Protein 5C6M (pdb70)

Sequence (989 aa):
MSDLKKAAQQAISSLMDLTTLNDDDTDQKVIEELCHKAKTPAGDTAAICIYPRFIPIARKTLNEEIGGDDIKIATVTNFPHGNDDIAIAVLETRAAVAYGADEVDVVFPYRRALMEGNETVGFELVKACKEACGEDTILKVIIESGVLADPALIRKASELSIDAGADFIKTSTGKKVAVNATLEAAEIMMTVISEKNPKVGFKPAGGVKDAAAAAEFLGVAARLLGDDWATPATFRFGASSLLTNLLHTLELMSDLKKAAQQAISSLMDLTTLNDDDTDQQKVIELCHKAKTPAGDTAAICIYPRFIPIARKTLNEEIGGDDIKIATVTNFPHGNDDIAIAVLETRAAVAYGADEVDVVFPYRRALMEGNETVGFELVKACKEACGEDTILKVIIESGVLADPALIRKASELSIDAGADFIKTSTGKVAVNATLEAAEIMMTVISEKNPKVGFKPAGGGGVVKDAAAAAEEFLGVAARLLGDDWATPATFRFGASSLLTTNLLHTLELASDLKKAAQQAISLMDLTTLNDDDTDQKVIELCHKAKTPAGDTAAICIYPRFIPIARKTLNEIGGDDIKIATVTNFPHGNDDDIAIAVLETRAAVAYGADEVDVVFPYRALMEGNETVGFELVKACKEACGEDTILKVIIESGVLADDPALIRKASELSIDAGADFIKTSTGKVAVNATLEAAEIMMTVISEKNPKVGFKPAGGVKDAAAAAEFLGVAARLLGDDWATPATFRFGASSLLTNLLHTLELSDLKKAAQQAISLMDLTTLNDDDTDQKVIELCHKAKTPAGDTAAICIYPRFIPIARKTLNEIGGDDIKIATVTNFPHGNDDIAIAVLETRAAVAYGADEVDVVFPYRALMEGNETVGFELVKACKEACGEDTILKVIIESGVLADPALIRKASELSIDAGADFIKTSTGKVAVNATLEAAEIMMTVISEKNPKVGFKPAGGVKDDAAAAAEFLGVAARLLGDDWATPATFRFGASSLLTNLLHTLELAD

Nearest PDB structures (foldseek):
  5c6m-assembly2_C  TM=1.001E+00  e=5.912E-44  Shewanella halifaxensis
  5c5y-assembly1_B  TM=9.970E-01  e=1.751E-36  Colwellia psychrerythraea 34H
  3nqv-assembly1_A  TM=9.705E-01  e=9.057E-31  Escherichia coli
  4xbs-assembly1_B  TM=9.243E-01  e=3.049E-17  Levilactobacillus brevis ATCC 14869 = DSM 20054
  5h91-assembly1_B  TM=9.227E-01  e=4.272E-17  Levilactobacillus brevis

Radius of gyration: 32.39 Å; Cα contacts (8 Å, |Δi|>4): 2220; chains: 4; bounding box: 92×80×68 Å

CATH classification: 3.20.20.70

Foldseek 3Di:
DVLLLVLLLVQQQFAQAEDEDPPDDLVNLLVSLVVQCPPSGGGQAYEYALVNLQSSCVSCVVPVNNRHFYEYEFPPPQQALDLVRRLVSLLSSVVSPHQEYEYEFNQVCVVVPDLPSRLVSLLSSCVSCPDRHAYEYADQCVVNVDLVSLLSSLLSNVVSPHQEYEHRNQPDDDFFDLSSLLSNLLSCLVPPLQRAYEGEHDQAASVSSSSSLVSCCVRPNNPSDDSSHYHYHDHPHNVRSCVVVPD/DVLLLVLLLQQQQQAQAEDEDPPDDLVNLLVSLVVQCPPSGGHQAYEYAQVNLLSSCVSCVVPVNPRHFYEYEFPPPQQALDLVRRQVRLLSSVVSPHQEYEYEFNQVCVVVPDLPSRLVSLLSSVVSQPPRHAYEYADQCVVNVDLVSLLSSLLSNVVSPHQEYEHHNQPDDDFFDPSSLLNNVLSCLVPPLQRAYEGEYDQAESVSSSSSLVSCCVRPRNPSDDSSHYHYHDHPYNVRSCVVVPHD/DVLLVLLLLQQQQAAAEDEDPPDDLVVLLVSLVCQCPPSGGHQEYEYAQVNLLSSCVSCVVVVNNRHFYEYEFCPPQQALDLVRRLVSLLSSVVSPHQEYEYEFNQVCVVVVNLPSRLVSLLSSCVSQPDRYAYEYADQCQVNVDLVSLLSSLLSNVVSPHQEYEFHNQPDDDFFDPVSLLSNLLSCLVPPLSRAYEGEHPQAASVSSVSSLVSNCVRPNNPSDDSRHYYYHDHHYSVRSVVVNVD/DLLLVLLLLQLQQAAAEDEDPPDDLVNLLVSLVVQCPPSGHHQAYEYAQVNLQSSCVSCVVPVVNRHFYEYEFPPPQQALPLVRRLVSLLSSVVSPHQEYEYEFNQVCVVVPDLPSRLVSLLSSCVSQPDRYAYEYENQCQVVVDLVSLLSSLLSNVVSPHQEYEHHPLPDDGFFDLSSLLSNLLSCLVPPLLRAYEGEHDQAASVSSSSSLVSCCVNPNNPSDDSSHYYYHDHRYSQRSCVVNVNHD

Organism: Shewanella halifaxensis (strain HAW-EB4) (NCBI:txid458817)

Solvent-accessible surface area: 37212 Å² total

Secondary structure (P-SEA, 3-state):
caaaaaaaaaaaaacccccccccccaaaaaaaaaaaccccccccbbbbcccaaaaaaaaaaacccccbbbbbccccccccccaaaaaaaaaaaaaacccbbbbbcaaaaaaaccaaaaaaaaaaaaaaacccbbbbbbccccccccaaaaaaaaaaaaaacccccccccccccccccaaaaaaaaaaaaaccccbbbbbccccccaaaaaaaaaaaaaacccccccccccccccccaaaaaaaaacc/caaaaaaaaaaaaacccccccccccaaaaaaaaaaaccccccccbbbbcccaaaaaaaaaaaccccccccccccccccccccaaaaaaaaaaaaaacccbbbbbcaaaaaaaccaaaaaaaaaaaaaaacccbbbbbbccccccccaaaaaaaaaaaaaacccbbbcccccccccccaaaaaaaaaaaaaccccbbbbbccccccaaaaaaaaaaaaaaccccccccccccccccccaaaaaaaaccc/caaaaaaaaaaaacccccccccccaaaaaaaaaaaacccccccbbbbcccaaaaaaaaaaaaccccbbbbbccccccccccaaaaaaaaaaaaaacccbbbbbcaaaaaaaccaaaaaaaaaaaaaaacccbbbbbbccccccccaaaaaaaaaaaaaacccbbbcccccccccccaaaaaaaaaaaaaccccbbbbbccccccaaaaaaaaaaaaaaccccccccccccccccccaaaaaaaaac/caaaaaaaaaaaacccccccccccaaaaaaaaaaaccccccccbbbbcccaaaaaaaaaaacccccbbbbbcccccccccaaaaaaaaaaaaaaacccccccccaaaaaaaccaaaaaaaaaaaaaaacccbbbbbbccccccccaaaaaaaaaaaaaacccbbbcccccccccccaaaaaaaaaaaaaccccbbbbbccccccaaaaaaaaaaaaaacccccccccccccccccaaaaaaaaacccc

Structure (mmCIF, N/CA/C/O backbone):
data_5C6M
#
_entry.id   5C6M
#
_cell.length_a   154.030
_cell.length_b   52.510
_cell.length_c   143.210
_cell.angle_alpha   90.000
_cell.angle_beta   122.340
_cell.angle_gamma   90.000
#
_symmetry.space_group_name_H-M   'C 1 2 1'
#
loop_
_entity.id
_entity.type
_entity.pdbx_description
1 polymer 'Deoxyribose-phosphate aldolase'
2 non-polymer 'SODIUM ION'
3 non-polymer 'CHLORIDE ION'
4 water water
#
loop_
_atom_site.group_PDB
_atom_site.id
_atom_site.type_symbol
_atom_site.label_atom_id
_atom_site.label_alt_id
_atom_site.label_comp_id
_atom_site.label_asym_id
_atom_site.label_entity_id
_atom_site.label_seq_id
_atom_site.pdbx_PDB_ins_code
_atom_site.Cartn_x
_atom_site.Cartn_y
_atom_site.Cartn_z
_atom_site.occupancy
_atom_site.B_iso_or_equiv
_atom_site.auth_seq_id
_atom_site.auth_comp_id
_atom_site.auth_asym_id
_atom_site.auth_atom_id
_atom_site.pdbx_PDB_model_num
ATOM 1 N N . MET A 1 1 ? 26.442 75.421 58.676 1.00 59.64 1 MET A N 1
ATOM 2 C CA . MET A 1 1 ? 27.815 75.428 58.182 1.00 67.75 1 MET A CA 1
ATOM 3 C C . MET A 1 1 ? 27.824 75.392 56.648 1.00 68.03 1 MET A C 1
ATOM 4 O O . MET A 1 1 ? 27.121 74.593 56.042 1.00 67.48 1 MET A O 1
ATOM 9 N N . SER A 1 2 ? 28.627 76.263 56.039 1.00 69.52 2 SER A N 1
ATOM 10 C CA . SER A 1 2 ? 28.625 76.477 54.587 1.00 67.41 2 SER A CA 1
ATOM 11 C C . SER A 1 2 ? 28.809 75.204 53.757 1.00 61.36 2 SER A C 1
ATOM 12 O O . SER A 1 2 ? 27.960 74.877 52.930 1.00 51.94 2 SER A O 1
ATOM 14 N N . ASP A 1 3 ? 29.918 74.499 53.959 1.00 57.25 3 ASP A N 1
ATOM 15 C CA . ASP A 1 3 ? 30.137 73.234 53.262 1.00 54.70 3 ASP A CA 1
ATOM 16 C C . ASP A 1 3 ? 29.075 72.209 53.646 1.00 46.30 3 ASP A C 1
ATOM 17 O O . ASP A 1 3 ? 28.605 71.431 52.807 1.00 37.39 3 ASP A O 1
ATOM 22 N N . LEU A 1 4 ? 28.702 72.217 54.921 1.00 45.16 4 LEU A N 1
ATOM 23 C CA . LEU A 1 4 ? 27.675 71.318 55.426 1.00 42.22 4 LEU A CA 1
ATOM 24 C C . LEU A 1 4 ? 26.326 71.649 54.808 1.00 39.22 4 LEU A C 1
ATOM 25 O O . LEU A 1 4 ? 25.597 70.754 54.386 1.00 33.97 4 LEU A O 1
ATOM 30 N N . LYS A 1 5 ? 25.993 72.937 54.744 1.00 36.39 5 LYS A N 1
ATOM 31 C CA . LYS A 1 5 ? 24.693 73.321 54.188 1.00 36.83 5 LYS A CA 1
ATOM 32 C C . LYS A 1 5 ? 24.615 73.010 52.697 1.00 34.13 5 LYS A C 1
ATOM 33 O O . LYS A 1 5 ? 23.566 72.595 52.201 1.00 33.82 5 LYS A O 1
ATOM 39 N N . LYS A 1 6 ? 25.724 73.193 51.986 1.00 32.91 6 LYS A N 1
ATOM 40 C CA . LYS A 1 6 ? 25.767 72.833 50.570 1.00 33.56 6 LYS A CA 1
ATOM 41 C C . LYS A 1 6 ? 25.557 71.338 50.382 1.00 32.24 6 LYS A C 1
ATOM 42 O O . LYS A 1 6 ? 24.837 70.913 49.478 1.00 33.07 6 LYS A O 1
ATOM 48 N N . ALA A 1 7 ? 26.188 70.542 51.241 1.00 31.25 7 ALA A N 1
ATOM 49 C CA . ALA A 1 7 ? 26.011 69.094 51.205 1.00 31.51 7 ALA A CA 1
ATOM 50 C C . ALA A 1 7 ? 24.566 68.715 51.514 1.00 31.26 7 ALA A C 1
ATOM 51 O O . ALA A 1 7 ? 24.011 67.813 50.887 1.00 27.97 7 ALA A O 1
ATOM 53 N N . ALA A 1 8 ? 23.971 69.408 52.480 1.00 29.13 8 ALA A N 1
ATOM 54 C CA . ALA A 1 8 ? 22.595 69.138 52.888 1.00 29.79 8 ALA A CA 1
ATOM 55 C C . ALA A 1 8 ? 21.631 69.467 51.767 1.00 26.44 8 ALA A C 1
ATOM 56 O O . ALA A 1 8 ? 20.710 68.704 51.482 1.00 24.41 8 ALA A O 1
ATOM 58 N N . GLN A 1 9 ? 21.840 70.616 51.136 1.00 28.24 9 GLN A N 1
ATOM 59 C CA . GLN A 1 9 ? 20.991 71.033 50.031 1.00 29.30 9 GLN A CA 1
ATOM 60 C C . GLN A 1 9 ? 21.067 70.038 48.876 1.00 27.88 9 GLN A C 1
ATOM 61 O O . GLN A 1 9 ? 20.043 69.635 48.319 1.00 25.21 9 GLN A O 1
ATOM 67 N N . GLN A 1 10 ? 22.284 69.632 48.525 1.00 29.26 10 GLN A N 1
ATOM 68 C CA . GLN A 1 10 ? 22.467 68.679 47.436 1.00 25.45 10 GLN A CA 1
ATOM 69 C C . GLN A 1 10 ? 21.869 67.322 47.796 1.00 24.68 10 GLN A C 1
ATOM 70 O O . GLN A 1 10 ? 21.231 66.675 46.967 1.00 23.13 10 GLN A O 1
ATOM 76 N N . ALA A 1 11 ? 22.062 66.897 49.041 1.00 21.83 11 ALA A N 1
ATOM 77 C CA . ALA A 1 11 ? 21.563 65.597 49.462 1.00 21.76 11 ALA A CA 1
ATOM 78 C C . ALA A 1 11 ? 20.043 65.547 49.358 1.00 21.68 11 ALA A C 1
ATOM 79 O O . ALA A 1 11 ? 19.492 64.546 48.921 1.00 21.38 11 ALA A O 1
ATOM 81 N N . ILE A 1 12 ? 19.367 66.632 49.728 1.00 19.54 12 ILE A N 1
ATOM 82 C CA . ILE A 1 12 ? 17.909 66.663 49.575 1.00 21.67 12 ILE A CA 1
ATOM 83 C C . ILE A 1 12 ? 17.531 66.515 48.103 1.00 20.56 12 ILE A C 1
ATOM 84 O O . ILE A 1 12 ? 16.621 65.750 47.762 1.00 22.21 12 ILE A O 1
ATOM 89 N N A SER A 1 13 ? 18.236 67.229 47.230 0.57 22.34 13 SER A N 1
ATOM 90 N N B SER A 1 13 ? 18.232 67.237 47.236 0.43 22.10 13 SER A N 1
ATOM 91 C CA A SER A 1 13 ? 17.925 67.196 45.802 0.57 23.31 13 SER A CA 1
ATOM 92 C CA B SER A 1 13 ? 17.946 67.198 45.805 0.43 22.99 13 SER A CA 1
ATOM 93 C C A SER A 1 13 ? 18.188 65.817 45.195 0.57 24.45 13 SER A C 1
ATOM 94 C C B SER A 1 13 ? 18.165 65.808 45.213 0.43 23.72 13 SER A C 1
ATOM 95 O O A SER A 1 13 ? 17.691 65.507 44.111 0.57 20.03 13 SER A O 1
ATOM 96 O O B SER A 1 13 ? 17.621 65.484 44.158 0.43 20.66 13 SER A O 1
ATOM 101 N N . LEU A 1 14 ? 18.958 64.988 45.896 1.00 21.76 14 LEU A N 1
ATOM 102 C CA . LEU A 1 14 ? 19.277 63.656 45.406 1.00 18.50 14 LEU A CA 1
ATOM 103 C C . LEU A 1 14 ? 18.557 62.573 46.197 1.00 19.91 14 LEU A C 1
ATOM 104 O O . LEU A 1 14 ? 18.842 61.391 46.038 1.00 20.71 14 LEU A O 1
ATOM 109 N N . MET A 1 15 ? 17.631 62.962 47.061 1.00 18.43 15 MET A N 1
ATOM 110 C CA . MET A 1 15 ? 17.058 61.968 47.964 1.00 19.33 15 MET A CA 1
ATOM 111 C C . MET A 1 15 ? 15.950 61.130 47.329 1.00 20.85 15 MET A C 1
ATOM 112 O O . MET A 1 15 ? 15.077 61.654 46.629 1.00 17.86 15 MET A O 1
ATOM 117 N N . ASP A 1 16 ? 16.028 59.815 47.555 1.00 17.71 16 ASP A N 1
ATOM 118 C CA . ASP A 1 16 ? 14.892 58.907 47.386 1.00 19.85 16 ASP A CA 1
ATOM 119 C C . ASP A 1 16 ? 14.219 58.794 48.750 1.00 17.82 16 ASP A C 1
ATOM 120 O O . ASP A 1 16 ? 14.639 57.990 49.586 1.00 18.41 16 ASP A O 1
ATOM 125 N N . LEU A 1 17 ? 13.211 59.623 48.993 1.00 16.38 17 LEU A N 1
ATOM 126 C CA . LEU A 1 17 ? 12.548 59.650 50.295 1.00 15.12 17 LEU A CA 1
ATOM 127 C C . LEU A 1 17 ? 11.713 58.392 50.449 1.00 17.39 17 LEU A C 1
ATOM 128 O O . LEU A 1 17 ? 10.809 58.159 49.663 1.00 16.99 17 LEU A O 1
ATOM 133 N N . THR A 1 18 ? 12.008 57.597 51.468 1.00 17.54 18 THR A N 1
ATOM 134 C CA . THR A 1 18 ? 11.515 56.218 51.519 1.00 16.37 18 THR A CA 1
ATOM 135 C C . THR A 1 18 ? 10.614 55.897 52.709 1.00 17.89 18 THR A C 1
ATOM 136 O O . THR A 1 18 ? 10.846 56.355 53.834 1.00 19.73 18 THR A O 1
ATOM 140 N N . THR A 1 19 ? 9.565 55.107 52.462 1.00 20.61 19 THR A N 1
ATOM 141 C CA . THR A 1 19 ? 8.867 54.442 53.556 1.00 20.68 19 THR A CA 1
ATOM 142 C C . THR A 1 19 ? 8.520 53.039 53.079 1.00 21.07 19 THR A C 1
ATOM 143 O O . THR A 1 19 ? 7.881 52.850 52.033 1.00 19.66 19 THR A O 1
ATOM 147 N N . LEU A 1 20 ? 9.027 52.057 53.812 1.00 17.87 20 LEU A N 1
ATOM 148 C CA . LEU A 1 20 ? 8.805 50.650 53.474 1.00 17.32 20 LEU A CA 1
ATOM 149 C C . LEU A 1 20 ? 8.569 49.862 54.753 1.00 22.11 20 LEU A C 1
ATOM 150 O O . LEU A 1 20 ? 9.459 49.158 55.231 1.00 30.89 20 LEU A O 1
ATOM 155 N N . ASN A 1 21 ? 7.372 49.993 55.312 1.00 20.83 21 ASN A N 1
ATOM 156 C CA . ASN A 1 21 ? 7.036 49.376 56.585 1.00 24.49 21 ASN A CA 1
ATOM 157 C C . ASN A 1 21 ? 5.835 48.469 56.445 1.00 25.64 21 ASN A C 1
ATOM 158 O O . ASN A 1 21 ? 4.974 48.708 55.600 1.00 23.98 21 ASN A O 1
ATOM 163 N N . ASP A 1 22 ? 5.753 47.450 57.293 1.00 27.23 22 ASP A N 1
ATOM 164 C CA . ASP A 1 22 ? 4.626 46.519 57.228 1.00 26.77 22 ASP A CA 1
ATOM 165 C C . ASP A 1 22 ? 3.294 47.179 57.554 1.00 27.02 22 ASP A C 1
ATOM 166 O O . ASP A 1 22 ? 2.240 46.668 57.175 1.00 30.22 22 ASP A O 1
ATOM 171 N N . ASP A 1 23 ? 3.335 48.304 58.259 1.00 25.57 23 ASP A N 1
ATOM 172 C CA . ASP A 1 23 ? 2.104 48.973 58.671 1.00 29.01 23 ASP A CA 1
ATOM 173 C C . ASP A 1 23 ? 1.823 50.192 57.808 1.00 23.77 23 ASP A C 1
ATOM 174 O O . ASP A 1 23 ? 0.997 51.043 58.170 1.00 24.56 23 ASP A O 1
ATOM 179 N N . ASP A 1 24 ? 2.510 50.284 56.670 1.00 24.11 24 ASP A N 1
ATOM 180 C CA . ASP A 1 24 ? 2.251 51.376 55.728 1.00 24.23 24 ASP A CA 1
ATOM 181 C C . ASP A 1 24 ? 0.812 51.322 55.237 1.00 23.05 24 ASP A C 1
ATOM 182 O O . ASP A 1 24 ? 0.221 50.244 55.115 1.00 21.23 24 ASP A O 1
ATOM 187 N N . THR A 1 25 ? 0.275 52.503 54.953 1.00 18.32 25 THR A N 1
ATOM 188 C CA . THR A 1 25 ? -1.094 52.705 54.508 1.00 20.81 25 THR A CA 1
ATOM 189 C C . THR A 1 25 ? -1.119 53.799 53.444 1.00 23.14 25 THR A C 1
ATOM 190 O O . THR A 1 25 ? -0.146 54.552 53.290 1.00 19.94 25 THR A O 1
ATOM 194 N N . ASP A 1 26 ? -2.240 53.911 52.739 1.00 23.66 26 ASP A N 1
ATOM 195 C CA . ASP A 1 26 ? -2.436 55.008 51.797 1.00 23.27 26 ASP A CA 1
ATOM 196 C C . ASP A 1 26 ? -2.194 56.349 52.473 1.00 24.74 26 ASP A C 1
ATOM 197 O O . ASP A 1 26 ? -1.515 57.212 51.920 1.00 23.97 26 ASP A O 1
ATOM 202 N N . GLN A 1 27 ? -2.742 56.519 53.675 1.00 23.59 27 GLN A N 1
ATOM 203 C CA . GLN A 1 27 ? -2.612 57.795 54.389 1.00 25.86 27 GLN A CA 1
ATOM 204 C C . GLN A 1 27 ? -1.149 58.138 54.684 1.00 24.48 27 GLN A C 1
ATOM 205 O O . GLN A 1 27 ? -0.736 59.290 54.549 1.00 21.37 27 GLN A O 1
ATOM 211 N N . LYS A 1 28 ? -0.370 57.141 55.088 1.00 20.92 28 LYS A N 1
ATOM 212 C CA . LYS A 1 28 ? 1.046 57.372 55.379 1.00 20.08 28 LYS A CA 1
ATOM 213 C C . LYS A 1 28 ? 1.834 57.684 54.110 1.00 20.27 28 LYS A C 1
ATOM 214 O O . LYS A 1 28 ? 2.777 58.481 54.127 1.00 21.20 28 LYS A O 1
ATOM 220 N N . VAL A 1 29 ? 1.441 57.077 53.001 1.00 18.50 29 VAL A N 1
ATOM 221 C CA . VAL A 1 29 ? 2.107 57.351 51.732 1.00 19.37 29 VAL A CA 1
ATOM 222 C C . VAL A 1 29 ? 1.754 58.746 51.202 1.00 15.27 29 VAL A C 1
ATOM 223 O O . VAL A 1 29 ? 2.605 59.438 50.646 1.00 17.85 29 VAL A O 1
ATOM 227 N N . ILE A 1 30 ? 0.505 59.161 51.372 1.00 16.41 30 ILE A N 1
ATOM 228 C CA . ILE A 1 30 ? 0.118 60.525 51.009 1.00 18.59 30 ILE A CA 1
ATOM 229 C C . ILE A 1 30 ? 0.934 61.537 51.820 1.00 21.80 30 ILE A C 1
ATOM 230 O O . ILE A 1 30 ? 1.433 62.525 51.266 1.00 18.35 30 ILE A O 1
ATOM 235 N N A GLU A 1 31 ? 1.092 61.272 53.114 0.48 19.12 31 GLU A N 1
ATOM 236 N N B GLU A 1 31 ? 1.093 61.288 53.119 0.52 18.65 31 GLU A N 1
ATOM 237 C CA A GLU A 1 31 ? 1.889 62.138 53.982 0.48 22.23 31 GLU A CA 1
ATOM 238 C CA B GLU A 1 31 ? 1.896 62.183 53.955 0.52 21.80 31 GLU A CA 1
ATOM 239 C C A GLU A 1 31 ? 3.341 62.216 53.505 0.48 20.33 31 GLU A C 1
ATOM 240 C C B GLU A 1 31 ? 3.345 62.233 53.471 0.52 20.27 31 GLU A C 1
ATOM 241 O O A GLU A 1 31 ? 3.960 63.283 53.548 0.48 20.53 31 GLU A O 1
ATOM 242 O O B GLU A 1 31 ? 3.970 63.297 53.480 0.52 20.38 31 GLU A O 1
ATOM 253 N N . LEU A 1 32 ? 3.872 61.091 53.036 1.00 16.28 32 LEU A N 1
ATOM 254 C CA . LEU A 1 32 ? 5.234 61.046 52.491 1.00 17.88 32 LEU A CA 1
ATOM 255 C C . LEU A 1 32 ? 5.380 61.893 51.212 1.00 16.88 32 LEU A C 1
ATOM 256 O O . LEU A 1 32 ? 6.400 62.565 51.012 1.00 18.61 32 LEU A O 1
ATOM 261 N N . CYS A 1 33 ? 4.371 61.848 50.348 1.00 18.15 33 CYS A N 1
ATOM 262 C CA . CYS A 1 33 ? 4.344 62.684 49.145 1.00 18.31 33 CYS A CA 1
ATOM 263 C C . CYS A 1 33 ? 4.455 64.163 49.489 1.00 21.18 33 CYS A C 1
ATOM 264 O O . CYS A 1 33 ? 5.224 64.895 48.870 1.00 20.05 33 CYS A O 1
ATOM 267 N N . HIS A 1 34 ? 3.669 64.596 50.473 1.00 18.45 34 HIS A N 1
ATOM 268 C CA . HIS A 1 34 ? 3.730 65.980 50.913 1.00 20.91 34 HIS A CA 1
ATOM 269 C C . HIS A 1 34 ? 5.096 66.301 51.508 1.00 21.25 34 HIS A C 1
ATOM 270 O O . HIS A 1 34 ? 5.603 67.406 51.328 1.00 20.78 34 HIS A O 1
ATOM 277 N N . LYS A 1 35 ? 5.703 65.332 52.189 1.00 19.14 35 LYS A N 1
ATOM 278 C CA . LYS A 1 35 ? 7.012 65.547 52.807 1.00 18.38 35 LYS A CA 1
ATOM 279 C C . LYS A 1 35 ? 8.108 65.654 51.744 1.00 18.89 35 LYS A C 1
ATOM 280 O O . LYS A 1 35 ? 9.126 66.320 51.962 1.00 21.36 35 LYS A O 1
ATOM 286 N N . ALA A 1 36 ? 7.889 65.036 50.584 1.00 17.91 36 ALA A N 1
ATOM 287 C CA . ALA A 1 36 ? 8.874 65.080 49.499 1.00 20.10 36 ALA A CA 1
ATOM 288 C C . ALA A 1 36 ? 8.939 66.466 48.871 1.00 19.60 36 ALA A C 1
ATOM 289 O O . ALA A 1 36 ? 9.926 66.818 48.218 1.00 20.20 36 ALA A O 1
ATOM 291 N N . LYS A 1 37 ? 7.874 67.242 49.052 1.00 18.49 37 LYS A N 1
ATOM 292 C CA . LYS A 1 37 ? 7.893 68.666 48.711 1.00 20.95 37 LYS A CA 1
ATOM 293 C C . LYS A 1 37 ? 8.477 69.436 49.887 1.00 22.32 37 LYS A C 1
ATOM 294 O O . LYS A 1 37 ? 7.740 70.053 50.668 1.00 22.08 37 LYS A O 1
ATOM 300 N N . THR A 1 38 ? 9.799 69.388 50.022 1.00 23.71 38 THR A N 1
ATOM 301 C CA . THR A 1 38 ? 10.446 69.915 51.215 1.00 21.02 38 THR A CA 1
ATOM 302 C C . THR A 1 38 ? 10.597 71.430 51.117 1.00 26.03 38 THR A C 1
ATOM 303 O O . THR A 1 38 ? 10.553 71.995 50.023 1.00 26.12 38 THR A O 1
ATOM 307 N N . PRO A 1 39 ? 10.782 72.097 52.269 1.00 25.19 39 PRO A N 1
ATOM 308 C CA . PRO A 1 39 ? 11.051 73.537 52.245 1.00 28.20 39 PRO A CA 1
ATOM 309 C C . PRO A 1 39 ? 12.366 73.881 51.543 1.00 29.61 39 PRO A C 1
ATOM 310 O O . PRO A 1 39 ? 12.582 75.037 51.196 1.00 29.95 39 PRO A O 1
ATOM 314 N N . ALA A 1 40 ? 13.244 72.902 51.349 1.00 27.04 40 ALA A N 1
ATOM 315 C CA . ALA A 1 40 ? 14.504 73.164 50.663 1.00 27.19 40 ALA A CA 1
ATOM 316 C C . ALA A 1 40 ? 14.437 72.753 49.194 1.00 29.98 40 ALA A C 1
ATOM 317 O O . ALA A 1 40 ? 15.461 72.711 48.511 1.00 35.81 40 ALA A O 1
ATOM 319 N N . GLY A 1 41 ? 13.232 72.461 48.710 1.00 23.86 41 GLY A N 1
ATOM 320 C CA . GLY A 1 41 ? 13.053 71.989 47.347 1.00 23.70 41 GLY A CA 1
ATOM 321 C C . GLY A 1 41 ? 12.600 70.538 47.309 1.00 22.89 41 GLY A C 1
ATOM 322 O O . GLY A 1 41 ? 12.602 69.855 48.334 1.00 22.03 41 GLY A O 1
ATOM 323 N N . ASP A 1 42 ? 12.203 70.070 46.127 1.00 19.25 42 ASP A N 1
ATOM 324 C CA . ASP A 1 42 ? 11.717 68.704 45.960 1.00 17.24 42 ASP A CA 1
ATOM 325 C C . ASP A 1 42 ? 12.833 67.670 46.105 1.00 16.12 42 ASP A C 1
ATOM 326 O O . ASP A 1 42 ? 13.957 67.903 45.661 1.00 20.76 42 ASP A O 1
ATOM 331 N N . THR A 1 43 ? 12.513 66.522 46.690 1.00 16.28 43 THR A N 1
ATOM 332 C CA . THR A 1 43 ? 13.433 65.376 46.613 1.00 19.53 43 THR A CA 1
ATOM 333 C C . THR A 1 43 ? 13.451 64.847 45.178 1.00 18.14 43 THR A C 1
ATOM 334 O O . THR A 1 43 ? 12.599 65.207 44.370 1.00 19.97 43 THR A O 1
ATOM 338 N N . ALA A 1 44 ? 14.432 64.014 44.847 1.00 16.46 44 ALA A N 1
ATOM 339 C CA . ALA A 1 44 ? 14.494 63.435 43.509 1.00 19.43 44 ALA A CA 1
ATOM 340 C C . ALA A 1 44 ? 13.357 62.430 43.281 1.00 17.87 44 ALA A C 1
ATOM 341 O O . ALA A 1 44 ? 12.812 62.326 42.176 1.00 17.03 44 ALA A O 1
ATOM 343 N N . ALA A 1 45 ? 13.011 61.700 44.334 1.00 17.59 45 ALA A N 1
ATOM 344 C CA . ALA A 1 45 ? 12.035 60.624 44.226 1.00 16.78 45 ALA A CA 1
ATOM 345 C C . ALA A 1 45 ? 11.451 60.266 45.575 1.00 17.57 45 ALA A C 1
ATOM 346 O O . ALA A 1 45 ? 11.931 60.719 46.613 1.00 16.00 45 ALA A O 1
ATOM 348 N N . ILE A 1 46 ? 10.410 59.439 45.556 1.00 15.97 46 ILE A N 1
ATOM 349 C CA . ILE A 1 46 ? 10.012 58.723 46.750 1.00 15.12 46 ILE A CA 1
ATOM 350 C C . ILE A 1 46 ? 10.179 57.235 46.472 1.00 17.26 46 ILE A C 1
ATOM 351 O O . ILE A 1 46 ? 10.256 56.816 45.313 1.00 17.99 46 ILE A O 1
ATOM 356 N N . CYS A 1 47 ? 10.257 56.445 47.531 1.00 14.36 47 CYS A N 1
ATOM 357 C CA . CYS A 1 47 ? 10.397 54.992 47.368 1.00 17.08 47 CYS A CA 1
ATOM 358 C C . CYS A 1 47 ? 9.425 54.302 48.295 1.00 16.51 47 CYS A C 1
ATOM 359 O O . CYS A 1 47 ? 9.476 54.492 49.507 1.00 17.34 47 CYS A O 1
ATOM 362 N N . ILE A 1 48 ? 8.502 53.528 47.715 1.00 17.82 48 ILE A N 1
ATOM 363 C CA . ILE A 1 48 ? 7.376 52.951 48.446 1.00 14.43 48 ILE A CA 1
ATOM 364 C C . ILE A 1 48 ? 7.072 51.560 47.898 1.00 14.67 48 ILE A C 1
ATOM 365 O O . ILE A 1 48 ? 7.569 51.206 46.843 1.00 16.82 48 ILE A O 1
ATOM 370 N N . TYR A 1 49 ? 6.244 50.792 48.598 1.00 15.76 49 TYR A N 1
ATOM 371 C CA . TYR A 1 49 ? 5.861 49.470 48.098 1.00 16.18 49 TYR A CA 1
ATOM 372 C C . TYR A 1 49 ? 4.974 49.615 46.855 1.00 16.95 49 TYR A C 1
ATOM 373 O O . TYR A 1 49 ? 4.247 50.606 46.712 1.00 16.60 49 TYR A O 1
ATOM 382 N N . PRO A 1 50 ? 5.043 48.630 45.941 1.00 17.71 50 PRO A N 1
ATOM 383 C CA . PRO A 1 50 ? 4.367 48.715 44.638 1.00 15.41 50 PRO A CA 1
ATOM 384 C C . PRO A 1 50 ? 2.875 49.060 44.724 1.00 15.30 50 PRO A C 1
ATOM 385 O O . PRO A 1 50 ? 2.384 49.847 43.907 1.00 17.15 50 PRO A O 1
ATOM 389 N N . ARG A 1 51 ? 2.164 48.495 45.694 1.00 16.82 51 ARG A N 1
ATOM 390 C CA . ARG A 1 51 ? 0.711 48.690 45.736 1.00 15.83 51 ARG A CA 1
ATOM 391 C C . ARG A 1 51 ? 0.336 50.137 46.042 1.00 16.21 51 ARG A C 1
ATOM 392 O O . ARG A 1 51 ? -0.803 50.536 45.812 1.00 15.54 51 ARG A O 1
ATOM 400 N N . PHE A 1 52 ? 1.280 50.919 46.562 1.00 15.55 52 PHE A N 1
ATOM 401 C CA . PHE A 1 52 ? 0.987 52.325 46.845 1.00 14.21 52 PHE A CA 1
ATOM 402 C C . PHE A 1 52 ? 1.345 53.254 45.703 1.00 18.13 52 PHE A C 1
ATOM 403 O O . PHE A 1 52 ? 1.125 54.464 45.803 1.00 18.56 52 PHE A O 1
ATOM 411 N N . ILE A 1 53 ? 1.886 52.714 44.622 1.00 15.48 53 ILE A N 1
ATOM 412 C CA . ILE A 1 53 ? 2.296 53.563 43.510 1.00 15.21 53 ILE A CA 1
ATOM 413 C C . ILE A 1 53 ? 1.127 54.369 42.885 1.00 16.01 53 ILE A C 1
ATOM 414 O O . ILE A 1 53 ? 1.274 55.560 42.628 1.00 16.81 53 ILE A O 1
ATOM 419 N N . PRO A 1 54 ? -0.039 53.734 42.650 1.00 16.72 54 PRO A N 1
ATOM 420 C CA . PRO A 1 54 ? -1.105 54.526 42.025 1.00 17.76 54 PRO A CA 1
ATOM 421 C C . PRO A 1 54 ? -1.575 55.722 42.860 1.00 18.07 54 PRO A C 1
ATOM 422 O O . PRO A 1 54 ? -1.741 56.803 42.290 1.00 17.96 54 PRO A O 1
ATOM 426 N N . ILE A 1 55 ? -1.771 55.555 44.166 1.00 17.06 55 ILE A N 1
ATOM 427 C CA . ILE A 1 55 ? -2.235 56.682 44.976 1.00 21.26 55 ILE A CA 1
ATOM 428 C C . ILE A 1 55 ? -1.099 57.704 45.144 1.00 19.02 55 ILE A C 1
ATOM 429 O O . ILE A 1 55 ? -1.351 58.905 45.168 1.00 17.84 55 ILE A O 1
ATOM 434 N N . ALA A 1 56 ? 0.147 57.236 45.208 1.00 17.16 56 ALA A N 1
ATOM 435 C CA . ALA A 1 56 ? 1.280 58.176 45.258 1.00 16.03 56 ALA A CA 1
ATOM 436 C C . ALA A 1 56 ? 1.376 59.041 44.002 1.00 19.68 56 ALA A C 1
ATOM 437 O O . ALA A 1 56 ? 1.608 60.243 44.097 1.00 18.31 56 ALA A O 1
ATOM 439 N N . ARG A 1 57 ? 1.209 58.445 42.824 1.00 18.60 57 ARG A N 1
ATOM 440 C CA . ARG A 1 57 ? 1.340 59.233 41.597 1.00 18.06 57 ARG A CA 1
ATOM 441 C C . ARG A 1 57 ? 0.203 60.245 41.493 1.00 19.82 57 ARG A C 1
ATOM 442 O O . ARG A 1 57 ? 0.404 61.402 41.087 1.00 22.75 57 ARG A O 1
ATOM 450 N N . LYS A 1 58 ? -0.995 59.805 41.855 1.00 17.83 58 LYS A N 1
ATOM 451 C CA . LYS A 1 58 ? -2.152 60.698 41.841 1.00 19.52 58 LYS A CA 1
ATOM 452 C C . LYS A 1 58 ? -1.889 61.878 42.771 1.00 17.06 58 LYS A C 1
ATOM 453 O O . LYS A 1 58 ? -2.151 63.029 42.419 1.00 16.81 58 LYS A O 1
ATOM 459 N N . THR A 1 59 ? -1.356 61.583 43.953 1.00 18.01 59 THR A N 1
ATOM 460 C CA . THR A 1 59 ? -1.124 62.611 44.962 1.00 18.66 59 THR A CA 1
ATOM 461 C C . THR A 1 59 ? -0.017 63.570 44.520 1.00 17.69 59 THR A C 1
ATOM 462 O O . THR A 1 59 ? -0.208 64.798 44.536 1.00 18.38 59 THR A O 1
ATOM 466 N N . LEU A 1 60 ? 1.134 63.026 44.122 1.00 16.91 60 LEU A N 1
ATOM 467 C CA . LEU A 1 60 ? 2.213 63.889 43.629 1.00 19.07 60 LEU A CA 1
ATOM 468 C C . LEU A 1 60 ? 1.746 64.796 42.492 1.00 20.57 60 LEU A C 1
ATOM 469 O O . LEU A 1 60 ? 2.089 65.986 42.453 1.00 19.86 60 LEU A O 1
ATOM 474 N N . ASN A 1 61 ? 0.944 64.260 41.577 1.00 18.59 61 ASN A N 1
ATOM 475 C CA . ASN A 1 61 ? 0.486 65.079 40.454 1.00 19.84 61 ASN A CA 1
ATOM 476 C C . ASN A 1 61 ? -0.561 66.131 40.847 1.00 23.27 61 A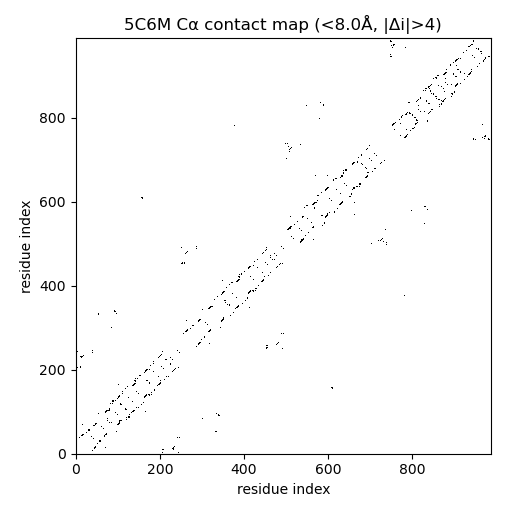SN A C 1
ATOM 477 O O . ASN A 1 61 ? -0.852 67.034 40.065 1.00 27.58 61 ASN A O 1
ATOM 482 N N A GLU A 1 62 ? -1.119 66.001 42.049 0.50 20.27 62 GLU A N 1
ATOM 483 N N B GLU A 1 62 ? -1.126 66.016 42.046 0.50 20.24 62 GLU A N 1
ATOM 484 C CA A GLU A 1 62 ? -2.069 66.979 42.574 0.50 22.65 62 GLU A CA 1
ATOM 485 C CA B GLU A 1 62 ? -2.067 67.021 42.534 0.50 22.47 62 GLU A CA 1
ATOM 486 C C A GLU A 1 62 ? -1.369 68.119 43.300 0.50 22.40 62 GLU A C 1
ATOM 487 C C B GLU A 1 62 ? -1.371 68.130 43.310 0.50 22.42 62 GLU A C 1
ATOM 488 O O A GLU A 1 62 ? -1.885 69.234 43.356 0.50 22.15 62 GLU A O 1
ATOM 489 O O B GLU A 1 62 ? -1.896 69.238 43.416 0.50 22.19 62 GLU A O 1
ATOM 500 N N . ILE A 1 63 ? -0.194 67.832 43.854 1.00 19.28 63 ILE A N 1
ATOM 501 C CA . ILE A 1 63 ? 0.462 68.759 44.779 1.00 19.54 63 ILE A CA 1
ATOM 502 C C . ILE A 1 63 ? 1.757 69.402 44.260 1.00 22.42 63 ILE A C 1
ATOM 503 O O . ILE A 1 63 ? 2.549 69.935 45.044 1.00 21.15 63 ILE A O 1
ATOM 508 N N . GLY A 1 64 ? 1.953 69.392 42.945 1.00 17.31 64 GLY A N 1
ATOM 509 C CA . GLY A 1 64 ? 3.126 70.014 42.352 1.00 17.58 64 GLY A CA 1
ATOM 510 C C . GLY A 1 64 ? 4.342 69.093 42.397 1.00 22.70 64 GLY A C 1
ATOM 511 O O . GLY A 1 64 ? 5.483 69.533 42.255 1.00 21.45 64 GLY A O 1
ATOM 512 N N . GLY A 1 65 ? 4.086 67.807 42.589 1.00 20.07 65 GLY A N 1
ATOM 513 C CA . GLY A 1 65 ? 5.145 66.804 42.649 1.00 19.69 65 GLY A CA 1
ATOM 514 C C . GLY A 1 65 ? 5.343 66.040 41.353 1.00 19.28 65 GLY A C 1
ATOM 515 O O . GLY A 1 65 ? 5.903 64.935 41.346 1.00 21.68 65 GLY A O 1
ATOM 516 N N . ASP A 1 66 ? 4.881 66.617 40.250 1.00 18.01 66 ASP A N 1
ATOM 517 C CA . ASP A 1 66 ? 4.914 65.929 38.959 1.00 20.32 66 ASP A CA 1
ATOM 518 C C . ASP A 1 66 ? 6.307 65.413 38.567 1.00 20.83 66 ASP A C 1
ATOM 519 O O . ASP A 1 66 ? 6.430 64.353 37.952 1.00 26.29 66 ASP A O 1
ATOM 524 N N . ASP A 1 67 ? 7.346 66.147 38.948 1.00 24.01 67 ASP A N 1
ATOM 525 C CA . ASP A 1 67 ? 8.711 65.805 38.561 1.00 26.15 67 ASP A CA 1
ATOM 526 C C . ASP A 1 67 ? 9.424 64.971 39.616 1.00 25.65 67 ASP A C 1
ATOM 527 O O . ASP A 1 67 ? 10.622 64.697 39.493 1.00 28.27 67 ASP A O 1
ATOM 532 N N . ILE A 1 68 ? 8.690 64.559 40.648 1.00 19.83 68 ILE A N 1
ATOM 533 C CA . ILE A 1 68 ? 9.254 63.692 41.670 1.00 14.97 68 ILE A CA 1
ATOM 534 C C . ILE A 1 68 ? 9.001 62.268 41.217 1.00 18.58 68 ILE A C 1
ATOM 535 O O . ILE A 1 68 ? 7.850 61.899 40.962 1.00 18.84 68 ILE A O 1
ATOM 540 N N . LYS A 1 69 ? 10.066 61.487 41.073 1.00 18.68 69 LYS A N 1
ATOM 541 C CA . LYS A 1 69 ? 9.947 60.121 40.558 1.00 19.25 69 LYS A CA 1
ATOM 542 C C . LYS A 1 69 ? 9.401 59.176 41.614 1.00 17.21 69 LYS A C 1
ATOM 543 O O . LYS A 1 69 ? 9.550 59.416 42.811 1.00 16.98 69 LYS A O 1
ATOM 549 N N . ILE A 1 70 ? 8.769 58.085 41.179 1.00 17.05 70 ILE A N 1
ATOM 550 C CA . ILE A 1 70 ? 8.394 57.042 42.116 1.00 14.59 70 ILE A CA 1
ATOM 551 C C . ILE A 1 70 ? 9.236 55.792 41.897 1.00 14.16 70 ILE A C 1
ATOM 552 O O . ILE A 1 70 ? 9.217 55.198 40.818 1.00 15.22 70 ILE A O 1
ATOM 557 N N . ALA A 1 71 ? 9.979 55.415 42.927 1.00 14.66 71 ALA A N 1
ATOM 558 C CA . ALA A 1 71 ? 10.753 54.184 42.917 1.00 14.09 71 ALA A CA 1
ATOM 559 C C . ALA A 1 71 ? 10.047 53.157 43.781 1.00 14.97 71 ALA A C 1
ATOM 560 O O . ALA A 1 71 ? 9.276 53.502 44.668 1.00 15.47 71 ALA A O 1
ATOM 562 N N . THR A 1 72 ? 10.308 51.885 43.534 1.00 16.44 72 THR A N 1
ATOM 563 C CA . THR A 1 72 ? 9.734 50.871 44.381 1.00 13.01 72 THR A CA 1
ATOM 564 C C . THR A 1 72 ? 10.746 49.741 44.530 1.00 15.30 72 THR A C 1
ATOM 565 O O . THR A 1 72 ? 11.867 49.865 44.036 1.00 16.28 72 THR A O 1
ATOM 569 N N . VAL A 1 73 ? 10.373 48.677 45.231 1.00 13.68 73 VAL A N 1
ATOM 570 C CA . VAL A 1 73 ? 11.297 47.565 45.482 1.00 13.96 73 VAL A CA 1
ATOM 571 C C . VAL A 1 73 ? 10.711 46.237 45.022 1.00 16.41 73 VAL A C 1
ATOM 572 O O . VAL A 1 73 ? 9.493 46.014 45.106 1.00 17.74 73 VAL A O 1
ATOM 576 N N . THR A 1 74 ? 11.572 45.352 44.532 1.00 11.68 74 THR A N 1
ATOM 577 C CA . THR A 1 74 ? 11.128 43.995 44.189 1.00 13.04 74 THR A CA 1
ATOM 578 C C . THR A 1 74 ? 12.186 42.984 44.624 1.00 15.11 74 THR A C 1
ATOM 579 O O . THR A 1 74 ? 13.317 43.357 44.930 1.00 16.95 74 THR A O 1
ATOM 583 N N . ASN A 1 75 ? 11.797 41.713 44.647 1.00 15.08 75 ASN A N 1
ATOM 584 C CA . ASN A 1 75 ? 12.615 40.641 45.202 1.00 17.10 75 ASN A CA 1
ATOM 585 C C . ASN A 1 75 ? 13.065 41.020 46.613 1.00 18.06 75 ASN A C 1
ATOM 586 O O . ASN A 1 75 ? 14.167 40.701 47.015 1.00 18.20 75 ASN A O 1
ATOM 591 N N . PHE A 1 76 ? 12.176 41.693 47.350 1.00 16.16 76 PHE A N 1
ATOM 592 C CA . PHE A 1 76 ? 12.552 42.470 48.531 1.00 14.70 76 PHE A C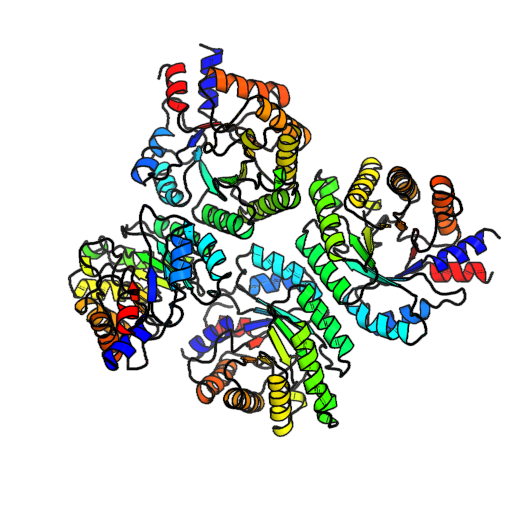A 1
ATOM 593 C C . PHE A 1 76 ? 11.871 41.963 49.803 1.00 18.91 76 PHE A C 1
ATOM 594 O O . PHE A 1 76 ? 10.685 41.594 49.766 1.00 21.00 76 PHE A O 1
ATOM 602 N N . PRO A 1 77 ? 12.600 41.962 50.938 1.00 17.56 77 PRO A N 1
ATOM 603 C CA . PRO A 1 77 ? 14.013 42.340 51.061 1.00 18.29 77 PRO A CA 1
ATOM 604 C C . PRO A 1 77 ? 14.949 41.145 50.918 1.00 19.07 77 PRO A C 1
ATOM 605 O O . PRO A 1 77 ? 16.170 41.310 51.012 1.00 22.16 77 PRO A O 1
ATOM 609 N N . HIS A 1 78 ? 14.368 39.966 50.704 1.00 17.01 78 HIS A N 1
ATOM 610 C CA . HIS A 1 78 ? 15.090 38.692 50.830 1.00 22.20 78 HIS A CA 1
ATOM 611 C C . HIS A 1 78 ? 16.258 38.494 49.863 1.00 21.00 78 HIS A C 1
ATOM 612 O O . HIS A 1 78 ? 17.247 37.835 50.209 1.00 21.02 78 HIS A O 1
ATOM 619 N N . GLY A 1 79 ? 16.150 39.039 48.657 1.00 19.80 79 GLY A N 1
ATOM 620 C CA . GLY A 1 79 ? 17.116 38.728 47.610 1.00 21.22 79 GLY A CA 1
ATOM 621 C C . GLY A 1 79 ? 17.188 37.236 47.298 1.00 19.59 79 GLY A C 1
ATOM 622 O O . GLY A 1 79 ? 18.275 36.658 47.151 1.00 20.12 79 GLY A O 1
ATOM 623 N N . ASN A 1 80 ? 16.031 36.592 47.205 1.00 18.86 80 ASN A N 1
ATOM 624 C CA . ASN A 1 80 ? 16.009 35.166 46.882 1.00 20.62 80 ASN A CA 1
ATOM 625 C C . ASN A 1 80 ? 16.492 34.926 45.456 1.00 18.60 80 ASN A C 1
ATOM 626 O O . ASN A 1 80 ? 16.548 35.858 44.646 1.00 20.75 80 ASN A O 1
ATOM 631 N N . ASP A 1 81 ? 16.808 33.678 45.130 1.00 18.73 81 ASP A N 1
ATOM 632 C CA . ASP A 1 81 ? 17.359 33.416 43.814 1.00 20.98 81 ASP A CA 1
ATOM 633 C C . ASP A 1 81 ? 16.329 32.840 42.857 1.00 25.67 81 ASP A C 1
ATOM 634 O O . ASP A 1 81 ? 16.683 32.118 41.935 1.00 22.98 81 ASP A O 1
ATOM 639 N N . ASP A 1 82 ? 15.055 33.159 43.061 1.00 24.02 82 ASP A N 1
ATOM 640 C CA . ASP A 1 82 ? 14.046 32.699 42.105 1.00 23.97 82 ASP A CA 1
ATOM 641 C C . ASP A 1 82 ? 13.785 33.801 41.091 1.00 22.74 82 ASP A C 1
ATOM 642 O O . ASP A 1 82 ? 13.129 34.800 41.394 1.00 22.12 82 ASP A O 1
ATOM 647 N N . ILE A 1 83 ? 14.318 33.622 39.888 1.00 23.06 83 ILE A N 1
ATOM 648 C CA . ILE A 1 83 ? 14.238 34.671 38.876 1.00 23.07 83 ILE A CA 1
ATOM 649 C C . ILE A 1 83 ? 12.790 34.935 38.454 1.00 23.13 83 ILE A C 1
ATOM 650 O O . ILE A 1 83 ? 12.388 36.094 38.285 1.00 20.82 83 ILE A O 1
ATOM 655 N N . ALA A 1 84 ? 12.000 33.878 38.304 1.00 23.08 84 ALA A N 1
ATOM 656 C CA . ALA A 1 84 ? 10.615 34.052 37.837 1.00 20.34 84 ALA A CA 1
ATOM 657 C C . ALA A 1 84 ? 9.822 34.979 38.756 1.00 23.42 84 ALA A C 1
ATOM 658 O O . ALA A 1 84 ? 9.101 35.861 38.285 1.00 23.13 84 ALA A O 1
ATOM 660 N N . ILE A 1 85 ? 9.963 34.796 40.064 1.00 20.60 85 ILE A N 1
ATOM 661 C CA . ILE A 1 85 ? 9.271 35.656 41.023 1.00 20.82 85 ILE A CA 1
ATOM 662 C C . ILE A 1 85 ? 9.758 37.109 40.956 1.00 19.54 85 ILE A C 1
ATOM 663 O O . ILE A 1 85 ? 8.957 38.051 40.948 1.00 19.99 85 ILE A O 1
ATOM 668 N N . ALA A 1 86 ? 11.071 37.297 40.877 1.00 18.51 86 ALA A N 1
ATOM 669 C CA . ALA A 1 86 ? 11.622 38.648 40.803 1.00 17.48 86 ALA A CA 1
ATOM 670 C C . ALA A 1 86 ? 11.120 39.356 39.550 1.00 16.57 86 ALA A C 1
ATOM 671 O O . ALA A 1 86 ? 10.800 40.552 39.575 1.00 20.37 86 ALA A O 1
ATOM 673 N N . VAL A 1 87 ? 11.048 38.618 38.452 1.00 17.65 87 VAL A N 1
ATOM 674 C CA . VAL A 1 87 ? 10.560 39.180 37.195 1.00 17.75 87 VAL A CA 1
ATOM 675 C C . VAL A 1 87 ? 9.075 39.533 37.255 1.00 18.47 87 VAL A C 1
ATOM 676 O O . VAL A 1 87 ? 8.673 40.608 36.788 1.00 17.55 87 VAL A O 1
ATOM 680 N N . LEU A 1 88 ? 8.257 38.660 37.839 1.00 18.89 88 LEU A N 1
ATOM 681 C CA . LEU A 1 88 ? 6.825 38.974 37.947 1.00 17.04 88 LEU A CA 1
ATOM 682 C C . LEU A 1 88 ? 6.593 40.236 38.774 1.00 16.97 88 LEU A C 1
ATOM 683 O O . LEU A 1 88 ? 5.771 41.088 38.413 1.00 18.10 88 LEU A O 1
ATOM 688 N N . GLU A 1 89 ? 7.322 40.358 39.880 1.00 17.15 89 GLU A N 1
ATOM 689 C CA . GLU A 1 89 ? 7.193 41.517 40.750 1.00 17.14 89 GLU A CA 1
ATOM 690 C C . GLU A 1 89 ? 7.638 42.774 40.007 1.00 16.64 89 GLU A C 1
ATOM 691 O O . GLU A 1 89 ? 7.026 43.836 40.136 1.00 16.02 89 GLU A O 1
ATOM 697 N N . THR A 1 90 ? 8.703 42.655 39.221 1.00 15.32 90 THR A N 1
ATOM 698 C CA . THR A 1 90 ? 9.187 43.793 38.456 1.00 15.06 90 THR A CA 1
ATOM 699 C C . THR A 1 90 ? 8.181 44.191 37.356 1.00 18.32 90 THR A C 1
ATOM 700 O O . THR A 1 90 ? 7.888 45.373 37.184 1.00 15.70 90 THR A O 1
ATOM 704 N N . ARG A 1 91 ? 7.627 43.212 36.645 1.00 15.73 91 ARG A N 1
ATOM 705 C CA . ARG A 1 91 ? 6.555 43.512 35.678 1.00 15.52 91 ARG A CA 1
ATOM 706 C C . ARG A 1 91 ? 5.387 44.245 36.338 1.00 16.72 91 ARG A C 1
ATOM 707 O O . ARG A 1 91 ? 4.833 45.199 35.771 1.00 16.12 91 ARG A O 1
ATOM 715 N N . ALA A 1 92 ? 5.004 43.804 37.531 1.00 15.90 92 ALA A N 1
ATOM 716 C CA . ALA A 1 92 ? 3.884 44.434 38.229 1.00 18.05 92 ALA A CA 1
ATOM 717 C C . ALA A 1 92 ? 4.224 45.876 38.628 1.00 16.39 92 ALA A C 1
ATOM 718 O O . ALA A 1 92 ? 3.404 46.781 38.482 1.00 15.99 92 ALA A O 1
ATOM 720 N N . ALA A 1 93 ? 5.437 46.084 39.134 1.00 13.81 93 ALA A N 1
ATOM 721 C CA . ALA A 1 93 ? 5.905 47.425 39.495 1.00 14.55 93 ALA A CA 1
ATOM 722 C C . ALA A 1 93 ? 5.812 48.375 38.310 1.00 16.42 93 ALA A C 1
ATOM 723 O O . ALA A 1 93 ? 5.354 49.503 38.439 1.00 18.14 93 ALA A O 1
ATOM 725 N N . VAL A 1 94 ? 6.236 47.895 37.149 1.00 15.96 94 VAL A N 1
ATOM 726 C CA . VAL A 1 94 ? 6.158 48.678 35.922 1.00 16.99 94 VAL A CA 1
ATOM 727 C C . VAL A 1 94 ? 4.715 48.992 35.573 1.00 17.79 94 VAL A C 1
ATOM 728 O O . VAL A 1 94 ? 4.375 50.143 35.256 1.00 19.30 94 VAL A O 1
ATOM 732 N N . ALA A 1 95 ? 3.852 47.983 35.679 1.00 16.57 95 ALA A N 1
ATOM 733 C CA . ALA A 1 95 ? 2.447 48.176 35.347 1.00 16.34 95 ALA A CA 1
ATOM 734 C C . ALA A 1 95 ? 1.751 49.153 36.300 1.00 14.81 95 ALA A C 1
ATOM 735 O O . ALA A 1 95 ? 0.856 49.894 35.894 1.00 19.54 95 ALA A O 1
ATOM 737 N N . TYR A 1 96 ? 2.151 49.152 37.570 1.00 15.10 96 TYR A N 1
ATOM 738 C CA . TYR A 1 96 ? 1.601 50.105 38.537 1.00 15.09 96 TYR A CA 1
ATOM 739 C C . TYR A 1 96 ? 1.968 51.542 38.173 1.00 17.63 96 TYR A C 1
ATOM 740 O O . TYR A 1 96 ? 1.274 52.487 38.565 1.00 18.58 96 TYR A O 1
ATOM 749 N N . GLY A 1 97 ? 3.086 51.696 37.467 1.00 18.85 97 GLY A N 1
ATOM 750 C CA . GLY A 1 97 ? 3.548 53.006 37.040 1.00 19.03 97 GLY A CA 1
ATOM 751 C C . GLY A 1 97 ? 4.879 53.436 37.637 1.00 20.37 97 GLY A C 1
ATOM 752 O O . GLY A 1 97 ? 5.231 54.618 37.582 1.00 17.94 97 GLY A O 1
ATOM 753 N N . ALA A 1 98 ? 5.640 52.497 38.195 1.00 18.53 98 ALA A N 1
ATOM 754 C CA . ALA A 1 98 ? 6.935 52.865 38.792 1.00 16.56 98 ALA A CA 1
ATOM 755 C C . ALA A 1 98 ? 7.857 53.508 37.754 1.00 16.58 98 ALA A C 1
ATOM 756 O O . ALA A 1 98 ? 7.932 53.023 36.627 1.00 17.72 98 ALA A O 1
ATOM 758 N N . ASP A 1 99 ? 8.556 54.588 38.131 1.00 15.02 99 ASP A N 1
ATOM 759 C CA . ASP A 1 99 ? 9.595 55.165 37.279 1.00 16.55 99 ASP A CA 1
ATOM 760 C C . ASP A 1 99 ? 10.886 54.387 37.411 1.00 17.69 99 ASP A C 1
ATOM 761 O O . ASP A 1 99 ? 11.720 54.368 36.500 1.00 16.54 99 ASP A O 1
ATOM 766 N N . GLU A 1 100 ? 11.052 53.776 38.576 1.00 16.70 100 GLU A N 1
ATOM 767 C CA . GLU A 1 100 ? 12.295 53.110 38.945 1.00 16.71 100 GLU A CA 1
ATOM 768 C C . GLU A 1 100 ? 11.967 51.886 39.788 1.00 18.28 100 GLU A C 1
ATOM 769 O O . GLU A 1 100 ? 11.051 51.919 40.614 1.00 14.96 100 GLU A O 1
ATOM 775 N N . VAL A 1 101 ? 12.721 50.811 39.587 1.00 15.47 101 VAL A N 1
ATOM 776 C CA . VAL A 1 101 ? 12.561 49.600 40.388 1.00 15.88 101 VAL A CA 1
ATOM 777 C C . VAL A 1 101 ? 13.892 49.230 41.040 1.00 14.44 101 VAL A C 1
ATOM 778 O O . VAL A 1 101 ? 14.879 49.079 40.340 1.00 18.27 101 VAL A O 1
ATOM 782 N N . ASP A 1 102 ? 13.919 49.134 42.370 1.00 15.53 102 ASP A N 1
ATOM 783 C CA . ASP A 1 102 ? 15.125 48.722 43.103 1.00 15.27 102 ASP A CA 1
ATOM 784 C C . ASP A 1 102 ? 14.981 47.236 43.438 1.00 19.76 102 ASP A C 1
ATOM 785 O O . ASP A 1 102 ? 14.219 46.881 44.338 1.00 18.19 102 ASP A O 1
ATOM 790 N N . VAL A 1 103 ? 15.700 46.372 42.731 1.00 16.88 103 VAL A N 1
ATOM 791 C CA . VAL A 1 103 ? 15.551 44.924 42.920 1.00 17.25 103 VAL A CA 1
ATOM 792 C C . VAL A 1 103 ? 16.686 44.402 43.801 1.00 16.25 103 VAL A C 1
ATOM 793 O O . VAL A 1 103 ? 17.799 44.911 43.734 1.00 17.41 103 VAL A O 1
ATOM 797 N N . VAL A 1 104 ? 16.409 43.422 44.649 1.00 17.33 104 VAL A N 1
ATOM 798 C CA . VAL A 1 104 ? 17.482 42.901 45.494 1.00 16.97 104 VAL A CA 1
ATOM 799 C C . VAL A 1 104 ? 18.208 41.778 44.768 1.00 20.54 104 VAL A C 1
ATOM 800 O O . VAL A 1 104 ? 17.602 40.798 44.328 1.00 19.01 104 VAL A O 1
ATOM 804 N N . PHE A 1 105 ? 19.514 41.971 44.621 1.00 18.12 105 PHE A N 1
ATOM 805 C CA . PHE A 1 105 ? 20.458 40.974 44.115 1.00 19.51 105 PHE A CA 1
ATOM 806 C C . PHE A 1 105 ? 20.400 39.699 44.947 1.00 17.85 105 PHE A C 1
ATOM 807 O O . PHE A 1 105 ? 20.223 39.762 46.160 1.00 20.00 105 PHE A O 1
ATOM 815 N N . PRO A 1 106 ? 20.545 38.531 44.302 1.00 18.06 106 PRO A N 1
ATOM 816 C CA . PRO A 1 106 ? 20.602 37.285 45.075 1.00 19.17 106 PRO A CA 1
ATOM 817 C C . PRO A 1 106 ? 21.952 37.135 45.773 1.00 22.18 106 PRO A C 1
ATOM 818 O O . PRO A 1 106 ? 22.817 36.346 45.356 1.00 22.48 106 PRO A O 1
ATOM 822 N N . TYR A 1 107 ? 22.130 37.897 46.847 1.00 18.66 107 TYR A N 1
ATOM 823 C CA . TYR A 1 107 ? 23.451 37.998 47.462 1.00 25.49 107 TYR A CA 1
ATOM 824 C C . TYR A 1 107 ? 23.851 36.743 48.254 1.00 23.30 107 TYR A C 1
ATOM 825 O O . TYR A 1 107 ? 25.040 36.412 48.336 1.00 21.38 107 TYR A O 1
ATOM 834 N N A ARG A 1 108 ? 22.879 36.039 48.828 0.54 23.21 108 ARG A N 1
ATOM 835 N N B ARG A 1 108 ? 22.877 36.039 48.825 0.46 23.38 108 ARG A N 1
ATOM 836 C CA A ARG A 1 108 ? 23.186 34.776 49.503 0.54 25.61 108 ARG A CA 1
ATOM 837 C CA B ARG A 1 108 ? 23.180 34.778 49.503 0.46 25.70 108 ARG A CA 1
ATOM 838 C C A ARG A 1 108 ? 23.712 33.746 48.512 0.54 26.22 108 ARG A C 1
ATOM 839 C C B ARG A 1 108 ? 23.706 33.743 48.515 0.46 26.22 108 ARG A C 1
ATOM 840 O O A ARG A 1 108 ? 24.624 32.974 48.826 0.54 25.96 108 ARG A O 1
ATOM 841 O O B ARG A 1 108 ? 24.611 32.966 48.835 0.46 26.07 108 ARG A O 1
ATOM 856 N N . ALA A 1 109 ? 23.129 33.725 47.318 1.00 23.67 109 ALA A N 1
ATOM 857 C CA . ALA A 1 109 ? 23.572 32.780 46.295 1.00 24.62 109 ALA A CA 1
ATOM 858 C C . ALA A 1 109 ? 25.017 33.088 45.915 1.00 26.09 109 ALA A C 1
ATOM 859 O O . ALA A 1 109 ? 25.830 32.184 45.770 1.00 26.75 109 ALA A O 1
ATOM 861 N N . LEU A 1 110 ? 25.343 34.374 45.798 1.00 22.50 110 LEU A N 1
ATOM 862 C CA . LEU A 1 110 ? 26.716 34.784 45.491 1.00 22.23 110 LEU A CA 1
ATOM 863 C C . LEU A 1 110 ? 27.691 34.392 46.595 1.00 26.48 110 LEU A C 1
ATOM 864 O O . LEU A 1 110 ? 28.796 33.917 46.321 1.00 26.03 110 LEU A O 1
ATOM 869 N N . MET A 1 111 ? 27.287 34.579 47.845 1.00 22.27 111 MET A N 1
ATOM 870 C CA . MET A 1 111 ? 28.142 34.185 48.963 1.00 25.11 111 MET A CA 1
ATOM 871 C C . MET A 1 111 ? 28.353 32.670 48.991 1.00 27.42 111 MET A C 1
ATOM 872 O O . MET A 1 111 ? 29.389 32.191 49.469 1.00 27.87 111 MET A O 1
ATOM 877 N N . GLU A 1 112 ? 27.393 31.919 48.450 1.00 26.34 112 GLU A N 1
ATOM 878 C CA . GLU A 1 112 ? 27.547 30.469 48.316 1.00 34.09 112 GLU A CA 1
ATOM 879 C C . GLU A 1 112 ? 28.343 30.068 47.064 1.00 34.34 112 GLU A C 1
ATOM 880 O O . GLU A 1 112 ? 28.587 28.889 46.828 1.00 37.69 112 GLU A O 1
ATOM 886 N N . GLY A 1 113 ? 28.751 31.050 46.270 1.00 32.33 113 GLY A N 1
ATOM 887 C CA . GLY A 1 113 ? 29.593 30.792 45.118 1.00 33.01 113 GLY A CA 1
ATOM 888 C C . GLY A 1 113 ? 28.890 30.768 43.775 1.00 33.32 113 GLY A C 1
ATOM 889 O O . GLY A 1 113 ? 29.492 30.391 42.770 1.00 37.54 113 GLY A O 1
ATOM 890 N N . ASN A 1 114 ? 27.622 31.157 43.753 1.00 26.46 114 ASN A N 1
ATOM 891 C CA . ASN A 1 114 ? 26.846 31.194 42.514 1.00 26.87 114 ASN A CA 1
ATOM 892 C C . ASN A 1 114 ? 26.795 32.608 41.934 1.00 28.76 114 ASN A C 1
ATOM 893 O O . ASN A 1 114 ? 25.973 33.429 42.344 1.00 28.34 114 ASN A O 1
ATOM 898 N N . GLU A 1 115 ? 27.673 32.889 40.975 1.00 27.29 115 GLU A N 1
ATOM 899 C CA . GLU A 1 115 ? 27.675 34.194 40.316 1.00 26.75 115 GLU A CA 1
ATOM 900 C C . GLU A 1 115 ? 26.607 34.263 39.226 1.00 26.90 115 GLU A C 1
ATOM 901 O O . GLU A 1 115 ? 26.032 35.326 38.952 1.00 28.57 115 GLU A O 1
ATOM 907 N N . THR A 1 116 ? 26.347 33.112 38.617 1.00 25.04 116 THR A N 1
ATOM 908 C CA . THR A 1 116 ? 25.446 33.010 37.477 1.00 23.66 116 THR A CA 1
ATOM 909 C C . THR A 1 116 ? 24.059 33.564 37.760 1.00 25.87 116 THR A C 1
ATOM 910 O O . THR A 1 116 ? 23.519 34.338 36.967 1.00 25.29 116 THR A O 1
ATOM 914 N N . VAL A 1 117 ? 23.474 33.183 38.889 1.00 25.34 117 VAL A N 1
ATOM 915 C CA . VAL A 1 117 ? 22.081 33.563 39.131 1.00 27.92 117 VAL A CA 1
ATOM 916 C C . VAL A 1 117 ? 21.962 35.069 39.386 1.00 23.16 117 VAL A C 1
ATOM 917 O O . VAL A 1 117 ? 20.956 35.682 39.033 1.00 23.92 117 VAL A O 1
ATOM 921 N N . GLY A 1 118 ? 22.998 35.679 39.948 1.00 23.33 118 GLY A N 1
ATOM 922 C CA . GLY A 1 118 ? 23.017 37.122 40.105 1.00 22.58 118 GLY A CA 1
ATOM 923 C C . GLY A 1 118 ? 22.922 37.839 38.773 1.00 21.83 118 GLY A C 1
ATOM 924 O O . GLY A 1 118 ? 22.079 38.731 38.581 1.00 22.13 118 GLY A O 1
ATOM 925 N N . PHE A 1 119 ? 23.790 37.451 37.852 1.00 23.61 119 PHE A N 1
ATOM 926 C CA . PHE A 1 119 ? 23.785 38.024 36.514 1.00 24.36 119 PHE A CA 1
ATOM 927 C C . PHE A 1 119 ? 22.434 37.810 35.855 1.00 22.53 119 PHE A C 1
ATOM 928 O O . PHE A 1 119 ? 21.833 38.745 35.321 1.00 21.65 119 PHE A O 1
ATOM 936 N N . GLU A 1 120 ? 21.947 36.574 35.901 1.00 21.02 120 GLU A N 1
ATOM 937 C CA . GLU A 1 120 ? 20.740 36.239 35.156 1.00 20.42 120 GLU A CA 1
ATOM 938 C C . GLU A 1 120 ? 19.489 36.905 35.733 1.00 20.43 120 GLU A C 1
ATOM 939 O O . GLU A 1 120 ? 18.604 37.300 34.986 1.00 20.70 120 GLU A O 1
ATOM 945 N N . LEU A 1 121 ? 19.415 37.037 37.055 1.00 21.04 121 LEU A N 1
ATOM 946 C CA . LEU A 1 121 ? 18.245 37.656 37.670 1.00 20.01 121 LEU A CA 1
ATOM 947 C C . LEU A 1 121 ? 18.191 39.158 37.365 1.00 22.32 121 LEU A C 1
ATOM 948 O O . LEU A 1 121 ? 17.132 39.687 36.994 1.00 18.96 121 LEU A O 1
ATOM 953 N N . VAL A 1 122 ? 19.319 39.849 37.522 1.00 20.51 122 VAL A N 1
ATOM 954 C CA . VAL A 1 122 ? 19.364 41.275 37.195 1.00 19.38 122 VAL A CA 1
ATOM 955 C C . VAL A 1 122 ? 19.027 41.482 35.722 1.00 18.35 122 VAL A C 1
ATOM 956 O O . VAL A 1 122 ? 18.255 42.387 35.375 1.00 21.47 122 VAL A O 1
ATOM 960 N N . LYS A 1 123 ? 19.574 40.628 34.858 1.00 18.70 123 LYS A N 1
ATOM 961 C CA . LYS A 1 123 ? 19.348 40.787 33.422 1.00 18.94 123 LYS A CA 1
ATOM 962 C C . LYS A 1 123 ? 17.865 40.610 33.090 1.00 18.50 123 LYS A C 1
ATOM 963 O O . LYS A 1 123 ? 17.295 41.367 32.308 1.00 20.41 123 LYS A O 1
ATOM 969 N N . ALA A 1 124 ? 17.248 39.610 33.698 1.00 17.68 124 ALA A N 1
ATOM 970 C CA . ALA A 1 124 ? 15.837 39.335 33.439 1.00 19.20 124 ALA A CA 1
ATOM 971 C C . ALA A 1 124 ? 14.970 40.466 33.965 1.00 21.35 124 ALA A C 1
ATOM 972 O O . ALA A 1 124 ? 13.996 40.867 33.319 1.00 19.43 124 ALA A O 1
ATOM 974 N N . CYS A 1 125 ? 15.321 41.000 35.131 1.00 19.36 125 CYS A N 1
ATOM 975 C CA . CYS A 1 125 ? 14.537 42.098 35.687 1.00 21.00 125 CYS A CA 1
ATOM 976 C C . CYS A 1 125 ? 14.703 43.377 34.866 1.00 18.15 125 CYS A C 1
ATOM 977 O O . CYS A 1 125 ? 13.746 44.132 34.704 1.00 18.04 125 CYS A O 1
ATOM 980 N N . LYS A 1 126 ? 15.906 43.611 34.340 1.00 19.01 126 LYS A N 1
ATOM 981 C CA . LYS A 1 126 ? 16.139 44.752 33.454 1.00 19.72 126 LYS A CA 1
ATOM 982 C C . LYS A 1 126 ? 15.253 44.642 32.207 1.00 22.00 126 LYS A C 1
ATOM 983 O O . LYS A 1 126 ? 14.654 45.630 31.773 1.00 20.98 126 LYS A O 1
ATOM 989 N N . GLU A 1 127 ? 15.125 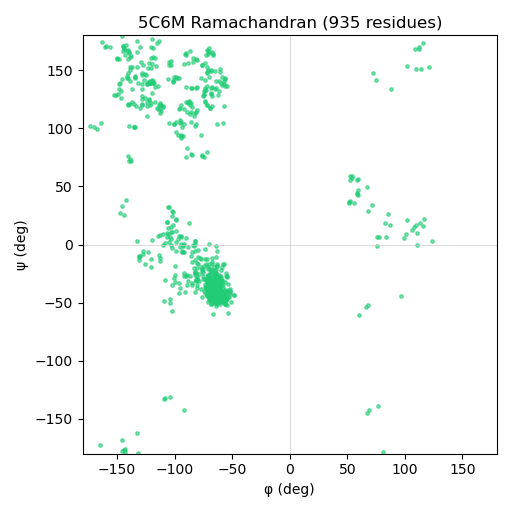43.430 31.668 1.00 19.68 127 GLU A N 1
ATOM 990 C CA . GLU A 1 127 ? 14.245 43.196 30.519 1.00 19.67 127 GLU A CA 1
ATOM 991 C C . GLU A 1 127 ? 12.784 43.532 30.859 1.00 22.24 127 GLU A C 1
ATOM 992 O O . GLU A 1 127 ? 12.069 44.154 30.055 1.00 22.85 127 GLU A O 1
ATOM 998 N N . ALA A 1 128 ? 12.354 43.135 32.055 1.00 18.27 128 ALA A N 1
ATOM 999 C CA . ALA A 1 128 ? 11.005 43.427 32.545 1.00 22.61 128 ALA A CA 1
ATOM 1000 C C . ALA A 1 128 ? 10.738 44.920 32.785 1.00 23.31 128 ALA A C 1
ATOM 1001 O O . ALA A 1 128 ? 9.585 45.335 32.848 1.00 25.82 128 ALA A O 1
ATOM 1003 N N . CYS A 1 129 ? 11.793 45.720 32.927 1.00 17.91 129 CYS A N 1
ATOM 1004 C CA . CYS A 1 129 ? 11.641 47.156 33.115 1.00 19.94 129 CYS A CA 1
ATOM 1005 C C . CYS A 1 129 ? 11.256 47.871 31.829 1.00 26.10 129 CYS A C 1
ATOM 1006 O O . CYS A 1 129 ? 10.777 49.005 31.860 1.00 25.23 129 CYS A O 1
ATOM 1009 N N . GLY A 1 130 ? 11.485 47.220 30.695 1.00 30.16 130 GLY A N 1
ATOM 1010 C CA . GLY A 1 130 ? 11.172 47.824 29.414 1.00 32.91 130 GLY A CA 1
ATOM 1011 C C . GLY A 1 130 ? 12.062 49.024 29.126 1.00 39.13 130 GLY A C 1
ATOM 1012 O O . GLY A 1 130 ? 13.229 49.047 29.513 1.00 39.46 130 GLY A O 1
ATOM 1013 N N . GLU A 1 131 ? 11.510 50.037 28.464 1.00 36.42 131 GLU A N 1
ATOM 1014 C CA . GLU A 1 131 ? 12.315 51.181 28.045 1.00 44.77 131 GLU A CA 1
ATOM 1015 C C . GLU A 1 131 ? 12.203 52.401 28.956 1.00 36.93 131 GLU A C 1
ATOM 1016 O O . GLU A 1 131 ? 13.062 53.279 28.929 1.00 41.34 131 GLU A O 1
ATOM 1022 N N . ASP A 1 132 ? 11.156 52.456 29.765 1.00 30.72 132 ASP A N 1
ATOM 1023 C CA . ASP A 1 132 ? 10.812 53.697 30.446 1.00 33.84 132 ASP A CA 1
ATOM 1024 C C . ASP A 1 132 ? 10.953 53.620 31.955 1.00 29.39 132 ASP A C 1
ATOM 1025 O O . ASP A 1 132 ? 10.563 54.544 32.667 1.00 30.11 132 ASP A O 1
ATOM 1030 N N . THR A 1 133 ? 11.509 52.516 32.435 1.00 24.59 133 THR A N 1
ATOM 1031 C CA . THR A 1 133 ? 11.697 52.297 33.864 1.00 19.10 133 THR A CA 1
ATOM 1032 C C . THR A 1 133 ? 13.154 51.923 34.106 1.00 23.20 133 THR A C 1
ATOM 1033 O O . THR A 1 133 ? 13.653 50.993 33.488 1.00 25.21 133 THR A O 1
ATOM 1037 N N . ILE A 1 134 ? 13.852 52.646 34.977 1.00 19.89 134 ILE A N 1
ATOM 1038 C CA . ILE A 1 134 ? 15.226 52.257 35.252 1.00 22.94 134 ILE A CA 1
ATOM 1039 C C . ILE A 1 134 ? 15.293 51.241 36.386 1.00 18.39 134 ILE A C 1
ATOM 1040 O O . ILE A 1 134 ? 14.398 51.165 37.232 1.00 18.43 134 ILE A O 1
ATOM 1045 N N . LEU A 1 135 ? 16.377 50.473 36.395 1.00 19.20 135 LEU A N 1
ATOM 1046 C CA . LEU A 1 135 ? 16.579 49.417 37.378 1.00 15.42 135 LEU A CA 1
ATOM 1047 C C . LEU A 1 135 ? 17.735 49.750 38.301 1.00 16.59 135 LEU A C 1
ATOM 1048 O O . LEU A 1 135 ? 18.847 49.978 37.832 1.00 19.35 135 LEU A O 1
ATOM 1053 N N . LYS A 1 136 ? 17.470 49.805 39.606 1.00 15.13 136 LYS A N 1
ATOM 1054 C CA . LYS A 1 136 ? 18.546 49.877 40.594 1.00 17.24 136 LYS A CA 1
ATOM 1055 C C . LYS A 1 136 ? 18.744 48.488 41.185 1.00 18.40 136 LYS A C 1
ATOM 1056 O O . LYS A 1 136 ? 17.775 47.761 41.427 1.00 18.64 136 LYS A O 1
ATOM 1062 N N . VAL A 1 137 ? 19.988 48.107 41.437 1.00 16.37 137 VAL A N 1
ATOM 1063 C CA . VAL A 1 137 ? 20.224 46.779 41.991 1.00 16.84 137 VAL A CA 1
ATOM 1064 C C . VAL A 1 137 ? 20.806 46.888 43.389 1.00 16.97 137 VAL A C 1
ATOM 1065 O O . VAL A 1 137 ? 21.885 47.435 43.579 1.00 19.16 137 VAL A O 1
ATOM 1069 N N . ILE A 1 138 ? 20.065 46.369 44.359 1.00 15.90 138 ILE A N 1
ATOM 1070 C CA . ILE A 1 138 ? 20.508 46.339 45.747 1.00 15.95 138 ILE A CA 1
ATOM 1071 C C . ILE A 1 138 ? 21.411 45.134 45.984 1.00 17.06 138 ILE A C 1
ATOM 1072 O O . ILE A 1 138 ? 20.930 44.003 45.979 1.00 17.87 138 ILE A O 1
ATOM 1077 N N . ILE A 1 139 ? 22.708 45.355 46.208 1.00 19.69 139 ILE A N 1
ATOM 1078 C CA . ILE A 1 139 ? 23.610 44.217 46.365 1.00 22.99 139 ILE A CA 1
ATOM 1079 C C . ILE A 1 139 ? 23.784 43.783 47.826 1.00 21.45 139 ILE A C 1
ATOM 1080 O O . ILE A 1 139 ? 24.406 42.749 48.096 1.00 22.67 139 ILE A O 1
ATOM 1085 N N . GLU A 1 140 ? 23.215 44.553 48.752 1.00 18.85 140 GLU A N 1
ATOM 1086 C CA . GLU A 1 140 ? 23.298 44.271 50.196 1.00 18.66 140 GLU A CA 1
ATOM 1087 C C . GLU A 1 140 ? 24.757 44.117 50.626 1.00 18.85 140 GLU A C 1
ATOM 1088 O O . GLU A 1 140 ? 25.178 43.089 51.168 1.00 21.11 140 GLU A O 1
ATOM 1094 N N . SER A 1 141 ? 25.518 45.170 50.365 1.00 17.85 141 SER A N 1
ATOM 1095 C CA . SER A 1 141 ? 26.954 45.169 50.586 1.00 19.33 141 SER A CA 1
ATOM 1096 C C . SER A 1 141 ? 27.298 45.011 52.058 1.00 22.38 141 SER A C 1
ATOM 1097 O O . SER A 1 141 ? 28.378 44.539 52.392 1.00 22.00 141 SER A O 1
ATOM 1100 N N . GLY A 1 142 ? 26.384 45.415 52.937 1.00 24.70 142 GLY A N 1
ATOM 1101 C CA . GLY A 1 142 ? 26.602 45.272 54.369 1.00 23.33 142 GLY A CA 1
ATOM 1102 C C . GLY A 1 142 ? 26.606 43.825 54.841 1.00 29.35 142 GLY A C 1
ATOM 1103 O O . GLY A 1 142 ? 27.182 43.509 55.889 1.00 33.55 142 GLY A O 1
ATOM 1104 N N . VAL A 1 143 ? 25.970 42.946 54.071 1.00 23.40 143 VAL A N 1
ATOM 1105 C CA . VAL A 1 143 ? 26.007 41.513 54.342 1.00 23.51 143 VAL A CA 1
ATOM 1106 C C . VAL A 1 143 ? 27.100 40.823 53.523 1.00 27.71 143 VAL A C 1
ATOM 1107 O O . VAL A 1 143 ? 27.773 39.895 54.009 1.00 24.34 143 VAL A O 1
ATOM 1111 N N . LEU A 1 144 ? 27.293 41.270 52.284 1.00 24.54 144 LEU A N 1
ATOM 1112 C CA . LEU A 1 144 ? 28.387 40.737 51.458 1.00 22.71 144 LEU A CA 1
ATOM 1113 C C . LEU A 1 144 ? 29.718 40.914 52.185 1.00 26.20 144 LEU A C 1
ATOM 1114 O O . LEU A 1 144 ? 30.538 39.995 52.228 1.00 25.70 144 LEU A O 1
ATOM 1119 N N . ALA A 1 145 ? 29.906 42.114 52.731 1.00 27.28 145 ALA A N 1
ATOM 1120 C CA . ALA A 1 145 ? 31.014 42.466 53.623 1.00 31.39 145 ALA A CA 1
ATOM 1121 C C . ALA A 1 145 ? 32.392 42.443 52.944 1.00 30.61 145 ALA A C 1
ATOM 1122 O O . ALA A 1 145 ? 33.129 43.424 53.000 1.00 33.55 145 ALA A O 1
ATOM 1124 N N . ASP A 1 146 ? 32.729 41.329 52.308 1.00 27.28 146 ASP A N 1
ATOM 1125 C CA . ASP A 1 146 ? 34.041 41.162 51.675 1.00 30.81 146 ASP A CA 1
ATOM 1126 C C . ASP A 1 146 ? 34.188 42.080 50.459 1.00 29.89 146 ASP A C 1
ATOM 1127 O O . ASP A 1 146 ? 33.315 42.099 49.601 1.00 26.32 146 ASP A O 1
ATOM 1132 N N . PRO A 1 147 ? 35.289 42.848 50.385 1.00 27.57 147 PRO A N 1
ATOM 1133 C CA . PRO A 1 147 ? 35.523 43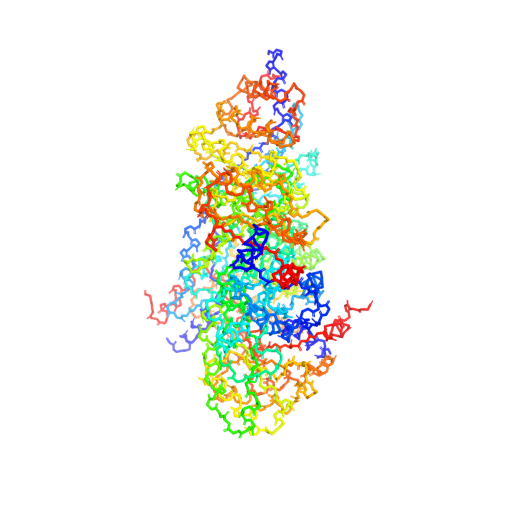.709 49.217 1.00 29.79 147 PRO A CA 1
ATOM 1134 C C . PRO A 1 147 ? 35.428 42.985 47.863 1.00 27.82 147 PRO A C 1
ATOM 1135 O O . PRO A 1 147 ? 34.835 43.537 46.926 1.00 27.57 147 PRO A O 1
ATOM 1139 N N . ALA A 1 148 ? 35.987 41.781 47.756 1.00 25.40 148 ALA A N 1
ATOM 1140 C CA . ALA A 1 148 ? 35.875 41.000 46.523 1.00 27.30 148 ALA A CA 1
ATOM 1141 C C . ALA A 1 148 ? 34.422 40.734 46.121 1.00 26.08 148 ALA A C 1
ATOM 1142 O O . ALA A 1 148 ? 34.078 40.807 44.942 1.00 23.11 148 ALA A O 1
ATOM 1144 N N . LEU A 1 149 ? 33.573 40.421 47.096 1.00 25.81 149 LEU A N 1
ATOM 1145 C CA . LEU A 1 149 ? 32.160 40.132 46.809 1.00 25.71 149 LEU A CA 1
ATOM 1146 C C . LEU A 1 149 ? 31.395 41.392 46.445 1.00 23.21 149 LEU A C 1
ATOM 1147 O O . LEU A 1 149 ? 30.493 41.361 45.605 1.00 20.74 149 LEU A O 1
ATOM 1152 N N . ILE A 1 150 ? 31.739 42.497 47.095 1.00 24.55 150 ILE A N 1
ATOM 1153 C CA . ILE A 1 150 ? 31.067 43.761 46.822 1.00 21.48 150 ILE A CA 1
ATOM 1154 C C . ILE A 1 150 ? 31.416 44.196 45.399 1.00 21.34 150 ILE A C 1
ATOM 1155 O O . ILE A 1 150 ? 30.544 44.613 44.635 1.00 23.46 150 ILE A O 1
ATOM 1160 N N . ARG A 1 151 ? 32.687 44.057 45.044 1.00 21.45 151 ARG A N 1
ATOM 1161 C CA . ARG A 1 151 ? 33.153 44.333 43.690 1.00 21.12 151 ARG A CA 1
ATOM 1162 C C . ARG A 1 151 ? 32.449 43.428 42.675 1.00 22.60 151 ARG A C 1
ATOM 1163 O O . ARG A 1 151 ? 31.973 43.896 41.633 1.00 21.07 151 ARG A O 1
ATOM 1171 N N . LYS A 1 152 ? 32.383 42.137 42.986 1.00 21.97 152 LYS A N 1
ATOM 1172 C CA . LYS A 1 152 ? 31.832 41.164 42.037 1.00 23.00 152 LYS A CA 1
ATOM 1173 C C . LYS A 1 152 ? 30.339 41.397 41.788 1.00 22.58 152 LYS A C 1
ATOM 1174 O O . LYS A 1 152 ? 29.892 41.420 40.638 1.00 21.53 152 LYS A O 1
ATOM 1180 N N . ALA A 1 153 ? 29.565 41.567 42.856 1.00 21.09 153 ALA A N 1
ATOM 1181 C CA . ALA A 1 153 ? 28.138 41.872 42.697 1.00 19.43 153 ALA A CA 1
ATOM 1182 C C . ALA A 1 153 ? 27.922 43.154 41.880 1.00 22.51 153 ALA A C 1
ATOM 1183 O O . ALA A 1 153 ? 26.992 43.241 41.058 1.00 20.47 153 ALA A O 1
ATOM 1185 N N . SER A 1 154 ? 28.791 44.139 42.087 1.00 21.06 154 SER A N 1
ATOM 1186 C CA . SER A 1 154 ? 28.705 45.392 41.345 1.00 22.16 154 SER A CA 1
ATOM 1187 C C . SER A 1 154 ? 28.986 45.181 39.858 1.00 23.70 154 SER A C 1
ATOM 1188 O O . SER A 1 154 ? 28.257 45.688 39.002 1.00 22.16 154 SER A O 1
ATOM 1191 N N . GLU A 1 155 ? 30.037 44.422 39.561 1.00 24.47 155 GLU A N 1
ATOM 1192 C CA . GLU A 1 155 ? 30.414 44.120 38.181 1.00 24.08 155 GLU A CA 1
ATOM 1193 C C . GLU A 1 155 ? 29.341 43.299 37.472 1.00 24.29 155 GLU A C 1
ATOM 1194 O O . GLU A 1 155 ? 28.948 43.623 36.346 1.00 23.21 155 GLU A O 1
ATOM 1200 N N . LEU A 1 156 ? 28.899 42.223 38.123 1.00 21.70 156 LEU A N 1
ATOM 1201 C CA . LEU A 1 156 ? 27.819 41.387 37.594 1.00 22.72 156 LEU A CA 1
ATOM 1202 C C . LEU A 1 156 ? 26.571 42.204 37.293 1.00 24.20 156 LEU A C 1
ATOM 1203 O O . LEU A 1 156 ? 25.962 42.054 36.236 1.00 25.65 156 LEU A O 1
ATOM 1208 N N . SER A 1 157 ? 26.196 43.069 38.227 1.00 21.84 157 SER A N 1
ATOM 1209 C CA . SER A 1 157 ? 24.964 43.837 38.092 1.00 19.75 157 SER A CA 1
ATOM 1210 C C . SER A 1 157 ? 25.061 44.810 36.927 1.00 21.40 157 SER A C 1
ATOM 1211 O O . SER A 1 157 ? 24.129 44.954 36.143 1.00 19.21 157 SER A O 1
ATOM 1214 N N . ILE A 1 158 ? 26.201 45.470 36.798 1.00 20.09 158 ILE A N 1
ATOM 1215 C CA . ILE A 1 158 ? 26.394 46.427 35.715 1.00 20.87 158 ILE A CA 1
ATOM 1216 C C . ILE A 1 158 ? 26.430 45.717 34.354 1.00 21.81 158 ILE A C 1
ATOM 1217 O O . ILE A 1 158 ? 25.820 46.189 33.395 1.00 22.17 158 ILE A O 1
ATOM 1222 N N . ASP A 1 159 ? 27.109 44.571 34.271 1.00 21.19 159 ASP A N 1
ATOM 1223 C CA . ASP A 1 159 ? 27.136 43.818 33.014 1.00 23.44 159 ASP A CA 1
ATOM 1224 C C . ASP A 1 159 ? 25.731 43.354 32.631 1.00 21.49 159 ASP A C 1
ATOM 1225 O O . ASP A 1 159 ? 25.405 43.236 31.442 1.00 21.59 159 ASP A O 1
ATOM 1230 N N . ALA A 1 160 ? 24.907 43.104 33.640 1.00 20.30 160 ALA A N 1
ATOM 1231 C CA . ALA A 1 160 ? 23.541 42.635 33.408 1.00 21.43 160 ALA A CA 1
ATOM 1232 C C . ALA A 1 160 ? 22.581 43.755 33.026 1.00 22.38 160 ALA A C 1
ATOM 1233 O O . ALA A 1 160 ? 21.415 43.490 32.719 1.00 24.76 160 ALA A O 1
ATOM 1235 N N . GLY A 1 161 ? 23.053 45.002 33.040 1.00 21.55 161 GLY A N 1
ATOM 1236 C CA . GLY A 1 161 ? 22.228 46.109 32.584 1.00 26.05 161 GLY A CA 1
ATOM 1237 C C . GLY A 1 161 ? 21.674 47.017 33.669 1.00 26.21 161 GLY A C 1
ATOM 1238 O O . GLY A 1 161 ? 20.779 47.821 33.400 1.00 23.22 161 GLY A O 1
ATOM 1239 N N . ALA A 1 162 ? 22.185 46.893 34.893 1.00 19.00 162 ALA A N 1
ATOM 1240 C CA . ALA A 1 162 ? 21.738 47.769 35.978 1.00 20.06 162 ALA A CA 1
ATOM 1241 C C . ALA A 1 162 ? 21.930 49.243 35.626 1.00 19.71 162 ALA A C 1
ATOM 1242 O O . ALA A 1 162 ? 22.970 49.620 35.090 1.00 20.54 162 ALA A O 1
ATOM 1244 N N . ASP A 1 163 ? 20.933 50.077 35.928 1.00 16.30 163 ASP A N 1
ATOM 1245 C CA . ASP A 1 163 ? 21.080 51.531 35.765 1.00 17.32 163 ASP A CA 1
ATOM 1246 C C . ASP A 1 163 ? 21.702 52.218 36.981 1.00 18.94 163 ASP A C 1
ATOM 1247 O O . ASP A 1 163 ? 22.297 53.285 36.843 1.00 18.94 163 ASP A O 1
ATOM 1252 N N . PHE A 1 164 ? 21.520 51.608 38.152 1.00 21.06 164 PHE A N 1
ATOM 1253 C CA . PHE A 1 164 ? 22.117 52.019 39.431 1.00 19.22 164 PHE A CA 1
ATOM 1254 C C . PHE A 1 164 ? 22.569 50.774 40.166 1.00 22.90 164 PHE A C 1
ATOM 1255 O O . PHE A 1 164 ? 21.966 49.694 40.018 1.00 20.74 164 PHE A O 1
ATOM 1263 N N . ILE A 1 165 ? 23.577 50.933 41.014 1.00 18.97 165 ILE A N 1
ATOM 1264 C CA . ILE A 1 165 ? 23.838 49.940 42.034 1.00 18.12 165 ILE A CA 1
ATOM 1265 C C . ILE A 1 165 ? 23.678 50.608 43.385 1.00 21.34 165 ILE A C 1
ATOM 1266 O O . ILE A 1 165 ? 24.071 51.763 43.583 1.00 23.67 165 ILE A O 1
ATOM 1271 N N . LYS A 1 166 ? 23.061 49.871 44.297 1.00 20.03 166 LYS A N 1
ATOM 1272 C CA . LYS A 1 166 ? 22.536 50.401 45.545 1.00 18.81 166 LYS A CA 1
ATOM 1273 C C . LYS A 1 166 ? 23.078 49.548 46.669 1.00 19.19 166 LYS A C 1
ATOM 1274 O O . LYS A 1 166 ? 23.135 48.326 46.540 1.00 19.88 166 LYS A O 1
ATOM 1280 N N . THR A 1 167 ? 23.493 50.170 47.765 1.00 18.19 167 THR A N 1
ATOM 1281 C CA . THR A 1 167 ? 24.171 49.393 48.795 1.00 19.42 167 THR A CA 1
ATOM 1282 C C . THR A 1 167 ? 23.258 48.412 49.524 1.00 20.70 167 THR A C 1
ATOM 1283 O O . THR A 1 167 ? 23.643 47.270 49.723 1.00 20.36 167 THR A O 1
ATOM 1287 N N . SER A 1 168 ? 22.072 48.852 49.948 1.00 18.34 168 SER A N 1
ATOM 1288 C CA . SER A 1 168 ? 21.372 48.124 51.016 1.00 20.56 168 SER A CA 1
ATOM 1289 C C . SER A 1 168 ? 19.847 48.164 50.927 1.00 21.69 168 SER A C 1
ATOM 1290 O O . SER A 1 168 ? 19.284 49.051 50.295 1.00 19.31 168 SER A O 1
ATOM 1293 N N . THR A 1 169 ? 19.194 47.207 51.589 1.00 20.72 169 THR A N 1
ATOM 1294 C CA . THR A 1 169 ? 17.731 47.191 51.692 1.00 18.16 169 THR A CA 1
ATOM 1295 C C . THR A 1 169 ? 17.226 48.106 52.801 1.00 21.41 169 THR A C 1
ATOM 1296 O O . THR A 1 169 ? 16.078 48.549 52.770 1.00 20.88 169 THR A O 1
ATOM 1300 N N . GLY A 1 170 ? 18.081 48.370 53.782 1.00 22.48 170 GLY A N 1
ATOM 1301 C CA . GLY A 1 170 ? 17.665 49.045 54.995 1.00 25.60 170 GLY A CA 1
ATOM 1302 C C . GLY A 1 170 ? 17.045 48.098 56.012 1.00 23.91 170 GLY A C 1
ATOM 1303 O O . GLY A 1 170 ? 16.600 48.526 57.078 1.00 25.70 170 GLY A O 1
ATOM 1304 N N A LYS A 1 171 ? 17.032 46.808 55.684 0.53 21.44 171 LYS A N 1
ATOM 1305 N N B LYS A 1 171 ? 17.014 46.807 55.690 0.47 21.54 171 LYS A N 1
ATOM 1306 C CA A LYS A 1 171 ? 16.340 45.818 56.496 0.53 21.50 171 LYS A CA 1
ATOM 1307 C CA B LYS A 1 171 ? 16.331 45.826 56.532 0.47 21.60 171 LYS A CA 1
ATOM 1308 C C A LYS A 1 171 ? 17.296 44.804 57.115 0.53 22.95 171 LYS A C 1
ATOM 1309 C C B LYS A 1 171 ? 17.303 44.950 57.318 0.47 23.22 171 LYS A C 1
ATOM 1310 O O A LYS A 1 171 ? 16.864 43.785 57.639 0.53 22.09 171 LYS A O 1
ATOM 1311 O O B LYS A 1 171 ? 16.889 44.165 58.166 0.47 23.26 171 LYS A O 1
ATOM 1322 N N . VAL A 1 172 ? 18.593 45.079 57.033 1.00 25.02 172 VAL A N 1
ATOM 1323 C CA . VAL A 1 172 ? 19.589 44.246 57.701 1.00 25.84 172 VAL A CA 1
ATOM 1324 C C . VAL A 1 172 ? 20.410 45.077 58.684 1.00 27.64 172 VAL A C 1
ATOM 1325 O O . VAL A 1 172 ? 20.257 46.297 58.762 1.00 29.07 172 VAL A O 1
ATOM 1329 N N . ALA A 1 173 ? 21.286 44.410 59.428 1.00 27.14 173 ALA A N 1
ATOM 1330 C CA . ALA A 1 173 ? 22.036 45.059 60.500 1.00 28.35 173 ALA A CA 1
ATOM 1331 C C . ALA A 1 173 ? 22.971 46.170 60.003 1.00 29.59 173 ALA A C 1
ATOM 1332 O O . ALA A 1 173 ? 23.134 47.203 60.660 1.00 29.61 173 ALA A O 1
ATOM 1334 N N . VAL A 1 174 ? 23.596 45.950 58.854 1.00 24.99 174 VAL A N 1
ATOM 1335 C CA . VAL A 1 174 ? 24.547 46.911 58.316 1.00 25.30 174 VAL A CA 1
ATOM 1336 C C . VAL A 1 174 ? 24.110 47.397 56.949 1.00 26.77 174 VAL A C 1
ATOM 1337 O O . VAL A 1 174 ? 23.920 46.604 56.029 1.00 29.11 174 VAL A O 1
ATOM 1341 N N . ASN A 1 175 ? 23.926 48.705 56.823 1.00 25.24 175 ASN A N 1
ATOM 1342 C CA . ASN A 1 175 ? 23.499 49.270 55.552 1.00 26.52 175 ASN A CA 1
ATOM 1343 C C . ASN A 1 175 ? 24.660 49.951 54.823 1.00 25.68 175 ASN A C 1
ATOM 1344 O O . ASN A 1 175 ? 25.716 49.341 54.664 1.00 25.93 175 ASN A O 1
ATOM 1349 N N . ALA A 1 176 ? 24.475 51.181 54.349 1.00 22.95 176 ALA A N 1
ATOM 1350 C CA . ALA A 1 176 ? 25.535 51.824 53.570 1.00 22.24 176 ALA A CA 1
ATOM 1351 C C . ALA A 1 176 ? 26.793 52.084 54.403 1.00 27.47 176 ALA A C 1
ATOM 1352 O O . ALA A 1 176 ? 26.721 52.561 55.534 1.00 26.56 176 ALA A O 1
ATOM 1354 N N . THR A 1 177 ? 27.944 51.751 53.832 1.00 24.10 177 THR A N 1
ATOM 1355 C CA . THR A 1 177 ? 29.224 52.091 54.446 1.00 25.94 177 THR A CA 1
ATOM 1356 C C . THR A 1 177 ? 30.107 52.813 53.444 1.00 24.30 177 THR A C 1
ATOM 1357 O O . THR A 1 177 ? 29.976 52.630 52.227 1.00 23.51 177 THR A O 1
ATOM 1361 N N . LEU A 1 178 ? 31.026 53.620 53.961 1.00 24.60 178 LEU A N 1
ATOM 1362 C CA . LEU A 1 178 ? 31.949 54.339 53.099 1.00 28.21 178 LEU A CA 1
ATOM 1363 C C . LEU A 1 178 ? 32.875 53.390 52.329 1.00 28.04 178 LEU A C 1
ATOM 1364 O O . LEU A 1 178 ? 33.199 53.655 51.172 1.00 26.32 178 LEU A O 1
ATOM 1369 N N . GLU A 1 179 ? 33.287 52.289 52.957 1.00 26.76 179 GLU A N 1
ATOM 1370 C CA . GLU A 1 179 ? 34.106 51.293 52.264 1.00 31.96 179 GLU A CA 1
ATOM 1371 C C . GLU A 1 179 ? 33.386 50.703 51.049 1.00 30.07 179 GLU A C 1
ATOM 1372 O O . GLU A 1 179 ? 33.986 50.529 49.985 1.00 27.01 179 GLU A O 1
ATOM 1378 N N . ALA A 1 180 ? 32.099 50.399 51.207 1.00 25.29 180 ALA A N 1
ATOM 1379 C CA . ALA A 1 180 ? 31.326 49.830 50.111 1.00 25.41 180 ALA A CA 1
ATOM 1380 C C . ALA A 1 180 ? 31.162 50.863 49.001 1.00 23.44 180 ALA A C 1
ATOM 1381 O O . ALA A 1 180 ? 31.284 50.545 47.818 1.00 22.50 180 ALA A O 1
ATOM 1383 N N . ALA A 1 181 ? 30.906 52.103 49.396 1.00 22.93 181 ALA A N 1
ATOM 1384 C CA . ALA A 1 181 ? 30.750 53.191 48.436 1.00 25.21 181 ALA A CA 1
ATOM 1385 C C . ALA A 1 181 ? 32.013 53.343 47.586 1.00 24.53 181 ALA A C 1
ATOM 1386 O O . ALA A 1 181 ? 31.941 53.509 46.371 1.00 27.45 181 ALA A O 1
ATOM 1388 N N . GLU A 1 182 ? 33.169 53.284 48.237 1.00 21.20 182 GLU A N 1
ATOM 1389 C CA . GLU A 1 182 ? 34.441 53.354 47.531 1.00 24.41 182 GLU A CA 1
ATOM 1390 C C . GLU A 1 182 ? 34.549 52.270 46.456 1.00 25.70 182 GLU A C 1
ATOM 1391 O O . GLU A 1 182 ? 34.884 52.551 45.304 1.00 27.01 182 GLU A O 1
ATOM 1397 N N . ILE A 1 183 ? 34.254 51.032 46.835 1.00 23.02 183 ILE A N 1
ATOM 1398 C CA . ILE A 1 183 ? 34.372 49.905 45.916 1.00 22.89 183 ILE A CA 1
ATOM 1399 C C . ILE A 1 183 ? 33.381 50.035 44.761 1.00 21.74 183 ILE A C 1
ATOM 1400 O O . ILE A 1 183 ? 33.750 49.886 43.599 1.00 24.04 183 ILE A O 1
ATOM 1405 N N . MET A 1 184 ? 32.131 50.336 45.089 1.00 23.17 184 MET A N 1
ATOM 1406 C CA . MET A 1 184 ? 31.076 50.383 44.087 1.00 25.01 184 MET A CA 1
ATOM 1407 C C . MET A 1 184 ? 31.275 51.528 43.088 1.00 23.53 184 MET A C 1
ATOM 1408 O O . MET A 1 184 ? 31.119 51.339 41.884 1.00 23.88 184 MET A O 1
ATOM 1413 N N . MET A 1 185 ? 31.658 52.706 43.562 1.00 21.23 185 MET A N 1
ATOM 1414 C CA . MET A 1 185 ? 31.886 53.800 42.627 1.00 21.98 185 MET A CA 1
ATOM 1415 C C . MET A 1 185 ? 33.198 53.634 41.859 1.00 23.62 185 MET A C 1
ATOM 1416 O O . MET A 1 185 ? 33.352 54.168 40.757 1.00 24.21 185 MET A O 1
ATOM 1421 N N . THR A 1 186 ? 34.136 52.882 42.419 1.00 25.00 186 THR A N 1
ATOM 1422 C CA . THR A 1 186 ? 35.345 52.546 41.667 1.00 24.27 186 THR A CA 1
ATOM 1423 C C . THR A 1 186 ? 34.962 51.640 40.488 1.00 25.45 186 THR A C 1
ATOM 1424 O O . THR A 1 186 ? 35.454 51.816 39.376 1.00 27.06 186 THR A O 1
ATOM 1428 N N . VAL A 1 187 ? 34.066 50.688 40.731 1.00 22.42 187 VAL A N 1
ATOM 1429 C CA . VAL A 1 187 ? 33.615 49.789 39.667 1.00 24.54 187 VAL A CA 1
ATOM 1430 C C . VAL A 1 187 ? 32.849 50.574 38.601 1.00 25.45 187 VAL A C 1
ATOM 1431 O O . VAL A 1 187 ? 33.050 50.354 37.405 1.00 26.78 187 VAL A O 1
ATOM 1435 N N . ILE A 1 188 ? 32.012 51.517 39.030 1.00 24.83 188 ILE A N 1
ATOM 1436 C CA . ILE A 1 188 ? 31.322 52.409 38.094 1.00 22.64 188 ILE A CA 1
ATOM 1437 C C . ILE A 1 188 ? 32.310 53.196 37.224 1.00 25.79 188 ILE A C 1
ATOM 1438 O O . ILE A 1 188 ? 32.170 53.255 35.991 1.00 25.85 188 ILE A O 1
ATOM 1443 N N . SER A 1 189 ? 33.317 53.788 37.855 1.00 25.70 189 SER A N 1
ATOM 1444 C CA . SER A 1 189 ? 34.326 54.540 37.107 1.00 29.95 189 SER A CA 1
ATOM 1445 C C . SER A 1 189 ? 35.055 53.649 36.097 1.00 30.91 189 SER A C 1
ATOM 1446 O O . SER A 1 189 ? 35.438 54.108 35.026 1.00 33.25 189 SER A O 1
ATOM 1449 N N . GLU A 1 190 ? 35.236 52.378 36.442 1.00 27.28 190 GLU A N 1
ATOM 1450 C CA . GLU A 1 190 ? 35.901 51.423 35.557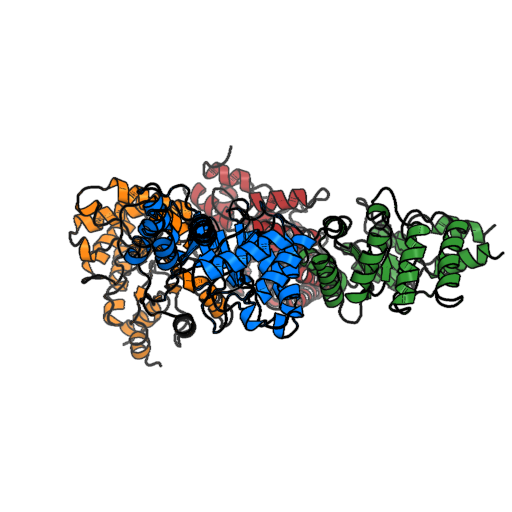 1.00 29.81 190 GLU A CA 1
ATOM 1451 C C . GLU A 1 190 ? 35.054 51.004 34.358 1.00 31.78 190 GLU A C 1
ATOM 1452 O O . GLU A 1 190 ? 35.578 50.804 33.267 1.00 32.00 190 GLU A O 1
ATOM 1458 N N . LYS A 1 191 ? 33.754 50.846 34.570 1.00 26.91 191 LYS A N 1
ATOM 1459 C CA . LYS A 1 191 ? 32.911 50.205 33.566 1.00 30.47 191 LYS A CA 1
ATOM 1460 C C . LYS A 1 191 ? 32.043 51.189 32.781 1.00 33.25 191 LYS A C 1
ATOM 1461 O O . LYS A 1 191 ? 32.023 51.167 31.548 1.00 36.23 191 LYS A O 1
ATOM 1467 N N . ASN A 1 192 ? 31.338 52.057 33.493 1.00 27.32 192 ASN A N 1
ATOM 1468 C CA . ASN A 1 192 ? 30.368 52.942 32.868 1.00 29.94 192 ASN A CA 1
ATOM 1469 C C . ASN A 1 192 ? 29.919 54.052 33.817 1.00 29.60 192 ASN A C 1
ATOM 1470 O O . ASN A 1 192 ? 29.051 53.828 34.663 1.00 27.32 192 ASN A O 1
ATOM 1475 N N . PRO A 1 193 ? 30.498 55.253 33.673 1.00 28.97 193 PRO A N 1
ATOM 1476 C CA . PRO A 1 193 ? 30.129 56.397 34.517 1.00 30.10 193 PRO A CA 1
ATOM 1477 C C . PRO A 1 193 ? 28.678 56.863 34.367 1.00 30.62 193 PRO A C 1
ATOM 1478 O O . PRO A 1 193 ? 28.256 57.743 35.116 1.00 28.10 193 PRO A O 1
ATOM 1482 N N . LYS A 1 194 ? 27.923 56.290 33.433 1.00 31.41 194 LYS A N 1
ATOM 1483 C CA . LYS A 1 194 ? 26.495 56.599 33.340 1.00 28.25 194 LYS A CA 1
ATOM 1484 C C . LYS A 1 194 ? 25.681 55.806 34.360 1.00 25.05 194 LYS A C 1
ATOM 1485 O O . LYS A 1 194 ? 24.527 56.133 34.638 1.00 25.30 194 LYS A O 1
ATOM 1488 N N . VAL A 1 195 ? 26.284 54.759 34.913 1.00 23.50 195 VAL A N 1
ATOM 1489 C CA . VAL A 1 195 ? 25.645 53.975 35.962 1.00 21.65 195 VAL A CA 1
ATOM 1490 C C . VAL A 1 195 ? 25.651 54.752 37.273 1.00 23.30 195 VAL A C 1
ATOM 1491 O O . VAL A 1 195 ? 26.666 55.347 37.638 1.00 23.28 195 VAL A O 1
ATOM 1495 N N . GLY A 1 196 ? 24.515 54.761 37.963 1.00 21.93 196 GLY A N 1
ATOM 1496 C CA . GLY A 1 196 ? 24.383 55.508 39.198 1.00 16.73 196 GLY A CA 1
ATOM 1497 C C . GLY A 1 196 ? 24.726 54.745 40.467 1.00 18.65 196 GLY A C 1
ATOM 1498 O O . GLY A 1 196 ? 24.798 53.509 40.475 1.00 18.00 196 GLY A O 1
ATOM 1499 N N . PHE A 1 197 ? 24.931 55.496 41.546 1.00 18.15 197 PHE A N 1
ATOM 1500 C CA . PHE A 1 197 ? 25.221 54.920 42.856 1.00 16.84 197 PHE A CA 1
ATOM 1501 C C . PHE A 1 197 ? 24.203 55.412 43.875 1.00 18.39 197 PHE A C 1
ATOM 1502 O O . PHE A 1 197 ? 23.859 56.596 43.897 1.00 20.17 197 PHE A O 1
ATOM 1510 N N . LYS A 1 198 ? 23.734 54.512 44.729 1.00 16.29 198 LYS A N 1
ATOM 1511 C CA . LYS A 1 198 ? 22.767 54.876 45.763 1.00 20.26 198 LYS A CA 1
ATOM 1512 C C . LYS A 1 198 ? 23.133 54.262 47.112 1.00 20.46 198 LYS A C 1
ATOM 1513 O O . LYS A 1 198 ? 22.898 53.067 47.347 1.00 17.90 198 LYS A O 1
ATOM 1519 N N . PRO A 1 199 ? 23.722 55.071 48.007 1.00 17.69 199 PRO A N 1
ATOM 1520 C CA . PRO A 1 199 ? 23.882 54.598 49.381 1.00 18.65 199 PRO A CA 1
ATOM 1521 C C . PRO A 1 199 ? 22.528 54.638 50.071 1.00 22.76 199 PRO A C 1
ATOM 1522 O O . PRO A 1 199 ? 21.823 55.644 49.988 1.00 22.84 199 PRO A O 1
ATOM 1526 N N . ALA A 1 200 ? 22.147 53.538 50.704 1.00 23.38 200 ALA A N 1
ATOM 1527 C CA . ALA A 1 200 ? 20.830 53.447 51.315 1.00 24.86 200 ALA A CA 1
ATOM 1528 C C . ALA A 1 200 ? 20.961 52.993 52.746 1.00 23.43 200 ALA A C 1
ATOM 1529 O O . ALA A 1 200 ? 21.687 52.045 53.034 1.00 25.01 200 ALA A O 1
ATOM 1531 N N . GLY A 1 201 ? 20.252 53.671 53.642 1.00 23.21 201 GLY A N 1
ATOM 1532 C CA . GLY A 1 201 ? 20.298 53.353 55.054 1.00 29.47 201 GLY A CA 1
ATOM 1533 C C . GLY A 1 201 ? 21.623 53.773 55.657 1.00 39.54 201 GLY A C 1
ATOM 1534 O O . GLY A 1 201 ? 22.646 53.768 54.982 1.00 41.63 201 GLY A O 1
ATOM 1535 N N . GLY A 1 202 ? 21.610 54.162 56.923 1.00 46.21 202 GLY A N 1
ATOM 1536 C CA . GLY A 1 202 ? 22.852 54.459 57.611 1.00 56.59 202 GLY A CA 1
ATOM 1537 C C . GLY A 1 202 ? 23.597 55.695 57.134 1.00 56.63 202 GLY A C 1
ATOM 1538 O O . GLY A 1 202 ? 24.827 55.755 57.208 1.00 64.29 202 GLY A O 1
ATOM 1539 N N . VAL A 1 203 ? 22.863 56.678 56.626 1.00 47.41 203 VAL A N 1
ATOM 1540 C CA . VAL A 1 203 ? 23.436 58.002 56.424 1.00 41.90 203 VAL A CA 1
ATOM 1541 C C . VAL A 1 203 ? 22.883 58.902 57.526 1.00 41.42 203 VAL A C 1
ATOM 1542 O O . VAL A 1 203 ? 21.724 59.308 57.495 1.00 37.14 203 VAL A O 1
ATOM 1546 N N . LYS A 1 204 ? 23.733 59.178 58.506 1.00 39.60 204 LYS A N 1
ATOM 1547 C CA . LYS A 1 204 ? 23.343 59.795 59.769 1.00 44.47 204 LYS A CA 1
ATOM 1548 C C . LYS A 1 204 ? 22.818 61.227 59.629 1.00 40.93 204 LYS A C 1
ATOM 1549 O O . LYS A 1 204 ? 21.760 61.579 60.154 1.00 43.30 204 LYS A O 1
ATOM 1555 N N . ASP A 1 205 ? 23.560 62.050 58.905 1.00 36.03 205 ASP A N 1
ATOM 1556 C CA . ASP A 1 205 ? 23.360 63.488 58.968 1.00 32.37 205 ASP A CA 1
ATOM 1557 C C . ASP A 1 205 ? 24.055 64.159 57.795 1.00 30.27 205 ASP A C 1
ATOM 1558 O O . ASP A 1 205 ? 24.565 63.476 56.900 1.00 28.89 205 ASP A O 1
ATOM 1563 N N . ALA A 1 206 ? 24.089 65.489 57.807 1.00 23.88 206 ALA A N 1
ATOM 1564 C CA . ALA A 1 206 ? 24.698 66.220 56.713 1.00 26.34 206 ALA A CA 1
ATOM 1565 C C . ALA A 1 206 ? 26.169 65.832 56.566 1.00 27.84 206 ALA A C 1
ATOM 1566 O O . ALA A 1 206 ? 26.643 65.624 55.449 1.00 27.56 206 ALA A O 1
ATOM 1568 N N . ALA A 1 207 ? 26.884 65.718 57.688 1.00 28.36 207 ALA A N 1
ATOM 1569 C CA . ALA A 1 207 ? 28.308 65.379 57.652 1.00 31.20 207 ALA A CA 1
ATOM 1570 C C . ALA A 1 207 ? 28.560 64.050 56.939 1.00 33.13 207 ALA A C 1
ATOM 1571 O O . ALA A 1 207 ? 29.486 63.937 56.131 1.00 31.35 207 ALA A O 1
ATOM 1573 N N . ALA A 1 208 ? 27.723 63.057 57.230 1.00 30.40 208 ALA A N 1
ATOM 1574 C CA . ALA A 1 208 ? 27.846 61.741 56.615 1.00 31.68 208 ALA A CA 1
ATOM 1575 C C . ALA A 1 208 ? 27.487 61.805 55.134 1.00 30.79 208 ALA A C 1
ATOM 1576 O O . ALA A 1 208 ? 28.136 61.173 54.301 1.00 28.42 208 ALA A O 1
ATOM 1578 N N . ALA A 1 209 ? 26.449 62.570 54.804 1.00 26.91 209 ALA A N 1
ATOM 1579 C CA . ALA A 1 209 ? 26.087 62.759 53.407 1.00 27.53 209 ALA A CA 1
ATOM 1580 C C . ALA A 1 209 ? 27.253 63.404 52.663 1.00 26.68 209 ALA A C 1
ATOM 1581 O O . ALA A 1 209 ? 27.566 63.029 51.527 1.00 27.98 209 ALA A O 1
ATOM 1583 N N . ALA A 1 210 ? 27.897 64.366 53.313 1.00 24.40 210 ALA A N 1
ATOM 1584 C CA . ALA A 1 210 ? 29.024 65.060 52.707 1.00 29.13 210 ALA A CA 1
ATOM 1585 C C . ALA A 1 210 ? 30.178 64.089 52.418 1.00 33.37 210 ALA A C 1
ATOM 1586 O O . ALA A 1 210 ? 30.859 64.216 51.399 1.00 32.63 210 ALA A O 1
ATOM 1588 N N . GLU A 1 211 ? 30.391 63.126 53.317 1.00 31.75 211 GLU A N 1
ATOM 1589 C CA . GLU A 1 211 ? 31.430 62.108 53.130 1.00 30.86 211 GLU A CA 1
ATOM 1590 C C . GLU A 1 211 ? 31.171 61.234 51.909 1.00 27.04 211 GLU A C 1
ATOM 1591 O O . GLU A 1 211 ? 32.092 60.927 51.153 1.00 28.33 211 GLU A O 1
ATOM 1597 N N . PHE A 1 212 ? 29.920 60.827 51.719 1.00 23.79 212 PHE A N 1
ATOM 1598 C CA . PHE A 1 212 ? 29.578 59.982 50.576 1.00 25.70 212 PHE A CA 1
ATOM 1599 C C . PHE A 1 212 ? 29.728 60.764 49.270 1.00 29.26 212 PHE A C 1
ATOM 1600 O O . PHE A 1 212 ? 30.224 60.240 48.269 1.00 25.08 212 PHE A O 1
ATOM 1608 N N . LEU A 1 213 ? 29.299 62.022 49.284 1.00 25.78 213 LEU A N 1
ATOM 1609 C CA . LEU A 1 213 ? 29.432 62.865 48.108 1.00 25.38 213 LEU A CA 1
ATOM 1610 C C . LEU A 1 213 ? 30.899 63.156 47.825 1.00 25.57 213 LEU A C 1
ATOM 1611 O O . LEU A 1 213 ? 31.299 63.319 46.670 1.00 24.72 213 LEU A O 1
ATOM 1616 N N . GLY A 1 214 ? 31.699 63.224 48.885 1.00 28.42 214 GLY A N 1
ATOM 1617 C CA . GLY A 1 214 ? 33.128 63.436 48.747 1.00 28.45 214 GLY A CA 1
ATOM 1618 C C . GLY A 1 214 ? 33.815 62.263 48.076 1.00 28.47 214 GLY A C 1
ATOM 1619 O O . GLY A 1 214 ? 34.768 62.437 47.315 1.00 27.18 214 GLY A O 1
ATOM 1620 N N . VAL A 1 215 ? 33.345 61.056 48.363 1.00 26.89 215 VAL A N 1
ATOM 1621 C CA . VAL A 1 215 ? 33.882 59.877 47.691 1.00 27.57 215 VAL A CA 1
ATOM 1622 C C . VAL A 1 215 ? 33.541 59.921 46.199 1.00 28.59 215 VAL A C 1
ATOM 1623 O O . VAL A 1 215 ? 34.394 59.658 45.350 1.00 30.93 215 VAL A O 1
ATOM 1627 N N . ALA A 1 216 ? 32.297 60.266 45.880 1.00 26.71 216 ALA A N 1
ATOM 1628 C CA . ALA A 1 216 ? 31.886 60.395 44.488 1.00 24.84 216 ALA A CA 1
ATOM 1629 C C . ALA A 1 216 ? 32.724 61.440 43.751 1.00 27.03 216 ALA A C 1
ATOM 1630 O O . ALA A 1 216 ? 33.167 61.205 42.628 1.00 29.43 216 ALA A O 1
ATOM 1632 N N . ALA A 1 217 ? 32.926 62.594 44.386 1.00 26.39 217 ALA A N 1
ATOM 1633 C CA . ALA A 1 217 ? 33.685 63.686 43.789 1.00 29.97 217 ALA A CA 1
ATOM 1634 C C . ALA A 1 217 ? 35.106 63.252 43.463 1.00 30.43 217 ALA A C 1
ATOM 1635 O O . ALA A 1 217 ? 35.634 63.577 42.400 1.00 30.12 217 ALA A O 1
ATOM 1637 N N . ARG A 1 218 ? 35.712 62.496 44.369 1.00 28.98 218 ARG A N 1
ATOM 1638 C CA . ARG A 1 218 ? 37.095 62.068 44.192 1.00 32.11 218 ARG A CA 1
ATOM 1639 C C . ARG A 1 218 ? 37.243 61.012 43.098 1.00 30.53 218 ARG A C 1
ATOM 1640 O O . ARG A 1 218 ? 38.170 61.077 42.294 1.00 34.07 218 ARG A O 1
ATOM 1648 N N . LEU A 1 219 ? 36.338 60.037 43.082 1.00 30.10 219 LEU A N 1
ATOM 1649 C CA . LEU A 1 219 ? 36.435 58.917 42.155 1.00 32.10 219 LEU A CA 1
ATOM 1650 C C . LEU A 1 219 ? 35.898 59.229 40.756 1.00 31.14 219 LEU A C 1
ATOM 1651 O O . LEU A 1 219 ? 36.376 58.669 39.765 1.00 28.32 219 LEU A O 1
ATOM 1656 N N . LEU A 1 220 ? 34.908 60.114 40.670 1.00 30.57 220 LEU A N 1
ATOM 1657 C CA . LEU A 1 220 ? 34.202 60.321 39.405 1.00 29.42 220 LEU A CA 1
ATOM 1658 C C . LEU A 1 220 ? 34.138 61.782 38.946 1.00 32.11 220 LEU A C 1
ATOM 1659 O O . LEU A 1 220 ? 33.660 62.072 37.851 1.00 32.28 220 LEU A O 1
ATOM 1664 N N . GLY A 1 221 ? 34.621 62.700 39.771 1.00 32.32 221 GLY A N 1
ATOM 1665 C CA . GLY A 1 221 ? 34.623 64.100 39.395 1.00 31.62 221 GLY A CA 1
ATOM 1666 C C . GLY A 1 221 ? 33.628 64.930 40.178 1.00 34.37 221 GLY A C 1
ATOM 1667 O O . GLY A 1 221 ? 32.593 64.429 40.622 1.00 33.17 221 GLY A O 1
ATOM 1668 N N . ASP A 1 222 ? 33.950 66.211 40.341 1.00 34.25 222 ASP A N 1
ATOM 1669 C CA . ASP A 1 222 ? 33.137 67.130 41.131 1.00 34.19 222 ASP A CA 1
ATOM 1670 C C . ASP A 1 222 ? 31.702 67.253 40.646 1.00 32.96 222 ASP A C 1
ATOM 1671 O O . ASP A 1 222 ? 30.778 67.424 41.446 1.00 32.57 222 ASP A O 1
ATOM 1676 N N . ASP A 1 223 ? 31.514 67.177 39.337 1.00 32.89 223 ASP A N 1
ATOM 1677 C CA . ASP A 1 223 ? 30.188 67.388 38.761 1.00 30.97 223 ASP A CA 1
ATOM 1678 C C . ASP A 1 223 ? 29.448 66.090 38.449 1.00 30.53 223 ASP A C 1
ATOM 1679 O O . ASP A 1 223 ? 28.325 66.126 37.944 1.00 30.42 223 ASP A O 1
ATOM 1684 N N . TRP A 1 224 ? 30.056 64.947 38.760 1.00 29.05 224 TRP A N 1
ATOM 1685 C CA . TRP A 1 224 ? 29.446 63.662 38.410 1.00 29.29 224 TRP A CA 1
ATOM 1686 C C . TRP A 1 224 ? 28.088 63.399 39.070 1.00 27.45 224 TRP A C 1
ATOM 1687 O O . TRP A 1 224 ? 27.148 62.991 38.387 1.00 24.27 224 TRP A O 1
ATOM 1698 N N . ALA A 1 225 ? 27.986 63.609 40.383 1.00 26.31 225 ALA A N 1
ATOM 1699 C CA . ALA A 1 225 ? 26.748 63.307 41.113 1.00 26.48 225 ALA A CA 1
ATOM 1700 C C . ALA A 1 225 ? 25.612 64.240 40.703 1.00 25.88 225 ALA A C 1
ATOM 1701 O O . ALA A 1 225 ? 25.725 65.459 40.840 1.00 23.83 225 ALA A O 1
ATOM 1703 N N . THR A 1 226 ? 24.537 63.652 40.175 1.00 23.71 226 THR A N 1
ATOM 1704 C CA . THR A 1 226 ? 23.341 64.368 39.729 1.00 23.26 226 THR A CA 1
ATOM 1705 C C . THR A 1 226 ? 22.151 63.454 40.049 1.00 23.11 226 THR A C 1
ATOM 1706 O O . THR A 1 226 ? 22.359 62.306 40.411 1.00 19.28 226 THR A O 1
ATOM 1710 N N . PRO A 1 227 ? 20.902 63.944 39.916 1.00 22.95 227 PRO A N 1
ATOM 1711 C CA . PRO A 1 227 ? 19.800 62.991 40.107 1.00 21.52 227 PRO A CA 1
ATOM 1712 C C . PRO A 1 227 ? 19.883 61.741 39.212 1.00 21.47 227 PRO A C 1
ATOM 1713 O O . PRO A 1 227 ? 19.390 60.682 39.597 1.00 20.48 227 PRO A O 1
ATOM 1717 N N . ALA A 1 228 ? 20.511 61.854 38.045 1.00 22.89 228 ALA A N 1
ATOM 1718 C CA . ALA A 1 228 ? 20.624 60.710 37.141 1.00 24.14 228 ALA A CA 1
ATOM 1719 C C . ALA A 1 228 ? 21.730 59.723 37.529 1.00 25.44 228 ALA A C 1
ATOM 1720 O O . ALA A 1 228 ? 21.802 58.631 36.972 1.00 24.63 228 ALA A O 1
ATOM 1722 N N . THR A 1 229 ? 22.588 60.103 38.479 1.00 20.10 229 THR A N 1
ATOM 1723 C CA . THR A 1 229 ? 23.748 59.275 38.834 1.00 21.89 229 THR A CA 1
ATOM 1724 C C . THR A 1 229 ? 23.930 59.005 40.329 1.00 22.99 229 THR A C 1
ATOM 1725 O O . THR A 1 229 ? 24.764 58.194 40.711 1.00 21.87 229 THR A O 1
ATOM 1729 N N . PHE A 1 230 ? 23.177 59.688 41.182 1.00 20.68 230 PHE A N 1
ATOM 1730 C CA . PHE A 1 230 ? 23.411 59.557 42.618 1.00 19.86 230 PHE A CA 1
ATOM 1731 C C . PHE A 1 230 ? 22.103 59.784 43.369 1.00 22.18 230 PHE A C 1
ATOM 1732 O O . PHE A 1 230 ? 21.429 60.791 43.151 1.00 23.16 230 PHE A O 1
ATOM 1740 N N . ARG A 1 231 ? 21.751 58.857 44.255 1.00 18.45 231 ARG A N 1
ATOM 1741 C CA . ARG A 1 231 ? 20.590 59.052 45.125 1.00 18.72 231 ARG A CA 1
ATOM 1742 C C . ARG A 1 231 ? 20.905 58.677 46.556 1.00 21.91 231 ARG A C 1
ATOM 1743 O O . ARG A 1 231 ? 21.607 57.703 46.788 1.00 23.57 231 ARG A O 1
ATOM 1751 N N . PHE A 1 232 ? 20.359 59.409 47.518 1.00 15.48 232 PHE A N 1
ATOM 1752 C CA . PHE A 1 232 ? 20.402 58.952 48.909 1.00 15.84 232 PHE A CA 1
ATOM 1753 C C . PHE A 1 232 ? 19.103 58.215 49.231 1.00 22.21 232 PHE A C 1
ATOM 1754 O O . PHE A 1 232 ? 18.038 58.809 49.176 1.00 20.49 232 PHE A O 1
ATOM 1762 N N . GLY A 1 233 ? 19.196 56.933 49.561 1.00 20.24 233 GLY A N 1
ATOM 1763 C CA . GLY A 1 233 ? 18.038 56.189 50.033 1.00 19.42 233 GLY A CA 1
ATOM 1764 C C . GLY A 1 233 ? 17.877 56.474 51.514 1.00 24.80 233 GLY A C 1
ATOM 1765 O O . GLY A 1 233 ? 18.741 56.107 52.318 1.00 24.57 233 GLY A O 1
ATOM 1766 N N . ALA A 1 234 ? 16.797 57.155 51.887 1.00 19.57 234 ALA A N 1
ATOM 1767 C CA . ALA A 1 234 ? 16.677 57.622 53.266 1.00 24.81 234 ALA A CA 1
ATOM 1768 C C . ALA A 1 234 ? 15.238 57.673 53.765 1.00 25.40 234 ALA A C 1
ATOM 1769 O O . ALA A 1 234 ? 14.348 58.165 53.077 1.00 20.80 234 ALA A O 1
ATOM 1771 N N . SER A 1 235 ? 15.029 57.151 54.972 1.00 27.83 235 SER A N 1
ATOM 1772 C CA . SER A 1 235 ? 13.719 57.171 55.606 1.00 28.68 235 SER A CA 1
ATOM 1773 C C . SER A 1 235 ? 13.708 58.076 56.830 1.00 29.79 235 SER A C 1
ATOM 1774 O O . SER A 1 235 ? 12.646 58.377 57.364 1.00 33.00 235 SER A O 1
ATOM 1777 N N . SER A 1 236 ? 14.887 58.513 57.278 1.00 29.41 236 SER A N 1
ATOM 1778 C CA . SER A 1 236 ? 14.965 59.384 58.450 1.00 29.52 236 SER A CA 1
ATOM 1779 C C . SER A 1 236 ? 16.125 60.376 58.393 1.00 33.26 236 SER A C 1
ATOM 1780 O O . SER A 1 236 ? 16.635 60.803 59.427 1.00 37.18 236 SER A O 1
ATOM 1783 N N . LEU A 1 237 ? 16.548 60.733 57.190 1.00 23.35 237 LEU A N 1
ATOM 1784 C CA . LEU A 1 237 ? 17.653 61.672 57.029 1.00 24.15 237 LEU A CA 1
ATOM 1785 C C . LEU A 1 237 ? 17.149 63.096 56.809 1.00 21.43 237 LEU A C 1
ATOM 1786 O O . LEU A 1 237 ? 17.782 64.058 57.237 1.00 23.99 237 LEU A O 1
ATOM 1791 N N . LEU A 1 238 ? 16.005 63.228 56.138 1.00 21.62 238 LEU A N 1
ATOM 1792 C CA . LEU A 1 238 ? 15.531 64.548 55.705 1.00 21.36 238 LEU A CA 1
ATOM 1793 C C . LEU A 1 238 ? 15.383 65.564 56.841 1.00 26.48 238 LEU A C 1
ATOM 1794 O O . LEU A 1 238 ? 15.820 66.712 56.710 1.00 22.12 238 LEU A O 1
ATOM 1799 N N . THR A 1 239 ? 14.784 65.155 57.956 1.00 27.58 239 THR A N 1
ATOM 1800 C CA . THR A 1 239 ? 14.576 66.081 59.065 1.00 32.00 239 THR A CA 1
ATOM 1801 C C . THR A 1 239 ? 15.901 66.665 59.560 1.00 33.05 239 THR A C 1
ATOM 1802 O O . THR A 1 239 ? 16.002 67.864 59.836 1.00 29.93 239 THR A O 1
ATOM 1806 N N . ASN A 1 240 ? 16.916 65.816 59.653 1.00 32.29 240 ASN A N 1
ATOM 1807 C CA . ASN A 1 240 ? 18.249 66.259 60.052 1.00 31.94 240 ASN A CA 1
ATOM 1808 C C . ASN A 1 240 ? 18.853 67.245 59.059 1.00 30.97 240 ASN A C 1
ATOM 1809 O O . ASN A 1 240 ? 19.447 68.255 59.455 1.00 32.89 240 ASN A O 1
ATOM 1814 N N . LEU A 1 241 ? 18.688 66.970 57.769 1.00 25.73 241 LEU A N 1
ATOM 1815 C CA . LEU A 1 241 ? 19.209 67.876 56.746 1.00 25.73 241 LEU A CA 1
ATOM 1816 C C . LEU A 1 241 ? 18.508 69.238 56.784 1.00 26.02 241 LEU A C 1
ATOM 1817 O O . LEU A 1 241 ? 19.148 70.282 56.615 1.00 26.40 241 LEU A O 1
ATOM 1822 N N . LEU A 1 242 ? 17.193 69.236 56.988 1.00 24.73 242 LEU A N 1
ATOM 1823 C CA . LEU A 1 242 ? 16.471 70.500 57.112 1.00 26.19 242 LEU A CA 1
ATOM 1824 C C . LEU A 1 242 ? 16.944 71.300 58.333 1.00 34.07 242 LEU A C 1
ATOM 1825 O O . LEU A 1 242 ? 16.993 72.531 58.293 1.00 31.28 242 LEU A O 1
ATOM 1830 N N . HIS A 1 243 ? 17.305 70.605 59.412 1.00 29.22 243 HIS A N 1
ATOM 1831 C CA . HIS A 1 243 ? 17.792 71.286 60.607 1.00 33.17 243 HIS A CA 1
ATOM 1832 C C . HIS A 1 243 ? 19.163 71.895 60.350 1.00 31.50 243 HIS A C 1
ATOM 1833 O O . HIS A 1 243 ? 19.461 72.987 60.827 1.00 33.78 243 HIS A O 1
ATOM 1840 N N . THR A 1 244 ? 19.988 71.195 59.578 1.00 29.11 244 THR A N 1
ATOM 1841 C CA . THR A 1 244 ? 21.273 71.743 59.163 1.00 30.66 244 THR A CA 1
ATOM 1842 C C . THR A 1 244 ? 21.070 73.035 58.357 1.00 31.57 244 THR A C 1
ATOM 1843 O O . THR A 1 244 ? 21.810 74.003 58.519 1.00 31.87 244 THR A O 1
ATOM 1847 N N . LEU A 1 245 ? 20.044 73.052 57.511 1.00 33.31 245 LEU A N 1
ATOM 1848 C CA . LEU A 1 245 ? 19.737 74.230 56.699 1.00 35.95 245 LEU A CA 1
ATOM 1849 C C . LEU A 1 245 ? 18.936 75.264 57.488 1.00 40.57 245 LEU A C 1
ATOM 1850 O O . LEU A 1 245 ? 18.572 76.318 56.959 1.00 43.35 245 LEU A O 1
ATOM 1855 N N . GLU A 1 246 ? 18.659 74.941 58.749 1.00 41.77 246 GLU A N 1
ATOM 1856 C CA . GLU A 1 246 ? 17.887 75.797 59.641 1.00 44.95 246 GLU A CA 1
ATOM 1857 C C . GLU A 1 246 ? 16.489 76.057 59.073 1.00 51.48 246 GLU A C 1
ATOM 1858 O O . GLU A 1 246 ? 16.076 77.201 58.884 1.00 53.94 246 GLU A O 1
ATOM 1864 N N . LEU A 1 247 ? 15.775 74.962 58.806 1.00 54.70 247 LEU A N 1
ATOM 1865 C CA . LEU A 1 247 ? 14.414 74.996 58.265 1.00 59.13 247 LEU A CA 1
ATOM 1866 C C . LEU A 1 247 ? 13.488 74.051 59.033 1.00 60.41 247 LEU A C 1
ATOM 1867 O O . LEU A 1 247 ? 13.799 73.624 60.147 1.00 61.69 247 LEU A O 1
ATOM 1872 N N . ALA A 1 248 ? 12.355 73.718 58.424 1.00 60.04 248 ALA A N 1
ATOM 1873 N N . MET B 1 1 ? -25.920 14.446 55.348 1.00 68.22 1 MET B N 1
ATOM 1874 C CA . MET B 1 1 ? -27.081 14.254 54.483 1.00 74.08 1 MET B CA 1
ATOM 1875 C C . MET B 1 1 ? -26.670 14.282 53.010 1.00 73.31 1 MET B C 1
ATOM 1876 O O . MET B 1 1 ? -25.886 15.131 52.601 1.00 73.71 1 MET B O 1
ATOM 1878 N N . SER B 1 2 ? -27.213 13.358 52.220 1.00 70.91 2 SER B N 1
ATOM 1879 C CA . SER B 1 2 ? -26.797 13.179 50.828 1.00 65.56 2 SER B CA 1
ATOM 1880 C C . SER B 1 2 ? -27.036 14.409 49.955 1.00 57.61 2 SER B C 1
ATOM 1881 O O . SER B 1 2 ? -26.195 14.747 49.126 1.00 44.24 2 SER B O 1
ATOM 1884 N N . ASP B 1 3 ? -28.180 15.066 50.125 1.00 54.83 3 ASP B N 1
ATOM 1885 C CA . ASP B 1 3 ? -28.408 16.343 49.454 1.00 51.98 3 ASP B CA 1
ATOM 1886 C C . ASP B 1 3 ? -27.406 17.371 49.960 1.00 44.59 3 ASP B C 1
ATOM 1887 O O . ASP B 1 3 ? -26.856 18.154 49.186 1.00 40.14 3 ASP B O 1
ATOM 1892 N N . LEU B 1 4 ? -27.167 17.352 51.267 1.00 42.88 4 LEU B N 1
ATOM 1893 C CA . LEU B 1 4 ? -26.235 18.284 51.890 1.00 44.82 4 LEU B CA 1
ATOM 1894 C C . LEU B 1 4 ? -24.800 17.952 51.485 1.00 38.62 4 LEU B C 1
ATOM 1895 O O . LEU B 1 4 ? -23.999 18.846 51.208 1.00 35.65 4 LEU B O 1
ATOM 1900 N N . LYS B 1 5 ? -24.486 16.659 51.433 1.00 35.50 5 LYS B N 1
ATOM 1901 C CA . LYS B 1 5 ? -23.150 16.219 51.043 1.00 35.26 5 LYS B CA 1
ATOM 1902 C C . LYS B 1 5 ? -22.860 16.514 49.577 1.00 32.86 5 LYS B C 1
ATOM 1903 O O . LYS B 1 5 ? -21.726 16.848 49.213 1.00 30.09 5 LYS B O 1
ATOM 1909 N N . LYS B 1 6 ? -23.874 16.369 48.731 1.00 31.05 6 LYS B N 1
ATOM 1910 C CA . LYS B 1 6 ? -23.711 16.729 47.326 1.00 32.79 6 LYS B CA 1
ATOM 1911 C C . LYS B 1 6 ? -23.446 18.218 47.176 1.00 31.32 6 LYS B C 1
ATOM 1912 O O . LYS B 1 6 ? -22.629 18.629 46.346 1.00 33.63 6 LYS B O 1
ATOM 1918 N N . ALA B 1 7 ? -24.136 19.024 47.978 1.00 29.88 7 ALA B N 1
ATOM 1919 C CA . ALA B 1 7 ? -23.932 20.471 47.951 1.00 29.23 7 ALA B CA 1
ATOM 1920 C C . ALA B 1 7 ? -22.545 20.844 48.457 1.00 28.31 7 ALA B C 1
ATOM 1921 O O . ALA B 1 7 ? -21.878 21.706 47.881 1.00 25.47 7 ALA B O 1
ATOM 1923 N N . ALA B 1 8 ? -22.113 20.199 49.535 1.00 26.43 8 ALA B N 1
ATOM 1924 C CA . ALA B 1 8 ? -20.793 20.479 50.097 1.00 31.12 8 ALA B CA 1
ATOM 1925 C C . ALA B 1 8 ? -19.693 20.165 49.078 1.00 27.71 8 ALA B C 1
ATOM 1926 O O . ALA B 1 8 ? -18.761 20.952 48.885 1.00 23.98 8 ALA B O 1
ATOM 1928 N N . GLN B 1 9 ? -19.819 19.013 48.424 1.00 26.93 9 GLN B N 1
ATOM 1929 C CA . GLN B 1 9 ? -18.873 18.587 47.400 1.00 27.55 9 GLN B CA 1
ATOM 1930 C C . GLN B 1 9 ? -18.813 19.578 46.238 1.00 27.33 9 GLN B C 1
ATOM 1931 O O . GLN B 1 9 ? -17.724 19.983 45.808 1.00 23.74 9 GLN B O 1
ATOM 1937 N N . GLN B 1 10 ? -19.979 19.984 45.743 1.00 24.80 10 GLN B N 1
ATOM 1938 C CA . GLN B 1 10 ? -20.031 20.916 44.620 1.00 24.75 10 GLN B CA 1
ATOM 1939 C C . GLN B 1 10 ? -19.492 22.269 45.033 1.00 23.43 10 GLN B C 1
ATOM 1940 O O . GLN B 1 10 ? -18.793 22.923 44.259 1.00 22.33 10 GLN B O 1
ATOM 1946 N N . ALA B 1 11 ? -19.805 22.688 46.255 1.00 20.93 11 ALA B N 1
ATOM 1947 C CA . ALA B 1 11 ? -19.348 23.994 46.732 1.00 21.01 11 ALA B CA 1
ATOM 1948 C C . ALA B 1 11 ? -17.825 24.051 46.822 1.00 21.01 11 ALA B C 1
ATOM 1949 O O . ALA B 1 11 ? -17.221 25.065 46.483 1.00 19.51 11 ALA B O 1
ATOM 1951 N N . ILE B 1 12 ? -17.196 22.958 47.254 1.00 18.21 12 ILE B N 1
ATOM 1952 C CA . ILE B 1 12 ? -15.735 22.943 47.319 1.00 18.97 12 ILE B CA 1
ATOM 1953 C C . ILE B 1 12 ? -15.146 23.083 45.914 1.00 20.47 12 ILE B C 1
ATOM 1954 O O . ILE B 1 12 ? -14.197 23.862 45.695 1.00 20.83 12 ILE B O 1
ATOM 1959 N N A SER B 1 13 ? -15.720 22.354 44.958 0.65 18.38 13 SER B N 1
ATOM 1960 N N B SER B 1 13 ? -15.716 22.354 44.960 0.35 18.98 13 SER B N 1
ATOM 1961 C CA A SER B 1 13 ? -15.233 22.401 43.580 0.65 20.61 13 SER B CA 1
ATOM 1962 C CA B SER B 1 13 ? -15.236 22.400 43.582 0.35 19.92 13 SER B CA 1
ATOM 1963 C C A SER B 1 13 ? -15.423 23.790 42.968 0.65 20.95 13 SER B C 1
ATOM 1964 C C B SER B 1 13 ? -15.446 23.776 42.950 0.35 20.05 13 SER B C 1
ATOM 1965 O O A SER B 1 13 ? -14.764 24.141 41.992 0.65 18.15 13 SER B O 1
ATOM 1966 O O B SER B 1 13 ? -14.827 24.104 41.939 0.35 18.97 13 SER B O 1
ATOM 1971 N N . LEU B 1 14 ? -16.324 24.573 43.547 1.00 18.17 14 LEU B N 1
ATOM 1972 C CA . LEU B 1 14 ? -16.612 25.904 43.041 1.00 18.70 14 LEU B CA 1
ATOM 1973 C C . LEU B 1 14 ? -15.998 26.998 43.896 1.00 18.41 14 LEU B C 1
ATOM 1974 O O . LEU B 1 14 ? -16.276 28.169 43.691 1.00 19.74 14 LEU B O 1
ATOM 1979 N N . MET B 1 15 ? -15.134 26.636 44.842 1.00 19.50 15 MET B N 1
ATOM 1980 C CA . MET B 1 15 ? -14.690 27.629 45.813 1.00 19.11 15 MET B CA 1
ATOM 1981 C C . MET B 1 15 ? -13.491 28.462 45.346 1.00 20.45 15 MET B C 1
ATOM 1982 O O . MET B 1 15 ? -12.524 27.931 44.782 1.00 17.58 15 MET B O 1
ATOM 1987 N N . ASP B 1 16 ? -13.593 29.777 45.567 1.00 17.03 16 ASP B N 1
ATOM 1988 C CA . ASP B 1 16 ? -12.449 30.701 45.560 1.00 16.74 16 ASP B CA 1
ATOM 1989 C C . ASP B 1 16 ? -11.990 30.829 47.007 1.00 17.35 16 ASP B C 1
ATOM 1990 O O . ASP B 1 16 ? -12.529 31.632 47.764 1.00 15.89 16 ASP B O 1
ATOM 1995 N N . LEU B 1 17 ? -11.025 30.010 47.405 1.00 16.00 17 LEU B N 1
ATOM 1996 C CA . LEU B 1 17 ? -10.591 29.976 48.790 1.00 14.61 17 LEU B CA 1
ATOM 1997 C C . LEU B 1 17 ? -9.780 31.232 49.050 1.00 17.78 17 LEU B C 1
ATOM 1998 O O . LEU B 1 17 ? -8.792 31.458 48.379 1.00 19.09 17 LEU B O 1
ATOM 2003 N N . THR B 1 18 ? -10.184 32.019 50.037 1.00 15.64 18 THR B N 1
ATOM 2004 C CA . THR B 1 18 ? -9.726 33.403 50.125 1.00 13.97 18 THR B CA 1
ATOM 2005 C C . THR B 1 18 ? -9.008 33.734 51.422 1.00 17.72 18 THR B C 1
ATOM 2006 O O . THR B 1 18 ? -9.409 33.300 52.501 1.00 19.48 18 THR B O 1
ATOM 2010 N N . THR B 1 19 ? -7.931 34.512 51.319 1.00 18.74 19 THR B N 1
ATOM 2011 C CA . THR B 1 19 ? -7.394 35.179 52.489 1.00 19.84 19 THR B CA 1
ATOM 2012 C C . THR B 1 19 ? -7.012 36.585 52.050 1.00 18.25 19 THR B C 1
ATOM 2013 O O . THR B 1 19 ? -6.235 36.769 51.107 1.00 18.95 19 THR B O 1
ATOM 2017 N N . LEU B 1 20 ? -7.624 37.567 52.701 1.00 17.89 20 LEU B N 1
ATOM 2018 C CA . LEU B 1 20 ? -7.389 38.974 52.383 1.00 18.31 20 LEU B CA 1
ATOM 2019 C C . LEU B 1 20 ? -7.292 39.774 53.669 1.00 22.66 20 LEU B C 1
ATOM 2020 O O . LEU B 1 20 ? -8.206 40.526 54.012 1.00 27.59 20 LEU B O 1
ATOM 2025 N N . ASN B 1 21 ? -6.174 39.621 54.371 1.00 22.29 21 ASN B N 1
ATOM 2026 C CA . ASN B 1 21 ? -6.002 40.240 55.679 1.00 24.77 21 ASN B CA 1
ATOM 2027 C C . ASN B 1 21 ? -4.804 41.174 55.687 1.00 23.45 21 ASN B C 1
ATOM 2028 O O . ASN B 1 21 ? -3.843 40.955 54.943 1.00 24.85 21 ASN B O 1
ATOM 2033 N N . ASP B 1 22 ? -4.852 42.196 56.540 1.00 23.70 22 ASP B N 1
ATOM 2034 C CA . ASP B 1 22 ? -3.738 43.140 56.666 1.00 27.87 22 ASP B CA 1
ATOM 2035 C C . ASP B 1 22 ? -2.447 42.470 57.132 1.00 28.86 22 ASP B C 1
ATOM 2036 O O . ASP B 1 22 ? -1.349 42.953 56.849 1.00 30.12 22 ASP B O 1
ATOM 2041 N N . ASP B 1 23 ? -2.567 41.357 57.846 1.00 27.28 23 ASP B N 1
ATOM 2042 C CA . ASP B 1 23 ? -1.371 40.725 58.385 1.00 31.03 23 ASP B CA 1
ATOM 2043 C C . ASP B 1 23 ? -1.016 39.448 57.622 1.00 25.22 23 ASP B C 1
ATOM 2044 O O . ASP B 1 23 ? -0.262 38.607 58.122 1.00 23.72 23 ASP B O 1
ATOM 2049 N N . ASP B 1 24 ? -1.549 39.308 56.406 1.00 22.34 24 ASP B N 1
ATOM 2050 C CA . ASP B 1 24 ? -1.151 38.202 55.536 1.00 22.75 24 ASP B CA 1
ATOM 2051 C C . ASP B 1 24 ? 0.350 38.253 55.214 1.00 26.10 24 ASP B C 1
ATOM 2052 O O . ASP B 1 24 ? 0.978 39.330 55.184 1.00 21.80 24 ASP B O 1
ATOM 2057 N N . THR B 1 25 ? 0.912 37.073 54.982 1.00 20.28 25 THR B N 1
ATOM 2058 C CA . THR B 1 25 ? 2.341 36.878 54.772 1.00 22.58 25 THR B CA 1
ATOM 2059 C C . THR B 1 25 ? 2.526 35.803 53.713 1.00 23.02 25 THR B C 1
ATOM 2060 O O . THR B 1 25 ? 1.597 35.041 53.435 1.00 20.30 25 THR B O 1
ATOM 2064 N N . ASP B 1 26 ? 3.721 35.721 53.138 1.00 23.98 26 ASP B N 1
ATOM 2065 C CA . ASP B 1 26 ? 4.031 34.621 52.238 1.00 25.23 26 ASP B CA 1
ATOM 2066 C C . ASP B 1 26 ? 3.711 33.262 52.884 1.00 23.39 26 ASP B C 1
ATOM 2067 O O . ASP B 1 26 ? 3.105 32.405 52.248 1.00 23.46 26 ASP B O 1
ATOM 2072 N N A GLN B 1 27 ? 4.135 33.083 54.136 0.51 23.05 27 GLN B N 1
ATOM 2073 N N B GLN B 1 27 ? 4.096 33.067 54.143 0.49 23.21 27 GLN B N 1
ATOM 2074 C CA A GLN B 1 27 ? 3.889 31.847 54.886 0.51 25.73 27 GLN B CA 1
ATOM 2075 C CA B GLN B 1 27 ? 3.882 31.766 54.775 0.49 25.49 27 GLN B CA 1
ATOM 2076 C C A GLN B 1 27 ? 2.407 31.475 54.918 0.51 23.02 27 GLN B C 1
ATOM 2077 C C B GLN B 1 27 ? 2.393 31.440 54.976 0.49 22.75 27 GLN B C 1
ATOM 2078 O O A GLN B 1 27 ? 2.035 30.334 54.647 0.51 22.14 27 GLN B O 1
ATOM 2079 O O B GLN B 1 27 ? 1.999 30.281 54.876 0.49 22.20 27 GLN B O 1
ATOM 2090 N N . LYS B 1 28 ? 1.569 32.448 55.250 1.00 18.79 28 LYS B N 1
ATOM 2091 C CA . LYS B 1 28 ? 0.131 32.220 55.344 1.00 17.69 28 LYS B CA 1
ATOM 2092 C C . LYS B 1 28 ? -0.473 31.903 53.973 1.00 17.15 28 LYS B C 1
ATOM 2093 O O . LYS B 1 28 ? -1.395 31.081 53.868 1.00 18.62 28 LYS B O 1
ATOM 2099 N N . VAL B 1 29 ? 0.037 32.546 52.924 1.00 18.35 29 VAL B N 1
ATOM 2100 C CA . VAL B 1 29 ? -0.464 32.276 51.573 1.00 16.42 29 VAL B CA 1
ATOM 2101 C C . VAL B 1 29 ? -0.043 30.869 51.130 1.00 18.56 29 VAL B C 1
ATOM 2102 O O . VAL B 1 29 ? -0.832 30.146 50.524 1.00 19.51 29 VAL B O 1
ATOM 2106 N N . ILE B 1 30 ? 1.191 30.478 51.450 1.00 16.25 30 ILE B N 1
ATOM 2107 C CA . ILE B 1 30 ? 1.651 29.113 51.159 1.00 17.84 30 ILE B CA 1
ATOM 2108 C C . ILE B 1 30 ? 0.754 28.079 51.840 1.00 20.19 30 ILE B C 1
ATOM 2109 O O . ILE B 1 30 ? 0.326 27.097 51.205 1.00 18.57 30 ILE B O 1
ATOM 2114 N N . GLU B 1 31 ? 0.428 28.310 53.112 1.00 19.99 31 GLU B N 1
ATOM 2115 C CA . GLU B 1 31 ? -0.488 27.419 53.822 1.00 22.41 31 GLU B CA 1
ATOM 2116 C C . GLU B 1 31 ? -1.859 27.371 53.154 1.00 21.45 31 GLU B C 1
ATOM 2117 O O . GLU B 1 31 ? -2.482 26.309 53.079 1.00 20.08 31 GLU B O 1
ATOM 2123 N N . LEU B 1 32 ? -2.331 28.511 52.665 1.00 18.29 32 LEU B N 1
ATOM 2124 C CA . LEU B 1 32 ? -3.603 28.544 51.941 1.00 17.84 32 LEU B CA 1
ATOM 2125 C C . LEU B 1 32 ? -3.559 27.728 50.650 1.00 20.43 32 LEU B C 1
ATOM 2126 O O . LEU B 1 32 ? -4.532 27.043 50.304 1.00 16.27 32 LEU B O 1
ATOM 2131 N N . CYS B 1 33 ? -2.434 27.787 49.939 1.00 17.81 33 CYS B N 1
ATOM 2132 C CA . CYS B 1 33 ? -2.250 26.957 48.745 1.00 17.04 33 CYS B CA 1
ATOM 2133 C C . CYS B 1 33 ? -2.404 25.477 49.066 1.00 18.72 33 CYS B C 1
ATOM 2134 O O . CYS B 1 33 ? -3.065 24.750 48.333 1.00 16.86 33 CYS B O 1
ATOM 2137 N N . HIS B 1 34 ? -1.781 25.032 50.151 1.00 17.94 34 HIS B N 1
ATOM 2138 C CA . HIS B 1 34 ? -1.922 23.640 50.568 1.00 19.74 34 HIS B CA 1
ATOM 2139 C C . HIS B 1 34 ? -3.375 23.319 50.953 1.00 24.93 34 HIS B C 1
ATOM 2140 O O . HIS B 1 34 ? -3.872 22.233 50.666 1.00 20.18 34 HIS B O 1
ATOM 2147 N N . LYS B 1 35 ? -4.048 24.275 51.582 1.00 18.54 35 LYS B N 1
ATOM 2148 C CA . LYS B 1 35 ? -5.438 24.084 52.009 1.00 22.25 35 LYS B CA 1
ATOM 2149 C C . LYS B 1 35 ? -6.381 23.942 50.814 1.00 17.74 35 LYS B C 1
ATOM 2150 O O . LYS B 1 35 ? -7.411 23.258 50.900 1.00 20.06 35 LYS B O 1
ATOM 2156 N N . ALA B 1 36 ? -6.009 24.571 49.703 1.00 16.76 36 ALA B N 1
ATOM 2157 C CA . ALA B 1 36 ? -6.781 24.516 48.461 1.00 17.44 36 ALA B CA 1
ATOM 2158 C C . ALA B 1 36 ? -6.775 23.121 47.853 1.00 19.61 36 ALA B C 1
ATOM 2159 O O . ALA B 1 36 ? -7.665 22.777 47.073 1.00 19.31 36 ALA B O 1
ATOM 2161 N N . LYS B 1 37 ? -5.749 22.343 48.177 1.00 18.75 37 LYS B N 1
ATOM 2162 C CA . LYS B 1 37 ? -5.712 20.945 47.782 1.00 21.84 37 LYS B CA 1
ATOM 2163 C C . LYS B 1 37 ? -6.466 20.176 48.854 1.00 22.17 37 LYS B C 1
ATOM 2164 O O . LYS B 1 37 ? -5.864 19.565 49.725 1.00 24.08 37 LYS B O 1
ATOM 2170 N N . THR B 1 38 ? -7.793 20.229 48.813 1.00 21.74 38 THR B N 1
ATOM 2171 C CA . THR B 1 38 ? -8.578 19.691 49.916 1.00 21.69 38 THR B CA 1
ATOM 2172 C C . THR B 1 38 ? -8.725 18.175 49.826 1.00 24.55 38 THR B C 1
ATOM 2173 O O . THR B 1 38 ? -8.588 17.593 48.749 1.00 25.20 38 THR B O 1
ATOM 2177 N N . PRO B 1 39 ? -9.022 17.528 50.963 1.00 27.64 39 PRO B N 1
ATOM 2178 C CA . PRO B 1 39 ? -9.323 16.089 50.968 1.00 29.35 39 PRO B CA 1
ATOM 2179 C C . PRO B 1 39 ? -10.497 15.686 50.076 1.00 30.60 39 PRO B C 1
ATOM 2180 O O . PRO B 1 39 ? -10.651 14.501 49.773 1.00 31.63 39 PRO B O 1
ATOM 2184 N N . ALA B 1 40 ? -11.317 16.645 49.673 1.00 27.60 40 ALA B N 1
ATOM 2185 C CA . ALA B 1 40 ? -12.476 16.358 48.832 1.00 24.45 40 ALA B CA 1
ATOM 2186 C C . ALA B 1 40 ? -12.263 16.812 47.386 1.00 28.39 40 ALA B C 1
ATOM 2187 O O . ALA B 1 40 ? -13.220 16.890 46.608 1.00 31.54 40 ALA B O 1
ATOM 2189 N N . GLY B 1 41 ? -11.011 17.107 47.030 1.00 26.23 41 GLY B N 1
ATOM 2190 C CA . GLY B 1 41 ? -10.677 17.595 45.701 1.00 24.53 41 GLY B CA 1
ATOM 2191 C C . GLY B 1 41 ? -10.204 19.036 45.741 1.00 22.59 41 GLY B C 1
ATOM 2192 O O . GLY B 1 41 ? -10.358 19.712 46.761 1.00 21.95 41 GLY B O 1
ATOM 2193 N N . ASP B 1 42 ? -9.635 19.522 44.638 1.00 19.42 42 ASP B N 1
ATOM 2194 C CA . ASP B 1 42 ? -9.117 20.896 44.598 1.00 17.01 42 ASP B CA 1
ATOM 2195 C C . ASP B 1 42 ? -10.256 21.894 44.573 1.00 20.35 42 ASP B C 1
ATOM 2196 O O . ASP B 1 42 ? -11.308 21.625 43.998 1.00 19.87 42 ASP B O 1
ATOM 2201 N N . THR B 1 43 ? -10.037 23.058 45.175 1.00 19.86 43 THR B N 1
ATOM 2202 C CA . THR B 1 43 ? -10.942 24.185 44.968 1.00 18.15 43 THR B CA 1
ATOM 2203 C C . THR B 1 43 ? -10.766 24.721 43.547 1.00 18.82 43 THR B C 1
ATOM 2204 O O . THR B 1 43 ? -9.819 24.361 42.856 1.00 19.83 43 THR B O 1
ATOM 2208 N N . ALA B 1 44 ? -11.694 25.557 43.096 1.00 17.22 44 ALA B N 1
ATOM 2209 C CA . ALA B 1 44 ? -11.587 26.155 41.772 1.00 18.93 44 ALA B CA 1
ATOM 2210 C C . ALA B 1 44 ? -10.407 27.130 41.704 1.00 16.88 44 ALA B C 1
ATOM 2211 O O . ALA B 1 44 ? -9.703 27.220 40.695 1.00 17.42 44 ALA B O 1
ATOM 2213 N N . ALA B 1 45 ? -10.203 27.850 42.799 1.00 15.78 45 ALA B N 1
ATOM 2214 C CA . ALA B 1 45 ? -9.250 28.954 42.830 1.00 13.16 45 ALA B CA 1
ATOM 2215 C C . ALA B 1 45 ? -8.834 29.287 44.250 1.00 14.80 45 ALA B C 1
ATOM 2216 O O . ALA B 1 45 ? -9.417 28.803 45.213 1.00 15.94 45 ALA B O 1
ATOM 2218 N N . ILE B 1 46 ? -7.825 30.144 44.371 1.00 16.32 46 ILE B N 1
ATOM 2219 C CA . ILE B 1 46 ? -7.588 30.861 45.613 1.00 14.09 46 ILE B CA 1
ATOM 2220 C C . ILE B 1 46 ? -7.708 32.355 45.296 1.00 15.64 46 ILE B C 1
ATOM 2221 O O . ILE B 1 46 ? -7.665 32.754 44.123 1.00 14.89 46 ILE B O 1
ATOM 2226 N N . CYS B 1 47 ? -7.909 33.163 46.328 1.00 13.33 47 CYS B N 1
ATOM 2227 C CA . CYS B 1 47 ? -8.031 34.620 46.145 1.00 14.26 47 CYS B CA 1
ATOM 2228 C C . CYS B 1 47 ? -7.196 35.301 47.200 1.00 14.34 47 CYS B C 1
ATOM 2229 O O . CYS B 1 47 ? -7.403 35.104 48.397 1.00 15.46 47 CYS B O 1
ATOM 2232 N N . ILE B 1 48 ? -6.236 36.100 46.741 1.00 13.74 48 ILE B N 1
ATOM 2233 C CA . ILE B 1 48 ? -5.222 36.676 47.611 1.00 13.69 48 ILE B CA 1
ATOM 2234 C C . ILE B 1 48 ? -4.870 38.074 47.109 1.00 14.99 48 ILE B C 1
ATOM 2235 O O . ILE B 1 48 ? -5.216 38.434 45.984 1.00 16.45 48 ILE B O 1
ATOM 2240 N N . TYR B 1 49 ? -4.169 38.852 47.917 1.00 13.66 49 TYR B N 1
ATOM 2241 C CA . TYR B 1 49 ? -3.724 40.171 47.456 1.00 15.42 49 TYR B CA 1
ATOM 2242 C C . TYR B 1 49 ? -2.663 40.016 46.359 1.00 16.63 49 TYR B C 1
ATOM 2243 O O . TYR B 1 49 ? -1.916 39.032 46.358 1.00 14.37 49 TYR B O 1
ATOM 2252 N N . PRO B 1 50 ? -2.603 40.977 45.420 1.00 16.45 50 PRO B N 1
ATOM 2253 C CA . PRO B 1 50 ? -1.713 40.911 44.249 1.00 14.40 50 PRO B CA 1
ATOM 2254 C C . PRO B 1 50 ? -0.251 40.549 44.562 1.00 15.99 50 PRO B C 1
ATOM 2255 O O . PRO B 1 50 ? 0.309 39.721 43.850 1.00 16.76 50 PRO B O 1
ATOM 2259 N N . ARG B 1 51 ? 0.336 41.126 45.607 1.00 13.91 51 ARG B N 1
ATOM 2260 C CA . ARG B 1 51 ? 1.762 40.942 45.859 1.00 15.11 51 ARG B CA 1
ATOM 2261 C C . ARG B 1 51 ? 2.077 39.498 46.237 1.00 15.38 51 ARG B C 1
ATOM 2262 O O . ARG B 1 51 ? 3.234 39.104 46.232 1.00 15.02 51 ARG B O 1
ATOM 2270 N N . PHE B 1 52 ? 1.059 38.719 46.578 1.00 15.27 52 PHE B N 1
ATOM 2271 C CA . PHE B 1 52 ? 1.309 37.318 46.940 1.00 16.17 52 PHE B CA 1
ATOM 2272 C C . PHE B 1 52 ? 1.110 36.371 45.761 1.00 17.02 52 PHE B C 1
ATOM 2273 O O . PHE B 1 52 ? 1.331 35.167 45.896 1.00 16.13 52 PHE B O 1
ATOM 2281 N N . ILE B 1 53 ? 0.709 36.899 44.610 1.00 12.67 53 ILE B N 1
ATOM 2282 C CA . ILE B 1 53 ? 0.492 36.032 43.448 1.00 16.90 53 ILE B CA 1
ATOM 2283 C C . ILE B 1 53 ? 1.766 35.266 43.001 1.00 17.27 53 ILE B C 1
ATOM 2284 O O . ILE B 1 53 ? 1.680 34.065 42.722 1.00 16.36 53 ILE B O 1
ATOM 2289 N N . PRO B 1 54 ? 2.949 35.926 42.960 1.00 17.12 54 PRO B N 1
ATOM 2290 C CA . PRO B 1 54 ? 4.091 35.125 42.498 1.00 17.81 54 PRO B CA 1
ATOM 2291 C C . PRO B 1 54 ? 4.412 33.940 43.403 1.00 19.72 54 PRO B C 1
ATOM 2292 O O . PRO B 1 54 ? 4.654 32.856 42.869 1.00 18.29 54 PRO B O 1
ATOM 2296 N N . ILE B 1 55 ? 4.394 34.107 44.725 1.00 17.99 55 ILE B N 1
ATOM 2297 C CA . ILE B 1 55 ? 4.745 32.952 45.572 1.00 16.04 55 ILE B CA 1
ATOM 2298 C C . ILE B 1 55 ? 3.619 31.921 45.543 1.00 19.18 55 ILE B C 1
ATOM 2299 O O . ILE B 1 55 ? 3.882 30.706 45.586 1.00 17.83 55 ILE B O 1
ATOM 2304 N N . ALA B 1 56 ? 2.377 32.383 45.415 1.00 17.62 56 ALA B N 1
ATOM 2305 C CA . ALA B 1 56 ? 1.262 31.451 45.318 1.00 16.94 56 ALA B CA 1
ATOM 2306 C C . ALA B 1 56 ? 1.346 30.616 44.034 1.00 19.46 56 ALA B C 1
ATOM 2307 O O . ALA B 1 56 ? 1.102 29.408 44.071 1.00 18.18 56 ALA B O 1
ATOM 2309 N N . ARG B 1 57 ? 1.700 31.235 42.907 1.00 17.28 57 ARG B N 1
ATOM 2310 C CA . ARG B 1 57 ? 1.780 30.479 41.658 1.00 20.59 57 ARG B CA 1
ATOM 2311 C C . ARG B 1 57 ? 2.930 29.478 41.731 1.00 20.52 57 ARG B C 1
ATOM 2312 O O . ARG B 1 57 ? 2.784 28.327 41.309 1.00 20.08 57 ARG B O 1
ATOM 2320 N N . LYS B 1 58 ? 4.050 29.899 42.299 1.00 17.51 58 LYS B N 1
ATOM 2321 C CA . LYS B 1 58 ? 5.177 28.994 42.472 1.00 17.78 58 LYS B CA 1
ATOM 2322 C C . LYS B 1 58 ? 4.765 27.805 43.325 1.00 18.85 58 LYS B C 1
ATOM 2323 O O . LYS B 1 58 ? 5.101 26.663 43.020 1.00 19.43 58 LYS B O 1
ATOM 2329 N N . THR B 1 59 ? 4.027 28.081 44.390 1.00 19.61 59 THR B N 1
ATOM 2330 C CA . THR B 1 59 ? 3.682 27.039 45.353 1.00 18.04 59 THR B CA 1
ATOM 2331 C C . THR B 1 59 ? 2.672 26.066 44.758 1.00 17.86 59 THR B C 1
ATOM 2332 O O . THR B 1 59 ? 2.869 24.855 44.814 1.00 17.11 59 THR B O 1
ATOM 2336 N N . LEU B 1 60 ? 1.603 26.599 44.179 1.00 19.60 60 LEU B N 1
ATOM 2337 C CA . LEU B 1 60 ? 0.605 25.749 43.528 1.00 20.58 60 LEU B CA 1
ATOM 2338 C C . LEU B 1 60 ? 1.222 24.859 42.449 1.00 22.62 60 LEU B C 1
ATOM 2339 O O . LEU B 1 60 ? 0.897 23.670 42.337 1.00 20.32 60 LEU B O 1
ATOM 2344 N N . ASN B 1 61 ? 2.146 25.409 41.672 1.00 20.82 61 ASN B N 1
ATOM 2345 C CA . ASN B 1 61 ? 2.765 24.622 40.608 1.00 19.41 61 ASN B CA 1
ATOM 2346 C C . ASN B 1 61 ? 3.747 23.564 41.127 1.00 22.21 61 ASN B C 1
ATOM 2347 O O . ASN B 1 61 ? 4.187 22.701 40.368 1.00 29.97 61 ASN B O 1
ATOM 2352 N N A GLU B 1 62 ? 4.087 23.632 42.409 0.45 19.29 62 GLU B N 1
ATOM 2353 N N B GLU B 1 62 ? 4.073 23.635 42.415 0.55 18.68 62 GLU B N 1
ATOM 2354 C CA A GLU B 1 62 ? 4.947 22.617 43.019 0.45 18.89 62 GLU B CA 1
ATOM 2355 C CA B GLU B 1 62 ? 4.959 22.656 43.051 0.55 22.48 62 GLU B CA 1
ATOM 2356 C C A GLU B 1 62 ? 4.137 21.492 43.643 0.45 19.90 62 GLU B C 1
ATOM 2357 C C B GLU B 1 62 ? 4.181 21.540 43.741 0.55 19.98 62 GLU B C 1
ATOM 2358 O O A GLU B 1 62 ? 4.604 20.353 43.721 0.45 20.44 62 GLU B O 1
ATOM 2359 O O B GLU B 1 62 ? 4.714 20.446 43.960 0.55 20.81 62 GLU B O 1
ATOM 2370 N N . ILE B 1 63 ? 2.928 21.810 44.091 1.00 18.94 63 ILE B N 1
ATOM 2371 C CA . ILE B 1 63 ? 2.176 20.866 44.921 1.00 19.78 63 ILE B CA 1
ATOM 2372 C C . ILE B 1 63 ? 0.955 20.232 44.241 1.00 23.21 63 ILE B C 1
ATOM 2373 O O . ILE B 1 63 ? 0.077 19.700 44.922 1.00 19.58 63 ILE B O 1
ATOM 2378 N N . GLY B 1 64 ? 0.908 20.257 42.912 1.00 18.85 64 GLY B N 1
ATOM 2379 C CA . GLY B 1 64 ? -0.188 19.601 42.209 1.00 19.04 64 GLY B CA 1
ATOM 2380 C C . GLY B 1 64 ? -1.387 20.531 42.041 1.00 19.83 64 GLY B C 1
ATOM 2381 O O . GLY B 1 64 ? -2.490 20.091 41.731 1.00 20.60 64 GLY B O 1
ATOM 2382 N N . GLY B 1 65 ? -1.145 21.825 42.221 1.00 17.21 65 GLY B N 1
ATOM 2383 C CA . GLY B 1 65 ? -2.196 22.831 42.125 1.00 19.61 65 GLY B CA 1
ATOM 2384 C C . GLY B 1 65 ? -2.165 23.598 40.814 1.00 18.67 65 GLY B C 1
ATOM 2385 O O . GLY B 1 65 ? -2.665 24.725 40.744 1.00 21.47 65 GLY B O 1
ATOM 2386 N N . ASP B 1 66 ? -1.598 22.996 39.765 1.00 19.60 66 ASP B N 1
ATOM 2387 C CA . ASP B 1 66 ? -1.425 23.718 38.501 1.00 23.32 66 ASP B CA 1
ATOM 2388 C C . ASP B 1 66 ? -2.753 24.215 37.922 1.00 23.54 66 ASP B C 1
ATOM 2389 O O . ASP B 1 66 ? -2.789 25.273 37.289 1.00 26.23 66 ASP B O 1
ATOM 2394 N N . ASP B 1 67 ? -3.838 23.487 38.170 1.00 23.04 67 ASP B N 1
ATOM 2395 C CA . ASP B 1 67 ? -5.154 23.878 37.646 1.00 25.08 67 ASP B CA 1
ATOM 2396 C C . ASP B 1 67 ? -6.012 24.664 38.642 1.00 23.69 67 ASP B C 1
ATOM 2397 O O . ASP B 1 67 ? -7.189 24.935 38.385 1.00 24.53 67 ASP B O 1
ATOM 2402 N N . ILE B 1 68 ? -5.431 25.028 39.779 1.00 17.08 68 ILE B N 1
ATOM 2403 C CA . ILE B 1 68 ? -6.111 25.915 40.712 1.00 16.53 68 ILE B CA 1
ATOM 2404 C C . ILE B 1 68 ? -5.802 27.338 40.271 1.00 19.92 68 ILE B C 1
ATOM 2405 O O . ILE B 1 68 ? -4.641 27.717 40.195 1.00 20.49 68 ILE B O 1
ATOM 2410 N N . LYS B 1 69 ? -6.843 28.105 39.947 1.00 15.22 69 LYS B N 1
ATOM 2411 C CA . LYS B 1 69 ? -6.681 29.478 39.453 1.00 15.36 69 LYS B CA 1
ATOM 2412 C C . LYS B 1 69 ? -6.338 30.440 40.564 1.00 14.22 69 LYS B C 1
ATOM 2413 O O . LYS B 1 69 ? -6.679 30.201 41.716 1.00 15.31 69 LYS B O 1
ATOM 2419 N N . ILE B 1 70 ? -5.675 31.543 40.215 1.00 16.89 70 ILE B N 1
ATOM 2420 C CA . ILE B 1 70 ? -5.371 32.570 41.202 1.00 14.31 70 ILE B CA 1
ATOM 2421 C C . ILE B 1 70 ? -6.167 33.812 40.874 1.00 14.44 70 ILE B C 1
ATOM 2422 O O . ILE B 1 70 ? -6.014 34.406 39.807 1.00 16.05 70 ILE B O 1
ATOM 2427 N N . ALA B 1 71 ? -7.048 34.166 41.793 1.00 14.28 71 ALA B N 1
ATOM 2428 C CA . ALA B 1 71 ? -7.815 35.392 41.681 1.00 15.66 71 ALA B CA 1
ATOM 2429 C C . ALA B 1 71 ? -7.225 36.421 42.628 1.00 14.04 71 ALA B C 1
ATOM 2430 O O . ALA B 1 71 ? -6.608 36.084 43.632 1.00 16.13 71 ALA B O 1
ATOM 2432 N N . THR B 1 72 ? -7.420 37.686 42.308 1.00 15.30 72 THR B N 1
ATOM 2433 C CA . THR B 1 72 ? -6.976 38.723 43.210 1.00 14.88 72 THR B CA 1
ATOM 2434 C C . THR B 1 72 ? -8.007 39.851 43.178 1.00 15.86 72 THR B C 1
ATOM 2435 O O . THR B 1 72 ? -9.045 39.723 42.518 1.00 16.48 72 THR B O 1
ATOM 2439 N N . VAL B 1 73 ? -7.749 40.917 43.927 1.00 15.09 73 VAL B N 1
ATOM 2440 C CA . VAL B 1 73 ? -8.690 42.027 44.040 1.00 14.00 73 VAL B CA 1
ATOM 2441 C C . VAL B 1 73 ? -8.038 43.360 43.683 1.00 17.90 73 VAL B C 1
ATOM 2442 O O . VAL B 1 73 ? -6.848 43.580 43.937 1.00 16.62 73 VAL B O 1
ATOM 2446 N N . THR B 1 74 ? -8.827 44.253 43.093 1.00 13.09 74 THR B N 1
ATOM 2447 C CA . THR B 1 74 ? -8.358 45.606 42.782 1.00 12.75 74 THR B CA 1
ATOM 2448 C C . THR B 1 74 ? -9.458 46.640 43.067 1.00 17.26 74 THR B C 1
ATOM 2449 O O . THR B 1 74 ? -10.620 46.289 43.239 1.00 15.76 74 THR B O 1
ATOM 2453 N N . ASN B 1 75 ? -9.073 47.910 43.131 1.00 16.82 75 ASN B N 1
ATOM 2454 C CA . ASN B 1 75 ? -9.974 48.978 43.575 1.00 18.43 75 ASN B CA 1
ATOM 2455 C C . ASN B 1 75 ? -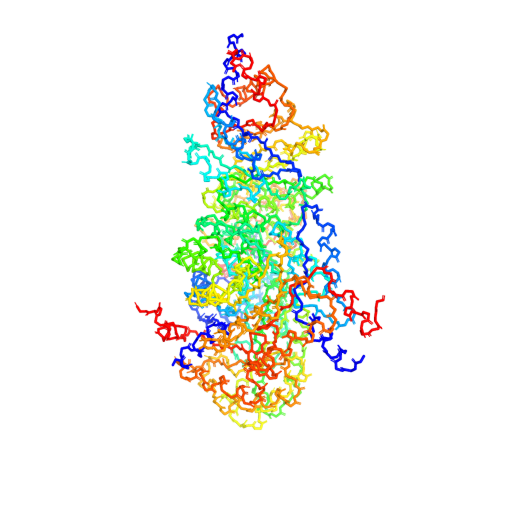10.607 48.617 44.916 1.00 19.12 75 ASN B C 1
ATOM 2456 O O . ASN B 1 75 ? -11.753 48.957 45.183 1.00 17.33 75 ASN B O 1
ATOM 2461 N N . PHE B 1 76 ? -9.827 47.945 45.765 1.00 18.61 76 PHE B N 1
ATOM 2462 C CA . PHE B 1 76 ? -10.363 47.162 46.877 1.00 15.93 76 PHE B CA 1
ATOM 2463 C C . PHE B 1 76 ? -9.888 47.679 48.231 1.00 16.82 76 PHE B C 1
ATOM 2464 O O . PHE B 1 76 ? -8.709 48.020 48.384 1.00 18.14 76 PHE B O 1
ATOM 2472 N N . PRO B 1 77 ? -10.787 47.711 49.236 1.00 17.24 77 PRO B N 1
ATOM 2473 C CA . PRO B 1 77 ? -12.197 47.321 49.189 1.00 18.27 77 PRO B CA 1
ATOM 2474 C C . PRO B 1 77 ? -13.103 48.512 48.924 1.00 20.31 77 PRO B C 1
ATOM 2475 O O . PRO B 1 77 ? -14.323 48.349 48.855 1.00 22.98 77 PRO B O 1
ATOM 2479 N N . HIS B 1 78 ? -12.497 49.683 48.771 1.00 18.69 78 HIS B N 1
ATOM 2480 C CA . HIS B 1 78 ? -13.224 50.956 48.776 1.00 18.92 78 HIS B CA 1
ATOM 2481 C C . HIS B 1 78 ? -14.212 51.158 47.634 1.00 18.80 78 HIS B C 1
ATOM 2482 O O . HIS B 1 78 ? -15.224 51.837 47.818 1.00 25.13 78 HIS B O 1
ATOM 2489 N N . GLY B 1 79 ? -13.934 50.600 46.459 1.00 16.80 79 GLY B N 1
ATOM 2490 C CA . GLY B 1 79 ? -14.759 50.918 45.301 1.00 18.83 79 GLY B CA 1
ATOM 2491 C C . GLY B 1 79 ? -14.780 52.414 45.001 1.00 19.24 79 GLY B C 1
ATOM 2492 O O . GLY B 1 79 ? -15.833 52.997 44.724 1.00 21.93 79 GLY B O 1
ATOM 2493 N N . ASN B 1 80 ? -13.613 53.046 45.054 1.00 20.31 80 ASN B N 1
ATOM 2494 C CA . ASN B 1 80 ? -13.527 54.468 44.703 1.00 22.52 80 ASN B CA 1
ATOM 2495 C C . ASN B 1 80 ? -13.820 54.675 43.223 1.00 20.11 80 ASN B C 1
ATOM 2496 O O . ASN B 1 80 ? -13.789 53.731 42.445 1.00 21.27 80 ASN B O 1
ATOM 2501 N N . ASP B 1 81 ? -14.100 55.910 42.826 1.00 21.07 81 ASP B N 1
ATOM 2502 C CA . ASP B 1 81 ? -14.480 56.151 41.439 1.00 24.22 81 ASP B CA 1
ATOM 2503 C C . ASP B 1 81 ? -13.353 56.737 40.586 1.00 24.74 81 ASP B C 1
ATOM 2504 O O . ASP B 1 81 ? -13.616 57.438 39.610 1.00 27.68 81 ASP B O 1
ATOM 2509 N N . ASP B 1 82 ? -12.105 56.435 40.938 1.00 25.00 82 ASP B N 1
ATOM 2510 C CA . ASP B 1 82 ? -10.978 56.858 40.113 1.00 25.54 82 ASP B CA 1
ATOM 2511 C C . ASP B 1 82 ? -10.621 55.726 39.156 1.00 23.35 82 ASP B C 1
ATOM 2512 O O . ASP B 1 82 ? -10.040 54.703 39.554 1.00 22.42 82 ASP B O 1
ATOM 2517 N N . ILE B 1 83 ? -10.987 55.901 37.894 1.00 22.85 83 ILE B N 1
ATOM 2518 C CA . ILE B 1 83 ? -10.798 54.850 36.906 1.00 23.77 83 ILE B CA 1
ATOM 2519 C C . ILE B 1 83 ? -9.318 54.562 36.665 1.00 24.01 83 ILE B C 1
ATOM 2520 O O . ILE B 1 83 ? -8.920 53.404 36.564 1.00 21.42 83 ILE B O 1
ATOM 2525 N N . ALA B 1 84 ? -8.517 55.622 36.582 1.00 26.38 84 ALA B N 1
ATOM 2526 C CA . ALA B 1 84 ? -7.082 55.475 36.362 1.00 28.02 84 ALA B CA 1
ATOM 2527 C C . ALA B 1 84 ? -6.446 54.562 37.408 1.00 25.65 84 ALA B C 1
ATOM 2528 O O . ALA B 1 84 ? -5.683 53.653 37.069 1.00 24.66 84 ALA B O 1
ATOM 2530 N N . ILE B 1 85 ? -6.763 54.785 38.677 1.00 23.11 85 ILE B N 1
ATOM 2531 C CA . ILE B 1 85 ? -6.193 53.946 39.741 1.00 21.20 85 ILE B CA 1
ATOM 2532 C C . ILE B 1 85 ? -6.654 52.481 39.657 1.00 21.79 85 ILE B C 1
ATOM 2533 O O . ILE B 1 85 ? -5.844 51.557 39.789 1.00 19.32 85 ILE B O 1
ATOM 2538 N N . ALA B 1 86 ? -7.949 52.265 39.426 1.00 19.92 86 ALA B N 1
ATOM 2539 C CA . ALA B 1 86 ? -8.456 50.903 39.267 1.00 18.57 86 ALA B CA 1
ATOM 2540 C C . ALA B 1 86 ? -7.769 50.204 38.091 1.00 17.17 86 ALA B C 1
ATOM 2541 O O . ALA B 1 86 ? -7.419 49.019 38.167 1.00 17.84 86 ALA B O 1
ATOM 2543 N N . VAL B 1 87 ? -7.568 50.931 36.998 1.00 17.43 87 VAL B N 1
ATOM 2544 C CA . VAL B 1 87 ? -6.901 50.347 35.836 1.00 17.77 87 VAL B CA 1
ATOM 2545 C C . VAL B 1 87 ? -5.433 50.004 36.117 1.00 20.65 87 VAL B C 1
ATOM 2546 O O . VAL B 1 87 ? -4.971 48.913 35.766 1.00 17.87 87 VAL B O 1
ATOM 2550 N N . LEU B 1 88 ? -4.698 50.912 36.748 1.00 19.35 88 LEU B N 1
ATOM 2551 C CA . LEU B 1 88 ? -3.312 50.603 37.097 1.00 19.46 88 LEU B CA 1
ATOM 2552 C C . LEU B 1 88 ? -3.205 49.349 37.975 1.00 19.33 88 LEU B C 1
ATOM 2553 O O . LEU B 1 88 ? -2.334 48.506 37.760 1.00 18.11 88 LEU B O 1
ATOM 2558 N N . GLU B 1 89 ? -4.078 49.234 38.966 1.00 16.91 89 GLU B N 1
ATOM 2559 C CA . GLU B 1 89 ? -4.041 48.082 39.856 1.00 17.47 89 GLU B CA 1
ATOM 2560 C C . GLU B 1 89 ? -4.381 46.807 39.096 1.00 18.42 89 GLU B C 1
ATOM 2561 O O . GLU B 1 89 ? -3.783 45.760 39.322 1.00 15.58 89 GLU B O 1
ATOM 2567 N N . THR B 1 90 ? -5.337 46.901 38.180 1.00 17.28 90 THR B N 1
ATOM 2568 C CA . THR B 1 90 ? -5.703 45.753 37.368 1.00 15.20 90 THR B CA 1
ATOM 2569 C C . THR B 1 90 ? -4.554 45.344 36.428 1.00 16.94 90 THR B C 1
ATOM 2570 O O . THR B 1 90 ? -4.261 44.160 36.292 1.00 16.29 90 THR B O 1
ATOM 2574 N N . ARG B 1 91 ? -3.895 46.318 35.810 1.00 14.98 91 ARG B N 1
ATOM 2575 C CA . ARG B 1 91 ? -2.722 46.025 34.984 1.00 18.12 91 ARG B CA 1
ATOM 2576 C C . ARG B 1 91 ? -1.637 45.325 35.802 1.00 15.93 91 ARG B C 1
ATOM 2577 O O . ARG B 1 91 ? -1.001 44.381 35.322 1.00 17.31 91 ARG B O 1
ATOM 2585 N N . ALA B 1 92 ? -1.420 45.786 37.030 1.00 15.17 92 ALA B N 1
ATOM 2586 C CA . ALA B 1 92 ? -0.415 45.149 37.890 1.00 16.41 92 ALA B CA 1
ATOM 2587 C C . ALA B 1 92 ? -0.816 43.716 38.247 1.00 17.03 92 ALA B C 1
ATOM 2588 O O . ALA B 1 92 ? 0.016 42.811 38.255 1.00 14.42 92 ALA B O 1
ATOM 2590 N N . ALA B 1 93 ? -2.096 43.507 38.542 1.00 15.94 93 ALA B N 1
ATOM 2591 C CA . ALA B 1 93 ? -2.591 42.162 38.872 1.00 13.65 93 ALA B CA 1
ATOM 2592 C C . ALA B 1 93 ? -2.342 41.196 37.721 1.00 14.45 93 ALA B C 1
ATOM 2593 O O . ALA B 1 93 ? -1.902 40.056 37.929 1.00 16.82 93 ALA B O 1
ATOM 2595 N N . VAL B 1 94 ? -2.614 41.656 36.503 1.00 13.75 94 VAL B N 1
ATOM 2596 C CA . VAL B 1 94 ? -2.361 40.856 35.302 1.00 17.22 94 VAL B CA 1
ATOM 2597 C C . VAL B 1 94 ? -0.862 40.539 35.165 1.00 20.95 94 VAL B C 1
ATOM 2598 O O . VAL B 1 94 ? -0.485 39.386 34.919 1.00 20.10 94 VAL B O 1
ATOM 2602 N N . ALA B 1 95 ? -0.023 41.552 35.374 1.00 17.32 95 ALA B N 1
ATOM 2603 C CA . ALA B 1 95 ? 1.437 41.407 35.299 1.00 14.57 95 ALA B CA 1
ATOM 2604 C C . ALA B 1 95 ? 2.014 40.442 36.345 1.00 17.29 95 ALA B C 1
ATOM 2605 O O . ALA B 1 95 ? 2.990 39.729 36.078 1.00 18.78 95 ALA B O 1
ATOM 2607 N N . TYR B 1 96 ? 1.424 40.424 37.538 1.00 16.97 96 TYR B N 1
ATOM 2608 C CA . TYR B 1 96 ? 1.812 39.466 38.573 1.00 14.66 96 TYR B CA 1
ATOM 2609 C C . TYR B 1 96 ? 1.506 38.021 38.140 1.00 19.70 96 TYR B C 1
ATOM 2610 O O . TYR B 1 96 ? 2.122 37.064 38.627 1.00 19.93 96 TYR B O 1
ATOM 2619 N N . GLY B 1 97 ? 0.547 37.883 37.235 1.00 20.02 97 GLY B N 1
ATOM 2620 C CA . GLY B 1 97 ? 0.128 36.577 36.746 1.00 19.66 97 GLY B CA 1
ATOM 2621 C C . GLY B 1 97 ? -1.255 36.125 37.188 1.00 22.62 97 GLY B C 1
ATOM 2622 O O . GLY B 1 97 ? -1.575 34.939 37.088 1.00 20.44 97 GLY B O 1
ATOM 2623 N N . ALA B 1 98 ? -2.084 37.046 37.671 1.00 18.40 98 ALA B N 1
ATOM 2624 C CA . ALA B 1 98 ? -3.439 36.672 38.093 1.00 16.79 98 ALA B CA 1
ATOM 2625 C C . ALA B 1 98 ? -4.196 36.010 36.947 1.00 19.28 98 ALA B C 1
ATOM 2626 O O . ALA B 1 98 ? -4.108 36.457 35.802 1.00 19.51 98 ALA B O 1
ATOM 2628 N N . ASP B 1 99 ? -4.932 34.943 37.249 1.00 17.97 99 ASP B N 1
ATOM 2629 C CA . ASP B 1 99 ? -5.845 34.362 36.264 1.00 17.66 99 ASP B CA 1
ATOM 2630 C C . ASP B 1 99 ? -7.153 35.136 36.214 1.00 17.43 99 ASP B C 1
ATOM 2631 O O . ASP B 1 99 ? -7.829 35.203 35.178 1.00 18.10 99 ASP B O 1
ATOM 2636 N N . GLU B 1 100 ? -7.517 35.693 37.361 1.00 16.67 100 GLU B N 1
ATOM 2637 C CA . GLU B 1 100 ? -8.783 36.398 37.537 1.00 17.11 100 GLU B CA 1
ATOM 2638 C C . GLU B 1 100 ? -8.565 37.627 38.387 1.00 17.82 100 GLU B C 1
ATOM 2639 O O . GLU B 1 100 ? -7.743 37.613 39.299 1.00 15.67 100 GLU B O 1
ATOM 2645 N N . VAL B 1 101 ? -9.283 38.697 38.063 1.00 17.09 101 VAL B N 1
ATOM 2646 C CA . VAL B 1 101 ? -9.258 39.910 38.867 1.00 16.52 101 VAL B CA 1
ATOM 2647 C C . VAL B 1 101 ? -10.670 40.247 39.324 1.00 16.36 101 VAL B C 1
ATOM 2648 O O . VAL B 1 101 ? -11.575 40.345 38.498 1.00 17.44 101 VAL B O 1
ATOM 2652 N N . ASP B 1 102 ? -10.853 40.400 40.636 1.00 16.48 102 ASP B N 1
ATOM 2653 C CA . ASP B 1 102 ? -12.133 40.816 41.202 1.00 18.69 102 ASP B CA 1
ATOM 2654 C C . ASP B 1 102 ? -12.060 42.313 41.544 1.00 21.47 102 ASP B C 1
ATOM 2655 O O . ASP B 1 102 ? -11.448 42.678 42.544 1.00 19.21 102 ASP B O 1
ATOM 2660 N N . VAL B 1 103 ? -12.678 43.173 40.728 1.00 16.05 103 VAL B N 1
ATOM 2661 C CA . VAL B 1 103 ? -12.586 44.627 40.928 1.00 16.84 103 VAL B CA 1
ATOM 2662 C C . VAL B 1 103 ? -13.821 45.166 41.658 1.00 16.98 103 VAL B C 1
ATOM 2663 O O . VAL B 1 103 ? -14.920 44.666 41.462 1.00 18.94 103 VAL B O 1
ATOM 2667 N N . VAL B 1 104 ? -13.656 46.164 42.520 1.00 15.39 104 VAL B N 1
ATOM 2668 C CA . VAL B 1 104 ? -14.830 46.709 43.193 1.00 14.10 104 VAL B CA 1
ATOM 2669 C C . VAL B 1 104 ? -15.472 47.842 42.370 1.00 22.28 104 VAL B C 1
ATOM 2670 O O . VAL B 1 104 ? -14.824 48.842 42.017 1.00 19.65 104 VAL B O 1
ATOM 2674 N N . PHE B 1 105 ? -16.747 47.628 42.047 1.00 20.03 105 PHE B N 1
ATOM 2675 C CA . PHE B 1 105 ? -17.626 48.603 41.392 1.00 21.48 105 PHE B CA 1
ATOM 2676 C C . PHE B 1 105 ? -17.689 49.885 42.214 1.00 18.70 105 PHE B C 1
ATOM 2677 O O . PHE B 1 105 ? -17.690 49.832 43.446 1.00 20.01 105 PHE B O 1
ATOM 2685 N N . PRO B 1 106 ? -17.732 51.045 41.546 1.00 19.50 106 PRO B N 1
ATOM 2686 C CA . PRO B 1 106 ? -17.880 52.284 42.324 1.00 22.20 106 PRO B CA 1
ATOM 2687 C C . PRO B 1 106 ? -19.316 52.447 42.811 1.00 24.40 106 PRO B C 1
ATOM 2688 O O . PRO B 1 106 ? -20.098 53.254 42.288 1.00 24.25 106 PRO B O 1
ATOM 2692 N N . TYR B 1 107 ? -19.654 51.678 43.839 1.00 23.17 107 TYR B N 1
ATOM 2693 C CA . TYR B 1 107 ? -21.038 51.608 44.291 1.00 24.77 107 TYR B CA 1
ATOM 2694 C C . TYR B 1 107 ? -21.528 52.888 44.967 1.00 25.20 107 TYR B C 1
ATOM 2695 O O . TYR B 1 107 ? -22.706 53.220 44.854 1.00 24.22 107 TYR B O 1
ATOM 2704 N N A ARG B 1 108 ? -20.642 53.606 45.658 0.57 22.90 108 ARG B N 1
ATOM 2705 N N B ARG B 1 108 ? -20.643 53.613 45.650 0.43 23.36 108 ARG B N 1
ATOM 2706 C CA A ARG B 1 108 ? -21.024 54.890 46.260 0.57 25.80 108 ARG B CA 1
ATOM 2707 C CA B ARG B 1 108 ? -21.043 54.886 46.261 0.43 25.91 108 ARG B CA 1
ATOM 2708 C C A ARG B 1 108 ? -21.428 55.903 45.195 0.57 26.80 108 ARG B C 1
ATOM 2709 C C B ARG B 1 108 ? -21.410 55.924 45.206 0.43 26.89 108 ARG B C 1
ATOM 2710 O O A ARG B 1 108 ? -22.364 56.687 45.383 0.57 28.16 108 ARG B O 1
ATOM 2711 O O B ARG B 1 108 ? -22.303 56.750 45.414 0.43 28.21 108 ARG B O 1
ATOM 2726 N N . ALA B 1 109 ? -20.713 55.887 44.075 1.00 26.47 109 ALA B N 1
ATOM 2727 C CA . ALA B 1 109 ? -21.016 56.790 42.975 1.00 27.35 109 ALA B CA 1
ATOM 2728 C C . ALA B 1 109 ? -22.397 56.469 42.405 1.00 29.65 109 ALA B C 1
ATOM 2729 O O . ALA B 1 109 ? -23.181 57.375 42.120 1.00 28.90 109 ALA B O 1
ATOM 2731 N N . LEU B 1 110 ? -22.693 55.179 42.254 1.00 25.50 110 LEU B N 1
ATOM 2732 C CA . LEU B 1 110 ? -24.006 54.752 41.748 1.00 23.45 110 LEU B CA 1
ATOM 2733 C C . LEU B 1 110 ? -25.105 55.210 42.691 1.00 28.01 110 LEU B C 1
ATOM 2734 O O . LEU B 1 110 ? -26.161 55.684 42.253 1.00 28.17 110 LEU B O 1
ATOM 2739 N N . MET B 1 111 ? -24.844 55.093 43.989 1.00 24.56 111 MET B N 1
ATOM 2740 C CA . MET B 1 111 ? -25.825 55.471 45.003 1.00 26.44 111 MET B CA 1
ATOM 2741 C C . MET B 1 111 ? -26.093 56.983 44.986 1.00 31.92 111 MET B C 1
ATOM 2742 O O . MET B 1 111 ? -27.186 57.441 45.351 1.00 29.01 111 MET B O 1
ATOM 2747 N N . GLU B 1 112 ? -25.108 57.752 44.531 1.00 31.68 112 GLU B N 1
ATOM 2748 C CA . GLU B 1 112 ? -25.276 59.198 44.372 1.00 35.10 112 GLU B CA 1
ATOM 2749 C C . GLU B 1 112 ? -25.906 59.573 43.028 1.00 36.68 112 GLU B C 1
ATOM 2750 O O . GLU B 1 112 ? -26.231 60.739 42.791 1.00 43.17 112 GLU B O 1
ATOM 2753 N N . GLY B 1 113 ? -26.086 58.591 42.151 1.00 32.58 113 GLY B N 1
ATOM 2754 C CA . GLY B 1 113 ? -26.770 58.812 40.886 1.00 39.98 113 GLY B CA 1
ATOM 2755 C C . GLY B 1 113 ? -25.902 58.743 39.642 1.00 40.16 113 GLY B C 1
ATOM 2756 O O . GLY B 1 113 ? -26.394 58.912 38.526 1.00 40.77 113 GLY B O 1
ATOM 2757 N N . ASN B 1 114 ? -24.609 58.499 39.830 1.00 34.41 114 ASN B N 1
ATOM 2758 C CA . ASN B 1 114 ? -23.679 58.422 38.711 1.00 35.08 114 ASN B CA 1
ATOM 2759 C C . ASN B 1 114 ? -23.564 56.975 38.217 1.00 32.37 114 ASN B C 1
ATOM 2760 O O . ASN B 1 114 ? -22.921 56.134 38.852 1.00 31.38 114 ASN B O 1
ATOM 2765 N N . GLU B 1 115 ? -24.213 56.684 37.096 1.00 31.81 115 GLU B N 1
ATOM 2766 C CA . GLU B 1 115 ? -24.190 55.334 36.536 1.00 35.28 115 GLU B CA 1
ATOM 2767 C C . GLU B 1 115 ? -23.040 55.195 35.547 1.00 35.72 115 GLU B C 1
ATOM 2768 O O . GLU B 1 115 ? -22.493 54.105 35.349 1.00 36.72 115 GLU B O 1
ATOM 2774 N N . THR B 1 116 ? -22.664 56.320 34.949 1.00 31.00 116 THR B N 1
ATOM 2775 C CA . THR B 1 116 ? -21.610 56.367 33.947 1.00 29.22 116 THR B CA 1
ATOM 2776 C C . THR B 1 116 ? -20.258 55.889 34.461 1.00 30.54 116 THR B C 1
ATOM 2777 O O . THR B 1 116 ? -19.577 55.107 33.798 1.00 28.49 116 THR B O 1
ATOM 2781 N N . VAL B 1 117 ? -19.857 56.354 35.636 1.00 31.00 117 VAL B N 1
ATOM 2782 C CA . VAL B 1 117 ? -18.504 56.051 36.085 1.00 27.61 117 VAL B CA 1
ATOM 2783 C C . VAL B 1 117 ? -18.369 54.558 36.406 1.00 26.78 117 VAL B C 1
ATOM 2784 O O . VAL B 1 117 ? -17.304 53.988 36.213 1.00 27.42 117 VAL B O 1
ATOM 2788 N N . GLY B 1 118 ? -19.455 53.910 36.833 1.00 28.01 118 GLY B N 1
ATOM 2789 C CA . GLY B 1 118 ? -19.425 52.470 37.075 1.00 25.28 118 GLY B CA 1
ATOM 2790 C C . GLY B 1 118 ? -19.217 51.673 35.800 1.00 25.77 118 GLY B C 1
ATOM 2791 O O . GLY B 1 118 ? -18.385 50.752 35.740 1.00 23.17 118 GLY B O 1
ATOM 2792 N N . PHE B 1 119 ? -19.983 52.035 34.776 1.00 24.46 119 PHE B N 1
ATOM 2793 C CA . PHE B 1 119 ? -19.852 51.418 33.462 1.00 26.24 119 PHE B CA 1
ATOM 2794 C C . PHE B 1 119 ? -18.451 51.628 32.901 1.00 25.34 119 PHE B C 1
ATOM 2795 O O . PHE B 1 119 ? -17.817 50.682 32.440 1.00 24.35 119 PHE B O 1
ATOM 2803 N N . GLU B 1 120 ? -17.961 52.863 32.955 1.00 24.73 120 GLU B N 1
ATOM 2804 C CA . GLU B 1 120 ? -16.668 53.172 32.354 1.00 22.85 120 GLU B CA 1
ATOM 2805 C C . GLU B 1 120 ? -15.513 52.494 33.101 1.00 23.94 120 GLU B C 1
ATOM 2806 O O . GLU B 1 120 ? -14.544 52.044 32.481 1.00 25.06 120 GLU B O 1
ATOM 2812 N N . LEU B 1 121 ? -15.624 52.397 34.422 1.00 22.78 121 LEU B N 1
ATOM 2813 C CA . LEU B 1 121 ? -14.578 51.759 35.225 1.00 20.83 121 LEU B CA 1
ATOM 2814 C C . LEU B 1 121 ? -14.483 50.256 34.935 1.00 21.88 121 LEU B C 1
ATOM 2815 O O . LEU B 1 121 ? -13.396 49.712 34.755 1.00 21.74 121 LEU B O 1
ATOM 2820 N N . VAL B 1 122 ? -15.624 49.584 34.888 1.00 20.59 122 VAL B N 1
ATOM 2821 C CA . VAL B 1 122 ? -15.628 48.164 34.565 1.00 22.30 122 VAL B CA 1
ATOM 2822 C C . VAL B 1 122 ? -15.102 47.932 33.154 1.00 23.10 122 VAL B C 1
ATOM 2823 O O . VAL B 1 122 ? -14.281 47.031 32.931 1.00 20.19 122 VAL B O 1
ATOM 2827 N N . LYS B 1 123 ? -15.555 48.766 32.216 1.00 22.75 123 LYS B N 1
ATOM 2828 C CA . LYS B 1 123 ? -15.102 48.668 30.835 1.00 22.56 123 LYS B CA 1
ATOM 2829 C C . LYS B 1 123 ? -13.584 48.841 30.737 1.00 22.77 123 LYS B C 1
ATOM 2830 O O . LYS B 1 123 ? -12.907 48.069 30.053 1.00 21.67 123 LYS B O 1
ATOM 2836 N N . ALA B 1 124 ? -13.055 49.845 31.434 1.00 19.40 124 ALA B N 1
ATOM 2837 C CA . ALA B 1 124 ? -11.613 50.107 31.416 1.00 22.40 124 ALA B CA 1
ATOM 2838 C C . ALA B 1 124 ? -10.809 48.968 32.059 1.00 21.36 124 ALA B C 1
ATOM 2839 O O . ALA B 1 124 ? -9.760 48.565 31.541 1.00 21.88 124 ALA B O 1
ATOM 2841 N N . CYS B 1 125 ? -11.295 48.436 33.173 1.00 17.30 125 CYS B N 1
ATOM 2842 C CA . CYS B 1 125 ? -10.598 47.314 33.797 1.00 19.98 125 CYS B CA 1
ATOM 2843 C C . CYS B 1 125 ? -10.683 46.036 32.967 1.00 21.06 125 CYS B C 1
ATOM 2844 O O . CYS B 1 125 ? -9.743 45.243 32.969 1.00 21.27 125 CYS B O 1
ATOM 2847 N N . LYS B 1 126 ? -11.784 45.831 32.242 1.00 18.87 126 LYS B N 1
ATOM 2848 C CA . LYS B 1 126 ? -11.886 44.639 31.395 1.00 19.71 126 LYS B CA 1
ATOM 2849 C C . LYS B 1 126 ? -10.886 44.734 30.250 1.00 21.62 126 LYS B C 1
ATOM 2850 O O . LYS B 1 126 ? -10.301 43.731 29.841 1.00 23.13 126 LYS B O 1
ATOM 2856 N N . GLU B 1 127 ? -10.682 45.948 29.747 1.00 22.90 127 GLU B N 1
ATOM 2857 C CA . GLU B 1 127 ? -9.709 46.180 28.686 1.00 23.72 127 GLU B CA 1
ATOM 2858 C C . GLU B 1 127 ? -8.303 45.843 29.187 1.00 22.33 127 GLU B C 1
ATOM 2859 O O . GLU B 1 127 ? -7.504 45.269 28.455 1.00 23.78 127 GLU B O 1
ATOM 2865 N N . ALA B 1 128 ? -8.017 46.196 30.438 1.00 21.66 128 ALA B N 1
ATOM 2866 C CA . ALA B 1 128 ? -6.719 45.896 31.058 1.00 23.88 128 ALA B CA 1
ATOM 2867 C C . ALA B 1 128 ? -6.513 44.388 31.241 1.00 24.46 128 ALA B C 1
ATOM 2868 O O . ALA B 1 128 ? -5.391 43.884 31.179 1.00 26.23 128 ALA B O 1
ATOM 2870 N N . CYS B 1 129 ? -7.604 43.671 31.466 1.00 20.56 129 CYS B N 1
ATOM 2871 C CA . CYS B 1 129 ? -7.559 42.216 31.597 1.00 23.91 129 CYS B CA 1
ATOM 2872 C C . CYS B 1 129 ? -7.307 41.512 30.271 1.00 27.45 129 CYS B C 1
ATOM 2873 O O . CYS B 1 129 ? -6.555 40.540 30.204 1.00 28.14 129 CYS B O 1
ATOM 2876 N N . GLY B 1 130 ? -7.964 41.989 29.223 1.00 27.17 130 GLY B N 1
ATOM 2877 C CA . GLY B 1 130 ? -7.915 41.326 27.936 1.00 31.81 130 GLY B CA 1
ATOM 2878 C C . GLY B 1 130 ? -8.872 40.148 27.879 1.00 31.69 130 GLY B C 1
ATOM 2879 O O . GLY B 1 130 ? -9.593 39.864 28.840 1.00 32.55 130 GLY B O 1
ATOM 2880 N N . GLU B 1 131 ? -8.869 39.459 26.744 1.00 32.26 131 GLU B N 1
ATOM 2881 C CA . GLU B 1 131 ? -9.735 38.303 26.532 1.00 37.41 131 GLU B CA 1
ATOM 2882 C C . GLU B 1 131 ? -9.392 37.135 27.462 1.00 37.56 131 GLU B C 1
ATOM 2883 O O . GLU B 1 131 ? -10.259 36.321 27.793 1.00 36.75 131 GLU B O 1
ATOM 2889 N N . ASP B 1 132 ? -8.138 37.068 27.901 1.00 33.61 132 ASP B N 1
ATOM 2890 C CA . ASP B 1 132 ? -7.637 35.877 28.588 1.00 37.21 132 ASP B CA 1
ATOM 2891 C C . ASP B 1 132 ? -7.479 35.987 30.114 1.00 34.92 132 ASP B C 1
ATOM 2892 O O . ASP B 1 132 ? -6.948 35.075 30.749 1.00 33.64 132 ASP B O 1
ATOM 2897 N N . THR B 1 133 ? -7.921 37.097 30.699 1.00 29.62 133 THR B N 1
ATOM 2898 C CA . THR B 1 133 ? -7.997 37.213 32.153 1.00 23.10 133 THR B CA 1
ATOM 2899 C C . THR B 1 133 ? -9.457 37.464 32.525 1.00 23.76 133 THR B C 1
ATOM 2900 O O . THR B 1 133 ? -10.099 38.322 31.935 1.00 30.49 133 THR B O 1
ATOM 2904 N N . ILE B 1 134 ? -9.976 36.701 33.482 1.00 19.81 134 ILE B N 1
ATOM 2905 C CA . ILE B 1 134 ? -11.356 36.859 33.953 1.00 20.13 134 ILE B CA 1
ATOM 2906 C C . ILE B 1 134 ? -11.510 38.118 34.794 1.00 21.00 134 ILE B C 1
ATOM 2907 O O . ILE B 1 134 ? -10.706 38.359 35.680 1.00 20.32 134 ILE B O 1
ATOM 2912 N N . LEU B 1 135 ? -12.545 38.915 34.530 1.00 17.18 135 LEU B N 1
ATOM 2913 C CA . LEU B 1 135 ? -12.863 40.038 35.410 1.00 15.98 135 LEU B CA 1
ATOM 2914 C C . LEU B 1 135 ? -14.148 39.786 36.174 1.00 16.96 135 LEU B C 1
ATOM 2915 O O . LEU B 1 135 ? -15.213 39.666 35.570 1.00 17.82 135 LEU B O 1
ATOM 2920 N N . LYS B 1 136 ? -14.063 39.740 37.498 1.00 15.44 136 LYS B N 1
ATOM 2921 C CA . LYS B 1 136 ? -15.268 39.682 38.314 1.00 15.92 136 LYS B CA 1
ATOM 2922 C C . LYS B 1 136 ? -15.515 41.080 38.849 1.00 19.72 136 LYS B C 1
ATOM 2923 O O . LYS B 1 136 ? -14.570 41.782 39.198 1.00 20.92 136 LYS B O 1
ATOM 2929 N N . VAL B 1 137 ? -16.771 41.499 38.907 1.00 15.72 137 VAL B N 1
ATOM 2930 C CA . VAL B 1 137 ? -17.068 42.839 39.420 1.00 16.79 137 VAL B CA 1
ATOM 2931 C C . VAL B 1 137 ? -17.852 42.746 40.720 1.00 16.36 137 VAL B C 1
ATOM 2932 O O . VAL B 1 137 ? -18.961 42.213 40.743 1.00 18.26 137 VAL B O 1
ATOM 2936 N N . ILE B 1 138 ? -17.250 43.242 41.800 1.00 15.64 138 ILE B N 1
ATOM 2937 C CA . ILE B 1 138 ? -17.881 43.262 43.115 1.00 13.97 138 ILE B CA 1
ATOM 2938 C C . ILE B 1 138 ? -18.819 44.453 43.208 1.00 21.18 138 ILE B C 1
ATOM 2939 O O . ILE B 1 138 ? -18.352 45.589 43.196 1.00 16.99 138 ILE B O 1
ATOM 2944 N N . ILE B 1 139 ? -20.130 44.229 43.312 1.00 19.65 139 ILE B N 1
ATOM 2945 C CA . ILE B 1 139 ? -21.032 45.376 43.316 1.00 19.86 139 ILE B CA 1
ATOM 2946 C C . ILE B 1 139 ? -21.373 45.856 44.724 1.00 21.10 139 ILE B C 1
ATOM 2947 O O . ILE B 1 139 ? -21.985 46.914 44.882 1.00 21.64 139 ILE B O 1
ATOM 2952 N N . GLU B 1 140 ? -20.928 45.107 45.734 1.00 18.93 140 GLU B N 1
ATOM 2953 C CA . GLU B 1 140 ? -21.213 45.396 47.146 1.00 19.46 140 GLU B CA 1
ATOM 2954 C C . GLU B 1 140 ? -22.722 45.526 47.374 1.00 20.48 140 GLU B C 1
ATOM 2955 O O . GLU B 1 140 ? -23.221 46.547 47.851 1.00 20.40 140 GLU B O 1
ATOM 2961 N N . SER B 1 141 ? -23.439 44.455 47.054 1.00 18.00 141 SER B N 1
ATOM 2962 C CA . SER B 1 141 ? -24.902 44.439 47.162 1.00 21.33 141 SER B CA 1
ATOM 2963 C C . SER B 1 141 ? -25.398 44.685 48.589 1.00 24.13 141 SER B C 1
ATOM 2964 O O . SER B 1 141 ? -26.498 45.217 48.786 1.00 26.23 141 SER B O 1
ATOM 2967 N N . GLY B 1 142 ? -24.587 44.297 49.578 1.00 24.05 142 GLY B N 1
ATOM 2968 C CA . GLY B 1 142 ? -24.928 44.501 50.976 1.00 23.08 142 GLY B CA 1
ATOM 2969 C C . GLY B 1 142 ? -25.022 45.966 51.369 1.00 28.60 142 GLY B C 1
ATOM 2970 O O . GLY B 1 142 ? -25.716 46.318 52.320 1.00 34.25 142 GLY B O 1
ATOM 2971 N N . VAL B 1 143 ? -24.316 46.823 50.638 1.00 25.16 143 VAL B N 1
ATOM 2972 C CA . VAL B 1 143 ? -24.375 48.260 50.870 1.00 23.45 143 VAL B CA 1
ATOM 2973 C C . VAL B 1 143 ? -25.376 48.917 49.932 1.00 27.63 143 VAL B C 1
ATOM 2974 O O . VAL B 1 143 ? -26.117 49.807 50.347 1.00 27.52 143 VAL B O 1
ATOM 2978 N N . LEU B 1 144 ? -25.390 48.495 48.669 1.00 25.38 144 LEU B N 1
ATOM 2979 C CA . LEU B 1 144 ? -26.412 48.980 47.731 1.00 27.80 144 LEU B CA 1
ATOM 2980 C C . LEU B 1 144 ? -27.796 48.812 48.343 1.00 29.22 144 LEU B C 1
ATOM 2981 O O . LEU B 1 144 ? -28.597 49.748 48.350 1.00 30.02 144 LEU B O 1
ATOM 2986 N N . ALA B 1 145 ? -28.043 47.605 48.849 1.00 27.57 145 ALA B N 1
ATOM 2987 C CA . ALA B 1 145 ? -29.215 47.247 49.647 1.00 30.94 145 ALA B CA 1
ATOM 2988 C C . ALA B 1 145 ? -30.530 47.264 48.850 1.00 38.60 145 ALA B C 1
ATOM 2989 O O . ALA B 1 145 ? -31.273 46.285 48.859 1.00 40.05 145 ALA B O 1
ATOM 2991 N N . ASP B 1 146 ? -30.797 48.370 48.164 1.00 34.94 146 ASP B N 1
ATOM 2992 C CA . ASP B 1 146 ? -32.002 48.540 47.350 1.00 36.18 146 ASP B CA 1
ATOM 2993 C C . ASP B 1 146 ? -31.992 47.615 46.126 1.00 32.48 146 ASP B C 1
ATOM 2994 O O . ASP B 1 146 ? -31.031 47.598 45.371 1.00 31.14 146 ASP B O 1
ATOM 2999 N N . PRO B 1 147 ? -33.070 46.839 45.929 1.00 33.13 147 PRO B N 1
ATOM 3000 C CA . PRO B 1 147 ? -33.147 45.933 44.775 1.00 31.63 147 PRO B CA 1
ATOM 3001 C C . PRO B 1 147 ? -32.903 46.597 43.409 1.00 33.23 147 PRO B C 1
ATOM 3002 O O . PRO B 1 147 ? -32.258 45.983 42.553 1.00 33.04 147 PRO B O 1
ATOM 3006 N N . ALA B 1 148 ? -33.403 47.815 43.206 1.00 32.53 148 ALA B N 1
ATOM 3007 C CA . ALA B 1 148 ? -33.195 48.524 41.946 1.00 30.06 148 ALA B CA 1
ATOM 3008 C C . ALA B 1 148 ? -31.718 48.853 41.701 1.00 28.95 148 ALA B C 1
ATOM 3009 O O . ALA B 1 148 ? -31.251 48.832 40.558 1.00 25.49 148 ALA B O 1
ATOM 3011 N N . LEU B 1 149 ? -30.994 49.167 42.772 1.00 28.46 149 LEU B N 1
ATOM 3012 C CA . LEU B 1 149 ? -29.571 49.491 42.672 1.00 27.41 149 LEU B CA 1
ATOM 3013 C C . LEU B 1 149 ? -28.731 48.247 42.435 1.00 27.00 149 LEU B C 1
ATOM 3014 O O . LEU B 1 149 ? -27.761 48.274 41.676 1.00 24.85 149 LEU B O 1
ATOM 3019 N N . ILE B 1 150 ? -29.099 47.166 43.109 1.00 29.18 150 ILE B N 1
ATOM 3020 C CA . ILE B 1 150 ? -28.457 45.880 42.892 1.00 28.07 150 ILE B CA 1
ATOM 3021 C C . ILE B 1 150 ? -28.634 45.464 41.432 1.00 26.38 150 ILE B C 1
ATOM 3022 O O . ILE B 1 150 ? -27.678 45.073 40.763 1.00 27.05 150 ILE B O 1
ATOM 3027 N N . ARG B 1 151 ? -29.864 45.563 40.940 1.00 26.57 151 ARG B N 1
ATOM 3028 C CA . ARG B 1 151 ? -30.135 45.247 39.546 1.00 22.54 151 ARG B CA 1
ATOM 3029 C C . ARG B 1 151 ? -29.348 46.157 38.605 1.00 24.42 151 ARG B C 1
ATOM 3030 O O . ARG B 1 151 ? -28.795 45.696 37.608 1.00 27.52 151 ARG B O 1
ATOM 3038 N N . LYS B 1 152 ? -29.290 47.448 38.917 1.00 23.88 152 LYS B N 1
ATOM 3039 C CA . LYS B 1 152 ? -28.660 48.388 37.992 1.00 25.87 152 LYS B CA 1
ATOM 3040 C C . LYS B 1 152 ? -27.146 48.153 37.952 1.00 25.61 152 LYS B C 1
ATOM 3041 O O . LYS B 1 152 ? -26.543 48.153 36.875 1.00 23.38 152 LYS B O 1
ATOM 3047 N N . ALA B 1 153 ? -26.542 47.913 39.114 1.00 22.22 153 ALA B N 1
ATOM 3048 C CA . ALA B 1 153 ? -25.104 47.654 39.172 1.00 20.88 153 ALA B CA 1
ATOM 3049 C C . ALA B 1 153 ? -24.755 46.409 38.366 1.00 22.20 153 ALA B C 1
ATOM 3050 O O . ALA B 1 153 ? -23.718 46.351 37.685 1.00 22.40 153 ALA B O 1
ATOM 3052 N N . SER B 1 154 ? -25.637 45.416 38.437 1.00 23.56 154 SER B N 1
ATOM 3053 C CA . SER B 1 154 ? -25.447 44.166 37.713 1.00 22.75 154 SER B CA 1
ATOM 3054 C C . SER B 1 154 ? -25.548 44.378 36.210 1.00 25.29 154 SER B C 1
ATOM 3055 O O . SER B 1 154 ? -24.738 43.844 35.456 1.00 25.43 154 SER B O 1
ATOM 3058 N N . GLU B 1 155 ? -26.546 45.151 35.781 1.00 22.74 155 GLU B N 1
ATOM 3059 C CA . GLU B 1 155 ? -26.725 45.436 34.360 1.00 24.09 155 GLU B CA 1
ATOM 3060 C C . GLU B 1 155 ? -25.547 46.228 33.792 1.00 22.69 155 GLU B C 1
ATOM 3061 O O . GLU B 1 155 ? -25.014 45.884 32.745 1.00 22.31 155 GLU B O 1
ATOM 3067 N N . LEU B 1 156 ? -25.155 47.295 34.475 1.00 23.75 156 LEU B N 1
ATOM 3068 C CA . LEU B 1 156 ? -24.011 48.087 34.050 1.00 25.55 156 LEU B CA 1
ATOM 3069 C C . LEU B 1 156 ? -22.748 47.239 33.918 1.00 23.81 156 LEU B C 1
ATOM 3070 O O . LEU B 1 156 ? -21.991 47.393 32.960 1.00 24.68 156 LEU B O 1
ATOM 3075 N N . SER B 1 157 ? -22.525 46.352 34.882 1.00 20.71 157 SER B N 1
ATOM 3076 C CA . SER B 1 157 ? -21.299 45.556 34.913 1.00 19.04 157 SER B CA 1
ATOM 3077 C C . SER B 1 157 ? -21.269 44.590 33.740 1.00 20.40 157 SER B C 1
ATOM 3078 O O . SER B 1 157 ? -20.252 44.441 33.080 1.00 21.89 157 SER B O 1
ATOM 3081 N N . ILE B 1 158 ? -22.393 43.936 33.475 1.00 19.74 158 ILE B N 1
ATOM 3082 C CA . ILE B 1 158 ? -22.450 43.002 32.363 1.00 23.19 158 ILE B CA 1
ATOM 3083 C C . ILE B 1 158 ? -22.311 43.714 31.012 1.00 23.73 158 ILE B C 1
ATOM 3084 O O . ILE B 1 158 ? -21.558 43.269 30.139 1.00 25.53 158 ILE B O 1
ATOM 3089 N N . ASP B 1 159 ? -23.003 44.835 30.842 1.00 24.66 159 ASP B N 1
ATOM 3090 C CA . ASP B 1 159 ? -22.884 45.592 29.595 1.00 27.36 159 ASP B CA 1
ATOM 3091 C C . ASP B 1 159 ? -21.456 46.103 29.375 1.00 25.56 159 ASP B C 1
ATOM 3092 O O . ASP B 1 159 ? -21.008 46.225 28.239 1.00 25.28 159 ASP B O 1
ATOM 3097 N N . ALA B 1 160 ? -20.741 46.365 30.463 1.00 21.65 160 ALA B N 1
ATOM 3098 C CA . ALA B 1 160 ? -19.369 46.863 30.379 1.00 23.97 160 ALA B CA 1
ATOM 3099 C C . ALA B 1 160 ? -18.349 45.734 30.164 1.00 25.37 160 ALA B C 1
ATOM 3100 O O . ALA B 1 160 ? -17.161 45.992 29.973 1.00 26.35 160 ALA B O 1
ATOM 3102 N N . GLY B 1 161 ? -18.813 44.488 30.206 1.00 24.54 161 GLY B N 1
ATOM 3103 C CA . GLY B 1 161 ? -17.966 43.356 29.871 1.00 24.74 161 GLY B CA 1
ATOM 3104 C C . GLY B 1 161 ? -17.514 42.465 31.020 1.00 25.55 161 GLY B C 1
ATOM 3105 O O . GLY B 1 161 ? -16.593 41.673 30.853 1.00 23.92 161 GLY B O 1
ATOM 3106 N N . ALA B 1 162 ? -18.149 42.590 32.180 1.00 22.24 162 ALA B N 1
ATOM 3107 C CA . ALA B 1 162 ? -17.832 41.728 33.312 1.00 21.63 162 ALA B CA 1
ATOM 3108 C C . ALA B 1 162 ? -17.996 40.258 32.936 1.00 20.18 162 ALA B C 1
ATOM 3109 O O . ALA B 1 162 ? -18.929 39.894 32.218 1.00 21.81 162 ALA B O 1
ATOM 3111 N N . ASP B 1 163 ? -17.088 39.418 33.419 1.00 17.38 163 ASP B N 1
ATOM 3112 C CA . ASP B 1 163 ? -17.187 37.980 33.210 1.00 17.58 163 ASP B CA 1
ATOM 3113 C C . ASP B 1 163 ? -17.983 37.316 34.330 1.00 18.35 163 ASP B C 1
ATOM 3114 O O . ASP B 1 163 ? -18.597 36.275 34.126 1.00 21.57 163 ASP B O 1
ATOM 3119 N N . PHE B 1 164 ? -17.956 37.945 35.500 1.00 18.64 164 PHE B N 1
ATOM 3120 C CA . PHE B 1 164 ? -18.659 37.514 36.703 1.00 16.62 164 PHE B CA 1
ATOM 3121 C C . PHE B 1 164 ? -19.201 38.743 37.396 1.00 17.97 164 PHE B C 1
ATOM 3122 O O . PHE B 1 164 ? -18.557 39.802 37.366 1.00 17.49 164 PHE B O 1
ATOM 3130 N N . ILE B 1 165 ? -20.341 38.619 38.066 1.00 17.43 165 ILE B N 1
ATOM 3131 C CA . ILE B 1 165 ? -20.712 39.643 39.037 1.00 18.94 165 ILE B CA 1
ATOM 3132 C C . ILE B 1 165 ? -20.714 38.991 40.420 1.00 19.92 165 ILE B C 1
ATOM 3133 O O . ILE B 1 165 ? -21.191 37.859 40.599 1.00 21.73 165 ILE B O 1
ATOM 3138 N N . LYS B 1 166 ? -20.141 39.707 41.379 1.00 19.21 166 LYS B N 1
ATOM 3139 C CA . LYS B 1 166 ? -19.818 39.189 42.703 1.00 19.81 166 LYS B CA 1
ATOM 3140 C C . LYS B 1 166 ? -20.505 40.062 43.740 1.00 19.19 166 LYS B C 1
ATOM 3141 O O . LYS B 1 166 ? -20.571 41.287 43.575 1.00 20.99 166 LYS B O 1
ATOM 3147 N N . THR B 1 167 ? -21.056 39.455 44.791 1.00 18.91 167 THR B N 1
ATOM 3148 C CA . THR B 1 167 ? -21.876 40.227 45.728 1.00 19.09 167 THR B CA 1
ATOM 3149 C C . THR B 1 167 ? -21.072 41.235 46.558 1.00 21.13 167 THR B C 1
ATOM 3150 O O . THR B 1 167 ? -21.486 42.379 46.708 1.00 20.07 167 THR B O 1
ATOM 3154 N N . SER B 1 168 ? -19.932 40.817 47.106 1.00 19.87 168 SER B N 1
ATOM 3155 C CA . SER B 1 168 ? -19.374 41.558 48.234 1.00 19.59 168 SER B CA 1
ATOM 3156 C C . SER B 1 168 ? -17.861 41.509 48.325 1.00 18.67 168 SER B C 1
ATOM 3157 O O . SER B 1 168 ? -17.236 40.634 47.745 1.00 19.25 168 SER B O 1
ATOM 3160 N N . THR B 1 169 ? -17.292 42.470 49.051 1.00 19.48 169 THR B N 1
ATOM 3161 C CA . THR B 1 169 ? -15.860 42.467 49.358 1.00 17.26 169 THR B CA 1
ATOM 3162 C C . THR B 1 169 ? -15.520 41.594 50.557 1.00 20.97 169 THR B C 1
ATOM 3163 O O . THR B 1 169 ? -14.364 41.210 50.748 1.00 21.96 169 THR B O 1
ATOM 3167 N N . GLY B 1 170 ? -16.517 41.318 51.391 1.00 23.66 170 GLY B N 1
ATOM 3168 C CA . GLY B 1 170 ? -16.268 40.718 52.694 1.00 26.28 170 GLY B CA 1
ATOM 3169 C C . GLY B 1 170 ? -15.754 41.688 53.753 1.00 25.30 170 GLY B C 1
ATOM 3170 O O . GLY B 1 170 ? -15.405 41.283 54.863 1.00 26.83 170 GLY B O 1
ATOM 3171 N N . LYS B 1 171 ? -15.710 42.974 53.425 1.00 21.27 171 LYS B N 1
ATOM 3172 C CA . LYS B 1 171 ? -15.117 43.958 54.317 1.00 23.45 171 LYS B CA 1
ATOM 3173 C C . LYS B 1 171 ? -16.159 44.884 54.927 1.00 24.38 171 LYS B C 1
ATOM 3174 O O . LYS B 1 171 ? -15.826 45.772 55.710 1.00 26.86 171 LYS B O 1
ATOM 3180 N N . VAL B 1 172 ? -17.415 44.676 54.554 1.00 23.69 172 VAL B N 1
ATOM 3181 C CA . VAL B 1 172 ? -18.513 45.478 55.081 1.00 23.05 172 VAL B CA 1
ATOM 3182 C C . VAL B 1 172 ? -19.459 44.641 55.943 1.00 25.88 172 VAL B C 1
ATOM 3183 O O . VAL B 1 172 ? -19.303 43.422 56.053 1.00 24.62 172 VAL B O 1
ATOM 3187 N N . ALA B 1 173 ? -20.438 45.304 56.551 1.00 24.52 173 ALA B N 1
ATOM 3188 C CA . ALA B 1 173 ? -21.330 44.668 57.524 1.00 24.72 173 ALA B CA 1
ATOM 3189 C C . ALA B 1 173 ? -22.167 43.542 56.929 1.00 30.20 173 ALA B C 1
ATOM 3190 O O . ALA B 1 173 ? -22.399 42.529 57.585 1.00 29.92 173 ALA B O 1
ATOM 3192 N N . VAL B 1 174 ? -22.631 43.730 55.695 1.00 27.98 174 VAL B N 1
ATOM 3193 C CA . VAL B 1 174 ? -23.507 42.759 55.053 1.00 24.70 174 VAL B CA 1
ATOM 3194 C C . VAL B 1 174 ? -22.901 42.279 53.755 1.00 23.99 174 VAL B C 1
ATOM 3195 O O . VAL B 1 174 ? -22.592 43.074 52.872 1.00 27.38 174 VAL B O 1
ATOM 3199 N N . ASN B 1 175 ? -22.740 40.969 53.633 1.00 19.67 175 ASN B N 1
ATOM 3200 C CA . ASN B 1 175 ? -22.116 40.404 52.450 1.00 23.28 175 ASN B CA 1
ATOM 3201 C C . ASN B 1 175 ? -23.150 39.675 51.604 1.00 21.79 175 ASN B C 1
ATOM 3202 O O . ASN B 1 175 ? -24.216 40.232 51.372 1.00 22.58 175 ASN B O 1
ATOM 3207 N N . ALA B 1 176 ? -22.869 38.461 51.141 1.00 20.46 176 ALA B N 1
ATOM 3208 C CA . ALA B 1 176 ? -23.819 37.807 50.229 1.00 19.05 176 ALA B CA 1
ATOM 3209 C C . ALA B 1 176 ? -25.164 37.523 50.904 1.00 22.54 176 ALA B C 1
ATOM 3210 O O . ALA B 1 176 ? -25.222 37.062 52.050 1.00 21.91 176 ALA B O 1
ATOM 3212 N N . THR B 1 177 ? -26.250 37.827 50.197 1.00 19.73 177 THR B N 1
ATOM 3213 C CA . THR B 1 177 ? -27.581 37.452 50.658 1.00 21.04 177 THR B CA 1
ATOM 3214 C C . THR B 1 177 ? -28.331 36.733 49.548 1.00 21.26 177 THR B C 1
ATOM 3215 O O . THR B 1 177 ? -28.028 36.896 48.361 1.00 20.96 177 THR B O 1
ATOM 3219 N N . LEU B 1 178 ? -29.319 35.943 49.942 1.00 25.26 178 LEU B N 1
ATOM 3220 C CA . LEU B 1 178 ? -30.163 35.254 48.972 1.00 27.57 178 LEU B CA 1
ATOM 3221 C C . LEU B 1 178 ? -30.951 36.247 48.118 1.00 26.97 178 LEU B C 1
ATOM 3222 O O . LEU B 1 178 ? -31.138 36.031 46.915 1.00 26.79 178 LEU B O 1
ATOM 3227 N N . GLU B 1 179 ? -31.403 37.333 48.743 1.00 26.82 179 GLU B N 1
ATOM 3228 C CA . GLU B 1 179 ? -32.106 38.397 48.040 1.00 31.33 179 GLU B CA 1
ATOM 3229 C C . GLU B 1 179 ? -31.265 38.982 46.908 1.00 27.29 179 GLU B C 1
ATOM 3230 O O . GLU B 1 179 ? -31.759 39.195 45.799 1.00 32.21 179 GLU B O 1
ATOM 3236 N N . ALA B 1 180 ? -29.997 39.247 47.188 1.00 26.45 180 ALA B N 1
ATOM 3237 C CA . ALA B 1 180 ? -29.099 39.748 46.162 1.00 23.34 180 ALA B CA 1
ATOM 3238 C C . ALA B 1 180 ? -28.862 38.698 45.082 1.00 23.51 180 ALA B C 1
ATOM 3239 O O . ALA B 1 180 ? -28.853 39.018 43.891 1.00 24.27 180 ALA B O 1
ATOM 3241 N N . ALA B 1 181 ? -28.693 37.444 45.491 1.00 23.24 181 ALA B N 1
ATOM 3242 C CA . ALA B 1 181 ? -28.482 36.363 44.532 1.00 26.68 181 ALA B CA 1
ATOM 3243 C C . ALA B 1 181 ? -29.646 36.234 43.561 1.00 26.01 181 ALA B C 1
ATOM 3244 O O . ALA B 1 181 ? -29.441 36.035 42.365 1.00 24.98 181 ALA B O 1
ATOM 3246 N N . GLU B 1 182 ? -30.864 36.329 44.083 1.00 24.59 182 GLU B N 1
ATOM 3247 C CA . GLU B 1 182 ? -32.055 36.262 43.246 1.00 26.65 182 GLU B CA 1
ATOM 3248 C C . GLU B 1 182 ? -31.998 37.327 42.155 1.00 27.30 182 GLU B C 1
ATOM 3249 O O . GLU B 1 182 ? -32.165 37.026 40.977 1.00 28.86 182 GLU B O 1
ATOM 3255 N N . ILE B 1 183 ? -31.749 38.571 42.555 1.00 26.27 183 ILE B N 1
ATOM 3256 C CA . ILE B 1 183 ? -31.700 39.688 41.615 1.00 26.46 183 ILE B CA 1
ATOM 3257 C C . ILE B 1 183 ? -30.566 39.516 40.593 1.00 26.56 183 ILE B C 1
ATOM 3258 O O . ILE B 1 183 ? -30.782 39.588 39.383 1.00 27.99 183 ILE B O 1
ATOM 3263 N N . MET B 1 184 ? -29.362 39.261 41.085 1.00 24.87 184 MET B N 1
ATOM 3264 C CA . MET B 1 184 ? -28.192 39.209 40.213 1.00 22.35 184 MET B CA 1
ATOM 3265 C C . MET B 1 184 ? -28.261 38.060 39.196 1.00 23.41 184 MET B C 1
ATOM 3266 O O . MET B 1 184 ? -27.919 38.241 38.027 1.00 23.21 184 MET B O 1
ATOM 3271 N N . MET B 1 185 ? -28.707 36.882 39.616 1.00 23.05 185 MET B N 1
ATOM 3272 C CA . MET B 1 185 ? -28.810 35.791 38.650 1.00 21.39 185 MET B CA 1
ATOM 3273 C C . MET B 1 185 ? -30.020 35.964 37.735 1.00 24.71 185 MET B C 1
ATOM 3274 O O . MET B 1 185 ? -30.037 35.449 36.613 1.00 26.56 185 MET B O 1
ATOM 3279 N N . THR B 1 186 ? -31.022 36.714 38.179 1.00 25.57 186 THR B N 1
ATOM 3280 C CA . THR B 1 186 ? -32.126 37.034 37.278 1.00 28.15 186 THR B CA 1
ATOM 3281 C C . THR B 1 186 ? -31.592 37.919 36.148 1.00 27.73 186 THR B C 1
ATOM 3282 O O . THR B 1 186 ? -31.864 37.676 34.974 1.00 27.87 186 THR B O 1
ATOM 3286 N N . VAL B 1 187 ? -30.808 38.930 36.509 1.00 22.98 187 VAL B N 1
ATOM 3287 C CA . VAL B 1 187 ? -30.182 39.805 35.522 1.00 24.11 187 VAL B CA 1
ATOM 3288 C C . VAL B 1 187 ? -29.291 38.998 34.576 1.00 24.83 187 VAL B C 1
ATOM 3289 O O . VAL B 1 187 ? -29.342 39.190 33.358 1.00 25.93 187 VAL B O 1
ATOM 3293 N N . ILE B 1 188 ? -28.499 38.078 35.128 1.00 24.07 188 ILE B N 1
ATOM 3294 C CA . ILE B 1 188 ? -27.692 37.194 34.293 1.00 24.30 188 ILE B CA 1
ATOM 3295 C C . ILE B 1 188 ? -28.574 36.429 33.294 1.00 26.63 188 ILE B C 1
ATOM 3296 O O . ILE B 1 188 ? -28.291 36.389 32.091 1.00 28.90 188 ILE B O 1
ATOM 3301 N N . SER B 1 189 ? -29.650 35.831 33.784 1.00 27.48 189 SER B N 1
ATOM 3302 C CA . SER B 1 189 ? -30.545 35.075 32.907 1.00 28.35 189 SER B CA 1
ATOM 3303 C C . SER B 1 189 ? -31.126 35.963 31.798 1.00 32.24 189 SER B C 1
ATOM 3304 O O . SER B 1 189 ? -31.311 35.513 30.668 1.00 30.71 189 SER B O 1
ATOM 3307 N N . GLU B 1 190 ? -31.375 37.229 32.121 1.00 31.21 190 GLU B N 1
ATOM 3308 C CA . GLU B 1 190 ? -31.947 38.177 31.161 1.00 32.93 190 GLU B CA 1
ATOM 3309 C C . GLU B 1 190 ? -30.964 38.647 30.091 1.00 33.69 190 GLU B C 1
ATOM 3310 O O . GLU B 1 190 ? -31.343 38.862 28.934 1.00 34.51 190 GLU B O 1
ATOM 3316 N N . LYS B 1 191 ? -29.707 38.819 30.477 1.00 27.99 191 LYS B N 1
ATOM 3317 C CA . LYS B 1 191 ? -28.740 39.477 29.605 1.00 33.95 191 LYS B CA 1
ATOM 3318 C C . LYS B 1 191 ? -27.759 38.515 28.940 1.00 33.44 191 LYS B C 1
ATOM 3319 O O . LYS B 1 191 ? -27.534 38.596 27.734 1.00 32.84 191 LYS B O 1
ATOM 3325 N N . ASN B 1 192 ? -27.182 37.608 29.722 1.00 29.98 192 ASN B N 1
ATOM 3326 C CA . ASN B 1 192 ? -26.119 36.741 29.222 1.00 32.81 192 ASN B CA 1
ATOM 3327 C C . ASN B 1 192 ? -25.785 35.630 30.208 1.00 28.64 192 ASN B C 1
ATOM 3328 O O . ASN B 1 192 ? -25.067 35.864 31.184 1.00 26.53 192 ASN B O 1
ATOM 3333 N N . PRO B 1 193 ? -26.290 34.415 29.953 1.00 28.27 193 PRO B N 1
ATOM 3334 C CA . PRO B 1 193 ? -26.051 33.286 30.864 1.00 30.25 193 PRO B CA 1
ATOM 3335 C C . PRO B 1 193 ? -24.601 32.791 30.861 1.00 30.84 193 PRO B C 1
ATOM 3336 O O . PRO B 1 193 ? -24.292 31.836 31.582 1.00 29.38 193 PRO B O 1
ATOM 3340 N N . LYS B 1 194 ? -23.732 33.419 30.067 1.00 27.41 194 LYS B N 1
ATOM 3341 C CA . LYS B 1 194 ? -22.303 33.107 30.101 1.00 28.30 194 LYS B CA 1
ATOM 3342 C C . LYS B 1 194 ? -21.650 33.828 31.267 1.00 23.98 194 LYS B C 1
ATOM 3343 O O . LYS B 1 194 ? -20.555 33.466 31.703 1.00 25.20 194 LYS B O 1
ATOM 3349 N N . VAL B 1 195 ? -22.309 34.871 31.758 1.00 20.69 195 VAL B N 1
ATOM 3350 C CA . VAL B 1 195 ? -21.785 35.620 32.895 1.00 20.67 195 VAL B CA 1
ATOM 3351 C C . VAL B 1 195 ? -21.959 34.811 34.182 1.00 21.59 195 VAL B C 1
ATOM 3352 O O . VAL B 1 195 ? -23.023 34.247 34.437 1.00 24.40 195 VAL B O 1
ATOM 3356 N N . GLY B 1 196 ? -20.905 34.734 34.985 1.00 20.72 196 GLY B N 1
ATOM 3357 C CA . GLY B 1 196 ? -20.985 33.989 36.224 1.00 19.04 196 GLY B CA 1
ATOM 3358 C C . GLY B 1 196 ? -21.429 34.802 37.428 1.00 22.05 196 GLY B C 1
ATOM 3359 O O . GLY B 1 196 ? -21.434 36.045 37.416 1.00 19.70 196 GLY B O 1
ATOM 3360 N N . PHE B 1 197 ? -21.799 34.079 38.479 1.00 18.82 197 PHE B N 1
ATOM 3361 C CA . PHE B 1 197 ? -22.216 34.666 39.742 1.00 16.58 197 PHE B CA 1
ATOM 3362 C C . PHE B 1 197 ? -21.283 34.189 40.856 1.00 17.68 197 PHE B C 1
ATOM 3363 O O . PHE B 1 197 ? -20.901 33.008 40.901 1.00 18.45 197 PHE B O 1
ATOM 3371 N N . LYS B 1 198 ? -20.920 35.099 41.754 1.00 16.77 198 LYS B N 1
ATOM 3372 C CA . LYS B 1 198 ? -20.077 34.738 42.890 1.00 20.09 198 LYS B CA 1
ATOM 3373 C C . LYS B 1 198 ? -20.612 35.346 44.189 1.00 19.46 198 LYS B C 1
ATOM 3374 O O . LYS B 1 198 ? -20.437 36.546 44.455 1.00 17.00 198 LYS B O 1
ATOM 3380 N N . PRO B 1 199 ? -21.297 34.527 44.996 1.00 18.07 199 PRO B N 1
ATOM 3381 C CA . PRO B 1 199 ? -21.657 34.987 46.337 1.00 18.31 199 PRO B CA 1
ATOM 3382 C C . PRO B 1 199 ? -20.415 34.953 47.211 1.00 21.25 199 PRO B C 1
ATOM 3383 O O . PRO B 1 199 ? -19.731 33.930 47.256 1.00 21.69 199 PRO B O 1
ATOM 3387 N N . ALA B 1 200 ? -20.107 36.061 47.868 1.00 21.78 200 ALA B N 1
ATOM 3388 C CA . ALA B 1 200 ? -18.895 36.138 48.669 1.00 22.63 200 ALA B CA 1
ATOM 3389 C C . ALA B 1 200 ? -19.225 36.637 50.065 1.00 24.87 200 ALA B C 1
ATOM 3390 O O . ALA B 1 200 ? -19.967 37.611 50.230 1.00 24.30 200 ALA B O 1
ATOM 3392 N N A GLY B 1 201 ? -18.712 35.942 51.073 0.52 25.34 201 GLY B N 1
ATOM 3393 N N B GLY B 1 201 ? -18.644 35.983 51.068 0.48 25.26 201 GLY B N 1
ATOM 3394 C CA A GLY B 1 201 ? -19.144 36.157 52.441 0.52 28.65 201 GLY B CA 1
ATOM 3395 C CA B GLY B 1 201 ? -18.743 36.447 52.439 0.48 28.06 201 GLY B CA 1
ATOM 3396 C C A GLY B 1 201 ? -20.543 35.600 52.639 0.52 30.96 201 GLY B C 1
ATOM 3397 C C B GLY B 1 201 ? -19.958 35.946 53.191 0.48 29.65 201 GLY B C 1
ATOM 3398 O O A GLY B 1 201 ? -21.196 35.191 51.676 0.52 31.07 201 GLY B O 1
ATOM 3399 O O B GLY B 1 201 ? -21.061 35.899 52.648 0.48 31.79 201 GLY B O 1
ATOM 3400 N N A GLY B 1 202 ? -21.000 35.555 53.887 0.52 31.73 202 GLY B N 1
ATOM 3401 N N B GLY B 1 202 ? -19.747 35.562 54.446 0.48 31.03 202 GLY B N 1
ATOM 3402 C CA A GLY B 1 202 ? -22.378 35.201 54.185 0.52 34.54 202 GLY B CA 1
ATOM 3403 C CA B GLY B 1 202 ? -20.839 35.213 55.336 0.48 30.34 202 GLY B CA 1
ATOM 3404 C C A GLY B 1 202 ? -22.793 33.773 53.880 0.52 33.83 202 GLY B C 1
ATOM 3405 C C B GLY B 1 202 ? -21.481 33.851 55.135 0.48 33.29 202 GLY B C 1
ATOM 3406 O O A GLY B 1 202 ? -23.984 33.454 53.883 0.52 33.03 202 GLY B O 1
ATOM 3407 O O B GLY B 1 202 ? -22.201 33.387 56.017 0.48 33.76 202 GLY B O 1
ATOM 3408 N N A VAL B 1 203 ? -21.825 32.905 53.611 0.52 36.42 203 VAL B N 1
ATOM 3409 N N B VAL B 1 203 ? -21.233 33.214 53.991 0.48 35.68 203 VAL B N 1
ATOM 3410 C CA A VAL B 1 203 ? -22.138 31.500 53.393 0.52 38.82 203 VAL B CA 1
ATOM 3411 C CA B VAL B 1 203 ? -21.856 31.924 53.680 0.48 38.16 203 VAL B CA 1
ATOM 3412 C C A VAL B 1 203 ? -21.597 30.667 54.557 0.52 40.98 203 VAL B C 1
ATOM 3413 C C B VAL B 1 203 ? -21.478 30.879 54.731 0.48 41.17 203 VAL B C 1
ATOM 3414 O O A VAL B 1 203 ? -20.457 30.209 54.548 0.52 38.48 203 VAL B O 1
ATOM 3415 O O B VAL B 1 203 ? -20.340 30.419 54.783 0.48 38.78 203 VAL B O 1
ATOM 3422 N N . LYS B 1 204 ? -22.447 30.512 55.565 1.00 43.56 204 LYS B N 1
ATOM 3423 C CA . LYS B 1 204 ? -22.154 29.787 56.799 1.00 54.06 204 LYS B CA 1
ATOM 3424 C C . LYS B 1 204 ? -21.674 28.339 56.632 1.00 50.28 204 LYS B C 1
ATOM 3425 O O . LYS B 1 204 ? -20.560 27.975 57.029 1.00 48.78 204 LYS B O 1
ATOM 3431 N N . ASP B 1 205 ? -22.526 27.513 56.049 1.00 41.15 205 ASP B N 1
ATOM 3432 C CA . ASP B 1 205 ? -22.307 26.078 56.066 1.00 34.16 205 ASP B CA 1
ATOM 3433 C C . ASP B 1 205 ? -22.811 25.455 54.780 1.00 28.50 205 ASP B C 1
ATOM 3434 O O . ASP B 1 205 ? -23.145 26.162 53.832 1.00 25.77 205 ASP B O 1
ATOM 3439 N N . ALA B 1 206 ? -22.893 24.133 54.759 1.00 27.93 206 ALA B N 1
ATOM 3440 C CA . ALA B 1 206 ? -23.354 23.432 53.572 1.00 27.53 206 ALA B CA 1
ATOM 3441 C C . ALA B 1 206 ? -24.802 23.790 53.243 1.00 27.13 206 ALA B C 1
ATOM 3442 O O . ALA B 1 206 ? -25.156 23.931 52.074 1.00 27.82 206 ALA B O 1
ATOM 3444 N N . ALA B 1 207 ? -25.627 23.945 54.276 1.00 28.03 207 ALA B N 1
ATOM 3445 C CA . ALA B 1 207 ? -27.035 24.289 54.089 1.00 33.16 207 ALA B CA 1
ATOM 3446 C C . ALA B 1 207 ? -27.175 25.631 53.380 1.00 30.01 207 ALA B C 1
ATOM 3447 O O . ALA B 1 207 ? -27.978 25.772 52.458 1.00 33.43 207 ALA B O 1
ATOM 3449 N N . ALA B 1 208 ? -26.396 26.615 53.808 1.00 30.10 208 ALA B N 1
ATOM 3450 C CA . ALA B 1 208 ? -26.419 27.922 53.160 1.00 28.78 208 ALA B CA 1
ATOM 3451 C C . ALA B 1 208 ? -25.892 27.804 51.734 1.00 30.04 208 ALA B C 1
ATOM 3452 O O . ALA B 1 208 ? -26.451 28.395 50.816 1.00 30.21 208 ALA B O 1
ATOM 3454 N N . ALA B 1 209 ? -24.825 27.027 51.547 1.00 27.93 209 ALA B N 1
ATOM 3455 C CA . ALA B 1 209 ? -24.270 26.808 50.209 1.00 27.47 209 ALA B CA 1
ATOM 3456 C C . ALA B 1 209 ? -25.308 26.187 49.278 1.00 27.23 209 ALA B C 1
ATOM 3457 O O . ALA B 1 209 ? -25.442 26.595 48.116 1.00 26.14 209 ALA B O 1
ATOM 3459 N N . ALA B 1 210 ? -26.038 25.202 49.794 1.00 25.22 210 ALA B N 1
ATOM 3460 C CA . ALA B 1 210 ? -27.092 24.557 49.029 1.00 27.94 210 ALA B CA 1
ATOM 3461 C C . ALA B 1 210 ? -28.175 25.551 48.600 1.00 30.75 210 ALA B C 1
ATOM 3462 O O . ALA B 1 210 ? -28.725 25.439 47.504 1.00 33.63 210 ALA B O 1
ATOM 3464 N N A GLU B 1 211 ? -28.480 26.509 49.470 0.51 29.47 211 GLU B N 1
ATOM 3465 N N B GLU B 1 211 ? -28.484 26.518 49.458 0.49 29.57 211 GLU B N 1
ATOM 3466 C CA A GLU B 1 211 ? -29.498 27.518 49.169 0.51 32.41 211 GLU B CA 1
ATOM 3467 C CA B GLU B 1 211 ? -29.525 27.495 49.131 0.49 31.80 211 GLU B CA 1
ATOM 3468 C C A GLU B 1 211 ? -29.107 28.373 47.972 0.51 29.79 211 GLU B C 1
ATOM 3469 C C B GLU B 1 211 ? -29.117 28.403 47.975 0.49 29.73 211 GLU B C 1
ATOM 3470 O O A GLU B 1 211 ? -29.928 28.646 47.098 0.51 27.28 211 GLU B O 1
ATOM 3471 O O B GLU B 1 211 ? -29.942 28.742 47.129 0.49 27.21 211 GLU B O 1
ATOM 3482 N N . PHE B 1 212 ? -27.849 28.801 47.938 1.00 25.70 212 PHE B N 1
ATOM 3483 C CA . PHE B 1 212 ? -27.367 29.636 46.849 1.00 24.87 212 PHE B CA 1
ATOM 3484 C C . PHE B 1 212 ? -27.324 28.816 45.561 1.00 27.37 212 PHE B C 1
ATOM 3485 O O . PHE B 1 212 ? -27.720 29.293 44.498 1.00 25.42 212 PHE B O 1
ATOM 3493 N N . LEU B 1 213 ? -26.861 27.574 45.657 1.00 26.20 213 LEU B N 1
ATOM 3494 C CA . LEU B 1 213 ? -26.843 26.707 44.487 1.00 25.00 213 LEU B CA 1
ATOM 3495 C C . LEU B 1 213 ? -28.273 26.424 44.015 1.00 27.00 213 LEU B C 1
ATOM 3496 O O . LEU B 1 213 ? -28.527 26.313 42.811 1.00 27.71 213 LEU B O 1
ATOM 3501 N N . GLY B 1 214 ? -29.204 26.325 44.964 1.00 25.22 214 GLY B N 1
ATOM 3502 C CA . GLY B 1 214 ? -30.612 26.130 44.632 1.00 27.28 214 GLY B CA 1
ATOM 3503 C C . GLY B 1 214 ? -31.191 27.276 43.815 1.00 28.65 214 GLY B C 1
ATOM 3504 O O . GLY B 1 214 ? -31.979 27.050 42.899 1.00 27.15 214 GLY B O 1
ATOM 3505 N N . VAL B 1 215 ? -30.805 28.510 44.142 1.00 27.94 215 VAL B N 1
ATOM 3506 C CA . VAL B 1 215 ? -31.287 29.670 43.391 1.00 26.77 215 VAL B CA 1
ATOM 3507 C C . VAL B 1 215 ? -30.746 29.629 41.965 1.00 27.80 215 VAL B C 1
ATOM 3508 O O . VAL B 1 215 ? -31.480 29.871 41.006 1.00 26.86 215 VAL B O 1
ATOM 3512 N N . ALA B 1 216 ? -29.457 29.321 41.830 1.00 25.85 216 ALA B N 1
ATOM 3513 C CA . ALA B 1 216 ? -28.840 29.177 40.515 1.00 26.31 216 ALA B CA 1
ATOM 3514 C C . ALA B 1 216 ? -29.551 28.125 39.670 1.00 25.75 216 ALA B C 1
ATOM 3515 O O . ALA B 1 216 ? -29.882 28.368 38.510 1.00 26.58 216 ALA B O 1
ATOM 3517 N N . ALA B 1 217 ? -29.777 26.954 40.258 1.00 25.56 217 ALA B N 1
ATOM 3518 C CA . ALA B 1 217 ? -30.402 25.849 39.551 1.00 26.41 217 ALA B CA 1
ATOM 3519 C C . ALA B 1 217 ? -31.807 26.229 39.094 1.00 29.56 217 ALA B C 1
ATOM 3520 O O . ALA B 1 217 ? -32.245 25.847 38.012 1.00 28.74 217 ALA B O 1
ATOM 3522 N N . ARG B 1 218 ? -32.502 26.991 39.927 1.00 29.05 218 ARG B N 1
ATOM 3523 C CA . ARG B 1 218 ? -33.879 27.373 39.642 1.00 31.03 218 ARG B CA 1
ATOM 3524 C C . ARG B 1 218 ? -33.959 28.382 38.499 1.00 31.37 218 ARG B C 1
ATOM 3525 O O . ARG B 1 218 ? -34.800 28.256 37.609 1.00 31.89 218 ARG B O 1
ATOM 3533 N N . LEU B 1 219 ? -33.072 29.376 38.525 1.00 28.91 219 LEU B N 1
ATOM 3534 C CA . LEU B 1 219 ? -33.148 30.476 37.574 1.00 30.15 219 LEU B CA 1
ATOM 3535 C C . LEU B 1 219 ? -32.469 30.161 36.248 1.00 30.64 219 LEU B C 1
ATOM 3536 O O . LEU B 1 219 ? -32.923 30.607 35.195 1.00 30.50 219 LEU B O 1
ATOM 3541 N N . LEU B 1 220 ? -31.385 29.394 36.297 1.00 29.12 220 LEU B N 1
ATOM 3542 C CA . LEU B 1 220 ? -30.537 29.236 35.122 1.00 28.95 220 LEU B CA 1
ATOM 3543 C C . LEU B 1 220 ? -30.409 27.785 34.667 1.00 32.07 220 LEU B C 1
ATOM 3544 O O . LEU B 1 220 ? -29.923 27.519 33.567 1.00 31.57 220 LEU B O 1
ATOM 3549 N N . GLY B 1 221 ? -30.850 26.854 35.508 1.00 33.12 221 GLY B N 1
ATOM 3550 C CA . GLY B 1 221 ? -30.868 25.447 35.142 1.00 32.60 221 GLY B CA 1
ATOM 3551 C C . GLY B 1 221 ? -30.041 24.575 36.066 1.00 31.98 221 GLY B C 1
ATOM 3552 O O . GLY B 1 221 ? -29.065 25.041 36.668 1.00 30.01 221 GLY B O 1
ATOM 3553 N N . ASP B 1 222 ? -30.424 23.302 36.166 1.00 33.23 222 ASP B N 1
ATOM 3554 C CA . ASP B 1 222 ? -29.762 22.357 37.069 1.00 33.22 222 ASP B CA 1
ATOM 3555 C C . ASP B 1 222 ? -28.276 22.188 36.782 1.00 33.82 222 ASP B C 1
ATOM 3556 O O . ASP B 1 222 ? -27.480 21.948 37.697 1.00 35.29 222 ASP B O 1
ATOM 3561 N N . ASP B 1 223 ? -27.894 22.316 35.518 1.00 31.75 223 ASP B N 1
ATOM 3562 C CA . ASP B 1 223 ? -26.497 22.105 35.141 1.00 30.99 223 ASP B CA 1
ATOM 3563 C C . ASP B 1 223 ? -25.728 23.402 34.899 1.00 29.49 223 ASP B C 1
ATOM 3564 O O . ASP B 1 223 ? -24.570 23.363 34.496 1.00 30.24 223 ASP B O 1
ATOM 3569 N N . TRP B 1 224 ? -26.359 24.544 35.142 1.00 30.51 224 TRP B N 1
ATOM 3570 C CA . TRP B 1 224 ? -25.732 25.815 34.789 1.00 27.47 224 TRP B CA 1
ATOM 3571 C C . TRP B 1 224 ? -24.488 26.123 35.616 1.00 24.77 224 TRP B C 1
ATOM 3572 O O . TRP B 1 224 ? -23.502 26.603 35.076 1.00 23.44 224 TRP B O 1
ATOM 3583 N N . ALA B 1 225 ? -24.540 25.862 36.917 1.00 22.07 225 ALA B N 1
ATOM 3584 C CA . ALA B 1 225 ? -23.421 26.205 37.797 1.00 23.99 225 ALA B CA 1
ATOM 3585 C C . ALA B 1 225 ? -22.235 25.276 37.549 1.00 26.36 225 ALA B C 1
ATOM 3586 O O . ALA B 1 225 ? -22.349 24.055 37.686 1.00 26.54 225 ALA B O 1
ATOM 3588 N N . THR B 1 226 ? -21.114 25.876 37.162 1.00 26.27 226 THR B N 1
ATOM 3589 C CA . THR B 1 226 ? -19.851 25.189 36.886 1.00 23.97 226 THR B CA 1
ATOM 3590 C C . THR B 1 226 ? -18.739 26.139 37.347 1.00 23.64 226 THR B C 1
ATOM 3591 O O . THR B 1 226 ? -19.022 27.298 37.661 1.00 22.89 226 THR B O 1
ATOM 3595 N N . PRO B 1 227 ? -17.472 25.679 37.377 1.00 21.72 227 PRO B N 1
ATOM 3596 C CA . PRO B 1 227 ? -16.408 26.651 37.695 1.00 20.18 227 PRO B CA 1
ATOM 3597 C C . PRO B 1 227 ? -16.383 27.881 36.769 1.00 21.62 227 PRO B C 1
ATOM 3598 O O . PRO B 1 227 ? -15.975 28.971 37.189 1.00 20.61 227 PRO B O 1
ATOM 3602 N N . ALA B 1 228 ? -16.856 27.723 35.536 1.00 24.94 228 ALA B N 1
ATOM 3603 C CA . ALA B 1 228 ? -16.887 28.835 34.588 1.00 24.59 228 ALA B CA 1
ATOM 3604 C C . ALA B 1 228 ? -18.033 29.829 34.844 1.00 24.76 228 ALA B C 1
ATOM 3605 O O . ALA B 1 228 ? -18.044 30.929 34.270 1.00 21.94 228 ALA B O 1
ATOM 3607 N N . THR B 1 229 ? -18.988 29.458 35.700 1.00 18.75 229 THR B N 1
ATOM 3608 C CA . THR B 1 229 ? -20.173 30.292 35.927 1.00 17.84 229 THR B CA 1
ATOM 3609 C C . THR B 1 229 ? -20.547 30.569 37.392 1.00 18.07 229 THR B C 1
ATOM 3610 O O . THR B 1 229 ? -21.427 31.389 37.673 1.00 19.17 229 THR B O 1
ATOM 3614 N N . PHE B 1 230 ? -19.921 29.880 38.334 1.00 17.74 230 PHE B N 1
ATOM 3615 C CA . PHE B 1 230 ? -20.332 30.026 39.733 1.00 19.00 230 PHE B CA 1
ATOM 3616 C C . PHE B 1 230 ? -19.124 29.816 40.636 1.00 19.91 230 PHE B C 1
ATOM 3617 O O . PHE B 1 230 ? -18.431 28.811 40.491 1.00 19.69 230 PHE B O 1
ATOM 3625 N N . ARG B 1 231 ? -18.884 30.746 41.563 1.00 17.53 231 ARG B N 1
ATOM 3626 C CA . ARG B 1 231 ? -17.861 30.544 42.592 1.00 18.71 231 ARG B CA 1
ATOM 3627 C C . ARG B 1 231 ? -18.376 30.926 43.959 1.00 19.36 231 ARG B C 1
ATOM 3628 O O . ARG B 1 231 ? -19.105 31.894 44.080 1.00 19.89 231 ARG B O 1
ATOM 3636 N N . PHE B 1 232 ? -17.949 30.216 44.996 1.00 15.30 232 PHE B N 1
ATOM 3637 C CA . PHE B 1 232 ? -18.130 30.713 46.360 1.00 15.65 232 PHE B CA 1
ATOM 3638 C C . PHE B 1 232 ? -16.860 31.455 46.797 1.00 20.12 232 PHE B C 1
ATOM 3639 O O . PHE B 1 232 ? -15.793 30.869 46.838 1.00 20.15 232 PHE B O 1
ATOM 3647 N N . GLY B 1 233 ? -16.979 32.735 47.122 1.00 22.23 233 GLY B N 1
ATOM 3648 C CA . GLY B 1 233 ? -15.865 33.457 47.702 1.00 20.93 233 GLY B CA 1
ATOM 3649 C C . GLY B 1 233 ? -15.948 33.226 49.189 1.00 24.68 233 GLY B C 1
ATOM 3650 O O . GLY B 1 233 ? -16.887 33.689 49.834 1.00 27.32 233 GLY B O 1
ATOM 3651 N N . ALA B 1 234 ? -14.982 32.493 49.737 1.00 17.51 234 ALA B N 1
ATOM 3652 C CA . ALA B 1 234 ? -15.064 32.106 51.139 1.00 19.64 234 ALA B CA 1
ATOM 3653 C C . ALA B 1 234 ? -13.702 32.007 51.825 1.00 22.33 234 ALA B C 1
ATOM 3654 O O . ALA B 1 234 ? -12.739 31.505 51.248 1.00 20.24 234 ALA B O 1
ATOM 3656 N N . SER B 1 235 ? -13.651 32.495 53.062 1.00 26.38 235 SER B N 1
ATOM 3657 C CA . SER B 1 235 ? -12.460 32.421 53.900 1.00 28.31 235 SER B CA 1
ATOM 3658 C C . SER B 1 235 ? -12.653 31.505 55.103 1.00 28.97 235 SER B C 1
ATOM 3659 O O . SER B 1 235 ? -11.683 31.136 55.759 1.00 28.05 235 SER B O 1
ATOM 3662 N N . SER B 1 236 ? -13.896 31.136 55.409 1.00 25.42 236 SER B N 1
ATOM 3663 C CA . SER B 1 236 ? -14.140 30.273 56.565 1.00 30.99 236 SER B CA 1
ATOM 3664 C C . SER B 1 236 ? -15.301 29.301 56.339 1.00 32.17 236 SER B C 1
ATOM 3665 O O . SER B 1 236 ? -16.032 28.950 57.268 1.00 33.10 236 SER B O 1
ATOM 3668 N N . LEU B 1 237 ? -15.456 28.866 55.098 1.00 21.49 237 LEU B N 1
ATOM 3669 C CA . LEU B 1 237 ? -16.509 27.930 54.739 1.00 24.40 237 LEU B CA 1
ATOM 3670 C C . LEU B 1 237 ? -15.977 26.503 54.584 1.00 21.57 237 LEU B C 1
ATOM 3671 O O . LEU B 1 237 ? -16.659 25.546 54.933 1.00 20.84 237 LEU B O 1
ATOM 3676 N N . LEU B 1 238 ? -14.754 26.371 54.081 1.00 20.96 238 LEU B N 1
ATOM 3677 C CA . LEU B 1 238 ? -14.211 25.059 53.703 1.00 19.99 238 LEU B CA 1
ATOM 3678 C C . LEU B 1 238 ? -14.170 24.029 54.832 1.00 22.74 238 LEU B C 1
ATOM 3679 O O . LEU B 1 238 ? -14.531 22.878 54.626 1.00 24.14 238 LEU B O 1
ATOM 3684 N N A THR B 1 239 ? -13.736 24.439 56.018 0.68 24.51 239 THR B N 1
ATOM 3685 N N B THR B 1 239 ? -13.725 24.442 56.016 0.32 24.50 239 THR B N 1
ATOM 3686 C CA A THR B 1 239 ? -13.637 23.501 57.133 0.68 26.37 239 THR B CA 1
ATOM 3687 C CA B THR B 1 239 ? -13.637 23.523 57.149 0.32 27.07 239 THR B CA 1
ATOM 3688 C C A THR B 1 239 ? -15.007 22.924 57.480 0.68 26.36 239 THR B C 1
ATOM 3689 C C B THR B 1 239 ? -14.999 22.934 57.492 0.32 26.96 239 THR B C 1
ATOM 3690 O O A THR B 1 239 ? -15.143 21.726 57.745 0.68 28.46 239 THR B O 1
ATOM 3691 O O B THR B 1 239 ? -15.118 21.740 57.775 0.32 28.37 239 THR B O 1
ATOM 3698 N N . ASN B 1 240 ? -16.028 23.774 57.462 1.00 24.83 240 ASN B N 1
ATOM 3699 C CA . ASN B 1 240 ? -17.387 23.313 57.728 1.00 28.27 240 ASN B CA 1
ATOM 3700 C C . ASN B 1 240 ? -17.870 22.326 56.665 1.00 26.11 240 ASN B C 1
ATOM 3701 O O . ASN B 1 240 ? -18.504 21.321 56.988 1.00 27.11 240 ASN B O 1
ATOM 3706 N N . LEU B 1 241 ? -17.561 22.609 55.401 1.00 23.40 241 LEU B N 1
ATOM 3707 C CA . LEU B 1 241 ? -17.942 21.706 54.311 1.00 23.73 241 LEU B CA 1
ATOM 3708 C C . LEU B 1 241 ? -17.248 20.354 54.460 1.00 24.41 241 LEU B C 1
ATOM 3709 O O . LEU B 1 241 ? -17.853 19.306 54.247 1.00 25.93 241 LEU B O 1
ATOM 3714 N N . LEU B 1 242 ? -15.973 20.373 54.820 1.00 25.37 242 LEU B N 1
ATOM 3715 C CA . LEU B 1 242 ? -15.248 19.124 55.023 1.00 23.97 242 LEU B CA 1
ATOM 3716 C C . LEU B 1 242 ? -15.872 18.315 56.167 1.00 29.25 242 LEU B C 1
ATOM 3717 O O . LEU B 1 242 ? -15.943 17.079 56.109 1.00 27.14 242 LEU B O 1
ATOM 3722 N N . HIS B 1 243 ? -16.357 19.005 57.195 1.00 32.00 243 HIS B N 1
ATOM 3723 C CA . HIS B 1 243 ? -17.026 18.314 58.298 1.00 31.38 243 HIS B CA 1
ATOM 3724 C C . HIS B 1 243 ? -18.362 17.720 57.843 1.00 32.05 243 HIS B C 1
ATOM 3725 O O . HIS B 1 243 ? -18.740 16.637 58.274 1.00 32.02 243 HIS B O 1
ATOM 3732 N N . THR B 1 244 ? -19.070 18.428 56.968 1.00 30.04 244 THR B N 1
ATOM 3733 C CA . THR B 1 244 ? -20.302 17.891 56.397 1.00 28.91 244 THR B CA 1
ATOM 3734 C C . THR B 1 244 ? -20.011 16.581 55.658 1.00 29.02 244 THR B C 1
ATOM 3735 O O . THR B 1 244 ? -20.772 15.608 55.759 1.00 29.56 244 THR B O 1
ATOM 3739 N N . LEU B 1 245 ? -18.884 16.549 54.953 1.00 29.88 245 LEU B N 1
ATOM 3740 C CA . LEU B 1 245 ? -18.445 15.351 54.236 1.00 35.76 245 LEU B CA 1
ATOM 3741 C C . LEU B 1 245 ? -17.716 14.361 55.156 1.00 42.01 245 LEU B C 1
ATOM 3742 O O . LEU B 1 245 ? -17.219 13.327 54.701 1.00 40.15 245 LEU B O 1
ATOM 3747 N N . GLU B 1 246 ? -17.650 14.694 56.443 1.00 41.59 246 GLU B N 1
ATOM 3748 C CA . GLU B 1 246 ? -16.986 13.862 57.445 1.00 44.84 246 GLU B CA 1
ATOM 3749 C C . GLU B 1 246 ? -15.513 13.626 57.096 1.00 50.88 246 GLU B C 1
ATOM 3750 O O . GLU B 1 246 ? -15.050 12.489 57.005 1.00 51.73 246 GLU B O 1
ATOM 3756 N N . LEU B 1 247 ? -14.789 14.727 56.906 1.00 53.44 247 LEU B N 1
ATOM 3757 C CA . LEU B 1 247 ? -13.360 14.692 56.600 1.00 56.33 247 LEU B CA 1
ATOM 3758 C C . LEU B 1 247 ? -12.583 15.659 57.500 1.00 58.46 247 LEU B C 1
ATOM 3759 O O . LEU B 1 247 ? -13.171 16.335 58.350 1.00 57.98 247 LEU B O 1
ATOM 3764 N N . ALA B 1 248 ? -11.268 15.718 57.296 1.00 61.56 248 ALA B N 1
ATOM 3765 C CA . ALA B 1 248 ? -10.367 16.528 58.117 1.00 62.67 248 ALA B CA 1
ATOM 3766 C C . ALA B 1 248 ? -10.473 16.153 59.595 1.00 68.29 248 ALA B C 1
ATOM 3767 O O . ALA B 1 248 ? -10.405 17.014 60.472 1.00 72.15 248 ALA B O 1
ATOM 3769 N N . SER C 1 2 ? 58.192 18.257 0.183 1.00 87.31 2 SER C N 1
ATOM 3770 C CA . SER C 1 2 ? 58.090 16.972 0.864 1.00 87.48 2 SER C CA 1
ATOM 3771 C C . SER C 1 2 ? 57.429 17.143 2.226 1.00 85.06 2 SER C C 1
ATOM 3772 O O . SER C 1 2 ? 56.604 16.325 2.634 1.00 83.40 2 SER C O 1
ATOM 3774 N N . ASP C 1 3 ? 57.801 18.211 2.927 1.00 86.37 3 ASP C N 1
ATOM 3775 C CA . ASP C 1 3 ? 57.143 18.568 4.178 1.00 83.95 3 ASP C CA 1
ATOM 3776 C C . ASP C 1 3 ? 55.697 18.945 3.896 1.00 77.19 3 ASP C C 1
ATOM 3777 O O . ASP C 1 3 ? 54.817 18.756 4.735 1.00 77.72 3 ASP C O 1
ATOM 3782 N N . LEU C 1 4 ? 55.465 19.476 2.699 1.00 70.77 4 LEU C N 1
ATOM 3783 C CA . LEU C 1 4 ? 54.158 19.992 2.318 1.00 64.48 4 LEU C CA 1
ATOM 3784 C C . LEU C 1 4 ? 53.118 18.883 2.186 1.00 61.65 4 LEU C C 1
ATOM 3785 O O . LEU C 1 4 ? 51.955 19.073 2.542 1.00 62.10 4 LEU C O 1
ATOM 3790 N N . LYS C 1 5 ? 53.536 17.728 1.676 1.00 58.50 5 LYS C N 1
ATOM 3791 C CA . LYS C 1 5 ? 52.635 16.585 1.562 1.00 56.01 5 LYS C CA 1
ATOM 3792 C C . LYS C 1 5 ? 52.348 15.996 2.938 1.00 56.97 5 LYS C C 1
ATOM 3793 O O . LYS C 1 5 ? 51.227 15.565 3.218 1.00 56.89 5 LYS C O 1
ATOM 3796 N N . LYS C 1 6 ? 53.364 15.989 3.796 1.00 56.85 6 LYS C N 1
ATOM 3797 C CA . LYS C 1 6 ? 53.193 15.559 5.178 1.00 54.81 6 LYS C CA 1
ATOM 3798 C C . LYS C 1 6 ? 52.208 16.472 5.894 1.00 53.94 6 LYS C C 1
ATOM 3799 O O . LYS C 1 6 ? 51.376 16.008 6.677 1.00 55.44 6 LYS C O 1
ATOM 3802 N N . ALA C 1 7 ? 52.308 17.770 5.621 1.00 51.74 7 ALA C N 1
ATOM 3803 C CA . ALA C 1 7 ? 51.382 18.745 6.181 1.00 50.57 7 ALA C CA 1
ATOM 3804 C C . ALA C 1 7 ? 49.976 18.505 5.645 1.00 49.72 7 ALA C C 1
ATOM 3805 O O . ALA C 1 7 ? 48.994 18.609 6.383 1.00 50.00 7 ALA C O 1
ATOM 3807 N N . ALA C 1 8 ? 49.890 18.184 4.357 1.00 48.72 8 ALA C N 1
ATOM 3808 C CA . ALA C 1 8 ? 48.610 17.909 3.713 1.00 48.16 8 ALA C CA 1
ATOM 3809 C C . ALA C 1 8 ? 47.955 16.683 4.331 1.00 45.47 8 ALA C C 1
ATOM 3810 O O . ALA C 1 8 ? 46.770 16.704 4.660 1.00 43.70 8 ALA C O 1
ATOM 3812 N N . GLN C 1 9 ? 48.736 15.619 4.490 1.00 46.05 9 GLN C N 1
ATOM 3813 C CA . GLN C 1 9 ? 48.244 14.392 5.104 1.00 48.85 9 GLN C CA 1
ATOM 3814 C C . GLN C 1 9 ? 47.747 14.654 6.521 1.00 44.39 9 GLN C C 1
ATOM 3815 O O . GLN C 1 9 ? 46.674 14.186 6.907 1.00 41.29 9 GLN C O 1
ATOM 3821 N N . GLN C 1 10 ? 48.526 15.408 7.291 1.00 41.68 10 GLN C N 1
ATOM 3822 C CA . GLN C 1 10 ? 48.141 15.728 8.659 1.00 40.18 10 GLN C CA 1
ATOM 3823 C C . GLN C 1 10 ? 46.883 16.584 8.681 1.00 39.92 10 GLN C C 1
ATOM 3824 O O . GLN C 1 10 ? 45.996 16.366 9.502 1.00 37.58 10 GLN C O 1
ATOM 3830 N N . ALA C 1 11 ? 46.809 17.554 7.775 1.00 38.65 11 ALA C N 1
ATOM 3831 C CA . ALA C 1 11 ? 45.678 18.473 7.740 1.00 35.39 11 ALA C CA 1
ATOM 3832 C C . ALA C 1 11 ? 44.375 17.721 7.479 1.00 35.96 11 ALA C C 1
ATOM 3833 O O . ALA C 1 11 ? 43.345 18.016 8.077 1.00 36.15 11 ALA C O 1
ATOM 3835 N N . ILE C 1 12 ? 44.431 16.736 6.590 1.00 37.83 12 ILE C N 1
ATOM 3836 C CA . ILE C 1 12 ? 43.255 15.929 6.285 1.00 39.07 12 ILE C CA 1
ATOM 3837 C C . ILE C 1 12 ? 42.797 15.141 7.510 1.00 37.40 12 ILE C C 1
ATOM 3838 O O . ILE C 1 12 ? 41.611 15.133 7.843 1.00 35.52 12 ILE C O 1
ATOM 3843 N N . SER C 1 13 ? 43.742 14.495 8.191 1.00 37.15 13 SER C N 1
ATOM 3844 C CA . SER C 1 13 ? 43.426 13.743 9.400 1.00 39.68 13 SER C CA 1
ATOM 3845 C C . SER C 1 13 ? 42.879 14.633 10.523 1.00 37.43 13 SER C C 1
ATOM 3846 O O . SER C 1 13 ? 42.265 14.137 11.467 1.00 37.18 13 SER C O 1
ATOM 3849 N N . LEU C 1 14 ? 43.109 15.940 10.419 1.00 35.52 14 LEU C N 1
ATOM 3850 C CA . LEU C 1 14 ? 42.654 16.897 11.428 1.00 37.60 14 LEU C CA 1
ATOM 3851 C C . LEU C 1 14 ? 41.455 17.713 10.964 1.00 36.78 14 LEU C C 1
ATOM 3852 O O . LEU C 1 14 ? 41.060 18.669 11.623 1.00 33.96 14 LEU C O 1
ATOM 3857 N N . MET C 1 15 ? 40.868 17.345 9.833 1.00 38.54 15 MET C N 1
ATOM 3858 C CA . MET C 1 15 ? 39.855 18.211 9.248 1.00 37.68 15 MET C CA 1
ATOM 3859 C C . MET C 1 15 ? 38.459 17.993 9.819 1.00 37.29 15 MET C C 1
ATOM 3860 O O . MET C 1 15 ? 38.009 16.858 9.996 1.00 39.37 15 MET C O 1
ATOM 3865 N N . ASP C 1 16 ? 37.791 19.103 10.116 1.00 32.23 16 ASP C N 1
ATOM 3866 C CA . ASP C 1 16 ? 36.351 19.127 10.327 1.00 31.31 16 ASP C CA 1
ATOM 3867 C C . ASP C 1 16 ? 35.707 19.494 8.990 1.00 32.53 16 ASP C C 1
ATOM 3868 O O . ASP C 1 16 ? 35.592 20.675 8.669 1.00 33.07 16 ASP C O 1
ATOM 3873 N N . LEU C 1 17 ? 35.309 18.496 8.206 1.00 33.21 17 LEU C N 1
ATOM 3874 C CA . LEU C 1 17 ? 34.784 18.753 6.872 1.00 34.67 17 LEU C CA 1
ATOM 3875 C C . LEU C 1 17 ? 33.383 19.348 6.981 1.00 39.96 17 LEU C C 1
ATOM 3876 O O . LEU C 1 17 ? 32.492 18.744 7.568 1.00 40.88 17 LEU C O 1
ATOM 3881 N N . THR C 1 18 ? 33.189 20.529 6.407 1.00 35.80 18 THR C N 1
ATOM 3882 C CA . THR C 1 18 ? 32.039 21.351 6.773 1.00 37.31 18 THR C CA 1
ATOM 3883 C C . THR C 1 18 ? 31.150 21.756 5.599 1.00 39.38 18 THR C C 1
ATOM 3884 O O . THR C 1 18 ? 31.641 22.101 4.527 1.00 38.60 18 THR C O 1
ATOM 3888 N N . THR C 1 19 ? 29.838 21.700 5.808 1.00 41.43 19 THR C N 1
ATOM 3889 C CA . THR C 1 19 ? 28.910 22.416 4.945 1.00 43.01 19 THR C CA 1
ATOM 3890 C C . THR C 1 19 ? 27.835 23.086 5.812 1.00 42.05 19 THR C C 1
ATOM 3891 O O . THR C 1 19 ? 27.156 22.441 6.614 1.00 40.20 19 THR C O 1
ATOM 3895 N N . LEU C 1 20 ? 27.726 24.403 5.673 1.00 42.26 20 LEU C N 1
ATOM 3896 C CA . LEU C 1 20 ? 26.791 25.192 6.464 1.00 39.42 20 LEU C CA 1
ATOM 3897 C C . LEU C 1 20 ? 26.164 26.250 5.574 1.00 42.02 20 LEU C C 1
ATOM 3898 O O . LEU C 1 20 ? 26.468 27.436 5.692 1.00 43.88 20 LEU C O 1
ATOM 3903 N N . ASN C 1 21 ? 25.285 25.816 4.679 1.00 45.90 21 ASN C N 1
ATOM 3904 C CA . ASN C 1 21 ? 24.679 26.725 3.717 1.00 50.92 21 ASN C CA 1
ATOM 3905 C C . ASN C 1 21 ? 23.161 26.723 3.815 1.00 52.20 21 ASN C C 1
ATOM 3906 O O . ASN C 1 21 ? 22.562 25.749 4.274 1.00 50.73 21 ASN C O 1
ATOM 3911 N N . ASP C 1 22 ? 22.545 27.814 3.372 1.00 55.14 22 ASP C N 1
ATOM 3912 C CA . ASP C 1 22 ? 21.096 27.955 3.431 1.00 61.52 22 ASP C CA 1
ATOM 3913 C C . ASP C 1 22 ? 20.395 26.910 2.566 1.00 63.97 22 ASP C C 1
ATOM 3914 O O . ASP C 1 22 ? 19.272 26.504 2.863 1.00 69.81 22 ASP C O 1
ATOM 3916 N N . ASP C 1 23 ? 21.064 26.468 1.504 1.00 59.19 23 ASP C N 1
ATOM 3917 C CA . ASP C 1 23 ? 20.475 25.495 0.590 1.00 60.95 23 ASP C CA 1
ATOM 3918 C C . ASP C 1 23 ? 20.938 24.061 0.860 1.00 61.12 23 ASP C C 1
ATOM 3919 O O . ASP C 1 23 ? 20.868 23.203 -0.025 1.00 62.49 23 ASP C O 1
ATOM 3924 N N . ASP C 1 24 ? 21.406 23.801 2.080 1.00 56.26 24 ASP C N 1
ATOM 3925 C CA . ASP C 1 24 ? 21.775 22.443 2.473 1.00 55.12 24 ASP C CA 1
ATOM 3926 C C . ASP C 1 24 ? 20.566 21.504 2.465 1.00 55.74 24 ASP C C 1
ATOM 3927 O O . ASP C 1 24 ? 19.465 21.884 2.861 1.00 55.76 24 ASP C O 1
ATOM 3932 N N . THR C 1 25 ? 20.783 20.277 2.008 1.00 55.92 25 THR C N 1
ATOM 3933 C CA . THR C 1 25 ? 19.728 19.271 1.978 1.00 57.80 25 THR C CA 1
ATOM 3934 C C . THR C 1 25 ? 20.217 17.980 2.615 1.00 57.04 25 THR C C 1
ATOM 3935 O O . THR C 1 25 ? 21.408 17.830 2.893 1.00 53.32 25 THR C O 1
ATOM 3939 N N . ASP C 1 26 ? 19.296 17.049 2.845 1.00 60.13 26 ASP C N 1
ATOM 3940 C CA . ASP C 1 26 ? 19.665 15.725 3.329 1.00 64.47 26 ASP C CA 1
ATOM 3941 C C . ASP C 1 26 ? 20.664 15.077 2.375 1.00 64.27 26 ASP C C 1
ATOM 3942 O O . ASP C 1 26 ? 21.613 14.420 2.805 1.00 60.20 26 ASP C O 1
ATOM 3947 N N . GLN C 1 27 ? 20.445 15.284 1.079 1.00 67.35 27 GLN C N 1
ATOM 3948 C CA . GLN C 1 27 ? 21.290 14.700 0.043 1.00 68.64 27 GLN C CA 1
ATOM 3949 C C . GLN C 1 27 ? 22.719 15.237 0.081 1.00 60.82 27 GLN C C 1
ATOM 3950 O O . GLN C 1 27 ? 23.678 14.470 -0.018 1.00 57.88 27 GLN C O 1
ATOM 3956 N N . LYS C 1 28 ? 22.860 16.553 0.216 1.00 55.55 28 LYS C N 1
ATOM 3957 C CA . LYS C 1 28 ? 24.183 17.169 0.273 1.00 54.81 28 LYS C CA 1
ATOM 3958 C C . LYS C 1 28 ? 24.964 16.695 1.495 1.00 52.19 28 LYS C C 1
ATOM 3959 O O . LYS C 1 28 ? 26.182 16.522 1.436 1.00 51.37 28 LYS C O 1
ATOM 3963 N N . VAL C 1 29 ? 24.261 16.485 2.603 1.00 52.52 29 VAL C N 1
ATOM 3964 C CA . VAL C 1 29 ? 24.900 15.999 3.821 1.00 51.69 29 VAL C CA 1
ATOM 3965 C C . VAL C 1 29 ? 25.388 14.565 3.613 1.00 50.84 29 VAL C C 1
ATOM 3966 O O . VAL C 1 29 ? 26.475 14.199 4.056 1.00 49.09 29 VAL C O 1
ATOM 3970 N N . ILE C 1 30 ? 24.589 13.763 2.916 1.00 50.19 30 ILE C N 1
ATOM 3971 C CA . ILE C 1 30 ? 24.985 12.397 2.603 1.00 51.90 30 ILE C CA 1
ATOM 3972 C C . ILE C 1 30 ? 26.253 12.404 1.753 1.00 54.14 30 ILE C C 1
ATOM 3973 O O . ILE C 1 30 ? 27.169 11.611 1.977 1.00 55.10 30 ILE C O 1
ATOM 3978 N N . GLU C 1 31 ? 26.306 13.320 0.791 1.00 53.58 31 GLU C N 1
ATOM 3979 C CA . GLU C 1 31 ? 27.469 13.453 -0.080 1.00 56.02 31 GLU C CA 1
ATOM 3980 C C . GLU C 1 31 ? 28.696 13.848 0.731 1.00 53.29 31 GLU C C 1
ATOM 3981 O O . GLU C 1 31 ? 29.802 13.365 0.487 1.00 52.18 31 GLU C O 1
ATOM 3984 N N . LEU C 1 32 ? 28.485 14.727 1.704 1.00 47.57 32 LEU C N 1
ATOM 3985 C CA . LEU C 1 32 ? 29.558 15.160 2.583 1.00 48.81 32 LEU C CA 1
ATOM 3986 C C . LEU C 1 32 ? 30.120 13.983 3.371 1.00 48.46 32 LEU C C 1
ATOM 3987 O O . LEU C 1 32 ? 31.332 13.856 3.528 1.00 46.02 32 LEU C O 1
ATOM 3992 N N . CYS C 1 33 ? 29.228 13.127 3.862 1.00 50.03 33 CYS C N 1
ATOM 3993 C CA . CYS C 1 33 ? 29.626 11.951 4.628 1.00 52.01 33 CYS C CA 1
ATOM 3994 C C . CYS C 1 33 ? 30.557 11.050 3.825 1.00 52.22 33 CYS C C 1
ATOM 3995 O O . CYS C 1 33 ? 31.556 10.557 4.350 1.00 49.94 33 CYS C O 1
ATOM 3998 N N . HIS C 1 34 ? 30.220 10.838 2.555 1.00 53.64 34 HIS C N 1
ATOM 3999 C CA . HIS C 1 34 ? 31.044 10.021 1.666 1.00 56.20 34 HIS C CA 1
ATOM 4000 C C . HIS C 1 34 ? 32.375 10.703 1.371 1.00 55.56 34 HIS C C 1
ATOM 4001 O O . HIS C 1 34 ? 33.405 10.044 1.243 1.00 54.67 34 HIS C O 1
ATOM 4008 N N . LYS C 1 35 ? 32.346 12.028 1.267 1.00 57.46 35 LYS C N 1
ATOM 4009 C CA . LYS C 1 35 ? 33.552 12.802 0.998 1.00 59.35 35 LYS C CA 1
ATOM 4010 C C . LYS C 1 35 ? 34.500 12.795 2.197 1.00 54.51 35 LYS C C 1
ATOM 4011 O O . LYS C 1 35 ? 35.717 12.919 2.039 1.00 52.76 35 LYS C O 1
ATOM 4017 N N . ALA C 1 36 ? 33.939 12.649 3.396 1.00 48.98 36 ALA C N 1
ATOM 4018 C CA . ALA C 1 36 ? 34.738 12.600 4.617 1.00 44.05 36 ALA C CA 1
ATOM 4019 C C . ALA C 1 36 ? 35.640 11.365 4.646 1.00 45.96 36 ALA C C 1
ATOM 4020 O O . ALA C 1 36 ? 36.672 11.355 5.310 1.00 42.92 36 ALA C O 1
ATOM 4022 N N . LYS C 1 37 ? 35.248 10.319 3.929 1.00 46.57 37 LYS C N 1
ATOM 4023 C CA . LYS C 1 37 ? 36.127 9.171 3.761 1.00 52.02 37 LYS C CA 1
ATOM 4024 C C . LYS C 1 37 ? 36.979 9.385 2.516 1.00 53.19 37 LYS C C 1
ATOM 4025 O O . LYS C 1 37 ? 36.742 8.779 1.473 1.00 52.16 37 LYS C O 1
ATOM 4031 N N . THR C 1 38 ? 37.972 10.262 2.650 1.00 51.17 38 THR C N 1
ATOM 4032 C CA . THR C 1 38 ? 38.809 10.705 1.537 1.00 50.15 38 THR C CA 1
ATOM 4033 C C . THR C 1 38 ? 39.770 9.609 1.102 1.00 51.12 38 THR C C 1
ATOM 4034 O O . THR C 1 38 ? 39.994 8.660 1.850 1.00 53.61 38 THR C O 1
ATOM 4038 N N . PRO C 1 39 ? 40.343 9.732 -0.112 1.00 53.77 39 PRO C N 1
ATOM 4039 C CA . PRO C 1 39 ? 41.341 8.759 -0.575 1.00 58.32 39 PRO C CA 1
ATOM 4040 C C . PRO C 1 39 ? 42.609 8.732 0.280 1.00 56.85 39 PRO C C 1
ATOM 4041 O O . PRO C 1 39 ? 43.364 7.760 0.217 1.00 55.55 39 PRO C O 1
ATOM 4045 N N . ALA C 1 40 ? 42.840 9.786 1.059 1.00 52.86 40 ALA C N 1
ATOM 4046 C CA . ALA C 1 40 ? 44.022 9.861 1.911 1.00 51.57 40 ALA C CA 1
ATOM 4047 C C . ALA C 1 40 ? 43.681 9.535 3.361 1.00 53.20 40 ALA C C 1
ATOM 4048 O O . ALA C 1 40 ? 44.457 9.826 4.268 1.00 55.56 40 ALA C O 1
ATOM 4050 N N . GLY C 1 41 ? 42.521 8.925 3.576 1.00 51.61 41 GLY C N 1
ATOM 4051 C CA . GLY C 1 41 ? 42.071 8.594 4.916 1.00 50.72 41 GLY C CA 1
ATOM 4052 C C . GLY C 1 41 ? 40.917 9.478 5.340 1.00 48.72 41 GLY C C 1
ATOM 4053 O O . GLY C 1 41 ? 40.622 10.477 4.682 1.00 46.08 41 GLY C O 1
ATOM 4054 N N . ASP C 1 42 ? 40.266 9.116 6.443 1.00 48.60 42 ASP C N 1
ATOM 4055 C CA . ASP C 1 42 ? 39.111 9.861 6.931 1.00 47.95 42 ASP C CA 1
ATOM 4056 C C . ASP C 1 42 ? 39.499 11.206 7.529 1.00 46.44 42 ASP C C 1
ATOM 4057 O O . ASP C 1 42 ? 40.574 11.358 8.111 1.00 45.95 42 ASP C O 1
ATOM 4062 N N . THR C 1 43 ? 38.612 12.183 7.395 1.00 43.38 43 THR C N 1
ATOM 4063 C CA . THR C 1 43 ? 38.753 13.419 8.149 1.00 38.27 43 THR C CA 1
ATOM 4064 C C . THR C 1 43 ? 38.462 13.107 9.614 1.00 37.09 43 THR C C 1
ATOM 4065 O O . THR C 1 43 ? 37.982 12.019 9.933 1.00 38.75 43 THR C O 1
ATOM 4069 N N . ALA C 1 44 ? 38.757 14.045 10.508 1.00 33.67 44 ALA C N 1
ATOM 4070 C CA . ALA C 1 44 ? 38.468 13.844 11.926 1.00 32.94 44 ALA C CA 1
ATOM 4071 C C . ALA C 1 44 ? 36.972 13.919 12.196 1.00 37.16 44 ALA C C 1
ATOM 4072 O O . ALA C 1 44 ? 36.434 13.165 13.013 1.00 39.93 44 ALA C O 1
ATOM 4074 N N . ALA C 1 45 ? 36.301 14.834 11.505 1.00 32.41 45 ALA C N 1
ATOM 4075 C CA . ALA C 1 45 ? 34.887 15.066 11.739 1.00 35.33 45 ALA C CA 1
ATOM 4076 C C . ALA C 1 45 ? 34.210 15.671 10.517 1.00 37.53 45 ALA C C 1
ATOM 4077 O O . ALA C 1 45 ? 34.874 16.046 9.546 1.00 35.64 45 ALA C O 1
ATOM 4079 N N . ILE C 1 46 ? 32.881 15.729 10.572 1.00 38.95 46 ILE C N 1
ATOM 4080 C CA . ILE C 1 46 ? 32.090 16.556 9.672 1.00 32.70 46 ILE C CA 1
ATOM 4081 C C . ILE C 1 46 ? 31.376 17.618 10.503 1.00 38.28 46 ILE C C 1
ATOM 4082 O O . ILE C 1 46 ? 31.128 17.429 11.698 1.00 38.26 46 ILE C O 1
ATOM 4087 N N . CYS C 1 47 ? 31.064 18.747 9.882 1.00 35.71 47 CYS C N 1
ATOM 4088 C CA . CYS C 1 47 ? 30.355 19.806 10.591 1.00 33.16 47 CYS C CA 1
ATOM 4089 C C . CYS C 1 47 ? 29.136 20.237 9.784 1.00 34.06 47 CYS C C 1
ATOM 4090 O O . CYS C 1 47 ? 29.254 20.652 8.631 1.00 38.24 47 CYS C O 1
ATOM 4093 N N . ILE C 1 48 ? 27.963 20.112 10.393 1.00 34.42 48 ILE C N 1
ATOM 4094 C CA . ILE C 1 48 ? 26.696 20.348 9.701 1.00 34.42 48 ILE C CA 1
ATOM 4095 C C . ILE C 1 48 ? 25.699 20.994 10.651 1.00 33.12 48 ILE C C 1
ATOM 4096 O O . ILE C 1 48 ? 25.937 21.041 11.850 1.00 31.89 48 ILE C O 1
ATOM 4101 N N . TYR C 1 49 ? 24.574 21.472 10.123 1.00 36.68 49 TYR C N 1
ATOM 4102 C CA . TYR C 1 49 ? 23.533 22.048 10.976 1.00 36.28 49 TYR C CA 1
ATOM 4103 C C . TYR C 1 49 ? 22.865 20.931 11.776 1.00 38.67 49 TYR C C 1
ATOM 4104 O O . TYR C 1 49 ? 22.814 19.790 11.310 1.00 39.91 49 TYR C O 1
ATOM 4113 N N . PRO C 1 50 ? 22.363 21.251 12.983 1.00 34.90 50 PRO C N 1
ATOM 4114 C CA . PRO C 1 50 ? 21.837 20.241 13.911 1.00 37.20 50 PRO C CA 1
ATOM 4115 C C . PRO C 1 50 ? 20.793 19.292 13.320 1.00 38.85 50 PRO C C 1
ATOM 4116 O O . PRO C 1 50 ? 20.848 18.093 13.595 1.00 38.61 50 PRO C O 1
ATOM 4120 N N . ARG C 1 51 ? 19.875 19.808 12.511 1.00 38.70 51 ARG C N 1
ATOM 4121 C CA . ARG C 1 51 ? 18.765 18.999 12.020 1.00 46.48 51 ARG C CA 1
ATOM 4122 C C . ARG C 1 51 ? 19.218 17.894 11.072 1.00 45.80 51 ARG C C 1
ATOM 4123 O O . ARG C 1 51 ? 18.447 16.997 10.753 1.00 47.64 51 ARG C O 1
ATOM 4131 N N . PHE C 1 52 ? 20.474 17.947 10.636 1.00 42.55 52 PHE C N 1
ATOM 4132 C CA . PHE C 1 52 ? 20.986 16.949 9.703 1.00 44.52 52 PHE C CA 1
ATOM 4133 C C . PHE C 1 52 ? 21.860 15.896 10.381 1.00 43.45 52 PHE C C 1
ATOM 4134 O O . PHE C 1 52 ? 22.316 14.959 9.731 1.00 45.31 52 PHE C O 1
ATOM 4142 N N . ILE C 1 53 ? 22.090 16.055 11.682 1.00 38.97 53 ILE C N 1
ATOM 4143 C CA . ILE C 1 53 ? 22.855 15.072 12.459 1.00 40.12 53 ILE C CA 1
ATOM 4144 C C . ILE C 1 53 ? 22.276 13.637 12.424 1.00 46.54 53 ILE C C 1
ATOM 4145 O O . ILE C 1 53 ? 23.037 12.681 12.232 1.00 46.25 53 ILE C O 1
ATOM 4150 N N . PRO C 1 54 ? 20.944 13.471 12.606 1.00 46.95 54 PRO C N 1
ATOM 4151 C CA . PRO C 1 54 ? 20.427 12.095 12.616 1.00 51.29 54 PRO C CA 1
ATOM 4152 C C . PRO C 1 54 ? 20.698 11.312 11.332 1.00 51.89 54 PRO C C 1
ATOM 4153 O O . PRO C 1 54 ? 21.104 10.152 11.415 1.00 53.02 54 PRO C O 1
ATOM 4157 N N . ILE C 1 55 ? 20.496 11.929 10.171 1.00 48.23 55 ILE C N 1
ATOM 4158 C CA . ILE C 1 55 ? 20.740 11.227 8.915 1.00 53.89 55 ILE C CA 1
ATOM 4159 C C . ILE C 1 55 ? 22.237 11.032 8.677 1.00 52.27 55 ILE C C 1
ATOM 4160 O O . ILE C 1 55 ? 22.652 10.051 8.059 1.00 56.89 55 ILE C O 1
ATOM 4165 N N . ALA C 1 56 ? 23.045 11.956 9.184 1.00 49.99 56 ALA C N 1
ATOM 4166 C CA . ALA C 1 56 ? 24.489 11.884 9.002 1.00 46.73 56 ALA C CA 1
ATOM 4167 C C . ALA C 1 56 ? 25.095 10.732 9.792 1.00 48.49 56 ALA C C 1
ATOM 4168 O O . ALA C 1 56 ? 25.956 10.017 9.288 1.00 50.21 56 ALA C O 1
ATOM 4170 N N . ARG C 1 57 ? 24.656 10.563 11.035 1.00 47.92 57 ARG C N 1
ATOM 4171 C CA . ARG C 1 57 ? 25.137 9.460 11.856 1.00 52.39 57 ARG C CA 1
ATOM 4172 C C . ARG C 1 57 ? 24.722 8.127 11.237 1.00 54.79 57 ARG C C 1
ATOM 4173 O O . ARG C 1 57 ? 25.502 7.174 11.210 1.00 50.69 57 ARG C O 1
ATOM 4181 N N . LYS C 1 58 ? 23.498 8.074 10.723 1.00 57.08 58 LYS C N 1
ATOM 4182 C CA . LYS C 1 58 ? 23.000 6.881 10.059 1.00 60.78 58 LYS C CA 1
ATOM 4183 C C . LYS C 1 58 ? 23.826 6.573 8.811 1.00 60.52 58 LYS C C 1
ATOM 4184 O O . LYS C 1 58 ? 24.187 5.424 8.564 1.00 60.74 58 LYS C O 1
ATOM 4188 N N . THR C 1 59 ? 24.137 7.610 8.040 1.00 59.92 59 THR C N 1
ATOM 4189 C CA . THR C 1 59 ? 24.919 7.454 6.818 1.00 59.21 59 THR C CA 1
ATOM 4190 C C . THR C 1 59 ? 26.365 7.052 7.112 1.00 56.11 59 THR C C 1
ATOM 4191 O O . THR C 1 59 ? 26.899 6.136 6.490 1.00 55.02 59 THR C O 1
ATOM 4195 N N . LEU C 1 60 ? 26.991 7.747 8.059 1.00 56.06 60 LEU C N 1
ATOM 4196 C CA . LEU C 1 60 ? 28.364 7.449 8.460 1.00 58.99 60 LEU C CA 1
ATOM 4197 C C . LEU C 1 60 ? 28.527 6.001 8.913 1.00 61.45 60 LEU C C 1
ATOM 4198 O O . LEU C 1 60 ? 29.480 5.322 8.531 1.00 57.50 60 LEU C O 1
ATOM 4203 N N . ASN C 1 61 ? 27.586 5.537 9.728 1.00 64.26 61 ASN C N 1
ATOM 4204 C CA . ASN C 1 61 ? 27.647 4.191 10.279 1.00 68.52 61 ASN C CA 1
ATOM 4205 C C . ASN C 1 61 ? 27.370 3.121 9.230 1.00 71.43 61 ASN C C 1
ATOM 4206 O O . ASN C 1 61 ? 27.617 1.939 9.463 1.00 75.05 61 ASN C O 1
ATOM 4211 N N . GLU C 1 62 ? 26.864 3.543 8.075 1.00 70.92 62 GLU C N 1
ATOM 4212 C CA . GLU C 1 62 ? 26.596 2.626 6.970 1.00 72.49 62 GLU C CA 1
ATOM 4213 C C . GLU C 1 62 ? 27.807 2.451 6.061 1.00 69.85 62 GLU C C 1
ATOM 4214 O O . GLU C 1 62 ? 28.003 1.387 5.477 1.00 70.54 62 GLU C O 1
ATOM 4220 N N . ILE C 1 63 ? 28.614 3.501 5.942 1.00 67.33 63 ILE C N 1
ATOM 4221 C CA . ILE C 1 63 ? 29.753 3.486 5.030 1.00 67.02 63 ILE C CA 1
ATOM 4222 C C . ILE C 1 63 ? 31.083 3.369 5.768 1.00 64.77 63 ILE C C 1
ATOM 4223 O O . ILE C 1 63 ? 32.133 3.700 5.222 1.00 63.71 63 ILE C O 1
ATOM 4228 N N . GLY C 1 64 ? 31.034 2.900 7.010 1.00 63.27 64 GLY C N 1
ATOM 4229 C CA . GLY C 1 64 ? 32.238 2.732 7.806 1.00 63.72 64 GLY C CA 1
ATOM 4230 C C . GLY C 1 64 ? 32.857 4.039 8.268 1.00 60.87 64 GLY C C 1
ATOM 4231 O O . GLY C 1 64 ? 34.078 4.156 8.375 1.00 58.94 64 GLY C O 1
ATOM 4232 N N . GLY C 1 65 ? 32.014 5.029 8.543 1.00 60.40 65 GLY C N 1
ATOM 4233 C CA . GLY C 1 65 ? 32.484 6.297 9.069 1.00 59.71 65 GLY C CA 1
ATOM 4234 C C . GLY C 1 65 ? 32.157 6.416 10.543 1.00 61.15 65 GLY C C 1
ATOM 4235 O O . GLY C 1 65 ? 31.897 7.508 11.045 1.00 57.99 65 GLY C O 1
ATOM 4236 N N . ASP C 1 66 ? 32.169 5.279 11.234 1.00 67.28 66 ASP C N 1
ATOM 4237 C CA . ASP C 1 66 ? 31.812 5.215 12.649 1.00 72.13 66 ASP C CA 1
ATOM 4238 C C . ASP C 1 66 ? 32.681 6.118 13.522 1.00 68.99 66 ASP C C 1
ATOM 4239 O O . ASP C 1 66 ? 32.179 6.779 14.432 1.00 68.45 66 ASP C O 1
ATOM 4244 N N . ASP C 1 67 ? 33.980 6.146 13.239 1.00 63.99 67 ASP C N 1
ATOM 4245 C CA . ASP C 1 67 ? 34.919 6.906 14.053 1.00 61.15 67 ASP C CA 1
ATOM 4246 C C . ASP C 1 67 ? 35.092 8.343 13.560 1.00 57.72 67 ASP C C 1
ATOM 4247 O O . ASP C 1 67 ? 35.929 9.087 14.071 1.00 53.86 67 ASP C O 1
ATOM 4252 N N . ILE C 1 68 ? 34.299 8.729 12.567 1.00 53.83 68 ILE C N 1
ATOM 4253 C CA . ILE C 1 68 ? 34.250 10.124 12.148 1.00 49.12 68 ILE C CA 1
ATOM 4254 C C . ILE C 1 68 ? 33.253 10.875 13.026 1.00 45.54 68 ILE C C 1
ATOM 4255 O O . ILE C 1 68 ? 32.077 10.506 13.097 1.00 43.78 68 ILE C O 1
ATOM 4260 N N . LYS C 1 69 ? 33.736 11.916 13.701 1.00 42.28 69 LYS C N 1
ATOM 4261 C CA . LYS C 1 69 ? 32.922 12.693 14.628 1.00 41.40 69 LYS C CA 1
ATOM 4262 C C . LYS C 1 69 ? 31.906 13.554 13.884 1.00 38.75 69 LYS C C 1
ATOM 4263 O O . LYS C 1 69 ? 32.126 13.940 12.740 1.00 39.08 69 LYS C O 1
ATOM 4269 N N . ILE C 1 70 ? 30.789 13.849 14.534 1.00 38.58 70 ILE C N 1
ATOM 4270 C CA . ILE C 1 70 ? 29.850 14.809 13.977 1.00 37.45 70 ILE C CA 1
ATOM 4271 C C . ILE C 1 70 ? 29.822 16.055 14.838 1.00 35.86 70 ILE C C 1
ATOM 4272 O O . ILE C 1 70 ? 29.421 16.012 16.003 1.00 34.29 70 ILE C O 1
ATOM 4277 N N . ALA C 1 71 ? 30.268 17.162 14.256 1.00 32.98 71 ALA C N 1
ATOM 4278 C CA . ALA C 1 71 ? 30.211 18.453 14.913 1.00 31.58 71 ALA C CA 1
ATOM 4279 C C . ALA C 1 71 ? 29.056 19.271 14.344 1.00 31.14 71 ALA C C 1
ATOM 4280 O O . ALA C 1 71 ? 28.583 19.011 13.239 1.00 33.67 71 ALA C O 1
ATOM 4282 N N . THR C 1 72 ? 28.594 20.249 15.113 1.00 30.70 72 THR C N 1
ATOM 4283 C CA . THR C 1 72 ? 27.528 21.130 14.664 1.00 26.12 72 THR C CA 1
ATOM 4284 C C . THR C 1 72 ? 27.788 22.508 15.244 1.00 29.52 72 THR C C 1
ATOM 4285 O O . THR C 1 72 ? 28.801 22.709 15.922 1.00 29.47 72 THR C O 1
ATOM 4289 N N . VAL C 1 73 ? 26.886 23.450 14.975 1.00 30.19 73 VAL C N 1
ATOM 4290 C CA . VAL C 1 73 ? 27.050 24.825 15.442 1.00 29.86 73 VAL C CA 1
ATOM 4291 C C . VAL C 1 73 ? 25.808 25.333 16.169 1.00 30.76 73 VAL C C 1
ATOM 4292 O O . VAL C 1 73 ? 24.676 24.963 15.828 1.00 31.21 73 VAL C O 1
ATOM 4296 N N . THR C 1 74 ? 26.030 26.170 17.185 1.00 28.65 74 THR C N 1
ATOM 4297 C CA . THR C 1 74 ? 24.937 26.787 17.939 1.00 29.72 74 THR C CA 1
ATOM 4298 C C . THR C 1 74 ? 25.238 28.263 18.207 1.00 27.39 74 THR C C 1
ATOM 4299 O O . THR C 1 74 ? 26.390 28.698 18.107 1.00 24.61 74 THR C O 1
ATOM 4303 N N . ASN C 1 75 ? 24.202 29.030 18.545 1.00 28.48 75 ASN C N 1
ATOM 4304 C CA . ASN C 1 75 ? 24.324 30.483 18.687 1.00 27.88 75 ASN C CA 1
ATOM 4305 C C . ASN C 1 75 ? 24.953 31.091 17.438 1.00 25.46 75 ASN C C 1
ATOM 4306 O O . ASN C 1 75 ? 25.730 32.044 17.519 1.00 28.34 75 ASN C O 1
ATOM 4311 N N . PHE C 1 76 ? 24.587 30.530 16.288 1.00 26.60 76 PHE C N 1
ATOM 4312 C CA . PHE C 1 76 ? 25.359 30.655 15.055 1.00 28.30 76 PHE C CA 1
ATOM 4313 C C . PHE C 1 76 ? 24.525 31.276 13.938 1.00 26.86 76 PHE C C 1
ATOM 4314 O O . PHE C 1 76 ? 23.353 30.949 13.787 1.00 32.49 76 PHE C O 1
ATOM 4322 N N . PRO C 1 77 ? 25.129 32.178 13.149 1.00 31.50 77 PRO C N 1
ATOM 4323 C CA . PRO C 1 77 ? 26.501 32.688 13.261 1.00 34.42 77 PRO C CA 1
ATOM 4324 C C . PRO C 1 77 ? 26.624 33.973 14.089 1.00 31.77 77 PRO C C 1
ATOM 4325 O O . PRO C 1 77 ? 27.736 34.481 14.252 1.00 32.29 77 PRO C O 1
ATOM 4329 N N . HIS C 1 78 ? 25.500 34.479 14.594 1.00 27.87 78 HIS C N 1
ATOM 4330 C CA . HIS C 1 78 ? 25.417 35.820 15.184 1.00 27.74 78 HIS C CA 1
ATOM 4331 C C . HIS C 1 78 ? 26.238 36.055 16.452 1.00 27.22 78 HIS C C 1
ATOM 4332 O O . HIS C 1 78 ? 26.726 37.165 16.674 1.00 28.73 78 HIS C O 1
ATOM 4339 N N . GLY C 1 79 ? 26.383 35.030 17.286 1.00 25.19 79 GLY C N 1
ATOM 4340 C CA . GLY C 1 79 ? 27.019 35.206 18.578 1.00 26.27 79 GLY C CA 1
ATOM 4341 C C . GLY C 1 79 ? 26.270 36.223 19.427 1.00 28.67 79 GLY C C 1
ATOM 4342 O O . GLY C 1 79 ? 26.874 37.083 20.067 1.00 26.88 79 GLY C O 1
ATOM 4343 N N . ASN C 1 80 ? 24.946 36.139 19.421 1.00 27.41 80 ASN C N 1
ATOM 4344 C CA . ASN C 1 80 ? 24.138 37.024 20.253 1.00 29.02 80 ASN C CA 1
ATOM 4345 C C . ASN C 1 80 ? 24.362 36.712 21.728 1.00 28.44 80 ASN C C 1
ATOM 4346 O O . ASN C 1 80 ? 24.885 35.647 22.066 1.00 29.77 80 ASN C O 1
ATOM 4351 N N . ASP C 1 81 ? 23.980 37.631 22.615 1.00 25.20 81 ASP C N 1
ATOM 4352 C CA . ASP C 1 81 ? 24.314 37.437 24.027 1.00 24.70 81 ASP C CA 1
ATOM 4353 C C . ASP C 1 81 ? 23.126 36.949 24.859 1.00 28.55 81 ASP C C 1
ATOM 4354 O O . ASP C 1 81 ? 23.026 37.239 26.056 1.00 31.09 81 ASP C O 1
ATOM 4359 N N A ASP C 1 82 ? 22.230 36.205 24.223 0.54 26.39 82 ASP C N 1
ATOM 4360 N N B ASP C 1 82 ? 22.225 36.199 24.227 0.46 26.70 82 ASP C N 1
ATOM 4361 C CA A ASP C 1 82 ? 21.146 35.581 24.959 0.54 28.70 82 ASP C CA 1
ATOM 4362 C CA B ASP C 1 82 ? 21.112 35.579 24.942 0.46 29.01 82 ASP C CA 1
ATOM 4363 C C A ASP C 1 82 ? 21.530 34.155 25.326 0.54 28.47 82 ASP C C 1
ATOM 4364 C C B ASP C 1 82 ? 21.479 34.145 25.332 0.46 28.31 82 ASP C C 1
ATOM 4365 O O A ASP C 1 82 ? 21.579 33.269 24.469 0.54 27.71 82 ASP C O 1
ATOM 4366 O O B ASP C 1 82 ? 21.470 33.243 24.492 0.46 27.88 82 ASP C O 1
ATOM 4375 N N . ILE C 1 83 ? 21.817 33.945 26.605 1.00 26.64 83 ILE C N 1
ATOM 4376 C CA . ILE C 1 83 ? 22.317 32.654 27.076 1.00 29.11 83 ILE C CA 1
ATOM 4377 C C . ILE C 1 83 ? 21.328 31.507 26.869 1.00 29.10 83 ILE C C 1
ATOM 4378 O O . ILE C 1 83 ? 21.718 30.429 26.434 1.00 27.99 83 ILE C O 1
ATOM 4383 N N . ALA C 1 84 ? 20.054 31.741 27.169 1.00 29.51 84 ALA C N 1
ATOM 4384 C CA . ALA C 1 84 ? 19.076 30.659 27.118 1.00 28.17 84 ALA C CA 1
ATOM 4385 C C . ALA C 1 84 ? 18.935 30.111 25.702 1.00 30.23 84 ALA C C 1
ATOM 4386 O O . ALA C 1 84 ? 18.779 28.912 25.515 1.00 31.30 84 ALA C O 1
ATOM 4388 N N . ILE C 1 85 ? 19.001 30.988 24.708 1.00 28.72 85 ILE C N 1
ATOM 4389 C CA . ILE C 1 85 ? 18.917 30.554 23.319 1.00 30.14 85 ILE C CA 1
ATOM 4390 C C . ILE C 1 85 ? 20.094 29.644 22.950 1.00 33.19 85 ILE C C 1
ATOM 4391 O O . ILE C 1 85 ? 19.896 28.562 22.398 1.00 31.08 85 ILE C O 1
ATOM 4396 N N . ALA C 1 86 ? 21.311 30.080 23.268 1.00 27.64 86 ALA C N 1
ATOM 4397 C CA . ALA C 1 86 ? 22.507 29.259 23.060 1.00 26.39 86 ALA C CA 1
ATOM 4398 C C . ALA C 1 86 ? 22.418 27.900 23.761 1.00 26.72 86 ALA C C 1
ATOM 4399 O O . ALA C 1 86 ? 22.802 26.871 23.201 1.00 28.65 86 ALA C O 1
ATOM 4401 N N . VAL C 1 87 ? 21.910 27.899 24.991 1.00 29.07 87 VAL C N 1
ATOM 4402 C CA . VAL C 1 87 ? 21.810 26.675 25.785 1.00 29.50 87 VAL C CA 1
ATOM 4403 C C . VAL C 1 87 ? 20.809 25.690 25.185 1.00 31.73 87 VAL C C 1
ATOM 4404 O O . VAL C 1 87 ? 21.097 24.497 25.053 1.00 31.22 87 VAL C O 1
ATOM 4408 N N . LEU C 1 88 ? 19.632 26.195 24.830 1.00 29.38 88 LEU C N 1
ATOM 4409 C CA . LEU C 1 88 ? 18.593 25.371 24.229 1.00 33.15 88 LEU C CA 1
ATOM 4410 C C . LEU C 1 88 ? 19.070 24.733 22.922 1.00 34.61 88 LEU C C 1
ATOM 4411 O O . LEU C 1 88 ? 18.808 23.555 22.661 1.00 33.90 88 LEU C O 1
ATOM 4416 N N . GLU C 1 89 ? 19.774 25.513 22.108 1.00 29.96 89 GLU C N 1
ATOM 4417 C CA . GLU C 1 89 ? 20.285 25.013 20.836 1.00 31.13 89 GLU C CA 1
ATOM 4418 C C . GLU C 1 89 ? 21.339 23.945 21.078 1.00 27.65 89 GLU C C 1
ATOM 4419 O O . GLU C 1 89 ? 21.409 22.955 20.354 1.00 28.92 89 GLU C O 1
ATOM 4425 N N . THR C 1 90 ? 22.145 24.147 22.115 1.00 31.16 90 THR C N 1
ATOM 4426 C CA . THR C 1 90 ? 23.189 23.189 22.466 1.00 31.40 90 THR C CA 1
ATOM 4427 C C . THR C 1 90 ? 22.569 21.907 23.023 1.00 34.11 90 THR C C 1
ATOM 4428 O O . THR C 1 90 ? 22.995 20.796 22.684 1.00 31.00 90 THR C O 1
ATOM 4432 N N . ARG C 1 91 ? 21.552 22.060 23.869 1.00 31.86 91 ARG C N 1
ATOM 4433 C CA . ARG C 1 91 ? 20.825 20.903 24.389 1.00 34.14 91 ARG C CA 1
ATOM 4434 C C . ARG C 1 91 ? 20.267 20.050 23.250 1.00 33.26 91 ARG C C 1
ATOM 4435 O O . ARG C 1 91 ? 20.376 18.821 23.265 1.00 36.22 91 ARG C O 1
ATOM 4443 N N . ALA C 1 92 ? 19.684 20.710 22.254 1.00 34.17 92 ALA C N 1
ATOM 4444 C CA . ALA C 1 92 ? 19.087 20.015 21.121 1.00 36.74 92 ALA C CA 1
ATOM 4445 C C . ALA C 1 92 ? 20.142 19.315 20.269 1.00 35.37 92 ALA C C 1
ATOM 4446 O O . ALA C 1 92 ? 19.926 18.206 19.783 1.00 38.15 92 ALA C O 1
ATOM 4448 N N . ALA C 1 93 ? 21.277 19.979 20.078 1.00 36.27 93 ALA C N 1
ATOM 4449 C CA . ALA C 1 93 ? 22.384 19.410 19.315 1.00 30.73 93 ALA C CA 1
ATOM 4450 C C . ALA C 1 93 ? 22.870 18.114 19.958 1.00 32.83 93 ALA C C 1
ATOM 4451 O O . ALA C 1 93 ? 23.112 17.119 19.276 1.00 35.62 93 ALA C O 1
ATOM 4453 N N . VAL C 1 94 ? 23.002 18.135 21.278 1.00 33.73 94 VAL C N 1
ATOM 4454 C CA . VAL C 1 94 ? 23.381 16.950 22.034 1.00 35.80 94 VAL C CA 1
ATOM 4455 C C . VAL C 1 94 ? 22.333 15.861 21.844 1.00 36.29 94 VAL C C 1
ATOM 4456 O O . VAL C 1 94 ? 22.661 14.703 21.574 1.00 36.18 94 VAL C O 1
ATOM 4460 N N . ALA C 1 95 ? 21.069 16.255 21.969 1.00 38.07 95 ALA C N 1
ATOM 4461 C CA . ALA C 1 95 ? 19.936 15.355 21.776 1.00 39.44 95 ALA C CA 1
ATOM 4462 C C . ALA C 1 95 ? 19.899 14.741 20.377 1.00 41.41 95 ALA C C 1
ATOM 4463 O O . ALA C 1 95 ? 19.578 13.559 20.224 1.00 45.03 95 ALA C O 1
ATOM 4465 N N . TYR C 1 96 ? 20.209 15.540 19.358 1.00 37.97 96 TYR C N 1
ATOM 4466 C CA . TYR C 1 96 ? 20.287 15.035 17.985 1.00 40.18 96 TYR C CA 1
ATOM 4467 C C . TYR C 1 96 ? 21.373 13.972 17.852 1.00 40.18 96 TYR C C 1
ATOM 4468 O O . TYR C 1 96 ? 21.301 13.117 16.975 1.00 45.66 96 TYR C O 1
ATOM 4477 N N . GLY C 1 97 ? 22.394 14.053 18.699 1.00 39.57 97 GLY C N 1
ATOM 4478 C CA . GLY C 1 97 ? 23.479 13.085 18.667 1.00 39.24 97 GLY C CA 1
ATOM 4479 C C . GLY C 1 97 ? 24.845 13.653 18.317 1.00 36.61 97 GLY C C 1
ATOM 4480 O O . GLY C 1 97 ? 25.733 12.925 17.868 1.00 37.04 97 GLY C O 1
ATOM 4481 N N . ALA C 1 98 ? 25.028 14.952 18.523 1.00 37.05 98 ALA C N 1
ATOM 4482 C CA . ALA C 1 98 ? 26.299 15.595 18.207 1.00 34.94 98 ALA C CA 1
ATOM 4483 C C . ALA C 1 98 ? 27.418 15.134 19.133 1.00 39.43 98 ALA C C 1
ATOM 4484 O O . ALA C 1 98 ? 27.240 15.065 20.351 1.00 40.17 98 ALA C O 1
ATOM 4486 N N . ASP 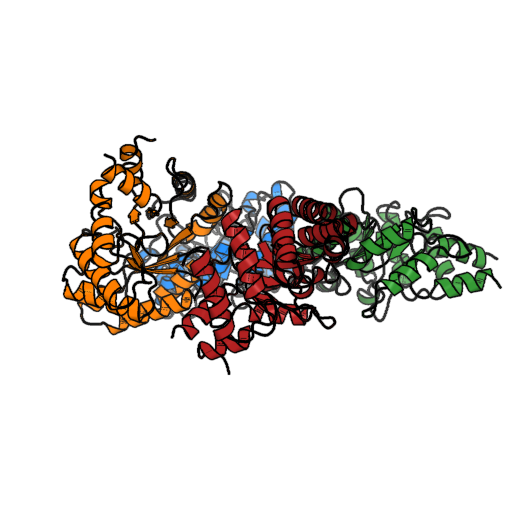C 1 99 ? 28.573 14.828 18.549 1.00 37.58 99 ASP C N 1
ATOM 4487 C CA . ASP C 1 99 ? 29.767 14.543 19.329 1.00 37.23 99 ASP C CA 1
ATOM 4488 C C . ASP C 1 99 ? 30.424 15.836 19.785 1.00 33.40 99 ASP C C 1
ATOM 4489 O O . ASP C 1 99 ? 31.091 15.871 20.817 1.00 33.60 99 ASP C O 1
ATOM 4494 N N . GLU C 1 100 ? 30.262 16.889 18.987 1.00 32.71 100 GLU C N 1
ATOM 4495 C CA . GLU C 1 100 ? 30.903 18.179 19.257 1.00 30.48 100 GLU C CA 1
ATOM 4496 C C . GLU C 1 100 ? 29.961 19.335 18.910 1.00 30.30 100 GLU C C 1
ATOM 4497 O O . GLU C 1 100 ? 29.190 19.254 17.958 1.00 31.41 100 GLU C O 1
ATOM 4503 N N . VAL C 1 101 ? 30.020 20.410 19.686 1.00 28.24 101 VAL C N 1
ATOM 4504 C CA . VAL C 1 101 ? 29.231 21.601 19.385 1.00 27.68 101 VAL C CA 1
ATOM 4505 C C . VAL C 1 101 ? 30.157 22.809 19.321 1.00 26.68 101 VAL C C 1
ATOM 4506 O O . VAL C 1 101 ? 30.928 23.045 20.248 1.00 27.13 101 VAL C O 1
ATOM 4510 N N . ASP C 1 102 ? 30.105 23.541 18.210 1.00 26.61 102 ASP C N 1
ATOM 4511 C CA . ASP C 1 102 ? 30.864 24.783 18.056 1.00 25.89 102 ASP C CA 1
ATOM 4512 C C . ASP C 1 102 ? 29.919 25.957 18.303 1.00 25.96 102 ASP C C 1
ATOM 4513 O O . ASP C 1 102 ? 29.110 26.281 17.440 1.00 27.20 102 ASP C O 1
ATOM 4518 N N . VAL C 1 103 ? 30.015 26.581 19.476 1.00 25.18 103 VAL C N 1
ATOM 4519 C CA . VAL C 1 103 ? 29.132 27.690 19.835 1.00 22.17 103 VAL C CA 1
ATOM 4520 C C . VAL C 1 103 ? 29.838 29.017 19.576 1.00 24.43 103 VAL C C 1
ATOM 4521 O O . VAL C 1 103 ? 31.057 29.142 19.769 1.00 22.58 103 VAL C O 1
ATOM 4525 N N . VAL C 1 104 ? 29.086 30.007 19.121 1.00 21.94 104 VAL C N 1
ATOM 4526 C CA . VAL C 1 104 ? 29.670 31.317 18.898 1.00 22.16 104 VAL C CA 1
ATOM 4527 C C . VAL C 1 104 ? 29.623 32.149 20.179 1.00 24.44 104 VAL C C 1
ATOM 4528 O O . VAL C 1 104 ? 28.563 32.344 20.779 1.00 24.31 104 VAL C O 1
ATOM 4532 N N . PHE C 1 105 ? 30.806 32.597 20.594 1.00 21.57 105 PHE C N 1
ATOM 4533 C CA . PHE C 1 105 ? 31.008 33.500 21.720 1.00 22.59 105 PHE C CA 1
ATOM 4534 C C . PHE C 1 105 ? 30.253 34.814 21.485 1.00 22.65 105 PHE C C 1
ATOM 4535 O O . PHE C 1 105 ? 30.141 35.269 20.345 1.00 24.12 105 PHE C O 1
ATOM 4543 N N . PRO C 1 106 ? 29.696 35.414 22.549 1.00 24.38 106 PRO C N 1
ATOM 4544 C CA . PRO C 1 106 ? 29.069 36.729 22.338 1.00 25.40 106 PRO C CA 1
ATOM 4545 C C . PRO C 1 106 ? 30.122 37.831 22.216 1.00 27.02 106 PRO C C 1
ATOM 4546 O O . PRO C 1 106 ? 30.346 38.605 23.159 1.00 25.29 106 PRO C O 1
ATOM 4550 N N . TYR C 1 107 ? 30.747 37.898 21.041 1.00 25.39 107 TYR C N 1
ATOM 4551 C CA . TYR C 1 107 ? 31.890 38.776 20.816 1.00 24.78 107 TYR C CA 1
ATOM 4552 C C . TYR C 1 107 ? 31.511 40.262 20.775 1.00 25.83 107 TYR C C 1
ATOM 4553 O O . TYR C 1 107 ? 32.286 41.100 21.230 1.00 26.66 107 TYR C O 1
ATOM 4562 N N . ARG C 1 108 ? 30.333 40.592 20.247 1.00 22.26 108 ARG C N 1
ATOM 4563 C CA . ARG C 1 108 ? 29.884 41.991 20.258 1.00 30.83 108 ARG C CA 1
ATOM 4564 C C . ARG C 1 108 ? 29.743 42.502 21.687 1.00 28.75 108 ARG C C 1
ATOM 4565 O O . ARG C 1 108 ? 30.133 43.628 21.989 1.00 30.93 108 ARG C O 1
ATOM 4573 N N . ALA C 1 109 ? 29.193 41.670 22.566 1.00 25.87 109 ALA C N 1
ATOM 4574 C CA . ALA C 1 109 ? 29.025 42.058 23.964 1.00 27.99 109 ALA C CA 1
ATOM 4575 C C . ALA C 1 109 ? 30.375 42.320 24.623 1.00 27.47 109 ALA C C 1
ATOM 4576 O O . ALA C 1 109 ? 30.518 43.272 25.386 1.00 26.22 109 ALA C O 1
ATOM 4578 N N . LEU C 1 110 ? 31.369 41.487 24.321 1.00 25.63 110 LEU C N 1
ATOM 4579 C CA . LEU C 1 110 ? 32.705 41.692 24.871 1.00 24.06 110 LEU C CA 1
ATOM 4580 C C . LEU C 1 110 ? 33.302 43.009 24.375 1.00 24.00 110 LEU C C 1
ATOM 4581 O O . LEU C 1 110 ? 33.926 43.749 25.139 1.00 27.74 110 LEU C O 1
ATOM 4586 N N . MET C 1 111 ? 33.103 43.298 23.091 1.00 25.63 111 MET C N 1
ATOM 4587 C CA . MET C 1 111 ? 33.603 44.535 22.503 1.00 31.09 111 MET C CA 1
ATOM 4588 C C . MET C 1 111 ? 32.960 45.766 23.151 1.00 30.86 111 MET C C 1
ATOM 4589 O O . MET C 1 111 ? 33.570 46.843 23.200 1.00 29.03 111 MET C O 1
ATOM 4594 N N . GLU C 1 112 ? 31.748 45.595 23.673 1.00 28.88 112 GLU C N 1
ATOM 4595 C CA . GLU C 1 112 ? 31.064 46.658 24.405 1.00 36.94 112 GLU C CA 1
ATOM 4596 C C . GLU C 1 112 ? 31.475 46.717 25.879 1.00 38.84 112 GLU C C 1
ATOM 4597 O O . GLU C 1 112 ? 30.980 47.557 26.626 1.00 42.18 112 GLU C O 1
ATOM 4603 N N . GLY C 1 113 ? 32.368 45.822 26.297 1.00 34.70 113 GLY C N 1
ATOM 4604 C CA . GLY C 1 113 ? 32.873 45.836 27.660 1.00 34.82 113 GLY C CA 1
ATOM 4605 C C . GLY C 1 113 ? 32.223 44.840 28.612 1.00 35.07 113 GLY C C 1
ATOM 4606 O O . GLY C 1 113 ? 32.511 44.845 29.814 1.00 35.95 113 GLY C O 1
ATOM 4607 N N . ASN C 1 114 ? 31.356 43.980 28.084 1.00 29.96 114 ASN C N 1
ATOM 4608 C CA . ASN C 1 114 ? 30.653 42.988 28.902 1.00 28.95 114 ASN C CA 1
ATOM 4609 C C . ASN C 1 114 ? 31.351 41.628 28.843 1.00 29.89 114 ASN C C 1
ATOM 4610 O O . ASN C 1 114 ? 31.096 40.834 27.938 1.00 31.41 114 ASN C O 1
ATOM 4615 N N . GLU C 1 115 ? 32.226 41.363 29.811 1.00 27.72 115 GLU C N 1
ATOM 4616 C CA . GLU C 1 115 ? 32.943 40.090 29.874 1.00 27.89 115 GLU C CA 1
ATOM 4617 C C . GLU C 1 115 ? 32.112 38.989 30.533 1.00 29.16 115 GLU C C 1
ATOM 4618 O O . GLU C 1 115 ? 32.336 37.804 30.280 1.00 29.90 115 GLU C O 1
ATOM 4624 N N . THR C 1 116 ? 31.158 39.379 31.376 1.00 25.43 116 THR C N 1
ATOM 4625 C CA . THR C 1 116 ? 30.403 38.406 32.156 1.00 25.98 116 THR C CA 1
ATOM 4626 C C . THR C 1 116 ? 29.605 37.456 31.270 1.00 25.50 116 THR C C 1
ATOM 4627 O O . THR C 1 116 ? 29.653 36.237 31.454 1.00 25.00 116 THR C O 1
ATOM 4631 N N . VAL C 1 117 ? 28.877 38.015 30.310 1.00 25.01 117 VAL C N 1
ATOM 4632 C CA . VAL C 1 117 ? 27.932 37.213 29.544 1.00 28.46 117 VAL C CA 1
ATOM 4633 C C . VAL C 1 117 ? 28.679 36.176 28.697 1.00 25.67 117 VAL C C 1
ATOM 4634 O O . VAL C 1 117 ? 28.182 35.070 28.487 1.00 23.45 117 VAL C O 1
ATOM 4638 N N . GLY C 1 118 ? 29.891 36.509 28.259 1.00 24.98 118 GLY C N 1
ATOM 4639 C CA . GLY C 1 118 ? 30.678 35.585 27.460 1.00 25.63 118 GLY C CA 1
ATOM 4640 C C . GLY C 1 118 ? 31.097 34.389 28.285 1.00 25.08 118 GLY C C 1
ATOM 4641 O O . GLY C 1 118 ? 30.951 33.236 27.870 1.00 24.38 118 GLY C O 1
ATOM 4642 N N . PHE C 1 119 ? 31.617 34.679 29.469 1.00 24.79 119 PHE C N 1
ATOM 4643 C CA . PHE C 1 119 ? 31.996 33.642 30.411 1.00 24.72 119 PHE C CA 1
ATOM 4644 C C . PHE C 1 119 ? 30.784 32.772 30.735 1.00 24.84 119 PHE C C 1
ATOM 4645 O O . PHE C 1 119 ? 30.854 31.547 30.655 1.00 27.35 119 PHE C O 1
ATOM 4653 N N . GLU C 1 120 ? 29.664 33.405 31.072 1.00 22.67 120 GLU C N 1
ATOM 4654 C CA . GLU C 1 120 ? 28.490 32.650 31.530 1.00 23.76 120 GLU C CA 1
ATOM 4655 C C . GLU C 1 120 ? 27.820 31.851 30.414 1.00 23.37 120 GLU C C 1
ATOM 4656 O O . GLU C 1 120 ? 27.273 30.774 30.659 1.00 28.15 120 GLU C O 1
ATOM 4662 N N . LEU C 1 121 ? 27.877 32.361 29.189 1.00 25.18 121 LEU C N 1
ATOM 4663 C CA . LEU C 1 121 ? 27.264 31.658 28.065 1.00 23.19 121 LEU C CA 1
ATOM 4664 C C . LEU C 1 121 ? 28.051 30.393 27.748 1.00 23.63 121 LEU C C 1
ATOM 4665 O O . LEU C 1 121 ? 27.471 29.322 27.573 1.00 24.96 121 LEU C O 1
ATOM 4670 N N . VAL C 1 122 ? 29.372 30.519 27.673 1.00 23.20 122 VAL C N 1
ATOM 4671 C CA . VAL C 1 122 ? 30.224 29.357 27.437 1.00 22.31 122 VAL C CA 1
ATOM 4672 C C . VAL C 1 122 ? 30.063 28.330 28.557 1.00 23.25 122 VAL C C 1
ATOM 4673 O O . VAL C 1 122 ? 29.931 27.132 28.298 1.00 24.48 122 VAL C O 1
ATOM 4677 N N . LYS C 1 123 ? 30.047 28.805 29.800 1.00 23.79 123 LYS C N 1
ATOM 4678 C CA . LYS C 1 123 ? 29.873 27.923 30.949 1.00 23.33 123 LYS C CA 1
ATOM 4679 C C . LYS C 1 123 ? 28.547 27.152 30.883 1.00 25.75 123 LYS C C 1
ATOM 4680 O O . LYS C 1 123 ? 28.508 25.940 31.118 1.00 28.83 123 LYS C O 1
ATOM 4686 N N . ALA C 1 124 ? 27.467 27.850 30.546 1.00 27.70 124 ALA C N 1
ATOM 4687 C CA . ALA C 1 124 ? 26.162 27.207 30.468 1.00 24.72 124 ALA C CA 1
ATOM 4688 C C . ALA C 1 124 ? 26.111 26.222 29.309 1.00 27.98 124 ALA C C 1
ATOM 4689 O O . ALA C 1 124 ? 25.505 25.153 29.424 1.00 28.17 124 ALA C O 1
ATOM 4691 N N . CYS C 1 125 ? 26.733 26.576 28.189 1.00 25.99 125 CYS C N 1
ATOM 4692 C CA . CYS C 1 125 ? 26.725 25.676 27.039 1.00 26.63 125 CYS C CA 1
ATOM 4693 C C . CYS C 1 125 ? 27.603 24.446 27.282 1.00 25.71 125 CYS C C 1
ATOM 4694 O O . CYS C 1 125 ? 27.261 23.348 26.852 1.00 27.41 125 CYS C O 1
ATOM 4697 N N . LYS C 1 126 ? 28.721 24.622 27.979 1.00 27.52 126 LYS C N 1
ATOM 4698 C CA . LYS C 1 126 ? 29.563 23.489 28.360 1.00 28.97 126 LYS C CA 1
ATOM 4699 C C . LYS C 1 126 ? 28.795 22.537 29.274 1.00 32.52 126 LYS C C 1
ATOM 4700 O O . LYS C 1 126 ? 28.896 21.313 29.145 1.00 31.16 126 LYS C O 1
ATOM 4706 N N . GLU C 1 127 ? 28.022 23.105 30.194 1.00 32.02 127 GLU C N 1
ATOM 4707 C CA . GLU C 1 127 ? 27.163 22.306 31.061 1.00 35.84 127 GLU C CA 1
ATOM 4708 C C . GLU C 1 127 ? 26.161 21.508 30.228 1.00 35.38 127 GLU C C 1
ATOM 4709 O O . GLU C 1 127 ? 25.901 20.337 30.505 1.00 36.24 127 GLU C O 1
ATOM 4715 N N . ALA C 1 128 ? 25.613 22.143 29.195 1.00 30.57 128 ALA C N 1
ATOM 4716 C CA . ALA C 1 128 ? 24.606 21.503 28.350 1.00 37.11 128 ALA C CA 1
ATOM 4717 C C . ALA C 1 128 ? 25.189 20.387 27.481 1.00 40.34 128 ALA C C 1
ATOM 4718 O O . ALA C 1 128 ? 24.451 19.564 26.944 1.00 40.95 128 ALA C O 1
ATOM 4720 N N . CYS C 1 129 ? 26.510 20.364 27.338 1.00 36.79 129 CYS C N 1
ATOM 4721 C CA . CYS C 1 129 ? 27.162 19.333 26.539 1.00 36.98 129 CYS C CA 1
ATOM 4722 C C . CYS C 1 129 ? 27.218 18.004 27.268 1.00 40.59 129 CYS C C 1
ATOM 4723 O O . CYS C 1 129 ? 27.378 16.956 26.648 1.00 40.44 129 CYS C O 1
ATOM 4726 N N . GLY C 1 130 ? 27.097 18.050 28.589 1.00 45.62 130 GLY C N 1
ATOM 4727 C CA . GLY C 1 130 ? 27.168 16.840 29.386 1.00 50.14 130 GLY C CA 1
ATOM 4728 C C . GLY C 1 130 ? 28.564 16.249 29.389 1.00 52.73 130 GLY C C 1
ATOM 4729 O O . GLY C 1 130 ? 29.556 16.978 29.402 1.00 52.04 130 GLY C O 1
ATOM 4730 N N . GLU C 1 131 ? 28.641 14.922 29.360 1.00 54.67 131 GLU C N 1
ATOM 4731 C CA . GLU C 1 131 ? 29.917 14.226 29.480 1.00 57.56 131 GLU C CA 1
ATOM 4732 C C . GLU C 1 131 ? 30.492 13.758 28.144 1.00 54.05 131 GLU C C 1
ATOM 4733 O O . GLU C 1 131 ? 31.706 13.616 28.003 1.00 49.75 131 GLU C O 1
ATOM 4739 N N . ASP C 1 132 ? 29.622 13.525 27.167 1.00 52.39 132 ASP C N 1
ATOM 4740 C CA . ASP C 1 132 ? 30.031 12.862 25.932 1.00 53.61 132 ASP C CA 1
ATOM 4741 C C . ASP C 1 132 ? 30.124 13.802 24.733 1.00 44.08 132 ASP C C 1
ATOM 4742 O O . ASP C 1 132 ? 30.345 13.362 23.606 1.00 41.94 132 ASP C O 1
ATOM 4747 N N . THR C 1 133 ? 29.966 15.095 24.976 1.00 39.59 133 THR C N 1
ATOM 4748 C CA . THR C 1 133 ? 30.031 16.071 23.899 1.00 37.19 133 THR C CA 1
ATOM 4749 C C . THR C 1 133 ? 31.012 17.182 24.253 1.00 34.69 133 THR C C 1
ATOM 4750 O O . THR C 1 133 ? 30.925 17.768 25.329 1.00 34.87 133 THR C O 1
ATOM 4754 N N . ILE C 1 134 ? 31.957 17.463 23.362 1.00 33.77 134 ILE C N 1
ATOM 4755 C CA . ILE C 1 134 ? 32.919 18.522 23.633 1.00 33.20 134 ILE C CA 1
ATOM 4756 C C . ILE C 1 134 ? 32.409 19.838 23.075 1.00 31.46 134 ILE C C 1
ATOM 4757 O O . ILE C 1 134 ? 31.602 19.859 22.144 1.00 29.93 134 ILE C O 1
ATOM 4762 N N . LEU C 1 135 ? 32.887 20.937 23.649 1.00 29.39 135 LEU C N 1
ATOM 4763 C CA . LEU C 1 135 ? 32.445 22.265 23.244 1.00 27.38 135 LEU C CA 1
ATOM 4764 C C . LEU C 1 135 ? 33.592 23.077 22.661 1.00 28.55 135 LEU C C 1
ATOM 4765 O O . LEU C 1 135 ? 34.620 23.275 23.313 1.00 28.19 135 LEU C O 1
ATOM 4770 N N . LYS C 1 136 ? 33.416 23.525 21.422 1.00 25.66 136 LYS C N 1
ATOM 4771 C CA . LYS C 1 136 ? 34.356 24.444 20.795 1.00 20.07 136 LYS C CA 1
ATOM 4772 C C . LYS C 1 136 ? 33.745 25.831 20.865 1.00 22.52 136 LYS C C 1
ATOM 4773 O O . LYS C 1 136 ? 32.541 25.989 20.671 1.00 25.16 136 LYS C O 1
ATOM 4779 N N . VAL C 1 137 ? 34.561 26.835 21.138 1.00 22.55 137 VAL C N 1
ATOM 4780 C CA . VAL C 1 137 ? 34.032 28.188 21.216 1.00 21.23 137 VAL C CA 1
ATOM 4781 C C . VAL C 1 137 ? 34.594 29.032 20.084 1.00 23.73 137 VAL C C 1
ATOM 4782 O O . VAL C 1 137 ? 35.808 29.211 19.962 1.00 23.50 137 VAL C O 1
ATOM 4786 N N . ILE C 1 138 ? 33.703 29.540 19.248 1.00 22.67 138 ILE C N 1
ATOM 4787 C CA . ILE C 1 138 ? 34.102 30.437 18.170 1.00 20.20 138 ILE C CA 1
ATOM 4788 C C . ILE C 1 138 ? 34.157 31.860 18.707 1.00 23.15 138 ILE C C 1
ATOM 4789 O O . ILE C 1 138 ? 33.124 32.412 19.074 1.00 23.86 138 ILE C O 1
ATOM 4794 N N . ILE C 1 139 ? 35.341 32.464 18.754 1.00 22.47 139 ILE C N 1
ATOM 4795 C CA . ILE C 1 139 ? 35.426 33.808 19.311 1.00 22.19 139 ILE C CA 1
ATOM 4796 C C . ILE C 1 139 ? 35.290 34.910 18.245 1.00 23.89 139 ILE C C 1
ATOM 4797 O O . ILE C 1 139 ? 35.206 36.091 18.582 1.00 26.28 139 ILE C O 1
ATOM 4802 N N . GLU C 1 140 ? 35.250 34.518 16.975 1.00 21.96 140 GLU C N 1
ATOM 4803 C CA . GLU C 1 140 ? 35.206 35.457 15.839 1.00 25.61 140 GLU C CA 1
ATOM 4804 C C . GLU C 1 140 ? 36.343 36.489 15.928 1.00 27.56 140 GLU C C 1
ATOM 4805 O O . GLU C 1 140 ? 36.109 37.702 15.957 1.00 23.81 140 GLU C O 1
ATOM 4811 N N . SER C 1 141 ? 37.575 35.984 15.944 1.00 26.25 141 SER C N 1
ATOM 4812 C CA . SER C 1 141 ? 38.767 36.803 16.143 1.00 26.08 141 SER C CA 1
ATOM 4813 C C . SER C 1 141 ? 38.992 37.812 15.020 1.00 29.83 141 SER C C 1
ATOM 4814 O O . SER C 1 141 ? 39.675 38.816 15.207 1.00 29.46 141 SER C O 1
ATOM 4817 N N . GLY C 1 142 ? 38.417 37.535 13.855 1.00 28.31 142 GLY C N 1
ATOM 4818 C CA . GLY C 1 142 ? 38.497 38.447 12.728 1.00 31.11 142 GLY C CA 1
ATOM 4819 C C . GLY C 1 142 ? 37.716 39.724 12.966 1.00 31.98 142 GLY C C 1
ATOM 4820 O O . GLY C 1 142 ? 38.057 40.774 12.421 1.00 37.63 142 GLY C O 1
ATOM 4821 N N . VAL C 1 143 ? 36.668 39.638 13.781 1.00 28.73 143 VAL C N 1
ATOM 4822 C CA . VAL C 1 143 ? 35.881 40.809 14.143 1.00 29.01 143 VAL C CA 1
ATOM 4823 C C . VAL C 1 143 ? 36.419 41.477 15.412 1.00 30.07 143 VAL C C 1
ATOM 4824 O O . VAL C 1 143 ? 36.489 42.706 15.487 1.00 31.19 143 VAL C O 1
ATOM 4828 N N . LEU C 1 144 ? 36.804 40.670 16.403 1.00 30.93 144 LEU C N 1
ATOM 4829 C CA . LEU C 1 144 ? 37.435 41.208 17.610 1.00 30.64 144 LEU C CA 1
ATOM 4830 C C . LEU C 1 144 ? 38.624 42.076 17.226 1.00 33.23 144 LEU C C 1
ATOM 4831 O O . LEU C 1 144 ? 38.803 43.174 17.770 1.00 35.31 144 LEU C O 1
ATOM 4836 N N . ALA C 1 145 ? 39.425 41.556 16.293 1.00 33.73 145 ALA C N 1
ATOM 4837 C CA . ALA C 1 145 ? 40.526 42.274 15.635 1.00 40.23 145 ALA C CA 1
ATOM 4838 C C . ALA C 1 145 ? 41.701 42.609 16.554 1.00 41.41 145 ALA C C 1
ATOM 4839 O O . ALA C 1 145 ? 42.832 42.208 16.296 1.00 44.59 145 ALA C O 1
ATOM 4841 N N A ASP C 1 146 ? 41.435 43.362 17.612 0.54 41.16 146 ASP C N 1
ATOM 4842 N N B ASP C 1 146 ? 41.409 43.337 17.625 0.46 41.04 146 ASP C N 1
ATOM 4843 C CA A ASP C 1 146 ? 42.497 43.801 18.508 0.54 41.23 146 ASP C CA 1
ATOM 4844 C CA B ASP C 1 146 ? 42.402 43.773 18.604 0.46 41.28 146 ASP C CA 1
ATOM 4845 C C A ASP C 1 146 ? 42.978 42.654 19.391 0.54 38.46 146 ASP C C 1
ATOM 4846 C C B ASP C 1 146 ? 42.964 42.599 19.411 0.46 38.13 146 ASP C C 1
ATOM 4847 O O A ASP C 1 146 ? 42.171 41.943 19.989 0.54 35.91 146 ASP C O 1
ATOM 4848 O O B ASP C 1 146 ? 42.199 41.816 19.973 0.46 35.72 146 ASP C O 1
ATOM 4857 N N . PRO C 1 147 ? 44.304 42.468 19.462 1.00 38.41 147 PRO C N 1
ATOM 4858 C CA . PRO C 1 147 ? 44.952 41.389 20.220 1.00 39.91 147 PRO C CA 1
ATOM 4859 C C . PRO C 1 147 ? 44.465 41.237 21.663 1.00 36.95 147 PRO C C 1
ATOM 4860 O O . PRO C 1 147 ? 44.254 40.105 22.101 1.00 33.23 147 PRO C O 1
ATOM 4864 N N . ALA C 1 148 ? 44.272 42.343 22.378 1.00 33.07 148 ALA C N 1
ATOM 4865 C CA . ALA C 1 148 ? 43.802 42.260 23.755 1.00 33.23 148 ALA C CA 1
ATOM 4866 C C . ALA C 1 148 ? 42.435 41.578 23.834 1.00 26.22 148 ALA C C 1
ATOM 4867 O O . ALA C 1 148 ? 42.169 40.824 24.767 1.00 28.73 148 ALA C O 1
ATOM 4869 N N . LEU C 1 149 ? 41.579 41.835 22.848 1.00 31.29 149 LEU C N 1
ATOM 4870 C CA . LEU C 1 149 ? 40.248 41.230 22.816 1.00 27.54 149 LEU C CA 1
ATOM 4871 C C . LEU C 1 149 ? 40.303 39.751 22.433 1.00 29.30 149 LEU C C 1
ATOM 4872 O O . LEU C 1 149 ? 39.596 38.926 23.007 1.00 29.01 149 LEU C O 1
ATOM 4877 N N . ILE C 1 150 ? 41.140 39.424 21.459 1.00 27.22 150 ILE C N 1
ATOM 4878 C CA . ILE C 1 150 ? 41.313 38.038 21.044 1.00 25.81 150 ILE C CA 1
ATOM 4879 C C . ILE C 1 150 ? 41.838 37.225 22.227 1.00 27.91 150 ILE C C 1
ATOM 4880 O O . ILE C 1 150 ? 41.305 36.158 22.545 1.00 27.66 150 ILE C O 1
ATOM 4885 N N . ARG C 1 151 ? 42.858 37.757 22.893 1.00 27.29 151 ARG C N 1
ATOM 4886 C CA . ARG C 1 151 ? 43.371 37.154 24.119 1.00 24.45 151 ARG C CA 1
ATOM 4887 C C . ARG C 1 151 ? 42.282 37.010 25.185 1.00 26.25 151 ARG C C 1
ATOM 4888 O O . ARG C 1 151 ? 42.132 35.945 25.782 1.00 26.73 151 ARG C O 1
ATOM 4896 N N . LYS C 1 152 ? 41.517 38.074 25.420 1.00 27.06 152 LYS C N 1
ATOM 4897 C CA . LYS C 1 152 ? 40.516 38.059 26.483 1.00 26.36 152 LYS C CA 1
ATOM 4898 C C . LYS C 1 152 ? 39.412 37.028 26.222 1.00 23.74 152 LYS C C 1
ATOM 4899 O O . LYS C 1 152 ? 39.034 36.275 27.125 1.00 24.90 152 LYS C O 1
ATOM 4905 N N . ALA C 1 153 ? 38.906 36.990 24.991 1.00 24.49 153 ALA C N 1
ATOM 4906 C CA . ALA C 1 153 ? 37.862 36.036 24.628 1.00 23.15 153 ALA C CA 1
ATOM 4907 C C . ALA C 1 153 ? 38.368 34.607 24.779 1.00 24.40 153 ALA C C 1
ATOM 4908 O O . ALA C 1 153 ? 37.627 33.723 25.205 1.00 21.69 153 ALA C O 1
ATOM 4910 N N . SER C 1 154 ? 39.634 34.395 24.429 1.00 23.96 154 SER C N 1
ATOM 4911 C CA . SER C 1 154 ? 40.256 33.079 24.550 1.00 25.02 154 SER C CA 1
ATOM 4912 C C . SER C 1 154 ? 40.351 32.653 26.011 1.00 26.47 154 SER C C 1
ATOM 4913 O O . SER C 1 154 ? 40.011 31.520 26.356 1.00 27.49 154 SER C O 1
ATOM 4916 N N . GLU C 1 155 ? 40.810 33.575 26.862 1.00 22.79 155 GLU C N 1
ATOM 4917 C CA . GLU C 1 155 ? 40.971 33.327 28.294 1.00 25.54 155 GLU C CA 1
ATOM 4918 C C . GLU C 1 155 ? 39.634 33.072 28.979 1.00 26.11 155 GLU C C 1
ATOM 4919 O O . GLU C 1 155 ? 39.499 32.147 29.787 1.00 25.68 155 GLU C O 1
ATOM 4925 N N . LEU C 1 156 ? 38.651 33.906 28.663 1.00 26.24 156 LEU C N 1
ATOM 4926 C CA . LEU C 1 156 ? 37.308 33.724 29.200 1.00 26.11 156 LEU C CA 1
ATOM 4927 C C . LEU C 1 156 ? 36.714 32.379 28.803 1.00 25.36 156 LEU C C 1
ATOM 4928 O O . LEU C 1 156 ? 36.129 31.682 29.633 1.00 26.94 156 LEU C O 1
ATOM 4933 N N . SER C 1 157 ? 36.859 32.021 27.531 1.00 23.38 157 SER C N 1
ATOM 4934 C CA . SER C 1 157 ? 36.294 30.774 27.032 1.00 23.02 157 SER C CA 1
ATOM 4935 C C . SER C 1 157 ? 36.936 29.564 27.699 1.00 23.23 157 SER C C 1
ATOM 4936 O O . SER C 1 157 ? 36.249 28.612 28.060 1.00 26.83 157 SER C O 1
ATOM 4939 N N . ILE C 1 158 ? 38.253 29.600 27.863 1.00 22.45 158 ILE C N 1
ATOM 4940 C CA . ILE C 1 158 ? 38.945 28.503 28.526 1.00 24.92 158 ILE C CA 1
ATOM 4941 C C . ILE C 1 158 ? 38.579 28.421 30.015 1.00 22.53 158 ILE C C 1
ATOM 4942 O O . ILE C 1 158 ? 38.314 27.339 30.533 1.00 27.44 158 ILE C O 1
ATOM 4947 N N . ASP C 1 159 ? 38.555 29.563 30.698 1.00 26.29 159 ASP C N 1
ATOM 4948 C CA . ASP C 1 159 ? 38.137 29.593 32.103 1.00 30.03 159 ASP C CA 1
ATOM 4949 C C . ASP C 1 159 ? 36.739 28.996 32.296 1.00 29.85 159 ASP C C 1
ATOM 4950 O O . ASP C 1 159 ? 36.446 28.397 33.334 1.00 29.17 159 ASP C O 1
ATOM 4955 N N . ALA C 1 160 ? 35.884 29.164 31.291 1.00 27.96 160 ALA C N 1
ATOM 4956 C CA . ALA C 1 160 ? 34.492 28.733 31.374 1.00 25.80 160 ALA C CA 1
ATOM 4957 C C . ALA C 1 160 ? 34.292 27.290 30.933 1.00 27.65 160 ALA C C 1
ATOM 4958 O O . ALA C 1 160 ? 33.173 26.776 30.974 1.00 29.29 160 ALA C O 1
ATOM 4960 N N . GLY C 1 161 ? 35.363 26.637 30.497 1.00 28.53 161 GLY C N 1
ATOM 4961 C CA . GLY C 1 161 ? 35.303 25.211 30.240 1.00 28.12 161 GLY C CA 1
ATOM 4962 C C . GLY C 1 161 ? 35.383 24.765 28.793 1.00 27.93 161 GLY C C 1
ATOM 4963 O O . GLY C 1 161 ? 35.146 23.589 28.501 1.00 32.80 161 GLY C O 1
ATOM 4964 N N . ALA C 1 162 ? 35.711 25.683 27.886 1.00 26.70 162 ALA C N 1
ATOM 4965 C CA . ALA C 1 162 ? 35.885 25.335 26.471 1.00 27.27 162 ALA C CA 1
ATOM 4966 C C . ALA C 1 162 ? 36.892 24.204 26.283 1.00 27.50 162 ALA C C 1
ATOM 4967 O O . ALA C 1 162 ? 37.952 24.201 26.912 1.00 27.50 162 ALA C O 1
ATOM 4969 N N . ASP C 1 163 ? 36.552 23.252 25.414 1.00 26.29 163 ASP C N 1
ATOM 4970 C CA . ASP C 1 163 ? 37.460 22.170 25.036 1.00 27.52 163 ASP C CA 1
ATOM 4971 C C . ASP C 1 163 ? 38.312 22.566 23.830 1.00 26.63 163 ASP C C 1
ATOM 4972 O O . ASP C 1 163 ? 39.404 22.042 23.637 1.00 27.63 163 ASP C O 1
ATOM 4977 N N . PHE C 1 164 ? 37.788 23.486 23.020 1.00 25.53 164 PHE C N 1
ATOM 4978 C CA . PHE C 1 164 ? 38.493 24.065 21.876 1.00 26.20 164 PHE C CA 1
ATOM 4979 C C . PHE C 1 164 ? 38.221 25.557 21.825 1.00 24.72 164 PHE C C 1
ATOM 4980 O O . PHE C 1 164 ? 37.146 25.998 22.227 1.00 25.42 164 PHE C O 1
ATOM 4988 N N . ILE C 1 165 ? 39.161 26.332 21.304 1.00 25.26 165 ILE C N 1
ATOM 4989 C CA . ILE C 1 165 ? 38.816 27.676 20.869 1.00 25.22 165 ILE C CA 1
ATOM 4990 C C . ILE C 1 165 ? 39.054 27.772 19.368 1.00 29.99 165 ILE C C 1
ATOM 4991 O O . ILE C 1 165 ? 40.073 27.305 18.843 1.00 25.64 165 ILE C O 1
ATOM 4996 N N . LYS C 1 166 ? 38.084 28.380 18.698 1.00 26.47 166 LYS C N 1
ATOM 4997 C CA . LYS C 1 166 ? 37.986 28.396 17.250 1.00 24.86 166 LYS C CA 1
ATOM 4998 C C . LYS C 1 166 ? 37.975 29.831 16.748 1.00 27.06 166 LYS C C 1
ATOM 4999 O O . LYS C 1 166 ? 37.338 30.697 17.349 1.00 25.37 166 LYS C O 1
ATOM 5005 N N . THR C 1 167 ? 38.688 30.096 15.657 1.00 24.61 167 THR C N 1
ATOM 5006 C CA . THR C 1 167 ? 38.848 31.476 15.200 1.00 24.52 167 THR C CA 1
ATOM 5007 C C . THR C 1 167 ? 37.540 32.123 14.742 1.00 24.45 167 THR C C 1
ATOM 5008 O O . THR C 1 167 ? 37.222 33.231 15.154 1.00 25.59 167 THR C O 1
ATOM 5012 N N . SER C 1 168 ? 36.786 31.434 13.891 1.00 27.33 168 SER C N 1
ATOM 5013 C CA . SER C 1 168 ? 35.810 32.128 13.056 1.00 26.95 168 SER C CA 1
ATOM 5014 C C . SER C 1 168 ? 34.595 31.297 12.691 1.00 28.22 168 SER C C 1
ATOM 5015 O O . SER C 1 168 ? 34.630 30.068 12.746 1.00 27.51 168 SER C O 1
ATOM 5018 N N . THR C 1 169 ? 33.519 31.975 12.300 1.00 24.36 169 THR C N 1
ATOM 5019 C CA . THR C 1 169 ? 32.327 31.277 11.838 1.00 27.04 169 THR C CA 1
ATOM 5020 C C . THR C 1 169 ? 32.453 30.882 10.381 1.00 31.47 169 THR C C 1
ATOM 5021 O O . THR C 1 169 ? 31.785 29.959 9.922 1.00 34.54 169 THR C O 1
ATOM 5025 N N . GLY C 1 170 ? 33.298 31.602 9.653 1.00 34.50 170 GLY C N 1
ATOM 5026 C CA . GLY C 1 170 ? 33.387 31.447 8.215 1.00 39.90 170 GLY C CA 1
ATOM 5027 C C . GLY C 1 170 ? 32.315 32.262 7.521 1.00 43.21 170 GLY C C 1
ATOM 5028 O O . GLY C 1 170 ? 32.142 32.174 6.307 1.00 46.98 170 GLY C O 1
ATOM 5029 N N . LYS C 1 171 ? 31.587 33.060 8.297 1.00 40.60 171 LYS C N 1
ATOM 5030 C CA . LYS C 1 171 ? 30.463 33.827 7.757 1.00 42.93 171 LYS C CA 1
ATOM 5031 C C . LYS C 1 171 ? 30.720 35.332 7.777 1.00 44.22 171 LYS C C 1
ATOM 5032 O O . LYS C 1 171 ? 29.810 36.123 7.505 1.00 45.55 171 LYS C O 1
ATOM 5038 N N . VAL C 1 172 ? 31.950 35.722 8.108 1.00 42.48 172 VAL C N 1
ATOM 5039 C CA . VAL C 1 172 ? 32.333 37.132 8.114 1.00 40.68 172 VAL C CA 1
ATOM 5040 C C . VAL C 1 172 ? 33.476 37.404 7.136 1.00 43.63 172 VAL C C 1
ATOM 5041 O O . VAL C 1 172 ? 34.008 36.483 6.511 1.00 43.30 172 VAL C O 1
ATOM 5045 N N . ALA C 1 173 ? 33.848 38.677 7.019 1.00 47.28 173 ALA C N 1
ATOM 5046 C CA . ALA C 1 173 ? 34.845 39.127 6.049 1.00 48.68 173 ALA C CA 1
ATOM 5047 C C . ALA C 1 173 ? 36.241 38.602 6.367 1.00 49.49 173 ALA C C 1
ATOM 5048 O O . ALA C 1 173 ? 36.958 38.143 5.479 1.00 49.86 173 ALA C O 1
ATOM 5050 N N . VAL C 1 174 ? 36.623 38.686 7.637 1.00 47.57 174 VAL C N 1
ATOM 5051 C CA . VAL C 1 174 ? 37.924 38.198 8.074 1.00 43.82 174 VAL C CA 1
ATOM 5052 C C . VAL C 1 174 ? 37.767 36.981 8.966 1.00 40.91 174 VAL C C 1
ATOM 5053 O O . VAL C 1 174 ? 37.141 37.042 10.027 1.00 39.58 174 VAL C O 1
ATOM 5057 N N . ASN C 1 175 ? 38.342 35.868 8.537 1.00 40.95 175 ASN C N 1
ATOM 5058 C CA . ASN C 1 175 ? 38.244 34.649 9.318 1.00 43.72 175 ASN C CA 1
ATOM 5059 C C . ASN C 1 175 ? 39.581 34.287 9.969 1.00 42.27 175 ASN C C 1
ATOM 5060 O O . ASN C 1 175 ? 40.208 35.147 10.588 1.00 41.94 175 ASN C O 1
ATOM 5065 N N . ALA C 1 176 ? 40.008 33.031 9.856 1.00 37.98 176 ALA C N 1
ATOM 5066 C CA . ALA C 1 176 ? 41.241 32.608 10.522 1.00 33.94 176 ALA C CA 1
ATOM 5067 C C . ALA C 1 176 ? 42.447 33.390 9.995 1.00 37.23 176 ALA C C 1
ATOM 5068 O O . ALA C 1 176 ? 42.609 33.560 8.785 1.00 35.95 176 ALA C O 1
ATOM 5070 N N . THR C 1 177 ? 43.266 33.895 10.917 1.00 35.29 177 THR C N 1
ATOM 5071 C CA . THR C 1 177 ? 44.516 34.564 10.566 1.00 40.27 177 THR C CA 1
ATOM 5072 C C . THR C 1 177 ? 45.644 34.029 11.435 1.00 36.66 177 THR C C 1
ATOM 5073 O O . THR C 1 177 ? 45.405 33.577 12.559 1.00 31.89 177 THR C O 1
ATOM 5077 N N . LEU C 1 178 ? 46.869 34.087 10.919 1.00 37.48 178 LEU C N 1
ATOM 5078 C CA . LEU C 1 178 ? 48.035 33.636 11.671 1.00 35.24 178 LEU C CA 1
ATOM 5079 C C . LEU C 1 178 ? 48.257 34.478 12.919 1.00 36.07 178 LEU C C 1
ATOM 5080 O O . LEU C 1 178 ? 48.683 33.964 13.954 1.00 35.99 178 LEU C O 1
ATOM 5085 N N . GLU C 1 179 ? 47.962 35.770 12.820 1.00 35.49 179 GLU C N 1
ATOM 5086 C CA . GLU C 1 179 ? 48.066 36.659 13.969 1.00 37.44 179 GLU C CA 1
ATOM 5087 C C . GLU C 1 179 ? 47.145 36.183 15.091 1.00 34.52 179 GLU C C 1
ATOM 5088 O O . GLU C 1 179 ? 47.557 36.076 16.247 1.00 32.93 179 GLU C O 1
ATOM 5094 N N . ALA C 1 180 ? 45.895 35.891 14.744 1.00 30.72 180 ALA C N 1
ATOM 5095 C CA . ALA C 1 180 ? 44.938 35.420 15.740 1.00 28.97 180 ALA C CA 1
ATOM 5096 C C . ALA C 1 180 ? 45.372 34.068 16.300 1.00 29.69 180 ALA C C 1
ATOM 5097 O O . ALA C 1 180 ? 45.275 33.826 17.503 1.00 28.66 180 ALA C O 1
ATOM 5099 N N . ALA C 1 181 ? 45.853 33.192 15.421 1.00 29.80 181 ALA C N 1
ATOM 5100 C CA . ALA C 1 181 ? 46.280 31.856 15.821 1.00 29.50 181 ALA C CA 1
ATOM 5101 C C . ALA C 1 181 ? 47.465 31.914 16.794 1.00 29.99 181 ALA C C 1
ATOM 5102 O O . ALA C 1 181 ? 47.545 31.139 17.749 1.00 30.61 181 ALA C O 1
ATOM 5104 N N . GLU C 1 182 ? 48.382 32.836 16.539 1.00 29.07 182 GLU C N 1
ATOM 5105 C CA . GLU C 1 182 ? 49.516 33.054 17.432 1.00 34.41 182 GLU C CA 1
ATOM 5106 C C . GLU C 1 182 ? 49.018 33.385 18.840 1.00 31.85 182 GLU C C 1
ATOM 5107 O O . GLU C 1 182 ? 49.460 32.783 19.821 1.00 32.93 182 GLU C O 1
ATOM 5113 N N . ILE C 1 183 ? 48.078 34.323 18.938 1.00 26.56 183 ILE C N 1
ATOM 5114 C CA . ILE C 1 183 ? 47.574 34.742 20.242 1.00 28.50 183 ILE C CA 1
ATOM 5115 C C . ILE C 1 183 ? 46.804 33.627 20.941 1.00 27.65 183 ILE C C 1
ATOM 5116 O O . ILE C 1 183 ? 47.000 33.355 22.128 1.00 28.20 183 ILE C O 1
ATOM 5121 N N . MET C 1 184 ? 45.918 32.990 20.193 1.00 25.06 184 MET C N 1
ATOM 5122 C CA . MET C 1 184 ? 45.051 31.972 20.763 1.00 24.21 184 MET C CA 1
ATOM 5123 C C . MET C 1 184 ? 45.828 30.746 21.249 1.00 23.28 184 MET C C 1
ATOM 5124 O O . MET C 1 184 ? 45.519 30.198 22.308 1.00 24.78 184 MET C O 1
ATOM 5129 N N . MET C 1 185 ? 46.845 30.332 20.503 1.00 27.01 185 MET C N 1
ATOM 5130 C CA . MET C 1 185 ? 47.635 29.174 20.916 1.00 24.15 185 MET C CA 1
ATOM 5131 C C . MET C 1 185 ? 48.631 29.542 22.010 1.00 28.18 185 MET C C 1
ATOM 5132 O O . MET C 1 185 ? 49.028 28.687 22.806 1.00 29.90 185 MET C O 1
ATOM 5137 N N . THR C 1 186 ? 49.017 30.814 22.069 1.00 26.82 186 THR C N 1
ATOM 5138 C CA . THR C 1 186 ? 49.798 31.298 23.198 1.00 26.29 186 THR C CA 1
ATOM 5139 C C . THR C 1 186 ? 48.974 31.202 24.486 1.00 26.51 186 THR C C 1
ATOM 5140 O O . THR C 1 186 ? 49.477 30.762 25.521 1.00 31.78 186 THR C O 1
ATOM 5144 N N . VAL C 1 187 ? 47.706 31.602 24.419 1.00 26.30 187 VAL C N 1
ATOM 5145 C CA . VAL C 1 187 ? 46.829 31.529 25.583 1.00 25.24 187 VAL C CA 1
ATOM 5146 C C . VAL C 1 187 ? 46.607 30.080 26.001 1.00 25.55 187 VAL C C 1
ATOM 5147 O O . VAL C 1 187 ? 46.607 29.754 27.192 1.00 27.97 187 VAL C O 1
ATOM 5151 N N . ILE C 1 188 ? 46.448 29.198 25.022 1.00 24.23 188 ILE C N 1
ATOM 5152 C CA . ILE C 1 188 ? 46.333 27.774 25.317 1.00 26.16 188 ILE C CA 1
ATOM 5153 C C . ILE C 1 188 ? 47.587 27.297 26.056 1.00 29.64 188 ILE C C 1
ATOM 5154 O O . ILE C 1 188 ? 47.493 26.599 27.069 1.00 31.84 188 ILE C O 1
ATOM 5159 N N . SER C 1 189 ? 48.754 27.713 25.573 1.00 26.83 189 SER C N 1
ATOM 5160 C CA . SER C 1 189 ? 50.019 27.311 26.186 1.00 27.92 189 SER C CA 1
ATOM 5161 C C . SER C 1 189 ? 50.132 27.852 27.610 1.00 32.53 189 SER C C 1
ATOM 5162 O O . SER C 1 189 ? 50.775 27.243 28.472 1.00 39.19 189 SER C O 1
ATOM 5165 N N . GLU C 1 190 ? 49.501 28.997 27.850 1.00 32.64 190 GLU C N 1
ATOM 5166 C CA . GLU C 1 190 ? 49.550 29.640 29.158 1.00 36.06 190 GLU C CA 1
ATOM 5167 C C . GLU C 1 190 ? 48.575 29.024 30.151 1.00 40.35 190 GLU C C 1
ATOM 5168 O O . GLU C 1 190 ? 48.825 29.038 31.357 1.00 41.23 190 GLU C O 1
ATOM 5174 N N . LYS C 1 191 ? 47.459 28.494 29.656 1.00 35.85 191 LYS C N 1
ATOM 5175 C CA . LYS C 1 191 ? 46.386 28.086 30.555 1.00 35.23 191 LYS C CA 1
ATOM 5176 C C . LYS C 1 191 ? 46.210 26.576 30.674 1.00 36.96 191 LYS C C 1
ATOM 5177 O O . LYS C 1 191 ? 46.110 26.056 31.786 1.00 39.36 191 LYS C O 1
ATOM 5183 N N . ASN C 1 192 ? 46.163 25.882 29.538 1.00 34.55 192 ASN C N 1
ATOM 5184 C CA . ASN C 1 192 ? 45.944 24.436 29.514 1.00 38.10 192 ASN C CA 1
ATOM 5185 C C . ASN C 1 192 ? 46.086 23.849 28.114 1.00 35.07 192 ASN C C 1
ATOM 5186 O O . ASN C 1 192 ? 45.174 23.962 27.297 1.00 33.20 192 ASN C O 1
ATOM 5191 N N . PRO C 1 193 ? 47.230 23.209 27.840 1.00 36.52 193 PRO C N 1
ATOM 5192 C CA . PRO C 1 193 ? 47.519 22.567 26.551 1.00 32.09 193 PRO C CA 1
ATOM 5193 C C . PRO C 1 193 ? 46.598 21.388 26.214 1.00 31.53 193 PRO C C 1
ATOM 5194 O O . PRO C 1 193 ? 46.753 20.789 25.152 1.00 33.10 193 PRO C O 1
ATOM 5198 N N . LYS C 1 194 ? 45.668 21.047 27.101 1.00 31.58 194 LYS C N 1
ATOM 5199 C CA . LYS C 1 194 ? 44.632 20.072 26.762 1.00 35.54 194 LYS C CA 1
ATOM 5200 C C . LYS C 1 194 ? 43.584 20.703 25.842 1.00 35.22 194 LYS C C 1
ATOM 5201 O O . LYS C 1 194 ? 42.962 20.017 25.026 1.00 35.70 194 LYS C O 1
ATOM 5203 N N . VAL C 1 195 ? 43.391 22.012 25.986 1.00 30.66 195 VAL C N 1
ATOM 5204 C CA . VAL C 1 195 ? 42.435 22.755 25.162 1.00 25.88 195 VAL C CA 1
ATOM 5205 C C . VAL C 1 195 ? 42.888 22.806 23.707 1.00 26.29 195 VAL C C 1
ATOM 5206 O O . VAL C 1 195 ? 44.060 23.070 23.429 1.00 26.38 195 VAL C O 1
ATOM 5210 N N . GLY C 1 196 ? 41.957 22.572 22.786 1.00 26.16 196 GLY C N 1
ATOM 5211 C CA . GLY C 1 196 ? 42.274 22.521 21.371 1.00 26.48 196 GLY C CA 1
ATOM 5212 C C . GLY C 1 196 ? 42.184 23.846 20.637 1.00 25.79 196 GLY C C 1
ATOM 5213 O O . GLY C 1 196 ? 41.578 24.810 21.125 1.00 25.52 196 GLY C O 1
ATOM 5214 N N . PHE C 1 197 ? 42.794 23.894 19.454 1.00 25.18 197 PHE C N 1
ATOM 5215 C CA . PHE C 1 197 ? 42.688 25.071 18.587 1.00 23.22 197 PHE C CA 1
ATOM 5216 C C . PHE C 1 197 ? 42.097 24.703 17.227 1.00 25.61 197 PHE C C 1
ATOM 5217 O O . PHE C 1 197 ? 42.447 23.675 16.648 1.00 27.99 197 PHE C O 1
ATOM 5225 N N . LYS C 1 198 ? 41.210 25.549 16.711 1.00 24.34 198 LYS C N 1
ATOM 5226 C CA . LYS C 1 198 ? 40.614 25.305 15.397 1.00 25.31 198 LYS C CA 1
ATOM 5227 C C . LYS C 1 198 ? 40.597 26.573 14.542 1.00 24.98 198 LYS C C 1
ATOM 5228 O O . LYS C 1 198 ? 39.749 27.445 14.729 1.00 23.26 198 LYS C O 1
ATOM 5234 N N . PRO C 1 199 ? 41.550 26.688 13.604 1.00 29.32 199 PRO C N 1
ATOM 5235 C CA . PRO C 1 199 ? 41.433 27.766 12.625 1.00 31.66 199 PRO C CA 1
ATOM 5236 C C . PRO C 1 199 ? 40.345 27.397 11.626 1.00 35.22 199 PRO C C 1
ATOM 5237 O O . PRO C 1 199 ? 40.313 26.271 11.147 1.00 31.83 199 PRO C O 1
ATOM 5241 N N . ALA C 1 200 ? 39.441 28.323 11.339 1.00 33.97 200 ALA C N 1
ATOM 5242 C CA . ALA C 1 200 ? 38.326 28.005 10.465 1.00 37.30 200 ALA C CA 1
ATOM 5243 C C . ALA C 1 200 ? 38.097 29.128 9.481 1.00 40.39 200 ALA C C 1
ATOM 5244 O O . ALA C 1 200 ? 38.093 30.300 9.860 1.00 39.28 200 ALA C O 1
ATOM 5246 N N . GLY C 1 201 ? 37.922 28.760 8.217 1.00 42.06 201 GLY C N 1
ATOM 5247 C CA . GLY C 1 201 ? 37.618 29.719 7.174 1.00 48.28 201 GLY C CA 1
ATOM 5248 C C . GLY C 1 201 ? 38.864 30.311 6.551 1.00 54.40 201 GLY C C 1
ATOM 5249 O O . GLY C 1 201 ? 39.796 30.700 7.253 1.00 57.11 201 GLY C O 1
ATOM 5250 N N . GLY C 1 202 ? 38.885 30.370 5.225 1.00 58.14 202 GLY C N 1
ATOM 5251 C CA . GLY C 1 202 ? 39.970 31.020 4.514 1.00 60.09 202 GLY C CA 1
ATOM 5252 C C . GLY C 1 202 ? 41.272 30.243 4.454 1.00 60.70 202 GLY C C 1
ATOM 5253 O O . GLY C 1 202 ? 42.245 30.714 3.867 1.00 65.34 202 GLY C O 1
ATOM 5254 N N . VAL C 1 203 ? 41.311 29.067 5.073 1.00 56.85 203 VAL C N 1
ATOM 5255 C CA . VAL C 1 203 ? 42.477 28.199 4.945 1.00 51.91 203 VAL C CA 1
ATOM 5256 C C . VAL C 1 203 ? 42.343 27.457 3.622 1.00 50.54 203 VAL C C 1
ATOM 5257 O O . VAL C 1 203 ? 41.553 26.521 3.508 1.00 51.54 203 VAL C O 1
ATOM 5261 N N . LYS C 1 204 ? 43.115 27.888 2.627 1.00 51.20 204 LYS C N 1
ATOM 5262 C CA . LYS C 1 204 ? 42.849 27.546 1.230 1.00 54.13 204 LYS C CA 1
ATOM 5263 C C . LYS C 1 204 ? 43.698 26.405 0.665 1.00 53.16 204 LYS C C 1
ATOM 5264 O O . LYS C 1 204 ? 43.241 25.657 -0.205 1.00 49.63 204 LYS C O 1
ATOM 5268 N N . ASP C 1 205 ? 44.932 26.274 1.138 1.00 49.46 205 ASP C N 1
ATOM 5269 C CA . ASP C 1 205 ? 45.831 25.271 0.577 1.00 50.58 205 ASP C CA 1
ATOM 5270 C C . ASP C 1 205 ? 46.761 24.662 1.617 1.00 46.26 205 ASP C C 1
ATOM 5271 O O . ASP C 1 205 ? 46.728 25.031 2.792 1.00 45.31 205 ASP C O 1
ATOM 5276 N N . ALA C 1 206 ? 47.597 23.731 1.168 1.00 47.30 206 ALA C N 1
ATOM 5277 C CA . ALA C 1 206 ? 48.514 23.028 2.055 1.00 47.04 206 ALA C CA 1
ATOM 5278 C C . ALA C 1 206 ? 49.552 23.967 2.661 1.00 45.32 206 ALA C C 1
ATOM 5279 O O . ALA C 1 206 ? 49.976 23.775 3.801 1.00 44.86 206 ALA C O 1
ATOM 5281 N N . ALA C 1 207 ? 49.959 24.975 1.896 1.00 44.38 207 ALA C N 1
ATOM 5282 C CA . ALA C 1 207 ? 50.955 25.933 2.359 1.00 44.33 207 ALA C CA 1
ATOM 5283 C C . ALA C 1 207 ? 50.449 26.699 3.577 1.00 42.98 207 ALA C C 1
ATOM 5284 O O . ALA C 1 207 ? 51.173 26.877 4.558 1.00 42.94 207 ALA C O 1
ATOM 5286 N N . ALA C 1 208 ? 49.196 27.139 3.514 1.00 42.45 208 ALA C N 1
ATOM 5287 C CA . ALA C 1 208 ? 48.580 27.851 4.624 1.00 42.08 208 ALA C CA 1
ATOM 5288 C C . ALA C 1 208 ? 48.370 26.916 5.809 1.00 41.51 208 ALA C C 1
ATOM 5289 O O . ALA C 1 208 ? 48.598 27.297 6.952 1.00 40.35 208 ALA C O 1
ATOM 5291 N N . ALA C 1 209 ? 47.933 25.690 5.531 1.00 42.78 209 ALA C N 1
ATOM 5292 C CA . ALA C 1 209 ? 47.735 24.696 6.584 1.00 41.32 209 ALA C CA 1
ATOM 5293 C C . ALA C 1 209 ? 49.050 24.418 7.298 1.00 40.51 209 ALA C C 1
ATOM 5294 O O . ALA C 1 209 ? 49.091 24.296 8.523 1.00 38.58 209 ALA C O 1
ATOM 5296 N N . ALA C 1 210 ? 50.126 24.334 6.518 1.00 41.80 210 ALA C N 1
ATOM 5297 C CA . ALA C 1 210 ? 51.455 24.081 7.056 1.00 43.86 210 ALA C CA 1
ATOM 5298 C C . ALA C 1 210 ? 51.889 25.203 7.996 1.00 43.01 210 ALA C C 1
ATOM 5299 O O . ALA C 1 210 ? 52.530 24.950 9.015 1.00 42.79 210 ALA C O 1
ATOM 5301 N N . GLU C 1 211 ? 51.531 26.437 7.651 1.00 41.97 211 GLU C N 1
ATOM 5302 C CA . GLU C 1 211 ? 51.873 27.594 8.477 1.00 40.06 211 GLU C CA 1
ATOM 5303 C C . GLU C 1 211 ? 51.173 27.550 9.827 1.00 37.28 211 GLU C C 1
ATOM 5304 O O . GLU C 1 211 ? 51.776 27.850 10.861 1.00 37.03 211 GLU C O 1
ATOM 5310 N N . PHE C 1 212 ? 49.897 27.184 9.817 1.00 33.18 212 PHE C N 1
ATOM 5311 C CA . PHE C 1 212 ? 49.143 27.106 11.059 1.00 32.03 212 PHE C CA 1
ATOM 5312 C C . PHE C 1 212 ? 49.713 26.000 11.942 1.00 31.35 212 PHE C C 1
ATOM 5313 O O . PHE C 1 212 ? 49.908 26.200 13.141 1.00 31.29 212 PHE C O 1
ATOM 5321 N N . LEU C 1 213 ? 49.975 24.840 11.343 1.00 32.92 213 LEU C N 1
ATOM 5322 C CA . LEU C 1 213 ? 50.584 23.725 12.066 1.00 34.00 213 LEU C CA 1
ATOM 5323 C C . LEU C 1 213 ? 51.981 24.093 12.563 1.00 35.31 213 LEU C C 1
ATOM 5324 O O . LEU C 1 213 ? 52.424 23.611 13.609 1.00 33.33 213 LEU C O 1
ATOM 5329 N N . GLY C 1 214 ? 52.673 24.941 11.804 1.00 35.81 214 GLY C N 1
ATOM 5330 C CA . GLY C 1 214 ? 53.989 25.410 12.200 1.00 36.04 214 GLY C CA 1
ATOM 5331 C C . GLY C 1 214 ? 53.925 26.243 13.468 1.00 35.05 214 GLY C C 1
ATOM 5332 O O . GLY C 1 214 ? 54.785 26.132 14.344 1.00 35.34 214 GLY C O 1
ATOM 5333 N N . VAL C 1 215 ? 52.907 27.089 13.568 1.00 32.66 215 VAL C N 1
ATOM 5334 C CA . VAL C 1 215 ? 52.724 27.899 14.770 1.00 34.90 215 VAL C CA 1
ATOM 5335 C C . VAL C 1 215 ? 52.437 27.016 15.985 1.00 35.13 215 VAL C C 1
ATOM 5336 O O . VAL C 1 215 ? 53.006 27.213 17.063 1.00 34.46 215 VAL C O 1
ATOM 5340 N N . ALA C 1 216 ? 51.560 26.036 15.800 1.00 31.96 216 ALA C N 1
ATOM 5341 C CA . ALA C 1 216 ? 51.233 25.081 16.855 1.00 29.76 216 ALA C CA 1
ATOM 5342 C C . ALA C 1 216 ? 52.485 24.360 17.350 1.00 31.36 216 ALA C C 1
ATOM 5343 O O . ALA C 1 216 ? 52.731 24.291 18.558 1.00 32.61 216 ALA C O 1
ATOM 5345 N N . ALA C 1 217 ? 53.282 23.848 16.412 1.00 30.91 217 ALA C N 1
ATOM 5346 C CA . ALA C 1 217 ? 54.485 23.093 16.742 1.00 34.77 217 ALA C CA 1
ATOM 5347 C C . ALA C 1 217 ? 55.484 23.944 17.518 1.00 38.55 217 ALA C C 1
ATOM 5348 O O . ALA C 1 217 ? 56.134 23.468 18.450 1.00 37.77 217 ALA C O 1
ATOM 5350 N N . ARG C 1 218 ? 55.614 25.201 17.115 1.00 37.24 218 ARG C N 1
ATOM 5351 C CA . ARG C 1 218 ? 56.565 26.101 17.748 1.00 38.08 218 ARG C CA 1
ATOM 5352 C C . ARG C 1 218 ? 56.128 26.457 19.163 1.00 38.59 218 ARG C C 1
ATOM 5353 O O . ARG C 1 218 ? 56.933 26.439 20.094 1.00 37.03 218 ARG C O 1
ATOM 5361 N N . LEU C 1 219 ? 54.847 26.778 19.317 1.00 33.75 219 LEU C N 1
ATOM 5362 C CA . LEU C 1 219 ? 54.314 27.239 20.599 1.00 35.64 219 LEU C CA 1
ATOM 5363 C C . LEU C 1 219 ? 54.015 26.112 21.584 1.00 33.78 219 LEU C C 1
ATOM 5364 O O . LEU C 1 219 ? 54.179 26.279 22.789 1.00 35.58 219 LEU C O 1
ATOM 5369 N N . LEU C 1 220 ? 53.566 24.971 21.074 1.00 35.61 220 LEU C N 1
ATOM 5370 C CA . LEU C 1 220 ? 53.034 23.924 21.944 1.00 32.77 220 LEU C CA 1
ATOM 5371 C C . LEU C 1 220 ? 53.745 22.583 21.799 1.00 36.41 220 LEU C C 1
ATOM 5372 O O . LEU C 1 220 ? 53.477 21.653 22.560 1.00 34.95 220 LEU C O 1
ATOM 5377 N N . GLY C 1 221 ? 54.649 22.484 20.826 1.00 36.42 221 GLY C N 1
ATOM 5378 C CA . GLY C 1 221 ? 55.441 21.279 20.640 1.00 39.31 221 GLY C CA 1
ATOM 5379 C C . GLY C 1 221 ? 55.145 20.538 19.350 1.00 41.14 221 GLY C C 1
ATOM 5380 O O . GLY C 1 221 ? 54.022 20.582 18.836 1.00 38.63 221 GLY C O 1
ATOM 5381 N N . ASP C 1 222 ? 56.154 19.841 18.834 1.00 39.19 222 ASP C N 1
ATOM 5382 C CA . ASP C 1 222 ? 56.041 19.109 17.573 1.00 43.91 222 ASP C CA 1
ATOM 5383 C C . ASP C 1 222 ? 54.951 18.036 17.584 1.00 45.35 222 ASP C C 1
ATOM 5384 O O . ASP C 1 222 ? 54.391 17.706 16.534 1.00 46.82 222 ASP C O 1
ATOM 5389 N N . ASP C 1 223 ? 54.653 17.493 18.761 1.00 40.98 223 ASP C N 1
ATOM 5390 C CA . ASP C 1 223 ? 53.661 16.427 18.869 1.00 44.06 223 ASP C CA 1
ATOM 5391 C C . ASP C 1 223 ? 52.344 16.885 19.486 1.00 39.51 223 ASP C C 1
ATOM 5392 O O . ASP C 1 223 ? 51.485 16.065 19.801 1.00 38.97 223 ASP C O 1
ATOM 5397 N N . TRP C 1 224 ? 52.175 18.189 19.659 1.00 39.15 224 TRP C N 1
ATOM 5398 C CA . TRP C 1 224 ? 50.975 18.685 20.326 1.00 36.26 224 TRP C CA 1
ATOM 5399 C C . TRP C 1 224 ? 49.710 18.466 19.505 1.00 34.92 224 TRP C C 1
ATOM 5400 O O . TRP C 1 224 ? 48.683 18.041 20.040 1.00 33.38 224 TRP C O 1
ATOM 5411 N N . ALA C 1 225 ? 49.782 18.779 18.213 1.00 34.74 225 ALA C N 1
ATOM 5412 C CA . ALA C 1 225 ? 48.610 18.731 17.337 1.00 35.32 225 ALA C CA 1
ATOM 5413 C C . ALA C 1 225 ? 48.152 17.300 17.088 1.00 30.09 225 ALA C C 1
ATOM 5414 O O . ALA C 1 225 ? 48.890 16.489 16.536 1.00 35.17 225 ALA C O 1
ATOM 5416 N N . THR C 1 226 ? 46.929 17.007 17.522 1.00 37.54 226 THR C N 1
ATOM 5417 C CA . THR C 1 226 ? 46.290 15.706 17.351 1.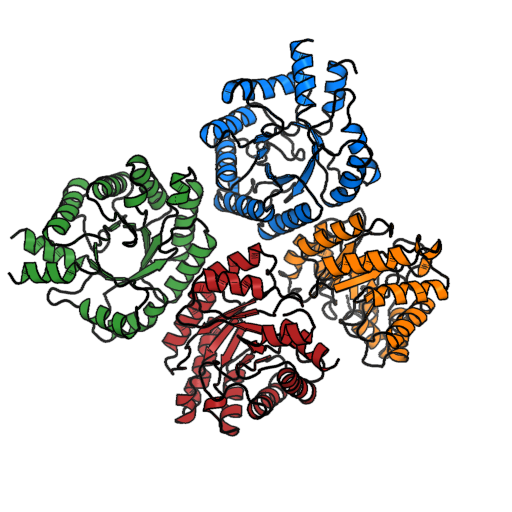00 36.71 226 THR C CA 1
ATOM 5418 C C . THR C 1 226 ? 44.823 15.984 17.062 1.00 33.92 226 THR C C 1
ATOM 5419 O O . THR C 1 226 ? 44.395 17.129 17.170 1.00 34.14 226 THR C O 1
ATOM 5423 N N . PRO C 1 227 ? 44.039 14.956 16.689 1.00 34.12 227 PRO C N 1
ATOM 5424 C CA . PRO C 1 227 ? 42.606 15.256 16.548 1.00 32.15 227 PRO C CA 1
ATOM 5425 C C . PRO C 1 227 ? 41.954 15.776 17.838 1.00 30.89 227 PRO C C 1
ATOM 5426 O O . PRO C 1 227 ? 40.892 16.381 17.775 1.00 30.80 227 PRO C O 1
ATOM 5430 N N . ALA C 1 228 ? 42.584 15.544 18.988 1.00 31.91 228 ALA C N 1
ATOM 5431 C CA . ALA C 1 228 ? 42.025 15.979 20.263 1.00 32.79 228 ALA C CA 1
ATOM 5432 C C . ALA C 1 228 ? 42.406 17.420 20.593 1.00 30.88 228 ALA C C 1
ATOM 5433 O O . ALA C 1 228 ? 41.866 18.016 21.527 1.00 32.72 228 ALA C O 1
ATOM 5435 N N . THR C 1 229 ? 43.325 17.985 19.818 1.00 29.08 229 THR C N 1
ATOM 5436 C CA . THR C 1 229 ? 43.872 19.306 20.126 1.00 28.36 229 THR C CA 1
ATOM 5437 C C . THR C 1 229 ? 43.889 20.278 18.941 1.00 27.38 229 THR C C 1
ATOM 5438 O O . THR C 1 229 ? 44.172 21.458 19.118 1.00 28.89 229 THR C O 1
ATOM 5442 N N . PHE C 1 230 ? 43.614 19.793 17.737 1.00 25.50 230 PHE C N 1
ATOM 5443 C CA . PHE C 1 230 ? 43.721 20.656 16.561 1.00 29.11 230 PHE C CA 1
ATOM 5444 C C . PHE C 1 230 ? 42.785 20.214 15.442 1.00 28.33 230 PHE C C 1
ATOM 5445 O O . PHE C 1 230 ? 42.796 19.048 15.035 1.00 29.77 230 PHE C O 1
ATOM 5453 N N . ARG C 1 231 ? 41.993 21.150 14.931 1.00 29.14 231 ARG C N 1
ATOM 5454 C CA . ARG C 1 231 ? 41.133 20.869 13.786 1.00 31.99 231 ARG C CA 1
ATOM 5455 C C . ARG C 1 231 ? 41.204 21.976 12.757 1.00 30.26 231 ARG C C 1
ATOM 5456 O O . ARG C 1 231 ? 41.305 23.143 13.109 1.00 30.95 231 ARG C O 1
ATOM 5464 N N . PHE C 1 232 ? 41.131 21.604 11.485 1.00 31.38 232 PHE C N 1
ATOM 5465 C CA . PHE C 1 232 ? 40.932 22.574 10.418 1.00 30.61 232 PHE C CA 1
ATOM 5466 C C . PHE C 1 232 ? 39.447 22.636 10.065 1.00 35.32 232 PHE C C 1
ATOM 5467 O O . PHE C 1 232 ? 38.878 21.644 9.616 1.00 37.97 232 PHE C O 1
ATOM 5475 N N . GLY C 1 233 ? 38.819 23.786 10.281 1.00 36.24 233 GLY C N 1
ATOM 5476 C CA . GLY C 1 233 ? 37.468 23.996 9.787 1.00 39.69 233 GLY C CA 1
ATOM 5477 C C . GLY C 1 233 ? 37.560 24.360 8.319 1.00 43.13 233 GLY C C 1
ATOM 5478 O O . GLY C 1 233 ? 38.112 25.403 7.973 1.00 45.29 233 GLY C O 1
ATOM 5479 N N . ALA C 1 234 ? 37.026 23.507 7.450 1.00 44.81 234 ALA C N 1
ATOM 5480 C CA . ALA C 1 234 ? 37.228 23.676 6.018 1.00 41.79 234 ALA C CA 1
ATOM 5481 C C . ALA C 1 234 ? 36.052 23.178 5.186 1.00 46.04 234 ALA C C 1
ATOM 5482 O O . ALA C 1 234 ? 35.489 22.116 5.451 1.00 43.34 234 ALA C O 1
ATOM 5484 N N . SER C 1 235 ? 35.699 23.951 4.166 1.00 54.89 235 SER C N 1
ATOM 5485 C CA . SER C 1 235 ? 34.624 23.572 3.255 1.00 59.96 235 SER C CA 1
ATOM 5486 C C . SER C 1 235 ? 35.137 23.469 1.827 1.00 62.49 235 SER C C 1
ATOM 5487 O O . SER C 1 235 ? 34.508 22.842 0.976 1.00 67.98 235 SER C O 1
ATOM 5490 N N . SER C 1 236 ? 36.282 24.094 1.567 1.00 62.24 236 SER C N 1
ATOM 5491 C CA . SER C 1 236 ? 36.892 24.057 0.243 1.00 62.82 236 SER C CA 1
ATOM 5492 C C . SER C 1 236 ? 38.413 23.961 0.328 1.00 58.66 236 SER C C 1
ATOM 5493 O O . SER C 1 236 ? 39.129 24.573 -0.465 1.00 62.51 236 SER C O 1
ATOM 5496 N N . LEU C 1 237 ? 38.899 23.185 1.292 1.00 46.96 237 LEU C N 1
ATOM 5497 C CA . LEU C 1 237 ? 40.333 22.979 1.473 1.00 41.23 237 LEU C CA 1
ATOM 5498 C C . LEU C 1 237 ? 40.747 21.567 1.064 1.00 42.75 237 LEU C C 1
ATOM 5499 O O . LEU C 1 237 ? 41.865 21.350 0.591 1.00 44.46 237 LEU C O 1
ATOM 5504 N N . LEU C 1 238 ? 39.833 20.613 1.228 1.00 42.98 238 LEU C N 1
ATOM 5505 C CA . LEU C 1 238 ? 40.133 19.199 0.993 1.00 45.55 238 LEU C CA 1
ATOM 5506 C C . LEU C 1 238 ? 40.584 18.904 -0.441 1.00 48.62 238 LEU C C 1
ATOM 5507 O O . LEU C 1 238 ? 41.506 18.113 -0.658 1.00 49.02 238 LEU C O 1
ATOM 5512 N N . THR C 1 239 ? 39.942 19.538 -1.415 1.00 48.23 239 THR C N 1
ATOM 5513 C CA . THR C 1 239 ? 40.290 19.308 -2.812 1.00 52.63 239 THR C CA 1
ATOM 5514 C C . THR C 1 239 ? 41.737 19.707 -3.080 1.00 53.68 239 THR C C 1
ATOM 5515 O O . THR C 1 239 ? 42.483 18.977 -3.732 1.00 53.98 239 THR C O 1
ATOM 5519 N N . ASN C 1 240 ? 42.136 20.860 -2.555 1.00 53.53 240 ASN C N 1
ATOM 5520 C CA . ASN C 1 240 ? 43.502 21.337 -2.733 1.00 55.97 240 ASN C CA 1
ATOM 5521 C C . ASN C 1 240 ? 44.522 20.446 -2.030 1.00 51.78 240 ASN C C 1
ATOM 5522 O O . ASN C 1 240 ? 45.592 20.170 -2.574 1.00 51.43 240 ASN C O 1
ATOM 5527 N N . LEU C 1 241 ? 44.184 19.994 -0.825 1.00 49.98 241 LEU C N 1
ATOM 5528 C CA . LEU C 1 241 ? 45.044 19.073 -0.090 1.00 43.94 241 LEU C CA 1
ATOM 5529 C C . LEU C 1 241 ? 45.245 17.761 -0.852 1.00 46.67 241 LEU C C 1
ATOM 5530 O O . LEU C 1 241 ? 46.364 17.251 -0.952 1.00 47.30 241 LEU C O 1
ATOM 5535 N N . LEU C 1 242 ? 44.153 17.218 -1.384 1.00 47.27 242 LEU C N 1
ATOM 5536 C CA . LEU C 1 242 ? 44.217 15.993 -2.172 1.00 53.42 242 LEU C CA 1
ATOM 5537 C C . LEU C 1 242 ? 45.017 16.223 -3.449 1.00 58.95 242 LEU C C 1
ATOM 5538 O O . LEU C 1 242 ? 45.700 15.323 -3.939 1.00 60.94 242 LEU C O 1
ATOM 5543 N N . HIS C 1 243 ? 44.933 17.440 -3.978 1.00 62.07 243 HIS C N 1
ATOM 5544 C CA . HIS C 1 243 ? 45.679 17.812 -5.175 1.00 67.04 243 HIS C CA 1
ATOM 5545 C C . HIS C 1 243 ? 47.178 17.843 -4.892 1.00 65.63 243 HIS C C 1
ATOM 5546 O O . HIS C 1 243 ? 47.982 17.405 -5.712 1.00 69.58 243 HIS C O 1
ATOM 5553 N N . THR C 1 244 ? 47.544 18.360 -3.723 1.00 63.81 244 THR C N 1
ATOM 5554 C CA . THR C 1 244 ? 48.941 18.434 -3.303 1.00 61.81 244 THR C CA 1
ATOM 5555 C C . THR C 1 244 ? 49.562 17.044 -3.204 1.00 62.01 244 THR C C 1
ATOM 5556 O O . THR C 1 244 ? 50.721 16.842 -3.575 1.00 62.94 244 THR C O 1
ATOM 5560 N N . LEU C 1 245 ? 48.778 16.085 -2.722 1.00 58.72 245 LEU C N 1
ATOM 5561 C CA . LEU C 1 245 ? 49.267 14.726 -2.521 1.00 63.68 245 LEU C CA 1
ATOM 5562 C C . LEU C 1 245 ? 49.449 13.963 -3.834 1.00 68.17 245 LEU C C 1
ATOM 5563 O O . LEU C 1 245 ? 50.312 13.090 -3.936 1.00 69.15 245 LEU C O 1
ATOM 5568 N N . GLU C 1 246 ? 48.640 14.292 -4.837 1.00 72.93 246 GLU C N 1
ATOM 5569 C CA . GLU C 1 246 ? 48.675 13.566 -6.104 1.00 76.18 246 GLU C CA 1
ATOM 5570 C C . GLU C 1 246 ? 49.745 14.111 -7.046 1.00 79.59 246 GLU C C 1
ATOM 5571 O O . GLU C 1 246 ? 50.107 13.459 -8.025 1.00 82.40 246 GLU C O 1
ATOM 5577 N N . LEU C 1 247 ? 50.248 15.306 -6.749 1.00 82.50 247 LEU C N 1
ATOM 5578 C CA . LEU C 1 247 ? 51.277 15.927 -7.579 1.00 87.03 247 LEU C CA 1
ATOM 5579 C C . LEU C 1 247 ? 52.669 15.443 -7.188 1.00 88.65 247 LEU C C 1
ATOM 5580 O O . LEU C 1 247 ? 52.811 14.492 -6.420 1.00 88.99 247 LEU C O 1
ATOM 5585 N N . SER D 1 2 ? -25.013 35.643 15.304 1.00 92.39 2 SER D N 1
ATOM 5586 C CA . SER D 1 2 ? -23.755 35.863 16.006 1.00 89.87 2 SER D CA 1
ATOM 5587 C C . SER D 1 2 ? -23.125 34.536 16.422 1.00 89.08 2 SER D C 1
ATOM 5588 O O . SER D 1 2 ? -22.119 34.509 17.136 1.00 86.64 2 SER D O 1
ATOM 5591 N N . ASP D 1 3 ? -23.726 33.436 15.975 1.00 87.06 3 ASP D N 1
ATOM 5592 C CA . ASP D 1 3 ? -23.162 32.110 16.203 1.00 82.21 3 ASP D CA 1
ATOM 5593 C C . ASP D 1 3 ? -21.823 31.995 15.486 1.00 77.20 3 ASP D C 1
ATOM 5594 O O . ASP D 1 3 ? -20.874 31.391 15.994 1.00 72.61 3 ASP D O 1
ATOM 5596 N N . LEU D 1 4 ? -21.757 32.596 14.302 1.00 80.15 4 LEU D N 1
ATOM 5597 C CA . LEU D 1 4 ? -20.540 32.612 13.502 1.00 78.08 4 LEU D CA 1
ATOM 5598 C C . LEU D 1 4 ? -19.442 33.397 14.210 1.00 75.78 4 LEU D C 1
ATOM 5599 O O . LEU D 1 4 ? -18.259 33.077 14.085 1.00 74.42 4 LEU D O 1
ATOM 5604 N N . LYS D 1 5 ? -19.841 34.426 14.952 1.00 77.08 5 LYS D N 1
ATOM 5605 C CA . LYS D 1 5 ? -18.897 35.217 15.735 1.00 78.41 5 LYS D CA 1
ATOM 5606 C C . LYS D 1 5 ? -18.386 34.429 16.935 1.00 75.16 5 LYS D C 1
ATOM 5607 O O . LYS D 1 5 ? -17.191 34.443 17.235 1.00 70.75 5 LYS D O 1
ATOM 5613 N N . LYS D 1 6 ? -19.300 33.746 17.619 1.00 71.12 6 LYS D N 1
ATOM 5614 C CA . LYS D 1 6 ? -18.949 32.947 18.785 1.00 71.08 6 LYS D CA 1
ATOM 5615 C C . LYS D 1 6 ? -17.969 31.833 18.415 1.00 66.95 6 LYS D C 1
ATOM 5616 O O . LYS D 1 6 ? -17.022 31.552 19.156 1.00 65.66 6 LYS D O 1
ATOM 5618 N N . ALA D 1 7 ? -18.193 31.214 17.259 1.00 67.07 7 ALA D N 1
ATOM 5619 C CA . ALA D 1 7 ? -17.319 30.151 16.779 1.00 65.70 7 ALA D CA 1
ATOM 5620 C C . ALA D 1 7 ? -15.940 30.697 16.419 1.00 62.97 7 ALA D C 1
ATOM 5621 O O . ALA D 1 7 ? -14.926 30.041 16.649 1.00 61.61 7 ALA D O 1
ATOM 5623 N N . ALA D 1 8 ? -15.910 31.902 15.856 1.00 62.34 8 ALA D N 1
ATOM 5624 C CA . ALA D 1 8 ? -14.653 32.533 15.467 1.00 59.98 8 ALA D CA 1
ATOM 5625 C C . ALA D 1 8 ? -13.804 32.852 16.693 1.00 58.87 8 ALA D C 1
ATOM 5626 O O . ALA D 1 8 ? -12.596 32.604 16.701 1.00 57.05 8 ALA D O 1
ATOM 5628 N N . GLN D 1 9 ? -14.444 33.398 17.726 1.00 60.13 9 GLN D N 1
ATOM 5629 C CA . GLN D 1 9 ? -13.753 33.715 18.971 1.00 59.44 9 GLN D CA 1
ATOM 5630 C C . GLN D 1 9 ? -13.201 32.450 19.621 1.00 59.65 9 GLN D C 1
ATOM 5631 O O . GLN D 1 9 ? -12.078 32.442 20.134 1.00 57.61 9 GLN D O 1
ATOM 5637 N N . GLN D 1 10 ? -13.989 31.380 19.596 1.00 60.72 10 GLN D N 1
ATOM 5638 C CA . GLN D 1 10 ? -13.530 30.119 20.162 1.00 64.22 10 GLN D CA 1
ATOM 5639 C C . GLN D 1 10 ? -12.342 29.569 19.381 1.00 58.73 10 GLN D C 1
ATOM 5640 O O . GLN D 1 10 ? -11.360 29.117 19.970 1.00 58.06 10 GLN D O 1
ATOM 5646 N N . ALA D 1 11 ? -12.432 29.625 18.055 1.00 58.32 11 ALA D N 1
ATOM 5647 C CA . ALA D 1 11 ? -11.395 29.082 17.182 1.00 56.75 11 ALA D CA 1
ATOM 5648 C C . ALA D 1 11 ? -10.050 29.777 17.387 1.00 54.57 11 ALA D C 1
ATOM 5649 O O . ALA D 1 11 ? -9.006 29.123 17.400 1.00 53.48 11 ALA D O 1
ATOM 5651 N N . ILE D 1 12 ? -10.074 31.096 17.555 1.00 54.10 12 ILE D N 1
ATOM 5652 C CA . ILE D 1 12 ? -8.844 31.851 17.796 1.00 52.23 12 ILE D CA 1
ATOM 5653 C C . ILE D 1 12 ? -8.175 31.427 19.104 1.00 51.92 12 ILE D C 1
ATOM 5654 O O . ILE D 1 12 ? -6.954 31.255 19.159 1.00 50.45 12 ILE D O 1
ATOM 5659 N N . SER D 1 13 ? -8.976 31.247 20.151 1.00 53.48 13 SER D N 1
ATOM 5660 C CA . SER D 1 13 ? -8.450 30.833 21.451 1.00 55.13 13 SER D CA 1
ATOM 5661 C C . SER D 1 13 ? -8.046 29.354 21.461 1.00 54.35 13 SER D C 1
ATOM 5662 O O . SER D 1 13 ? -7.378 28.897 22.389 1.00 53.45 13 SER D O 1
ATOM 5665 N N . LEU D 1 14 ? -8.453 28.617 20.430 1.00 54.07 14 LEU D N 1
ATOM 5666 C CA . LEU D 1 14 ? -8.095 27.207 20.283 1.00 54.35 14 LEU D CA 1
ATOM 5667 C C . LEU D 1 14 ? -7.019 26.996 19.218 1.00 55.42 14 LEU D C 1
ATOM 5668 O O . LEU D 1 14 ? -6.627 25.866 18.932 1.00 52.92 14 LEU D O 1
ATOM 5673 N N . MET D 1 15 ? -6.537 28.083 18.630 1.00 51.27 15 MET D N 1
ATOM 5674 C CA . MET D 1 15 ? -5.675 27.973 17.459 1.00 52.04 15 MET D CA 1
ATOM 5675 C C . MET D 1 15 ? -4.208 27.656 17.755 1.00 51.10 15 MET D C 1
ATOM 5676 O O . MET D 1 15 ? -3.601 28.229 18.663 1.00 48.76 15 MET D O 1
ATOM 5681 N N . ASP D 1 16 ? -3.656 26.731 16.973 1.00 48.54 16 ASP D N 1
ATOM 5682 C CA . ASP D 1 16 ? -2.210 26.566 16.850 1.00 49.12 16 ASP D CA 1
ATOM 5683 C C . ASP D 1 16 ? -1.738 27.362 15.636 1.00 46.14 16 ASP D C 1
ATOM 5684 O O . ASP D 1 16 ? -1.751 26.854 14.518 1.00 46.45 16 ASP D O 1
ATOM 5689 N N . LEU D 1 17 ? -1.347 28.615 15.856 1.00 45.04 17 LEU D N 1
ATOM 5690 C CA . LEU D 1 17 ? -0.935 29.498 14.765 1.00 44.16 17 LEU D CA 1
ATOM 5691 C C . LEU D 1 17 ? 0.394 29.023 14.179 1.00 43.36 17 LEU D C 1
ATOM 5692 O O . LEU D 1 17 ? 1.413 29.010 14.864 1.00 42.59 17 LEU D O 1
ATOM 5697 N N . THR D 1 18 ? 0.384 28.648 12.904 1.00 43.68 18 THR D N 1
ATOM 5698 C CA . THR D 1 18 ? 1.470 27.848 12.351 1.00 43.48 18 THR D CA 1
ATOM 5699 C C . THR D 1 18 ? 2.211 28.478 11.171 1.00 43.14 18 THR D C 1
ATOM 5700 O O . THR D 1 18 ? 1.614 29.112 10.309 1.00 43.09 18 THR D O 1
ATOM 5704 N N . THR D 1 19 ? 3.528 28.301 11.146 1.00 42.20 19 THR D N 1
ATOM 5705 C CA . THR D 1 19 ? 4.292 28.574 9.940 1.00 42.01 19 THR D CA 1
ATOM 5706 C C . THR D 1 19 ? 5.357 27.495 9.783 1.00 47.58 19 THR D C 1
ATOM 5707 O O . THR D 1 19 ? 6.189 27.280 10.667 1.00 41.78 19 THR D O 1
ATOM 5711 N N . LEU D 1 20 ? 5.288 26.780 8.665 1.00 43.25 20 LEU D N 1
ATOM 5712 C CA . LEU D 1 20 ? 6.234 25.712 8.374 1.00 44.85 20 LEU D CA 1
ATOM 5713 C C . LEU D 1 20 ? 6.662 25.769 6.911 1.00 47.91 20 LEU D C 1
ATOM 5714 O O . LEU D 1 20 ? 6.273 24.924 6.109 1.00 48.84 20 LEU D O 1
ATOM 5719 N N . ASN D 1 21 ? 7.467 26.770 6.572 1.00 51.20 21 ASN D N 1
ATOM 5720 C CA . ASN D 1 21 ? 7.908 26.962 5.197 1.00 56.63 21 ASN D CA 1
ATOM 5721 C C . ASN D 1 21 ? 9.422 26.875 5.049 1.00 57.57 21 ASN D C 1
ATOM 5722 O O . ASN D 1 21 ? 10.156 26.875 6.040 1.00 53.95 21 ASN D O 1
ATOM 5727 N N . ASP D 1 22 ? 9.885 26.809 3.804 1.00 64.91 22 ASP D N 1
ATOM 5728 C CA . ASP D 1 22 ? 11.315 26.770 3.522 1.00 68.87 22 ASP D CA 1
ATOM 5729 C C . ASP D 1 22 ? 11.957 28.139 3.738 1.00 68.61 22 ASP D C 1
ATOM 5730 O O . ASP D 1 22 ? 13.107 28.234 4.165 1.00 69.58 22 ASP D O 1
ATOM 5732 N N . ASP D 1 23 ? 11.203 29.197 3.453 1.00 69.78 23 ASP D N 1
ATOM 5733 C CA . ASP D 1 23 ? 11.721 30.556 3.576 1.00 73.66 23 ASP D CA 1
ATOM 5734 C C . ASP D 1 23 ? 11.536 31.129 4.982 1.00 67.01 23 ASP D C 1
ATOM 5735 O O . ASP D 1 23 ? 11.590 32.343 5.174 1.00 67.28 23 ASP D O 1
ATOM 5740 N N . ASP D 1 24 ? 11.318 30.254 5.959 1.00 59.81 24 ASP D N 1
ATOM 5741 C CA . ASP D 1 24 ? 11.150 30.688 7.342 1.00 53.83 24 ASP D CA 1
ATOM 5742 C C . ASP D 1 24 ? 12.465 31.150 7.939 1.00 50.68 24 ASP D C 1
ATOM 5743 O O . ASP D 1 24 ? 13.496 30.507 7.758 1.00 47.58 24 ASP D O 1
ATOM 5748 N N . THR D 1 25 ? 12.412 32.274 8.649 1.00 50.81 25 THR D N 1
ATOM 5749 C CA . THR D 1 25 ? 13.576 32.843 9.318 1.00 50.30 25 THR D CA 1
ATOM 5750 C C . THR D 1 25 ? 13.208 33.222 10.744 1.00 44.36 25 THR D C 1
ATOM 5751 O O . THR D 1 25 ? 12.043 33.126 11.126 1.00 45.30 25 THR D O 1
ATOM 5755 N N . ASP D 1 26 ? 14.194 33.661 11.524 1.00 41.34 26 ASP D N 1
ATOM 5756 C CA . ASP D 1 26 ? 13.931 34.131 12.881 1.00 44.95 26 ASP D CA 1
ATOM 5757 C C . ASP D 1 26 ? 12.923 35.269 12.853 1.00 47.74 26 ASP D C 1
ATOM 5758 O O . ASP D 1 26 ? 11.993 35.308 13.661 1.00 47.28 26 ASP D O 1
ATOM 5763 N N . GLN D 1 27 ? 13.106 36.183 11.905 1.00 50.76 27 GLN D N 1
ATOM 5764 C CA . GLN D 1 27 ? 12.248 37.359 11.790 1.00 53.95 27 GLN D CA 1
ATOM 5765 C C . GLN D 1 27 ? 10.803 36.970 11.491 1.00 45.12 27 GLN D C 1
ATOM 5766 O O . GLN D 1 27 ? 9.869 37.547 12.043 1.00 43.02 27 GLN D O 1
ATOM 5772 N N . LYS D 1 28 ? 10.625 35.982 10.622 1.00 43.79 28 LYS D N 1
ATOM 5773 C CA . LYS D 1 28 ? 9.290 35.485 10.305 1.00 44.26 28 LYS D CA 1
ATOM 5774 C C . LYS D 1 28 ? 8.620 34.874 11.539 1.00 44.73 28 LYS D C 1
ATOM 5775 O O . LYS D 1 28 ? 7.399 34.944 11.697 1.00 42.47 28 LYS D O 1
ATOM 5778 N N . VAL D 1 29 ? 9.426 34.277 12.413 1.00 39.71 29 VAL D N 1
ATOM 5779 C CA . VAL D 1 29 ? 8.907 33.649 13.620 1.00 36.93 29 VAL D CA 1
ATOM 5780 C C . VAL D 1 29 ? 8.564 34.716 14.662 1.00 36.60 29 VAL D C 1
ATOM 5781 O O . VAL D 1 29 ? 7.557 34.613 15.365 1.00 36.94 29 VAL D O 1
ATOM 5785 N N . ILE D 1 30 ? 9.387 35.757 14.740 1.00 36.13 30 ILE D N 1
ATOM 5786 C CA . ILE D 1 30 ? 9.104 36.876 15.633 1.00 36.01 30 ILE D CA 1
ATOM 5787 C C . ILE D 1 30 ? 7.760 37.516 15.279 1.00 40.12 30 ILE D C 1
ATOM 5788 O O . ILE D 1 30 ? 6.944 37.795 16.160 1.00 40.63 30 ILE D O 1
ATOM 5793 N N . GLU D 1 31 ? 7.530 37.720 13.985 1.00 42.47 31 GLU D N 1
ATOM 5794 C CA . GLU D 1 31 ? 6.270 38.274 13.504 1.00 47.24 31 GLU D CA 1
ATOM 5795 C C . GLU D 1 31 ? 5.091 37.388 13.899 1.00 42.49 31 GLU D C 1
ATOM 5796 O O . GLU D 1 31 ? 4.053 37.884 14.339 1.00 40.55 31 GLU D O 1
ATOM 5802 N N . LEU D 1 32 ? 5.261 36.079 13.733 1.00 40.76 32 LEU D N 1
ATOM 5803 C CA . LEU D 1 32 ? 4.225 35.113 14.087 1.00 38.57 32 LEU D CA 1
ATOM 5804 C C . LEU D 1 32 ? 3.874 35.209 15.569 1.00 43.80 32 LEU D C 1
ATOM 5805 O O . LEU D 1 32 ? 2.703 35.113 15.946 1.00 39.48 32 LEU D O 1
ATOM 5810 N N . CYS D 1 33 ? 4.897 35.390 16.404 1.00 41.63 33 CYS D N 1
ATOM 5811 C CA . CYS D 1 33 ? 4.697 35.549 17.842 1.00 41.00 33 CYS D CA 1
ATOM 5812 C C . CYS D 1 33 ? 3.811 36.752 18.146 1.00 38.93 33 CYS D C 1
ATOM 5813 O O . CYS D 1 33 ? 2.894 36.668 18.962 1.00 39.53 33 CYS D O 1
ATOM 5816 N N . HIS D 1 34 ? 4.083 37.868 17.479 1.00 39.81 34 HIS D N 1
ATOM 5817 C CA . HIS D 1 34 ? 3.282 39.073 17.665 1.00 39.07 34 HIS D CA 1
ATOM 5818 C C . HIS D 1 34 ? 1.862 38.867 17.148 1.00 40.01 34 HIS D C 1
ATOM 5819 O O . HIS D 1 34 ? 0.901 39.372 17.724 1.00 40.91 34 HIS D O 1
ATOM 5826 N N . LYS D 1 35 ? 1.743 38.119 16.056 1.00 40.21 35 LYS D N 1
ATOM 5827 C CA . LYS D 1 35 ? 0.447 37.827 15.448 1.00 42.11 35 LYS D CA 1
ATOM 5828 C C . LYS D 1 35 ? -0.396 36.920 16.348 1.00 42.09 35 LYS D C 1
ATOM 5829 O O . LYS D 1 35 ? -1.622 37.000 16.356 1.00 42.82 35 LYS D O 1
ATOM 5835 N N . ALA D 1 36 ? 0.273 36.060 17.109 1.00 41.30 36 ALA D N 1
ATOM 5836 C CA . ALA D 1 36 ? -0.403 35.135 18.012 1.00 42.51 36 ALA D CA 1
ATOM 5837 C C . ALA D 1 36 ? -1.068 35.879 19.167 1.00 43.26 36 ALA D C 1
ATOM 5838 O O . ALA D 1 36 ? -1.974 35.354 19.815 1.00 44.06 36 ALA D O 1
ATOM 5840 N N . LYS D 1 37 ? -0.600 37.095 19.432 1.00 42.50 37 LYS D N 1
ATOM 5841 C CA . LYS D 1 37 ? -1.292 37.988 20.353 1.00 44.38 37 LYS D CA 1
ATOM 5842 C C . LYS D 1 37 ? -2.297 38.788 19.549 1.00 44.25 37 LYS D C 1
ATOM 5843 O O . LYS D 1 37 ? -2.017 39.912 19.139 1.00 43.98 37 LYS D O 1
ATOM 5849 N N . THR D 1 38 ? -3.462 38.193 19.314 1.00 45.35 38 THR D N 1
ATOM 5850 C CA . THR D 1 38 ? -4.459 38.784 18.428 1.00 46.23 38 THR D CA 1
ATOM 5851 C C . THR D 1 38 ? -5.327 39.818 19.148 1.00 52.83 38 THR D C 1
ATOM 5852 O O . THR D 1 38 ? -5.458 39.780 20.372 1.00 51.33 38 THR D O 1
ATOM 5856 N N . PRO D 1 39 ? -5.925 40.749 18.383 1.00 53.18 39 PRO D N 1
ATOM 5857 C CA . PRO D 1 39 ? -6.903 41.699 18.928 1.00 54.05 39 PRO D CA 1
ATOM 5858 C C . PRO D 1 39 ? -8.092 41.015 19.609 1.00 54.84 39 PRO D C 1
ATOM 5859 O O . PRO D 1 39 ? -8.813 41.661 20.372 1.00 54.54 39 PRO D O 1
ATOM 5863 N N . ALA D 1 40 ? -8.290 39.729 19.332 1.00 51.42 40 ALA D N 1
ATOM 5864 C CA . ALA D 1 40 ? -9.377 38.963 19.934 1.00 53.06 40 ALA D CA 1
ATOM 5865 C C . ALA D 1 40 ? -8.876 38.043 21.045 1.00 56.23 40 ALA D C 1
ATOM 5866 O O . ALA D 1 40 ? -9.610 37.180 21.523 1.00 55.80 40 ALA D O 1
ATOM 5868 N N . GLY D 1 41 ? -7.622 38.223 21.448 1.00 51.27 41 GLY D N 1
ATOM 5869 C CA . GLY D 1 41 ? -7.047 37.414 22.507 1.00 51.02 41 GLY D CA 1
ATOM 5870 C C . GLY D 1 41 ? -5.905 36.552 22.007 1.00 49.29 41 GLY D C 1
ATOM 5871 O O . GLY D 1 41 ? -5.638 36.502 20.807 1.00 48.40 41 GLY D O 1
ATOM 5872 N N . ASP D 1 42 ? -5.229 35.875 22.931 1.00 48.97 42 ASP D N 1
ATOM 5873 C CA . ASP D 1 42 ? -4.113 34.995 22.586 1.00 49.39 42 ASP D CA 1
ATOM 5874 C C . ASP D 1 42 ? -4.582 33.694 21.941 1.00 49.12 42 ASP D C 1
ATOM 5875 O O . ASP D 1 42 ? -5.590 33.115 22.349 1.00 49.56 42 ASP D O 1
ATOM 5880 N N . THR D 1 43 ? -3.838 33.230 20.941 1.00 46.84 43 THR D N 1
ATOM 5881 C CA . THR D 1 43 ? -4.051 31.890 20.410 1.00 47.26 43 THR D CA 1
ATOM 5882 C C . THR D 1 43 ? -3.570 30.883 21.447 1.00 47.53 43 THR D C 1
ATOM 5883 O O . THR D 1 43 ? -2.849 31.245 22.379 1.00 47.04 43 THR D O 1
ATOM 5887 N N . ALA D 1 44 ? -3.969 29.626 21.290 1.00 48.46 44 ALA D N 1
ATOM 5888 C CA . ALA D 1 44 ? -3.561 28.577 22.223 1.00 48.98 44 ALA D CA 1
ATOM 5889 C C . ALA D 1 44 ? -2.063 28.309 22.140 1.00 51.86 44 ALA D C 1
ATOM 5890 O O . ALA D 1 44 ? -1.408 28.051 23.151 1.00 47.49 44 ALA D O 1
ATOM 5892 N N . ALA D 1 45 ? -1.527 28.370 20.927 1.00 46.47 45 ALA D N 1
ATOM 5893 C CA . ALA D 1 45 ? -0.128 28.046 20.703 1.00 48.89 45 ALA D CA 1
ATOM 5894 C C . ALA D 1 45 ? 0.361 28.579 19.366 1.00 44.17 45 ALA D C 1
ATOM 5895 O O . ALA D 1 45 ? -0.407 29.136 18.582 1.00 44.33 45 ALA D O 1
ATOM 5897 N N . ILE D 1 46 ? 1.658 28.423 19.132 1.00 43.17 46 ILE D N 1
ATOM 5898 C CA . ILE D 1 46 ? 2.224 28.598 17.807 1.00 42.42 46 ILE D CA 1
ATOM 5899 C C . ILE D 1 46 ? 2.865 27.280 17.406 1.00 42.76 46 ILE D C 1
ATOM 5900 O O . ILE D 1 46 ? 3.235 26.478 18.266 1.00 43.18 46 ILE D O 1
ATOM 5905 N N . CYS D 1 47 ? 2.982 27.045 16.106 1.00 42.76 47 CYS D N 1
ATOM 5906 C CA . CYS D 1 47 ? 3.654 25.844 15.628 1.00 43.22 47 CYS D CA 1
ATOM 5907 C C . CYS D 1 47 ? 4.716 26.210 14.602 1.00 42.40 47 CYS D C 1
ATOM 5908 O O . CYS D 1 47 ? 4.416 26.800 13.565 1.00 42.24 47 CYS D O 1
ATOM 5911 N N . ILE D 1 48 ? 5.961 25.859 14.913 1.00 42.04 48 ILE D N 1
ATOM 5912 C CA . ILE D 1 48 ? 7.118 26.252 14.117 1.00 41.34 48 ILE D CA 1
ATOM 5913 C C . ILE D 1 48 ? 8.122 25.101 14.019 1.00 41.93 48 ILE D C 1
ATOM 5914 O O . ILE D 1 48 ? 8.012 24.119 14.750 1.00 42.71 48 ILE D O 1
ATOM 5919 N N . TYR D 1 49 ? 9.093 25.221 13.114 1.00 41.73 49 TYR D N 1
ATOM 5920 C CA . TYR D 1 49 ? 10.180 24.248 13.035 1.00 42.36 49 TYR D CA 1
ATOM 5921 C C . TYR D 1 49 ? 11.019 24.306 14.314 1.00 41.87 49 TYR D C 1
ATOM 5922 O O . TYR D 1 49 ? 11.130 25.363 14.931 1.00 40.83 49 TYR D O 1
ATOM 5931 N N . PRO D 1 50 ? 11.601 23.165 14.719 1.00 42.78 50 PRO D N 1
ATOM 5932 C CA . PRO D 1 50 ? 12.350 23.038 15.979 1.00 42.63 50 PRO D CA 1
ATOM 5933 C C . PRO D 1 50 ? 13.384 24.139 16.241 1.00 41.46 50 PRO D C 1
ATOM 5934 O O . PRO D 1 50 ? 13.459 24.648 17.359 1.00 40.91 50 PRO D O 1
ATOM 5938 N N . ARG D 1 51 ? 14.158 24.513 15.230 1.00 41.26 51 ARG D N 1
ATOM 5939 C CA . ARG D 1 51 ? 15.281 25.424 15.453 1.00 40.45 51 ARG D CA 1
ATOM 5940 C C . ARG D 1 51 ? 14.839 26.865 15.706 1.00 39.24 51 ARG D C 1
ATOM 5941 O O . ARG D 1 51 ? 15.670 27.735 15.975 1.00 38.61 51 ARG D O 1
ATOM 5949 N N . PHE D 1 52 ? 13.535 27.118 15.616 1.00 39.09 52 PHE D N 1
ATOM 5950 C CA . PHE D 1 52 ? 13.012 28.452 15.884 1.00 38.18 52 PHE D CA 1
ATOM 5951 C C . PHE D 1 52 ? 12.346 28.538 17.250 1.00 38.10 52 PHE D C 1
ATOM 5952 O O . PHE D 1 52 ? 11.853 29.596 17.639 1.00 37.55 52 PHE D O 1
ATOM 5960 N N . ILE D 1 53 ? 12.321 27.424 17.971 1.00 38.83 53 ILE D N 1
ATOM 5961 C CA . ILE D 1 53 ? 11.716 27.394 19.302 1.00 39.02 53 ILE D CA 1
ATOM 5962 C C . ILE D 1 53 ? 12.406 28.339 20.307 1.00 38.37 53 ILE D C 1
ATOM 5963 O O . ILE D 1 53 ? 11.716 29.036 21.057 1.00 38.21 53 ILE D O 1
ATOM 5968 N N . PRO D 1 54 ? 13.753 28.386 20.322 1.00 38.14 54 PRO D N 1
ATOM 5969 C CA . PRO D 1 54 ? 14.381 29.311 21.277 1.00 37.81 54 PRO D CA 1
ATOM 5970 C C . PRO D 1 54 ? 14.037 30.787 21.061 1.00 38.96 54 PRO D C 1
ATOM 5971 O O . PRO D 1 54 ? 13.712 31.466 22.036 1.00 36.80 54 PRO D O 1
ATOM 5975 N N . ILE D 1 55 ? 14.109 31.277 19.826 1.00 36.48 55 ILE D N 1
ATOM 5976 C CA . ILE D 1 55 ? 13.841 32.691 19.573 1.00 36.24 55 ILE D CA 1
ATOM 5977 C C . ILE D 1 55 ? 12.355 33.001 19.759 1.00 39.22 55 ILE D C 1
ATOM 5978 O O . ILE D 1 55 ? 11.986 34.126 20.096 1.00 35.84 55 ILE D O 1
ATOM 5983 N N . ALA D 1 56 ? 11.502 32.001 19.564 1.00 36.58 56 ALA D N 1
ATOM 5984 C CA . ALA D 1 56 ? 10.070 32.197 19.778 1.00 36.93 56 ALA D CA 1
ATOM 5985 C C . ALA D 1 56 ? 9.778 32.345 21.267 1.00 39.85 56 ALA D C 1
ATOM 5986 O O . ALA D 1 56 ? 8.965 33.176 21.674 1.00 38.24 56 ALA D O 1
ATOM 5988 N N . ARG D 1 57 ? 10.455 31.532 22.074 1.00 37.55 57 ARG D N 1
ATOM 5989 C CA . ARG D 1 57 ? 10.297 31.575 23.521 1.00 38.05 57 ARG D CA 1
ATOM 5990 C C . ARG D 1 57 ? 10.737 32.938 24.062 1.00 37.59 57 ARG D C 1
ATOM 5991 O O . ARG D 1 57 ? 10.027 33.557 24.854 1.00 38.00 57 ARG D O 1
ATOM 5999 N N . LYS D 1 58 ? 11.902 33.404 23.616 1.00 37.15 58 LYS D N 1
ATOM 6000 C CA . LYS D 1 58 ? 12.418 34.704 24.042 1.00 43.23 58 LYS D CA 1
ATOM 6001 C C . LYS D 1 58 ? 11.454 35.825 23.671 1.00 40.50 58 LYS D C 1
ATOM 6002 O O . LYS D 1 58 ? 11.226 36.749 24.452 1.00 41.16 58 LYS D O 1
ATOM 6008 N N . THR D 1 59 ? 10.883 35.729 22.476 1.00 39.58 59 THR D N 1
ATOM 6009 C CA . THR D 1 59 ? 10.001 36.770 21.963 1.00 37.26 59 THR D CA 1
ATOM 6010 C C . THR D 1 59 ? 8.681 36.813 22.728 1.00 39.88 59 THR D C 1
ATOM 6011 O O . THR D 1 59 ? 8.236 37.887 23.147 1.00 37.95 59 THR D O 1
ATOM 6015 N N . LEU D 1 60 ? 8.066 35.647 22.918 1.00 37.65 60 LEU D N 1
ATOM 6016 C CA . LEU D 1 60 ? 6.804 35.559 23.652 1.00 38.61 60 LEU D CA 1
ATOM 6017 C C . LEU D 1 60 ? 6.961 36.032 25.095 1.00 42.40 60 LEU D C 1
ATOM 6018 O O . LEU D 1 60 ? 6.046 36.636 25.662 1.00 42.18 60 LEU D O 1
ATOM 6023 N N . ASN D 1 61 ? 8.120 35.749 25.685 1.00 38.82 61 ASN D N 1
ATOM 6024 C CA . ASN D 1 61 ? 8.427 36.178 27.048 1.00 43.75 61 ASN D CA 1
ATOM 6025 C C . ASN D 1 61 ? 8.624 37.695 27.120 1.00 39.23 61 ASN D C 1
ATOM 6026 O O . ASN D 1 61 ? 8.516 38.295 28.185 1.00 41.54 61 ASN D O 1
ATOM 6031 N N . GLU D 1 62 ? 8.910 38.304 25.978 1.00 42.20 62 GLU D N 1
ATOM 6032 C CA . GLU D 1 62 ? 9.111 39.746 25.905 1.00 51.36 62 GLU D CA 1
ATOM 6033 C C . GLU D 1 62 ? 7.804 40.516 25.751 1.00 51.19 62 GLU D C 1
ATOM 6034 O O . GLU D 1 62 ? 7.674 41.636 26.249 1.00 50.28 62 GLU D O 1
ATOM 6040 N N . ILE D 1 63 ? 6.839 39.915 25.063 1.00 40.77 63 ILE D N 1
ATOM 6041 C CA . ILE D 1 63 ? 5.672 40.659 24.592 1.00 41.69 63 ILE D CA 1
ATOM 6042 C C . ILE D 1 63 ? 4.366 40.306 25.298 1.00 43.73 63 ILE D C 1
ATOM 6043 O O . ILE D 1 63 ? 3.293 40.747 24.882 1.00 45.65 63 ILE D O 1
ATOM 6048 N N . GLY D 1 64 ? 4.456 39.522 26.365 1.00 45.84 64 GLY D N 1
ATOM 6049 C CA . GLY D 1 64 ? 3.282 39.145 27.129 1.00 47.70 64 GLY D CA 1
ATOM 6050 C C . GLY D 1 64 ? 2.573 37.930 26.560 1.00 47.14 64 GLY D C 1
ATOM 6051 O O . GLY D 1 64 ? 1.369 37.762 26.746 1.00 45.81 64 GLY D O 1
ATOM 6052 N N . GLY D 1 65 ? 3.322 37.085 25.861 1.00 41.98 65 GLY D N 1
ATOM 6053 C CA . GLY D 1 65 ? 2.780 35.857 25.308 1.00 43.20 65 GLY D CA 1
ATOM 6054 C C . GLY D 1 65 ? 3.228 34.646 26.105 1.00 43.92 65 GLY D C 1
ATOM 6055 O O . GLY D 1 65 ? 3.403 33.556 25.557 1.00 42.91 65 GLY D O 1
ATOM 6056 N N . ASP D 1 66 ? 3.410 34.843 27.408 1.00 44.88 66 ASP D N 1
ATOM 6057 C CA . ASP D 1 66 ? 3.928 33.800 28.295 1.00 45.72 66 ASP D CA 1
ATOM 6058 C C . ASP D 1 66 ? 3.038 32.559 28.341 1.00 47.15 66 ASP D C 1
ATOM 6059 O O . ASP D 1 66 ? 3.515 31.458 28.608 1.00 44.81 66 ASP D O 1
ATOM 6064 N N . ASP D 1 67 ? 1.748 32.741 28.084 1.00 47.79 67 ASP D N 1
ATOM 6065 C CA . ASP D 1 67 ? 0.794 31.639 28.164 1.00 53.92 67 ASP D CA 1
ATOM 6066 C C . ASP D 1 67 ? 0.513 31.026 26.793 1.00 51.20 67 ASP D C 1
ATOM 6067 O O . ASP D 1 67 ? -0.341 30.150 26.657 1.00 50.87 67 ASP D O 1
ATOM 6072 N N . ILE D 1 68 ? 1.224 31.501 25.777 1.00 44.81 68 ILE D N 1
ATOM 6073 C CA . ILE D 1 68 ? 1.107 30.926 24.443 1.00 45.97 68 ILE D CA 1
ATOM 6074 C C . ILE D 1 68 ? 2.120 29.794 24.295 1.00 48.87 68 ILE D C 1
ATOM 6075 O O . ILE D 1 68 ? 3.328 30.025 24.328 1.00 42.92 68 ILE D O 1
ATOM 6080 N N . LYS D 1 69 ? 1.622 28.570 24.152 1.00 44.94 69 LYS D N 1
ATOM 6081 C CA . LYS D 1 69 ? 2.498 27.406 24.101 1.00 44.92 69 LYS D CA 1
ATOM 6082 C C . LYS D 1 69 ? 3.241 27.306 22.775 1.00 43.84 69 LYS D C 1
ATOM 6083 O O . LYS D 1 69 ? 2.803 27.843 21.757 1.00 43.43 69 LYS D O 1
ATOM 6089 N N . ILE D 1 70 ? 4.379 26.622 22.793 1.00 43.53 70 ILE D N 1
ATOM 6090 C CA . ILE D 1 70 ? 5.153 26.432 21.577 1.00 43.19 70 ILE D CA 1
ATOM 6091 C C . ILE D 1 70 ? 5.154 24.967 21.162 1.00 43.77 70 ILE D C 1
ATOM 6092 O O . ILE D 1 70 ? 5.699 24.108 21.854 1.00 44.40 70 ILE D O 1
ATOM 6097 N N . ALA D 1 71 ? 4.521 24.697 20.031 1.00 44.09 71 ALA D N 1
ATOM 6098 C CA . ALA D 1 71 ? 4.490 23.360 19.463 1.00 45.17 71 ALA D CA 1
ATOM 6099 C C . ALA D 1 71 ? 5.425 23.293 18.265 1.00 44.53 71 ALA D C 1
ATOM 6100 O O . ALA D 1 71 ? 5.710 24.308 17.632 1.00 43.41 71 ALA D O 1
ATOM 6102 N N . THR D 1 72 ? 5.910 22.099 17.956 1.00 45.42 72 THR D N 1
ATOM 6103 C CA . THR D 1 72 ? 6.758 21.919 16.790 1.00 45.18 72 THR D CA 1
ATOM 6104 C C . THR D 1 72 ? 6.444 20.575 16.152 1.00 46.76 72 THR D C 1
ATOM 6105 O O . THR D 1 72 ? 5.519 19.884 16.585 1.00 47.96 72 THR D O 1
ATOM 6109 N N . VAL D 1 73 ? 7.195 20.209 15.119 1.00 46.95 73 VAL D N 1
ATOM 6110 C CA . VAL D 1 73 ? 6.940 18.959 14.406 1.00 48.62 73 VAL D CA 1
ATOM 6111 C C . VAL D 1 73 ? 8.191 18.092 14.277 1.00 49.32 73 VAL D C 1
ATOM 6112 O O . VAL D 1 73 ? 9.311 18.599 14.185 1.00 48.39 73 VAL D O 1
ATOM 6116 N N . THR D 1 74 ? 7.994 16.778 14.282 1.00 51.12 74 THR D N 1
ATOM 6117 C CA . THR D 1 74 ? 9.093 15.833 14.085 1.00 52.20 74 THR D CA 1
ATOM 6118 C C . THR D 1 74 ? 8.644 14.700 13.176 1.00 55.07 74 THR D C 1
ATOM 6119 O O . THR D 1 74 ? 7.438 14.475 13.005 1.00 54.88 74 THR D O 1
ATOM 6123 N N . ASN D 1 75 ? 9.614 13.989 12.603 1.00 55.22 75 ASN D N 1
ATOM 6124 C CA . ASN D 1 75 ? 9.348 12.936 11.624 1.00 57.26 75 ASN D CA 1
ATOM 6125 C C . ASN D 1 75 ? 8.540 13.495 10.465 1.00 56.94 75 ASN D C 1
ATOM 6126 O O . ASN D 1 75 ? 7.695 12.813 9.887 1.00 58.47 75 ASN D O 1
ATOM 6131 N N . PHE D 1 76 ? 8.831 14.747 10.131 1.00 59.98 76 PHE D N 1
ATOM 6132 C CA . PHE D 1 76 ? 7.930 15.596 9.362 1.00 57.62 76 PHE D CA 1
ATOM 6133 C C . PHE D 1 76 ? 8.579 16.055 8.063 1.00 58.07 76 PHE D C 1
ATOM 6134 O O . PHE D 1 76 ? 9.760 16.401 8.045 1.00 53.53 76 PHE D O 1
ATOM 6142 N N . PRO D 1 77 ? 7.805 16.080 6.969 1.00 62.24 77 PRO D N 1
ATOM 6143 C CA . PRO D 1 77 ? 6.396 15.667 6.895 1.00 64.08 77 PRO D CA 1
ATOM 6144 C C . PRO D 1 77 ? 6.186 14.212 6.464 1.00 68.71 77 PRO D C 1
ATOM 6145 O O . PRO D 1 77 ? 5.051 13.726 6.481 1.00 70.11 77 PRO D O 1
ATOM 6149 N N . HIS D 1 78 ? 7.272 13.539 6.095 1.00 69.98 78 HIS D N 1
ATOM 6150 C CA . HIS D 1 78 ? 7.230 12.219 5.461 1.00 69.32 78 HIS D CA 1
ATOM 6151 C C . HIS D 1 78 ? 6.547 11.113 6.272 1.00 71.85 78 HIS D C 1
ATOM 6152 O O . HIS D 1 78 ? 5.855 10.271 5.710 1.00 77.15 78 HIS D O 1
ATOM 6159 N N . GLY D 1 79 ? 6.757 11.104 7.584 1.00 68.73 79 GLY D N 1
ATOM 6160 C CA . GLY D 1 79 ? 6.227 10.047 8.428 1.00 68.68 79 GLY D CA 1
ATOM 6161 C C . GLY D 1 79 ? 6.863 8.696 8.150 1.00 71.66 79 GLY D C 1
ATOM 6162 O O . GLY D 1 79 ? 6.164 7.696 7.976 1.00 77.22 79 GLY D O 1
ATOM 6163 N N . ASN D 1 80 ? 8.192 8.658 8.106 1.00 68.97 80 ASN D N 1
ATOM 6164 C CA . ASN D 1 80 ? 8.901 7.406 7.857 1.00 70.45 80 ASN D CA 1
ATOM 6165 C C . ASN D 1 80 ? 8.824 6.470 9.060 1.00 74.97 80 ASN D C 1
ATOM 6166 O O . ASN D 1 80 ? 8.423 6.881 10.150 1.00 72.10 80 ASN D O 1
ATOM 6171 N N . ASP D 1 81 ? 9.210 5.212 8.859 1.00 80.79 81 ASP D N 1
ATOM 6172 C CA . ASP D 1 81 ? 9.073 4.194 9.899 1.00 86.63 81 ASP D CA 1
ATOM 6173 C C . ASP D 1 81 ? 10.340 4.024 10.741 1.00 82.95 81 ASP D C 1
ATOM 6174 O O . ASP D 1 81 ? 10.428 3.117 11.568 1.00 81.37 81 ASP D O 1
ATOM 6179 N N . ASP D 1 82 ? 11.316 4.901 10.532 1.00 80.61 82 ASP D N 1
ATOM 6180 C CA . ASP D 1 82 ? 12.553 4.856 11.302 1.00 79.71 82 ASP D CA 1
ATOM 6181 C C . ASP D 1 82 ? 12.331 5.438 12.695 1.00 73.56 82 ASP D C 1
ATOM 6182 O O . ASP D 1 82 ? 12.427 6.649 12.890 1.00 68.22 82 ASP D O 1
ATOM 6187 N N . ILE D 1 83 ? 12.047 4.566 13.658 1.00 72.29 83 ILE D N 1
ATOM 6188 C CA . ILE D 1 83 ? 11.763 4.983 15.029 1.00 71.06 83 ILE D CA 1
ATOM 6189 C C . ILE D 1 83 ? 12.908 5.786 15.647 1.00 69.21 83 ILE D C 1
ATOM 6190 O O . ILE D 1 83 ? 12.682 6.839 16.251 1.00 66.94 83 ILE D O 1
ATOM 6192 N N . ALA D 1 84 ? 14.131 5.287 15.482 1.00 70.34 84 ALA D N 1
ATOM 6193 C CA . ALA D 1 84 ? 15.321 5.907 16.060 1.00 69.02 84 ALA D CA 1
ATOM 6194 C C . ALA D 1 84 ? 15.481 7.367 15.635 1.00 72.92 84 ALA D C 1
ATOM 6195 O O . ALA D 1 84 ? 15.763 8.235 16.462 1.00 71.79 84 ALA D O 1
ATOM 6197 N N . ILE D 1 85 ? 15.297 7.631 14.345 1.00 65.91 85 ILE D N 1
ATOM 6198 C CA . ILE D 1 85 ? 15.398 8.988 13.819 1.00 63.44 85 ILE D CA 1
ATOM 6199 C C . ILE D 1 85 ? 14.314 9.884 14.417 1.00 63.44 85 ILE D C 1
ATOM 6200 O O . ILE D 1 85 ? 14.585 11.001 14.864 1.00 59.36 85 ILE D O 1
ATOM 6205 N N . ALA D 1 86 ? 13.087 9.374 14.430 1.00 62.36 86 ALA D N 1
ATOM 6206 C CA . ALA D 1 86 ? 11.942 10.101 14.962 1.00 60.93 86 ALA D CA 1
ATOM 6207 C C . ALA D 1 86 ? 12.093 10.375 16.454 1.00 60.19 86 ALA D C 1
ATOM 6208 O O . ALA D 1 86 ? 11.627 11.403 16.959 1.00 58.38 86 ALA D O 1
ATOM 6210 N N . VAL D 1 87 ? 12.740 9.450 17.157 1.00 61.77 87 VAL D N 1
ATOM 6211 C CA . VAL D 1 87 ? 12.998 9.618 18.581 1.00 61.38 87 VAL D CA 1
ATOM 6212 C C . VAL D 1 87 ? 14.026 10.735 18.798 1.00 59.33 87 VAL D C 1
ATOM 6213 O O . VAL D 1 87 ? 13.841 11.600 19.656 1.00 57.84 87 VAL D O 1
ATOM 6217 N N . LEU D 1 88 ? 15.096 10.719 18.005 1.00 59.42 88 LEU D N 1
ATOM 6218 C CA . LEU D 1 88 ? 16.133 11.750 18.082 1.00 57.70 88 LEU D CA 1
ATOM 6219 C C . LEU D 1 88 ? 15.569 13.145 17.864 1.00 58.14 88 LEU D C 1
ATOM 6220 O O . LEU D 1 88 ? 15.861 14.071 18.625 1.00 53.83 88 LEU D O 1
ATOM 6225 N N . GLU D 1 89 ? 14.765 13.292 16.817 1.00 55.14 89 GLU D N 1
ATOM 6226 C CA . GLU D 1 89 ? 14.167 14.579 16.504 1.00 53.71 89 GLU D CA 1
ATOM 6227 C C . GLU D 1 89 ? 13.227 15.012 17.623 1.00 55.32 89 GLU D C 1
ATOM 6228 O O . GLU D 1 89 ? 13.214 16.179 18.014 1.00 50.66 89 GLU D O 1
ATOM 6234 N N . THR D 1 90 ? 12.450 14.067 18.144 1.00 53.86 90 THR D N 1
ATOM 6235 C CA . THR D 1 90 ? 11.549 14.356 19.252 1.00 55.63 90 THR D CA 1
ATOM 6236 C C . THR D 1 90 ? 12.354 14.718 20.494 1.00 54.32 90 THR D C 1
ATOM 6237 O O . THR D 1 90 ? 11.986 15.625 21.241 1.00 51.82 90 THR D O 1
ATOM 6241 N N . ARG D 1 91 ? 13.458 14.010 20.703 1.00 53.99 91 ARG D N 1
ATOM 6242 C CA . ARG D 1 91 ? 14.379 14.340 21.784 1.00 57.08 91 ARG D CA 1
ATOM 6243 C C . ARG D 1 91 ? 14.900 15.759 21.629 1.00 51.42 91 ARG D C 1
ATOM 6244 O O . ARG D 1 91 ? 14.994 16.502 22.605 1.00 50.54 91 ARG D O 1
ATOM 6252 N N . ALA D 1 92 ? 15.227 16.127 20.393 1.00 50.75 92 ALA D N 1
ATOM 6253 C CA . ALA D 1 92 ? 15.751 17.457 20.108 1.00 52.40 92 ALA D CA 1
ATOM 6254 C C . ALA D 1 92 ? 14.662 18.500 20.310 1.00 47.73 92 ALA D C 1
ATOM 6255 O O . ALA D 1 92 ? 14.920 19.577 20.842 1.00 46.25 92 ALA D O 1
ATOM 6257 N N . ALA D 1 93 ? 13.443 18.167 19.891 1.00 47.99 93 ALA D N 1
ATOM 6258 C CA . ALA D 1 93 ? 12.303 19.062 20.066 1.00 47.01 93 ALA D CA 1
ATOM 6259 C C . ALA D 1 93 ? 12.071 19.368 21.541 1.00 46.89 93 ALA D C 1
ATOM 6260 O O . ALA D 1 93 ? 11.826 20.514 21.916 1.00 47.08 93 ALA D O 1
ATOM 6262 N N . VAL D 1 94 ? 12.149 18.336 22.374 1.00 48.34 94 VAL D N 1
ATOM 6263 C CA . VAL D 1 94 ? 11.972 18.499 23.809 1.00 48.57 94 VAL D CA 1
ATOM 6264 C C . VAL D 1 94 ? 13.139 19.295 24.391 1.00 50.42 94 VAL D C 1
ATOM 6265 O O . VAL D 1 94 ? 12.957 20.156 25.255 1.00 46.90 94 VAL D O 1
ATOM 6269 N N . ALA D 1 95 ? 14.336 19.016 23.892 1.00 47.59 95 ALA D N 1
ATOM 6270 C CA . ALA D 1 95 ? 15.533 19.717 24.337 1.00 46.80 95 ALA D CA 1
ATOM 6271 C C . ALA D 1 95 ? 15.465 21.195 23.966 1.00 45.00 95 ALA D C 1
ATOM 6272 O O . ALA D 1 95 ? 15.859 22.052 24.753 1.00 44.31 95 ALA D O 1
ATOM 6274 N N . TYR D 1 96 ? 14.961 21.491 22.770 1.00 44.39 96 TYR D N 1
ATOM 6275 C CA . TYR D 1 96 ? 14.716 22.874 22.363 1.00 45.95 96 TYR D CA 1
ATOM 6276 C C . TYR D 1 96 ? 13.721 23.560 23.306 1.00 44.16 96 TYR D C 1
ATOM 6277 O O . TYR D 1 96 ? 13.659 24.790 23.372 1.00 41.47 96 TYR D O 1
ATOM 6286 N N . GLY D 1 97 ? 12.926 22.753 24.008 1.00 43.67 97 GLY D N 1
ATOM 6287 C CA . GLY D 1 97 ? 11.994 23.259 25.000 1.00 46.44 97 GLY D CA 1
ATOM 6288 C C . GLY D 1 97 ? 10.554 23.332 24.527 1.00 47.33 97 GLY D C 1
ATOM 6289 O O . GLY D 1 97 ? 9.749 24.077 25.087 1.00 43.74 97 GLY D O 1
ATOM 6290 N N . ALA D 1 98 ? 10.228 22.557 23.500 1.00 44.38 98 ALA D N 1
ATOM 6291 C CA . ALA D 1 98 ? 8.881 22.559 22.940 1.00 44.68 98 ALA D CA 1
ATOM 6292 C C . ALA D 1 98 ? 7.854 22.098 23.968 1.00 47.34 98 ALA D C 1
ATOM 6293 O O . ALA D 1 98 ? 8.023 21.051 24.594 1.00 48.55 98 ALA D O 1
ATOM 6295 N N . ASP D 1 99 ? 6.799 22.890 24.144 1.00 45.76 99 ASP D N 1
ATOM 6296 C CA . ASP D 1 99 ? 5.699 22.518 25.026 1.00 47.14 99 ASP D CA 1
ATOM 6297 C C . ASP D 1 99 ? 4.991 21.289 24.480 1.00 48.55 99 ASP D C 1
ATOM 6298 O O . ASP D 1 99 ? 4.513 20.441 25.231 1.00 50.14 99 ASP D O 1
ATOM 6303 N N . GLU D 1 100 ? 4.905 21.226 23.156 1.00 48.10 100 GLU D N 1
ATOM 6304 C CA . GLU D 1 100 ? 4.134 20.197 22.470 1.00 49.45 100 GLU D CA 1
ATOM 6305 C C . GLU D 1 100 ? 4.860 19.738 21.211 1.00 49.84 100 GLU D C 1
ATOM 6306 O O . GLU D 1 100 ? 5.490 20.541 20.523 1.00 47.69 100 GLU D O 1
ATOM 6312 N N . VAL D 1 101 ? 4.775 18.446 20.912 1.00 50.64 101 VAL D N 1
ATOM 6313 C CA . VAL D 1 101 ? 5.401 17.899 19.711 1.00 50.73 101 VAL D CA 1
ATOM 6314 C C . VAL D 1 101 ? 4.394 17.166 18.829 1.00 52.08 101 VAL D C 1
ATOM 6315 O O . VAL D 1 101 ? 3.787 16.186 19.260 1.00 53.83 101 VAL D O 1
ATOM 6319 N N . ASP D 1 102 ? 4.221 17.645 17.599 1.00 51.42 102 ASP D N 1
ATOM 6320 C CA . ASP D 1 102 ? 3.379 16.966 16.614 1.00 52.74 102 ASP D CA 1
ATOM 6321 C C . ASP D 1 102 ? 4.232 16.037 15.751 1.00 56.71 102 ASP D C 1
ATOM 6322 O O . ASP D 1 102 ? 4.913 16.487 14.828 1.00 52.64 102 ASP D O 1
ATOM 6327 N N . VAL D 1 103 ? 4.196 14.745 16.055 1.00 55.42 103 VAL D N 1
ATOM 6328 C CA . VAL D 1 103 ? 4.966 13.762 15.299 1.00 59.53 103 VAL D CA 1
ATOM 6329 C C . VAL D 1 103 ? 4.087 13.130 14.227 1.00 60.22 103 VAL D C 1
ATOM 6330 O O . VAL D 1 103 ? 2.887 12.920 14.438 1.00 61.41 103 VAL D O 1
ATOM 6334 N N . VAL D 1 104 ? 4.672 12.847 13.067 1.00 64.05 104 VAL D N 1
ATOM 6335 C CA . VAL D 1 104 ? 3.915 12.235 11.983 1.00 60.05 104 VAL D CA 1
ATOM 6336 C C . VAL D 1 104 ? 3.912 10.712 12.096 1.00 64.64 104 VAL D C 1
ATOM 6337 O O . VAL D 1 104 ? 4.964 10.071 12.128 1.00 63.28 104 VAL D O 1
ATOM 6341 N N . PHE D 1 105 ? 2.709 10.152 12.163 1.00 65.02 105 PHE D N 1
ATOM 6342 C CA . PHE D 1 105 ? 2.497 8.707 12.204 1.00 69.03 105 PHE D CA 1
ATOM 6343 C C . PHE D 1 105 ? 3.039 8.053 10.929 1.00 69.69 105 PHE D C 1
ATOM 6344 O O . PHE D 1 105 ? 2.914 8.612 9.839 1.00 67.61 105 PHE D O 1
ATOM 6352 N N . PRO D 1 106 ? 3.668 6.875 11.062 1.00 70.21 106 PRO D N 1
ATOM 6353 C CA . PRO D 1 106 ? 4.121 6.163 9.862 1.00 71.88 106 PRO D CA 1
ATOM 6354 C C . PRO D 1 106 ? 2.936 5.585 9.094 1.00 75.56 106 PRO D C 1
ATOM 6355 O O . PRO D 1 106 ? 2.658 4.393 9.209 1.00 76.51 106 PRO D O 1
ATOM 6359 N N . TYR D 1 107 ? 2.251 6.426 8.323 1.00 72.83 107 TYR D N 1
ATOM 6360 C CA . TYR D 1 107 ? 0.997 6.034 7.688 1.00 74.58 107 TYR D CA 1
ATOM 6361 C C . TYR D 1 107 ? 1.189 5.120 6.477 1.00 77.33 107 TYR D C 1
ATOM 6362 O O . TYR D 1 107 ? 0.307 4.322 6.161 1.00 79.34 107 TYR D O 1
ATOM 6371 N N . ARG D 1 108 ? 2.333 5.224 5.806 1.00 76.97 108 ARG D N 1
ATOM 6372 C CA . ARG D 1 108 ? 2.614 4.348 4.671 1.00 79.08 108 ARG D CA 1
ATOM 6373 C C . ARG D 1 108 ? 2.794 2.907 5.130 1.00 84.03 108 ARG D C 1
ATOM 6374 O O . ARG D 1 108 ? 2.374 1.972 4.447 1.00 84.67 108 ARG D O 1
ATOM 6382 N N . ALA D 1 109 ? 3.422 2.737 6.289 1.00 82.91 109 ALA D N 1
ATOM 6383 C CA . ALA D 1 109 ? 3.595 1.419 6.888 1.00 85.42 109 ALA D CA 1
ATOM 6384 C C . ALA D 1 109 ? 2.247 0.804 7.268 1.00 86.86 109 ALA D C 1
ATOM 6385 O O . ALA D 1 109 ? 2.038 -0.400 7.117 1.00 88.87 109 ALA D O 1
ATOM 6387 N N . LEU D 1 110 ? 1.336 1.637 7.761 1.00 84.00 110 LEU D N 1
ATOM 6388 C CA . LEU D 1 110 ? 0.005 1.178 8.141 1.00 85.64 110 LEU D CA 1
ATOM 6389 C C . LEU D 1 110 ? -0.816 0.825 6.903 1.00 89.13 110 LEU D C 1
ATOM 6390 O O . LEU D 1 110 ? -1.724 -0.002 6.966 1.00 90.09 110 LEU D O 1
ATOM 6395 N N . MET D 1 111 ? -0.487 1.451 5.777 1.00 87.47 111 MET D N 1
ATOM 6396 C CA . MET D 1 111 ? -1.154 1.147 4.515 1.00 89.02 111 MET D CA 1
ATOM 6397 C C . MET D 1 111 ? -0.611 -0.137 3.894 1.00 92.40 111 MET D C 1
ATOM 6398 O O . MET D 1 111 ? -1.339 -0.863 3.213 1.00 97.85 111 MET D O 1
ATOM 6403 N N . GLU D 1 112 ? 0.667 -0.415 4.138 1.00 94.63 112 GLU D N 1
ATOM 6404 C CA . GLU D 1 112 ? 1.293 -1.635 3.645 1.00 97.86 112 GLU D CA 1
ATOM 6405 C C . GLU D 1 112 ? 0.845 -2.834 4.479 1.00 100.63 112 GLU D C 1
ATOM 6406 O O . GLU D 1 112 ? 0.933 -3.978 4.033 1.00 101.22 112 GLU D O 1
ATOM 6412 N N . GLY D 1 113 ? 0.366 -2.564 5.692 1.00 101.29 113 GLY D N 1
ATOM 6413 C CA . GLY D 1 113 ? -0.144 -3.608 6.565 1.00 103.14 113 GLY D CA 1
ATOM 6414 C C . GLY D 1 113 ? 0.524 -3.702 7.928 1.00 100.96 113 GLY D C 1
ATOM 6415 O O . GLY D 1 113 ? 0.194 -4.584 8.722 1.00 101.47 113 GLY D O 1
ATOM 6416 N N . ASN D 1 114 ? 1.458 -2.796 8.210 1.00 97.34 114 ASN D N 1
ATOM 6417 C CA . ASN D 1 114 ? 2.181 -2.825 9.478 1.00 93.88 114 ASN D CA 1
ATOM 6418 C C . ASN D 1 114 ? 1.563 -1.898 10.522 1.00 93.26 114 ASN D C 1
ATOM 6419 O O . ASN D 1 114 ? 1.694 -0.674 10.439 1.00 88.28 114 ASN D O 1
ATOM 6424 N N . GLU D 1 115 ? 0.901 -2.491 11.511 1.00 93.40 115 GLU D N 1
ATOM 6425 C CA . GLU D 1 115 ? 0.303 -1.727 12.601 1.00 93.07 115 GLU D CA 1
ATOM 6426 C C . GLU D 1 115 ? 1.289 -1.545 13.750 1.00 92.73 115 GLU D C 1
ATOM 6427 O O . GLU D 1 115 ? 1.306 -0.503 14.407 1.00 91.53 115 GLU D O 1
ATOM 6433 N N . THR D 1 116 ? 2.113 -2.566 13.977 1.00 92.06 116 THR D N 1
ATOM 6434 C CA . THR D 1 116 ? 3.068 -2.577 15.083 1.00 91.64 116 THR D CA 1
ATOM 6435 C C . THR D 1 116 ? 3.993 -1.359 15.092 1.00 88.18 116 THR D C 1
ATOM 6436 O O . THR D 1 116 ? 4.102 -0.674 16.109 1.00 86.00 116 THR D O 1
ATOM 6440 N N . VAL D 1 117 ? 4.641 -1.082 13.962 1.00 87.02 117 VAL D N 1
ATOM 6441 C CA . VAL D 1 117 ? 5.607 0.012 13.885 1.00 83.96 117 VAL D CA 1
ATOM 6442 C C . VAL D 1 117 ? 4.948 1.359 14.177 1.00 80.93 117 VAL D C 1
ATOM 6443 O O . VAL D 1 117 ? 5.583 2.256 14.720 1.00 78.51 117 VAL D O 1
ATOM 6447 N N . GLY D 1 118 ? 3.668 1.490 13.839 1.00 89.87 118 GLY D N 1
ATOM 6448 C CA . GLY D 1 118 ? 2.922 2.694 14.155 1.00 85.91 118 GLY D CA 1
ATOM 6449 C C . GLY D 1 118 ? 2.805 2.870 15.655 1.00 85.31 118 GLY D C 1
ATOM 6450 O O . GLY D 1 118 ? 3.155 3.919 16.200 1.00 80.32 118 GLY D O 1
ATOM 6451 N N . PHE D 1 119 ? 2.316 1.824 16.317 1.00 87.48 119 PHE D N 1
ATOM 6452 C CA . PHE D 1 119 ? 2.193 1.798 17.771 1.00 84.91 119 PHE D CA 1
ATOM 6453 C C . PHE D 1 119 ? 3.538 2.045 18.461 1.00 83.20 119 PHE D C 1
ATOM 6454 O O . PHE D 1 119 ? 3.623 2.824 19.412 1.00 78.18 119 PHE D O 1
ATOM 6462 N N . GLU D 1 120 ? 4.584 1.381 17.977 1.00 80.84 120 GLU D N 1
ATOM 6463 C CA . GLU D 1 120 ? 5.902 1.468 18.601 1.00 80.09 120 GLU D CA 1
ATOM 6464 C C . GLU D 1 120 ? 6.522 2.854 18.456 1.00 76.65 120 GLU D C 1
ATOM 6465 O O . GLU D 1 120 ? 7.102 3.379 19.408 1.00 75.34 120 GLU D O 1
ATOM 6471 N N . LEU D 1 121 ? 6.400 3.438 17.267 1.00 75.35 121 LEU D N 1
ATOM 6472 C CA . LEU D 1 121 ? 6.973 4.750 16.999 1.00 75.47 121 LEU D CA 1
ATOM 6473 C C . LEU D 1 121 ? 6.336 5.796 17.906 1.00 76.03 121 LEU D C 1
ATOM 6474 O O . LEU D 1 121 ? 7.033 6.607 18.521 1.00 68.45 121 LEU D O 1
ATOM 6479 N N . VAL D 1 122 ? 5.009 5.772 17.985 1.00 70.97 122 VAL D N 1
ATOM 6480 C CA . VAL D 1 122 ? 4.282 6.706 18.834 1.00 69.51 122 VAL D CA 1
ATOM 6481 C C . VAL D 1 122 ? 4.651 6.499 20.304 1.00 72.33 122 VAL D C 1
ATOM 6482 O O . VAL D 1 122 ? 4.861 7.463 21.046 1.00 68.12 122 VAL D O 1
ATOM 6486 N N . LYS D 1 123 ? 4.744 5.237 20.714 1.00 72.60 123 LYS D N 1
ATOM 6487 C CA . LYS D 1 123 ? 5.106 4.904 22.088 1.00 73.46 123 LYS D CA 1
ATOM 6488 C C . LYS D 1 123 ? 6.511 5.402 22.413 1.00 74.36 123 LYS D C 1
ATOM 6489 O O . LYS D 1 123 ? 6.751 5.953 23.489 1.00 70.94 123 LYS D O 1
ATOM 6492 N N . ALA D 1 124 ? 7.429 5.214 21.468 1.00 72.31 124 ALA D N 1
ATOM 6493 C CA . ALA D 1 124 ? 8.824 5.605 21.647 1.00 71.37 124 ALA D CA 1
ATOM 6494 C C . ALA D 1 124 ? 8.976 7.115 21.803 1.00 69.00 124 ALA D C 1
ATOM 6495 O O . ALA D 1 124 ? 9.748 7.588 22.640 1.00 66.31 124 ALA D O 1
ATOM 6497 N N . CYS D 1 125 ? 8.240 7.868 20.991 1.00 65.85 125 CYS D N 1
ATOM 6498 C CA . CYS D 1 125 ? 8.312 9.323 21.042 1.00 68.98 125 CYS D CA 1
ATOM 6499 C C . CYS D 1 125 ? 7.606 9.860 22.282 1.00 70.99 125 CYS D C 1
ATOM 6500 O O . CYS D 1 125 ? 7.974 10.913 22.808 1.00 66.20 125 CYS D O 1
ATOM 6503 N N . LYS D 1 126 ? 6.592 9.130 22.741 1.00 64.58 126 LYS D N 1
ATOM 6504 C CA . LYS D 1 126 ? 5.873 9.492 23.957 1.00 65.42 126 LYS D CA 1
ATOM 6505 C C . LYS D 1 126 ? 6.793 9.418 25.174 1.00 68.55 126 LYS D C 1
ATOM 6506 O O . LYS D 1 126 ? 6.735 10.272 26.061 1.00 65.94 126 LYS D O 1
ATOM 6512 N N . GLU D 1 127 ? 7.642 8.394 25.211 1.00 66.43 127 GLU D N 1
ATOM 6513 C CA . GLU D 1 127 ? 8.649 8.281 26.258 1.00 67.65 127 GLU D CA 1
ATOM 6514 C C . GLU D 1 127 ? 9.676 9.404 26.110 1.00 66.75 127 GLU D C 1
ATOM 6515 O O . GLU D 1 127 ? 10.205 9.913 27.100 1.00 65.93 127 GLU D O 1
ATOM 6518 N N . ALA D 1 128 ? 9.935 9.796 24.865 1.00 66.57 128 ALA D N 1
ATOM 6519 C CA . ALA D 1 128 ? 10.887 10.862 24.569 1.00 66.13 128 ALA D CA 1
ATOM 6520 C C . ALA D 1 128 ? 10.346 12.235 24.965 1.00 65.08 128 ALA D C 1
ATOM 6521 O O . ALA D 1 128 ? 11.104 13.196 25.102 1.00 63.31 128 ALA D O 1
ATOM 6523 N N . CYS D 1 129 ? 9.034 12.328 25.146 1.00 64.35 129 CYS D N 1
ATOM 6524 C CA . CYS D 1 129 ? 8.412 13.593 25.518 1.00 67.70 129 CYS D CA 1
ATOM 6525 C C . CYS D 1 129 ? 8.518 13.860 27.016 1.00 70.39 129 CYS D C 1
ATOM 6526 O O . CYS D 1 129 ? 8.468 15.009 27.456 1.00 68.03 129 CYS D O 1
ATOM 6529 N N . GLY D 1 130 ? 8.661 12.794 27.796 1.00 75.54 130 GLY D N 1
ATOM 6530 C CA . GLY D 1 130 ? 8.819 12.922 29.232 1.00 76.81 130 GLY D CA 1
ATOM 6531 C C . GLY D 1 130 ? 7.520 13.224 29.952 1.00 78.07 130 GLY D C 1
ATOM 6532 O O . GLY D 1 130 ? 6.473 12.669 29.621 1.00 77.93 130 GLY D O 1
ATOM 6533 N N . GLU D 1 131 ? 7.588 14.115 30.937 1.00 79.18 131 GLU D N 1
ATOM 6534 C CA . GLU D 1 131 ? 6.432 14.419 31.772 1.00 82.31 131 GLU D CA 1
ATOM 6535 C C . GLU D 1 131 ? 5.910 15.845 31.585 1.00 78.98 131 GLU D C 1
ATOM 6536 O O . GLU D 1 131 ? 4.846 16.190 32.100 1.00 78.91 131 GLU D O 1
ATOM 6538 N N . ASP D 1 132 ? 6.651 16.670 30.849 1.00 76.41 132 ASP D N 1
ATOM 6539 C CA . ASP D 1 132 ? 6.288 18.078 30.700 1.00 73.84 132 ASP D CA 1
ATOM 6540 C C . ASP D 1 132 ? 6.018 18.481 29.250 1.00 66.14 132 ASP D C 1
ATOM 6541 O O . ASP D 1 132 ? 5.774 19.655 28.960 1.00 64.38 132 ASP D O 1
ATOM 6546 N N . THR D 1 133 ? 6.061 17.510 28.345 1.00 59.68 133 THR D N 1
ATOM 6547 C CA . THR D 1 133 ? 5.838 17.776 26.928 1.00 56.15 133 THR D CA 1
ATOM 6548 C C . THR D 1 133 ? 4.803 16.806 26.368 1.00 61.31 133 THR D C 1
ATOM 6549 O O . THR D 1 133 ? 5.021 15.597 26.373 1.00 62.13 133 THR D O 1
ATOM 6553 N N . ILE D 1 134 ? 3.672 17.333 25.898 1.00 62.07 134 ILE D N 1
ATOM 6554 C CA . ILE D 1 134 ? 2.612 16.480 25.362 1.00 62.02 134 ILE D CA 1
ATOM 6555 C C . ILE D 1 134 ? 2.866 16.137 23.896 1.00 59.60 134 ILE D C 1
ATOM 6556 O O . ILE D 1 134 ? 3.626 16.820 23.209 1.00 55.56 134 ILE D O 1
ATOM 6561 N N . LEU D 1 135 ? 2.216 15.077 23.424 1.00 57.70 135 LEU D N 1
ATOM 6562 C CA . LEU D 1 135 ? 2.502 14.523 22.104 1.00 61.63 135 LEU D CA 1
ATOM 6563 C C . LEU D 1 135 ? 1.281 14.433 21.198 1.00 58.51 135 LEU D C 1
ATOM 6564 O O . LEU D 1 135 ? 0.383 13.618 21.436 1.00 62.02 135 LEU D O 1
ATOM 6569 N N . LYS D 1 136 ? 1.255 15.257 20.153 1.00 57.02 136 LYS D N 1
ATOM 6570 C CA . LYS D 1 136 ? 0.232 15.141 19.116 1.00 57.73 136 LYS D CA 1
ATOM 6571 C C . LYS D 1 136 ? 0.724 14.198 18.026 1.00 58.55 136 LYS D C 1
ATOM 6572 O O . LYS D 1 136 ? 1.874 14.282 17.599 1.00 57.56 136 LYS D O 1
ATOM 6578 N N . VAL D 1 137 ? -0.141 13.297 17.579 1.00 60.52 137 VAL D N 1
ATOM 6579 C CA . VAL D 1 137 ? 0.216 12.398 16.489 1.00 61.58 137 VAL D CA 1
ATOM 6580 C C . VAL D 1 137 ? -0.607 12.701 15.242 1.00 61.68 137 VAL D C 1
ATOM 6581 O O . VAL D 1 137 ? -1.840 12.638 15.260 1.00 62.77 137 VAL D O 1
ATOM 6585 N N . ILE D 1 138 ? 0.092 13.052 14.169 1.00 60.64 138 ILE D N 1
ATOM 6586 C CA . ILE D 1 138 ? -0.523 13.291 12.869 1.00 60.85 138 ILE D CA 1
ATOM 6587 C C . ILE D 1 138 ? -0.677 11.977 12.132 1.00 63.20 138 ILE D C 1
ATOM 6588 O O . ILE D 1 138 ? 0.318 11.325 11.835 1.00 63.66 138 ILE D O 1
ATOM 6593 N N . ILE D 1 139 ? -1.912 11.592 11.824 1.00 64.83 139 ILE D N 1
ATOM 6594 C CA . ILE D 1 139 ? -2.148 10.302 11.184 1.00 67.39 139 ILE D CA 1
ATOM 6595 C C . ILE D 1 139 ? -2.321 10.434 9.672 1.00 68.43 139 ILE D C 1
ATOM 6596 O O . ILE D 1 139 ? -2.420 9.431 8.964 1.00 69.74 139 ILE D O 1
ATOM 6601 N N . GLU D 1 140 ? -2.340 11.676 9.192 1.00 65.69 140 GLU D N 1
ATOM 6602 C CA . GLU D 1 140 ? -2.574 11.977 7.780 1.00 65.89 140 GLU D CA 1
ATOM 6603 C C . GLU D 1 140 ? -3.841 11.296 7.272 1.00 68.25 140 GLU D C 1
ATOM 6604 O O . GLU D 1 140 ? -3.808 10.551 6.291 1.00 69.94 140 GLU D O 1
ATOM 6610 N N . SER D 1 141 ? -4.953 11.567 7.949 1.00 70.07 141 SER D N 1
ATOM 6611 C CA . SER D 1 141 ? -6.248 10.977 7.611 1.00 70.82 141 SER D CA 1
ATOM 6612 C C . SER D 1 141 ? -6.647 11.223 6.153 1.00 78.31 141 SER D C 1
ATOM 6613 O O . SER D 1 141 ? -7.422 10.456 5.572 1.00 73.72 141 SER D O 1
ATOM 6616 N N . GLY D 1 142 ? -6.109 12.288 5.565 1.00 69.37 142 GLY D N 1
ATOM 6617 C CA . GLY D 1 142 ? -6.388 12.620 4.180 1.00 69.81 142 GLY D CA 1
ATOM 6618 C C . GLY D 1 142 ? -5.782 11.627 3.210 1.00 71.46 142 GLY D C 1
ATOM 6619 O O . GLY D 1 142 ? -6.373 11.312 2.180 1.00 73.19 142 GLY D O 1
ATOM 6620 N N . VAL D 1 143 ? -4.595 11.133 3.540 1.00 71.08 143 VAL D N 1
ATOM 6621 C CA . VAL D 1 143 ? -3.945 10.118 2.726 1.00 72.86 143 VAL D CA 1
ATOM 6622 C C . VAL D 1 143 ? -4.527 8.750 3.051 1.00 81.40 143 VAL D C 1
ATOM 6623 O O . VAL D 1 143 ? -4.587 7.868 2.194 1.00 82.63 143 VAL D O 1
ATOM 6625 N N . LEU D 1 144 ? -4.964 8.586 4.297 1.00 85.49 144 LEU D N 1
ATOM 6626 C CA . LEU D 1 144 ? -5.540 7.327 4.757 1.00 88.55 144 LEU D CA 1
ATOM 6627 C C . LEU D 1 144 ? -6.888 7.047 4.098 1.00 88.72 144 LEU D C 1
ATOM 6628 O O . LEU D 1 144 ? -7.163 5.914 3.701 1.00 87.65 144 LEU D O 1
ATOM 6630 N N . ALA D 1 145 ? -7.723 8.082 4.005 1.00 86.76 145 ALA D N 1
ATOM 6631 C CA . ALA D 1 145 ? -9.013 8.024 3.310 1.00 87.89 145 ALA D CA 1
ATOM 6632 C C . ALA D 1 145 ? -9.975 6.979 3.885 1.00 90.84 145 ALA D C 1
ATOM 6633 O O . ALA D 1 145 ? -11.075 7.317 4.326 1.00 89.83 145 ALA D O 1
ATOM 6635 N N . ASP D 1 146 ? -9.563 5.714 3.858 1.00 93.54 146 ASP D N 1
ATOM 6636 C CA . ASP D 1 146 ? -10.356 4.613 4.400 1.00 96.15 146 ASP D CA 1
ATOM 6637 C C . ASP D 1 146 ? -10.690 4.850 5.873 1.00 93.36 146 ASP D C 1
ATOM 6638 O O . ASP D 1 146 ? -9.787 4.969 6.704 1.00 92.35 146 ASP D O 1
ATOM 6643 N N . PRO D 1 147 ? -11.993 4.927 6.196 1.00 91.13 147 PRO D N 1
ATOM 6644 C CA . PRO D 1 147 ? -12.470 5.107 7.573 1.00 88.87 147 PRO D CA 1
ATOM 6645 C C . PRO D 1 147 ? -11.875 4.099 8.558 1.00 94.18 147 PRO D C 1
ATOM 6646 O O . PRO D 1 147 ? -11.566 4.462 9.695 1.00 88.55 147 PRO D O 1
ATOM 6650 N N . ALA D 1 148 ? -11.714 2.854 8.119 1.00 95.80 148 ALA D N 1
ATOM 6651 C CA . ALA D 1 148 ? -11.174 1.801 8.975 1.00 99.42 148 ALA D CA 1
ATOM 6652 C C . ALA D 1 148 ? -9.705 2.050 9.326 1.00 96.33 148 ALA D C 1
ATOM 6653 O O . ALA D 1 148 ? -9.272 1.761 10.442 1.00 97.47 148 ALA D O 1
ATOM 6655 N N . LEU D 1 149 ? -8.943 2.582 8.373 1.00 92.15 149 LEU D N 1
ATOM 6656 C CA . LEU D 1 149 ? -7.535 2.904 8.604 1.00 87.58 149 LEU D CA 1
ATOM 6657 C C . LEU D 1 149 ? -7.384 4.107 9.524 1.00 84.55 149 LEU D C 1
ATOM 6658 O O . LEU D 1 149 ? -6.409 4.214 10.269 1.00 83.17 149 LEU D O 1
ATOM 6663 N N . ILE D 1 150 ? -8.352 5.015 9.453 1.00 83.68 150 ILE D N 1
ATOM 6664 C CA . ILE D 1 150 ? -8.327 6.233 10.256 1.00 83.90 150 ILE D CA 1
ATOM 6665 C C . ILE D 1 150 ? -8.610 5.906 11.720 1.00 83.97 150 ILE D C 1
ATOM 6666 O O . ILE D 1 150 ? -7.931 6.403 12.621 1.00 79.92 150 ILE D O 1
ATOM 6671 N N . ARG D 1 151 ? -9.614 5.062 11.946 1.00 84.61 151 ARG D N 1
ATOM 6672 C CA . ARG D 1 151 ? -9.926 4.567 13.283 1.00 85.96 151 ARG D CA 1
ATOM 6673 C C . ARG D 1 151 ? -8.764 3.746 13.839 1.00 86.32 151 ARG D C 1
ATOM 6674 O O . ARG D 1 151 ? -8.406 3.877 15.010 1.00 85.67 151 ARG D O 1
ATOM 6682 N N . LYS D 1 152 ? -8.178 2.907 12.990 1.00 87.49 152 LYS D N 1
ATOM 6683 C CA . LYS D 1 152 ? -7.041 2.080 13.382 1.00 88.09 152 LYS D CA 1
ATOM 6684 C C . LYS D 1 152 ? -5.828 2.937 13.738 1.00 84.91 152 LYS D C 1
ATOM 6685 O O . LYS D 1 152 ? -5.108 2.639 14.689 1.00 84.85 152 LYS D O 1
ATOM 6687 N N . ALA D 1 153 ? -5.605 4.003 12.973 1.00 82.42 153 ALA D N 1
ATOM 6688 C CA . ALA D 1 153 ? -4.494 4.910 13.245 1.00 80.85 153 ALA D CA 1
ATOM 6689 C C . ALA D 1 153 ? -4.737 5.677 14.540 1.00 79.95 153 ALA D C 1
ATOM 6690 O O . ALA D 1 153 ? -3.812 5.909 15.320 1.00 79.13 153 ALA D O 1
ATOM 6692 N N . SER D 1 154 ? -5.989 6.064 14.763 1.00 78.48 154 SER D N 1
ATOM 6693 C CA . SER D 1 154 ? -6.370 6.788 15.971 1.00 77.53 154 SER D CA 1
ATOM 6694 C C . SER D 1 154 ? -6.257 5.912 17.216 1.00 79.32 154 SER D C 1
ATOM 6695 O O . SER D 1 154 ? -5.763 6.354 18.253 1.00 78.12 154 SER D O 1
ATOM 6698 N N . GLU D 1 155 ? -6.723 4.672 17.110 1.00 83.11 155 GLU D N 1
ATOM 6699 C CA . GLU D 1 155 ? -6.676 3.740 18.232 1.00 87.07 155 GLU D CA 1
ATOM 6700 C C . GLU D 1 155 ? -5.237 3.375 18.588 1.00 83.83 155 GLU D C 1
ATOM 6701 O O . GLU D 1 155 ? -4.856 3.428 19.758 1.00 83.64 155 GLU D O 1
ATOM 6707 N N . LEU D 1 156 ? -4.447 3.014 17.578 1.00 83.63 156 LEU D N 1
ATOM 6708 C CA . LEU D 1 156 ? -3.038 2.673 17.780 1.00 83.10 156 LEU D CA 1
ATOM 6709 C C . LEU D 1 156 ? -2.295 3.805 18.473 1.00 80.08 156 LEU D C 1
ATOM 6710 O O . LEU D 1 156 ? -1.478 3.569 19.362 1.00 80.07 156 LEU D O 1
ATOM 6715 N N . SER D 1 157 ? -2.596 5.033 18.064 1.00 77.67 157 SER D N 1
ATOM 6716 C CA . SER D 1 157 ? -1.919 6.210 18.601 1.00 74.85 157 SER D CA 1
ATOM 6717 C C . SER D 1 157 ? -2.283 6.462 20.061 1.00 74.94 157 SER D C 1
ATOM 6718 O O . SER D 1 157 ? -1.406 6.734 20.887 1.00 73.87 157 SER D O 1
ATOM 6721 N N . ILE D 1 158 ? -3.576 6.375 20.372 1.00 76.42 158 ILE D N 1
ATOM 6722 C CA . ILE D 1 158 ? -4.054 6.605 21.732 1.00 76.94 158 ILE D CA 1
ATOM 6723 C C . ILE D 1 158 ? -3.545 5.517 22.679 1.00 79.00 158 ILE D C 1
ATOM 6724 O O . ILE D 1 158 ? -3.102 5.815 23.790 1.00 78.48 158 ILE D O 1
ATOM 6729 N N . ASP D 1 159 ? -3.600 4.262 22.232 1.00 81.63 159 ASP D N 1
ATOM 6730 C CA . ASP D 1 159 ? -3.078 3.138 23.012 1.00 84.06 159 ASP D CA 1
ATOM 6731 C C . ASP D 1 159 ? -1.589 3.298 23.317 1.00 82.11 159 ASP D C 1
ATOM 6732 O O . ASP D 1 159 ? -1.104 2.834 24.349 1.00 83.19 159 ASP D O 1
ATOM 6737 N N . ALA D 1 160 ? -0.872 3.956 22.411 1.00 81.04 160 ALA D N 1
ATOM 6738 C CA . ALA D 1 160 ? 0.563 4.178 22.571 1.00 82.02 160 ALA D CA 1
ATOM 6739 C C . ALA D 1 160 ? 0.853 5.384 23.464 1.00 78.46 160 ALA D C 1
ATOM 6740 O O . ALA D 1 160 ? 1.988 5.583 23.906 1.00 75.43 160 ALA D O 1
ATOM 6742 N N . GLY D 1 161 ? -0.172 6.191 23.721 1.00 75.01 161 GLY D N 1
ATOM 6743 C CA . GLY D 1 161 ? -0.057 7.269 24.685 1.00 73.29 161 GLY D CA 1
ATOM 6744 C C . GLY D 1 161 ? -0.123 8.670 24.111 1.00 70.39 161 GLY D C 1
ATOM 6745 O O . GLY D 1 161 ? 0.294 9.624 24.768 1.00 69.84 161 GLY D O 1
ATOM 6746 N N . ALA D 1 162 ? -0.639 8.802 22.892 1.00 70.03 162 ALA D N 1
ATOM 6747 C CA . ALA D 1 162 ? -0.806 10.118 22.278 1.00 67.56 162 ALA D CA 1
ATOM 6748 C C . ALA D 1 162 ? -1.721 10.997 23.127 1.00 67.23 162 ALA D C 1
ATOM 6749 O O . ALA D 1 162 ? -2.729 10.528 23.653 1.00 69.25 162 ALA D O 1
ATOM 6751 N N . ASP D 1 163 ? -1.365 12.270 23.271 1.00 64.87 163 ASP D N 1
ATOM 6752 C CA . ASP D 1 163 ? -2.186 13.197 24.043 1.00 64.57 163 ASP D CA 1
ATOM 6753 C C . ASP D 1 163 ? -3.196 13.906 23.143 1.00 64.05 163 ASP D C 1
ATOM 6754 O O . ASP D 1 163 ? -4.240 14.366 23.606 1.00 64.71 163 ASP D O 1
ATOM 6759 N N . PHE D 1 164 ? -2.862 13.992 21.858 1.00 63.01 164 PHE D N 1
ATOM 6760 C CA . PHE D 1 164 ? -3.741 14.546 20.826 1.00 62.75 164 PHE D CA 1
ATOM 6761 C C . PHE D 1 164 ? -3.672 13.660 19.590 1.00 63.52 164 PHE D C 1
ATOM 6762 O O . PHE D 1 164 ? -2.657 13.005 19.353 1.00 63.48 164 PHE D O 1
ATOM 6770 N N . ILE D 1 165 ? -4.740 13.638 18.802 1.00 64.43 165 ILE D N 1
ATOM 6771 C CA . ILE D 1 165 ? -4.668 13.046 17.471 1.00 64.97 165 ILE D CA 1
ATOM 6772 C C . ILE D 1 165 ? -5.030 14.085 16.416 1.00 63.60 165 ILE D C 1
ATOM 6773 O O . ILE D 1 165 ? -6.128 14.646 16.415 1.00 65.23 165 ILE D O 1
ATOM 6778 N N . LYS D 1 166 ? -4.078 14.331 15.523 1.00 66.98 166 LYS D N 1
ATOM 6779 C CA . LYS D 1 166 ? -4.158 15.412 14.549 1.00 61.92 166 LYS D CA 1
ATOM 6780 C C . LYS D 1 166 ? -4.463 14.852 13.172 1.00 61.80 166 LYS D C 1
ATOM 6781 O O . LYS D 1 166 ? -3.974 13.781 12.809 1.00 62.96 166 LYS D O 1
ATOM 6787 N N . THR D 1 167 ? -5.277 15.573 12.409 1.00 62.84 167 THR D N 1
ATOM 6788 C CA . THR D 1 167 ? -5.689 15.097 11.096 1.00 67.51 167 THR D CA 1
ATOM 6789 C C . THR D 1 167 ? -4.520 15.047 10.115 1.00 67.07 167 THR D C 1
ATOM 6790 O O . THR D 1 167 ? -4.183 13.980 9.602 1.00 64.42 167 THR D O 1
ATOM 6794 N N . SER D 1 168 ? -3.896 16.195 9.866 1.00 65.70 168 SER D N 1
ATOM 6795 C CA . SER D 1 168 ? -2.961 16.305 8.753 1.00 64.33 168 SER D CA 1
ATOM 6796 C C . SER D 1 168 ? -1.716 17.131 9.044 1.00 63.60 168 SER D C 1
ATOM 6797 O O . SER D 1 168 ? -1.693 17.955 9.962 1.00 66.65 168 SER D O 1
ATOM 6800 N N . THR D 1 169 ? -0.683 16.903 8.238 1.00 62.64 169 THR D N 1
ATOM 6801 C CA . THR D 1 169 ? 0.540 17.697 8.295 1.00 61.11 169 THR D CA 1
ATOM 6802 C C . THR D 1 169 ? 0.312 19.086 7.714 1.00 63.54 169 THR D C 1
ATOM 6803 O O . THR D 1 169 ? 1.110 20.001 7.929 1.00 60.62 169 THR D O 1
ATOM 6807 N N . GLY D 1 170 ? -0.776 19.232 6.962 1.00 68.46 170 GLY D N 1
ATOM 6808 C CA . GLY D 1 170 ? -1.057 20.470 6.261 1.00 74.02 170 GLY D CA 1
ATOM 6809 C C . GLY D 1 170 ? -0.166 20.576 5.044 1.00 76.47 170 GLY D C 1
ATOM 6810 O O . GLY D 1 170 ? -0.132 21.601 4.362 1.00 76.70 170 GLY D O 1
ATOM 6811 N N . LYS D 1 171 ? 0.566 19.500 4.777 1.00 78.11 171 LYS D N 1
ATOM 6812 C CA . LYS D 1 171 ? 1.479 19.450 3.649 1.00 81.04 171 LYS D CA 1
ATOM 6813 C C . LYS D 1 171 ? 0.944 18.528 2.564 1.00 86.55 171 LYS D C 1
ATOM 6814 O O . LYS D 1 171 ? 1.583 18.344 1.540 1.00 89.48 171 LYS D O 1
ATOM 6816 N N . VAL D 1 172 ? -0.233 17.951 2.787 1.00 86.42 172 VAL D N 1
ATOM 6817 C CA . VAL D 1 172 ? -0.843 17.072 1.794 1.00 88.05 172 VAL D CA 1
ATOM 6818 C C . VAL D 1 172 ? -2.144 17.665 1.252 1.00 90.32 172 VAL D C 1
ATOM 6819 O O . VAL D 1 172 ? -2.514 18.788 1.597 1.00 88.42 172 VAL D O 1
ATOM 6821 N N . ALA D 1 173 ? -2.708 17.016 0.237 1.00 96.83 173 ALA D N 1
ATOM 6822 C CA . ALA D 1 173 ? -4.000 17.451 -0.265 1.00 100.22 173 ALA D CA 1
ATOM 6823 C C . ALA D 1 173 ? -5.225 17.262 0.643 1.00 104.89 173 ALA D C 1
ATOM 6824 O O . ALA D 1 173 ? -5.899 18.237 0.933 1.00 104.42 173 ALA D O 1
ATOM 6825 N N . VAL D 1 174 ? -5.450 16.063 1.189 1.00 109.72 174 VAL D N 1
ATOM 6826 C CA . VAL D 1 174 ? -6.643 15.809 1.962 1.00 112.07 174 VAL D CA 1
ATOM 6827 C C . VAL D 1 174 ? -6.191 16.297 3.300 1.00 110.55 174 VAL D C 1
ATOM 6828 O O . VAL D 1 174 ? -5.410 15.662 3.926 1.00 112.87 174 VAL D O 1
ATOM 6829 N N . ASN D 1 175 ? -6.671 17.449 3.707 1.00 104.66 175 ASN D N 1
ATOM 6830 C CA . ASN D 1 175 ? -6.356 18.012 5.001 1.00 98.91 175 ASN D CA 1
ATOM 6831 C C . ASN D 1 175 ? -7.401 17.561 5.947 1.00 96.64 175 ASN D C 1
ATOM 6832 O O . ASN D 1 175 ? -7.852 16.446 5.837 1.00 97.92 175 ASN D O 1
ATOM 6833 N N . ALA D 1 176 ? -7.809 18.421 6.859 1.00 92.22 176 ALA D N 1
ATOM 6834 C CA . ALA D 1 176 ? -8.880 18.030 7.744 1.00 90.85 176 ALA D CA 1
ATOM 6835 C C . ALA D 1 176 ? -10.191 17.905 6.978 1.00 90.08 176 ALA D C 1
ATOM 6836 O O . ALA D 1 176 ? -10.548 18.835 6.300 1.00 90.63 176 ALA D O 1
ATOM 6838 N N . THR D 1 177 ? -10.901 16.789 7.138 1.00 87.83 177 THR D N 1
ATOM 6839 C CA . THR D 1 177 ? -12.248 16.623 6.602 1.00 83.11 177 THR D CA 1
ATOM 6840 C C . THR D 1 177 ? -13.219 16.348 7.744 1.00 79.81 177 THR D C 1
ATOM 6841 O O . THR D 1 177 ? -12.808 15.949 8.836 1.00 76.04 177 THR D O 1
ATOM 6845 N N . LEU D 1 178 ? -14.505 16.570 7.489 1.00 76.34 178 LEU D N 1
ATOM 6846 C CA . LEU D 1 178 ? -15.535 16.335 8.494 1.00 79.73 178 LEU D CA 1
ATOM 6847 C C . LEU D 1 178 ? -15.727 14.841 8.741 1.00 83.11 178 LEU D C 1
ATOM 6848 O O . LEU D 1 178 ? -16.136 14.429 9.828 1.00 83.92 178 LEU D O 1
ATOM 6853 N N . GLU D 1 179 ? -15.431 14.035 7.725 1.00 84.17 179 GLU D N 1
ATOM 6854 C CA . GLU D 1 179 ? -15.512 12.585 7.848 1.00 87.57 179 GLU D CA 1
ATOM 6855 C C . GLU D 1 179 ? -14.441 12.072 8.805 1.00 78.53 179 GLU D C 1
ATOM 6856 O O . GLU D 1 179 ? -14.712 11.247 9.676 1.00 80.13 179 GLU D O 1
ATOM 6858 N N . ALA D 1 180 ? -13.223 12.572 8.639 1.00 78.11 180 ALA D N 1
ATOM 6859 C CA . ALA D 1 180 ? -12.119 12.178 9.502 1.00 75.04 180 ALA D CA 1
ATOM 6860 C C . ALA D 1 180 ? -12.386 12.582 10.948 1.00 74.57 180 ALA D C 1
ATOM 6861 O O . ALA D 1 180 ? -12.146 11.804 11.871 1.00 75.43 180 ALA D O 1
ATOM 6863 N N . ALA D 1 181 ? -12.897 13.798 11.132 1.00 73.40 181 ALA D N 1
ATOM 6864 C CA . ALA D 1 181 ? -13.145 14.351 12.461 1.00 72.92 181 ALA D CA 1
ATOM 6865 C C . ALA D 1 181 ? -14.165 13.530 13.248 1.00 76.87 181 ALA D C 1
ATOM 6866 O O . ALA D 1 181 ? -14.066 13.408 14.469 1.00 75.80 181 ALA D O 1
ATOM 6868 N N . GLU D 1 182 ? -15.143 12.971 12.543 1.00 78.16 182 GLU D N 1
ATOM 6869 C CA . GLU D 1 182 ? -16.165 12.146 13.178 1.00 82.40 182 GLU D CA 1
ATOM 6870 C C . GLU D 1 182 ? -15.555 10.864 13.739 1.00 82.55 182 GLU D C 1
ATOM 6871 O O . GLU D 1 182 ? -15.772 10.520 14.899 1.00 85.03 182 GLU D O 1
ATOM 6873 N N . ILE D 1 183 ? -14.786 10.170 12.904 1.00 83.09 183 ILE D N 1
ATOM 6874 C CA . ILE D 1 183 ? -14.146 8.912 13.278 1.00 83.78 183 ILE D CA 1
ATOM 6875 C C . ILE D 1 183 ? -13.173 9.078 14.437 1.00 81.60 183 ILE D C 1
ATOM 6876 O O . ILE D 1 183 ? -13.212 8.327 15.412 1.00 83.16 183 ILE D O 1
ATOM 6881 N N . MET D 1 184 ? -12.297 10.068 14.321 1.00 78.61 184 MET D N 1
ATOM 6882 C CA . MET D 1 184 ? -11.254 10.279 15.313 1.00 76.95 184 MET D CA 1
ATOM 6883 C C . MET D 1 184 ? -11.826 10.716 16.660 1.00 77.24 184 MET D C 1
ATOM 6884 O O . MET D 1 184 ? -11.387 10.241 17.705 1.00 77.71 184 MET D O 1
ATOM 6889 N N . MET D 1 185 ? -12.812 11.608 16.641 1.00 77.17 185 MET D N 1
ATOM 6890 C CA . MET D 1 185 ? -13.425 12.061 17.887 1.00 77.71 185 MET D CA 1
ATOM 6891 C C . MET D 1 185 ? -14.394 11.022 18.462 1.00 81.08 185 MET D C 1
ATOM 6892 O O . MET D 1 185 ? -14.721 11.060 19.648 1.00 82.01 185 MET D O 1
ATOM 6897 N N . THR D 1 186 ? -14.846 10.092 17.627 1.00 83.06 186 THR D N 1
ATOM 6898 C CA . THR D 1 186 ? -15.636 8.967 18.118 1.00 87.61 186 THR D CA 1
ATOM 6899 C C . THR D 1 186 ? -14.735 8.019 18.902 1.00 87.01 186 THR D C 1
ATOM 6900 O O . THR D 1 186 ? -15.102 7.543 19.976 1.00 88.94 186 THR D O 1
ATOM 6904 N N . VAL D 1 187 ? -13.550 7.761 18.355 1.00 85.46 187 VAL D N 1
ATOM 6905 C CA . VAL D 1 187 ? -12.559 6.906 19.002 1.00 85.84 187 VAL D CA 1
ATOM 6906 C C . VAL D 1 187 ? -12.127 7.487 20.348 1.00 84.65 187 VAL D C 1
ATOM 6907 O O . VAL D 1 187 ? -11.968 6.754 21.328 1.00 86.27 187 VAL D O 1
ATOM 6911 N N . ILE D 1 188 ? -11.946 8.806 20.390 1.00 81.99 188 ILE D N 1
ATOM 6912 C CA . ILE D 1 188 ? -11.636 9.511 21.632 1.00 80.88 188 ILE D CA 1
ATOM 6913 C C . ILE D 1 188 ? -12.725 9.288 22.681 1.00 86.51 188 ILE D C 1
ATOM 6914 O O . ILE D 1 188 ? -12.427 8.985 23.838 1.00 84.25 188 ILE D O 1
ATOM 6919 N N . SER D 1 189 ? -13.985 9.429 22.271 1.00 84.94 189 SER D N 1
ATOM 6920 C CA . SER D 1 189 ? -15.116 9.218 23.177 1.00 90.53 189 SER D CA 1
ATOM 6921 C C . SER D 1 189 ? -15.237 7.747 23.583 1.00 90.81 189 SER D C 1
ATOM 6922 O O . SER D 1 189 ? -15.818 7.429 24.620 1.00 93.11 189 SER D O 1
ATOM 6925 N N . GLU D 1 190 ? -14.685 6.859 22.761 1.00 91.04 190 GLU D N 1
ATOM 6926 C CA . GLU D 1 190 ? -14.660 5.431 23.064 1.00 93.97 190 GLU D CA 1
ATOM 6927 C C . GLU D 1 190 ? -13.534 5.079 24.028 1.00 95.15 190 GLU D C 1
ATOM 6928 O O . GLU D 1 190 ? -13.692 4.221 24.897 1.00 96.11 190 GLU D O 1
ATOM 6934 N N . LYS D 1 191 ? -12.397 5.748 23.864 1.00 90.31 191 LYS D N 1
ATOM 6935 C CA . LYS D 1 191 ? -11.180 5.385 24.581 1.00 90.00 191 LYS D CA 1
ATOM 6936 C C . LYS D 1 191 ? -10.868 6.296 25.765 1.00 88.27 191 LYS D C 1
ATOM 6937 O O . LYS D 1 191 ? -10.749 5.830 26.898 1.00 89.87 191 LYS D O 1
ATOM 6943 N N . ASN D 1 192 ? -10.736 7.592 25.503 1.00 85.41 192 ASN D N 1
ATOM 6944 C CA . ASN D 1 192 ? -10.291 8.526 26.529 1.00 83.81 192 ASN D CA 1
ATOM 6945 C C . ASN D 1 192 ? -10.586 9.976 26.149 1.00 81.40 192 ASN D C 1
ATOM 6946 O O . ASN D 1 192 ? -9.896 10.546 25.305 1.00 78.83 192 ASN D O 1
ATOM 6951 N N . PRO D 1 193 ? -11.615 10.574 26.775 1.00 82.41 193 PRO D N 1
ATOM 6952 C CA . PRO D 1 193 ? -12.034 11.961 26.524 1.00 80.60 193 PRO D CA 1
ATOM 6953 C C . PRO D 1 193 ? -10.981 13.008 26.900 1.00 79.64 193 PRO D C 1
ATOM 6954 O O . PRO D 1 193 ? -11.149 14.180 26.560 1.00 76.70 193 PRO D O 1
ATOM 6958 N N . LYS D 1 194 ? -9.923 12.596 27.595 1.00 77.31 194 LYS D N 1
ATOM 6959 C CA . LYS D 1 194 ? -8.826 13.504 27.914 1.00 74.64 194 LYS D CA 1
ATOM 6960 C C . LYS D 1 194 ? -7.901 13.658 26.709 1.00 72.19 194 LYS D C 1
ATOM 6961 O O . LYS D 1 194 ? -7.097 14.590 26.644 1.00 69.72 194 LYS D O 1
ATOM 6964 N N . VAL D 1 195 ? -8.021 12.738 25.755 1.00 73.04 195 VAL D N 1
ATOM 6965 C CA . VAL D 1 195 ? -7.262 12.824 24.511 1.00 73.45 195 VAL D CA 1
ATOM 6966 C C . VAL D 1 195 ? -7.853 13.913 23.617 1.00 71.40 195 VAL D C 1
ATOM 6967 O O . VAL D 1 195 ? -9.057 13.939 23.361 1.00 71.08 195 VAL D O 1
ATOM 6971 N N . GLY D 1 196 ? -7.000 14.818 23.152 1.00 67.77 196 GLY D N 1
ATOM 6972 C CA . GLY D 1 196 ? -7.458 15.934 22.352 1.00 65.64 196 GLY D CA 1
ATOM 6973 C C . GLY D 1 196 ? -7.558 15.639 20.870 1.00 65.47 196 GLY D C 1
ATOM 6974 O O . GLY D 1 196 ? -7.045 14.629 20.387 1.00 66.07 196 GLY D O 1
ATOM 6975 N N . PHE D 1 197 ? -8.225 16.534 20.149 1.00 64.82 197 PHE D N 1
ATOM 6976 C CA . PHE D 1 197 ? -8.355 16.430 18.701 1.00 64.61 197 PHE D CA 1
ATOM 6977 C C . PHE D 1 197 ? -7.906 17.726 18.038 1.00 65.59 197 PHE D C 1
ATOM 6978 O O . PHE D 1 197 ? -8.164 18.816 18.551 1.00 61.35 197 PHE D O 1
ATOM 6986 N N . LYS D 1 198 ? -7.235 17.605 16.898 1.00 65.17 198 LYS D N 1
ATOM 6987 C CA . LYS D 1 198 ? -6.713 18.772 16.196 1.00 59.13 198 LYS D CA 1
ATOM 6988 C C . LYS D 1 198 ? -6.886 18.663 14.682 1.00 59.30 198 LYS D C 1
ATOM 6989 O O . LYS D 1 198 ? -6.131 17.955 14.019 1.00 60.82 198 LYS D O 1
ATOM 6995 N N . PRO D 1 199 ? -7.893 19.358 14.130 1.00 59.62 199 PRO D N 1
ATOM 6996 C CA . PRO D 1 199 ? -7.990 19.461 12.672 1.00 67.34 199 PRO D CA 1
ATOM 6997 C C . PRO D 1 199 ? -6.974 20.471 12.153 1.00 67.60 199 PRO D C 1
ATOM 6998 O O . PRO D 1 199 ? -6.723 21.473 12.825 1.00 67.30 199 PRO D O 1
ATOM 7002 N N . ALA D 1 200 ? -6.387 20.208 10.991 1.00 72.98 200 ALA D N 1
ATOM 7003 C CA . ALA D 1 200 ? -5.339 21.079 10.468 1.00 78.81 200 ALA D CA 1
ATOM 7004 C C . ALA D 1 200 ? -5.365 21.164 8.947 1.00 83.27 200 ALA D C 1
ATOM 7005 O O . ALA D 1 200 ? -5.439 20.145 8.260 1.00 86.16 200 ALA D O 1
ATOM 7007 N N . GLY D 1 201 ? -5.297 22.388 8.431 1.00 83.48 201 GLY D N 1
ATOM 7008 C CA . GLY D 1 201 ? -5.319 22.623 7.000 1.00 85.68 201 GLY D CA 1
ATOM 7009 C C . GLY D 1 201 ? -6.703 22.450 6.405 1.00 90.26 201 GLY D C 1
ATOM 7010 O O . GLY D 1 201 ? -7.453 21.558 6.803 1.00 93.12 201 GLY D O 1
ATOM 7011 N N . GLY D 1 202 ? -7.047 23.308 5.450 1.00 90.06 202 GLY D N 1
ATOM 7012 C CA . GLY D 1 202 ? -8.329 23.215 4.775 1.00 91.23 202 GLY D CA 1
ATOM 7013 C C . GLY D 1 202 ? -9.390 24.136 5.350 1.00 90.64 202 GLY D C 1
ATOM 7014 O O . GLY D 1 202 ? -10.119 24.789 4.602 1.00 92.05 202 GLY D O 1
ATOM 7015 N N . VAL D 1 203 ? -9.483 24.179 6.677 1.00 85.55 203 VAL D N 1
ATOM 7016 C CA . VAL D 1 203 ? -10.454 25.029 7.361 1.00 77.82 203 VAL D CA 1
ATOM 7017 C C . VAL D 1 203 ? -10.253 26.484 6.958 1.00 73.85 203 VAL D C 1
ATOM 7018 O O . VAL D 1 203 ? -9.311 27.138 7.401 1.00 72.17 203 VAL D O 1
ATOM 7022 N N . LYS D 1 204 ? -11.149 26.981 6.113 1.00 73.19 204 LYS D N 1
ATOM 7023 C CA . LYS D 1 204 ? -10.946 28.261 5.449 1.00 72.04 204 LYS D CA 1
ATOM 7024 C C . LYS D 1 204 ? -11.545 29.455 6.186 1.00 68.55 204 LYS D C 1
ATOM 7025 O O . LYS D 1 204 ? -10.983 30.550 6.157 1.00 68.45 204 LYS D O 1
ATOM 7027 N N A ASP D 1 205 ? -12.675 29.241 6.851 0.55 68.24 205 ASP D N 1
ATOM 7028 N N B ASP D 1 205 ? -12.685 29.247 6.838 0.45 68.24 205 ASP D N 1
ATOM 7029 C CA A ASP D 1 205 ? -13.424 30.341 7.448 0.55 66.69 205 ASP D CA 1
ATOM 7030 C CA B ASP D 1 205 ? -13.416 30.350 7.455 0.45 66.66 205 ASP D CA 1
ATOM 7031 C C A ASP D 1 205 ? -14.090 29.966 8.770 0.55 65.23 205 ASP D C 1
ATOM 7032 C C B ASP D 1 205 ? -14.058 29.982 8.790 0.45 65.20 205 ASP D C 1
ATOM 7033 O O A ASP D 1 205 ? -13.932 28.850 9.266 0.55 64.90 205 ASP D O 1
ATOM 7034 O O B ASP D 1 205 ? -13.857 28.885 9.312 0.45 64.98 205 ASP D O 1
ATOM 7043 N N . ALA D 1 206 ? -14.842 30.912 9.326 1.00 65.05 206 ALA D N 1
ATOM 7044 C CA . ALA D 1 206 ? -15.563 30.697 10.574 1.00 65.44 206 ALA D CA 1
ATOM 7045 C C . ALA D 1 206 ? -16.608 29.595 10.434 1.00 65.26 206 ALA D C 1
ATOM 7046 O O . ALA D 1 206 ? -16.812 28.801 11.355 1.00 64.41 206 ALA D O 1
ATOM 7048 N N . ALA D 1 207 ? -17.266 29.557 9.278 1.00 67.09 207 ALA D N 1
ATOM 7049 C CA . ALA D 1 207 ? -18.279 28.547 8.988 1.00 67.08 207 ALA D CA 1
ATOM 7050 C C . ALA D 1 207 ? -17.712 27.138 9.142 1.00 68.56 207 ALA D C 1
ATOM 7051 O O . ALA D 1 207 ? -18.289 26.297 9.832 1.00 68.38 207 ALA D O 1
ATOM 7053 N N . ALA D 1 208 ? -16.574 26.893 8.502 1.00 65.26 208 ALA D N 1
ATOM 7054 C CA . ALA D 1 208 ? -15.926 25.591 8.569 1.00 65.11 208 ALA D CA 1
ATOM 7055 C C . ALA D 1 208 ? -15.538 25.249 10.004 1.00 69.93 208 ALA D C 1
ATOM 7056 O O . ALA D 1 208 ? -15.611 24.092 10.418 1.00 69.11 208 ALA D O 1
ATOM 7058 N N . ALA D 1 209 ? -15.137 26.265 10.762 1.00 68.15 209 ALA D N 1
ATOM 7059 C CA . ALA D 1 209 ? -14.717 26.068 12.145 1.00 72.50 209 ALA D CA 1
ATOM 7060 C C . ALA D 1 209 ? -15.905 25.728 13.042 1.00 70.71 209 ALA D C 1
ATOM 7061 O O . ALA D 1 209 ? -15.762 25.007 14.030 1.00 72.08 209 ALA D O 1
ATOM 7063 N N . ALA D 1 210 ? -17.076 26.248 12.692 1.00 69.55 210 ALA D N 1
ATOM 7064 C CA . ALA D 1 210 ? -18.290 25.962 13.445 1.00 72.89 210 ALA D CA 1
ATOM 7065 C C . ALA D 1 210 ? -18.734 24.519 13.227 1.00 70.64 210 ALA D C 1
ATOM 7066 O O . ALA D 1 210 ? -19.310 23.896 14.119 1.00 76.02 210 ALA D O 1
ATOM 7068 N N . GLU D 1 211 ? -18.464 23.996 12.034 1.00 70.43 211 GLU D N 1
ATOM 7069 C CA . GLU D 1 211 ? -18.819 22.620 11.697 1.00 73.34 211 GLU D CA 1
ATOM 7070 C C . GLU D 1 211 ? -18.043 21.626 12.554 1.00 73.36 211 GLU D C 1
ATOM 7071 O O . GLU D 1 211 ? -18.623 20.712 13.142 1.00 73.84 211 GLU D O 1
ATOM 7077 N N . PHE D 1 212 ? -16.727 21.813 12.613 1.00 69.45 212 PHE D N 1
ATOM 7078 C CA . PHE D 1 212 ? -15.860 20.936 13.388 1.00 72.97 212 PHE D CA 1
ATOM 7079 C C . PHE D 1 212 ? -16.193 21.002 14.875 1.00 73.45 212 PHE D C 1
ATOM 7080 O O . PHE D 1 212 ? -16.274 19.974 15.547 1.00 71.06 212 PHE D O 1
ATOM 7088 N N . LEU D 1 213 ? -16.384 22.217 15.381 1.00 71.42 213 LEU D N 1
ATOM 7089 C CA . LEU D 1 213 ? -16.719 22.420 16.787 1.00 75.88 213 LEU D CA 1
ATOM 7090 C C . LEU D 1 213 ? -18.088 21.836 17.121 1.00 78.74 213 LEU D C 1
ATOM 7091 O O . LEU D 1 213 ? -18.330 21.411 18.250 1.00 81.04 213 LEU D O 1
ATOM 7096 N N . GLY D 1 214 ? -18.980 21.819 16.134 1.00 78.30 214 GLY D N 1
ATOM 7097 C CA . GLY D 1 214 ? -20.301 21.244 16.307 1.00 77.16 214 GLY D CA 1
ATOM 7098 C C . GLY D 1 214 ? -20.240 19.736 16.454 1.00 79.55 214 GLY D C 1
ATOM 7099 O O . GLY D 1 214 ? -21.005 19.142 17.216 1.00 81.03 214 GLY D O 1
ATOM 7100 N N . VAL D 1 215 ? -19.323 19.116 15.717 1.00 77.36 215 VAL D N 1
ATOM 7101 C CA . VAL D 1 215 ? -19.114 17.676 15.799 1.00 78.67 215 VAL D CA 1
ATOM 7102 C C . VAL D 1 215 ? -18.618 17.295 17.190 1.00 79.41 215 VAL D C 1
ATOM 7103 O O . VAL D 1 215 ? -19.077 16.314 17.779 1.00 81.00 215 VAL D O 1
ATOM 7107 N N . ALA D 1 216 ? -17.685 18.086 17.713 1.00 76.59 216 ALA D N 1
ATOM 7108 C CA . ALA D 1 216 ? -17.141 17.864 19.050 1.00 78.53 216 ALA D CA 1
ATOM 7109 C C . ALA D 1 216 ? -18.206 18.044 20.129 1.00 82.30 216 ALA D C 1
ATOM 7110 O O . ALA D 1 216 ? -18.242 17.298 21.110 1.00 84.52 216 ALA D O 1
ATOM 7112 N N . ALA D 1 217 ? -19.073 19.034 19.939 1.00 80.23 217 ALA D N 1
ATOM 7113 C CA . ALA D 1 217 ? -20.112 19.342 20.913 1.00 80.95 217 ALA D CA 1
ATOM 7114 C C . ALA D 1 217 ? -21.114 18.200 21.027 1.00 84.27 217 ALA D C 1
ATOM 7115 O O . ALA D 1 217 ? -21.644 17.933 22.105 1.00 86.36 217 ALA D O 1
ATOM 7117 N N . ARG D 1 218 ? -21.364 17.528 19.909 1.00 84.90 218 ARG D N 1
ATOM 7118 C CA . ARG D 1 218 ? -22.321 16.426 19.863 1.00 89.69 218 ARG D CA 1
ATOM 7119 C C . ARG D 1 218 ? -21.709 15.111 20.339 1.00 88.92 218 ARG D C 1
ATOM 7120 O O . ARG D 1 218 ? -22.350 14.342 21.055 1.00 91.71 218 ARG D O 1
ATOM 7128 N N . LEU D 1 219 ? -20.464 14.862 19.946 1.00 86.58 219 LEU D N 1
ATOM 7129 C CA . LEU D 1 219 ? -19.817 13.594 20.254 1.00 87.30 219 LEU D CA 1
ATOM 7130 C C . LEU D 1 219 ? -19.227 13.551 21.662 1.00 88.07 219 LEU D C 1
ATOM 7131 O O . LEU D 1 219 ? -19.100 12.476 22.250 1.00 88.82 219 LEU D O 1
ATOM 7136 N N . LEU D 1 220 ? -18.875 14.712 22.207 1.00 85.21 220 LEU D N 1
ATOM 7137 C CA . LEU D 1 220 ? -18.175 14.758 23.489 1.00 84.62 220 LEU D CA 1
ATOM 7138 C C . LEU D 1 220 ? -18.753 15.770 24.483 1.00 85.09 220 LEU D C 1
ATOM 7139 O O . LEU D 1 220 ? -18.231 15.931 25.585 1.00 84.78 220 LEU D O 1
ATOM 7144 N N . GLY D 1 221 ? -19.835 16.441 24.105 1.00 86.03 221 GLY D N 1
ATOM 7145 C CA . GLY D 1 221 ? -20.448 17.419 24.985 1.00 86.75 221 GLY D CA 1
ATOM 7146 C C . GLY D 1 221 ? -20.091 18.839 24.591 1.00 85.31 221 GLY D C 1
ATOM 7147 O O . GLY D 1 221 ? -19.041 19.081 23.995 1.00 81.27 221 GLY D O 1
ATOM 7148 N N . ASP D 1 222 ? -20.964 19.781 24.934 1.00 85.11 222 ASP D N 1
ATOM 7149 C CA . ASP D 1 222 ? -20.807 21.166 24.503 1.00 83.04 222 ASP D CA 1
ATOM 7150 C C . ASP D 1 222 ? -19.632 21.878 25.165 1.00 81.94 222 ASP D C 1
ATOM 7151 O O . ASP D 1 222 ? -19.098 22.841 24.614 1.00 80.14 222 ASP D O 1
ATOM 7156 N N . ASP D 1 223 ? -19.231 21.407 26.341 1.00 81.23 223 ASP D N 1
ATOM 7157 C CA . ASP D 1 223 ? -18.145 22.044 27.081 1.00 80.38 223 ASP D CA 1
ATOM 7158 C C . ASP D 1 223 ? -16.828 21.278 26.958 1.00 78.57 223 ASP D C 1
ATOM 7159 O O . ASP D 1 223 ? -15.863 21.572 27.667 1.00 76.11 223 ASP D O 1
ATOM 7161 N N . TRP D 1 224 ? -16.780 20.306 26.053 1.00 78.48 224 TRP D N 1
ATOM 7162 C CA . TRP D 1 224 ? -15.598 19.454 25.933 1.00 76.05 224 TRP D CA 1
ATOM 7163 C C . TRP D 1 224 ? -14.434 20.145 25.221 1.00 76.03 224 TRP D C 1
ATOM 7164 O O . TRP D 1 224 ? -13.286 20.050 25.663 1.00 71.26 224 TRP D O 1
ATOM 7175 N N . ALA D 1 225 ? -14.731 20.824 24.116 1.00 71.71 225 ALA D N 1
ATOM 7176 C CA . ALA D 1 225 ? -13.707 21.511 23.336 1.00 68.79 225 ALA D CA 1
ATOM 7177 C C . ALA D 1 225 ? -13.039 22.618 24.150 1.00 69.81 225 ALA D C 1
ATOM 7178 O O . ALA D 1 225 ? -13.616 23.684 24.369 1.00 67.41 225 ALA D O 1
ATOM 7180 N N . THR D 1 226 ? -11.822 22.337 24.607 1.00 65.88 226 THR D N 1
ATOM 7181 C CA . THR D 1 226 ? -11.017 23.282 25.370 1.00 64.35 226 THR D CA 1
ATOM 7182 C C . THR D 1 226 ? -9.610 23.291 24.771 1.00 61.84 226 THR D C 1
ATOM 7183 O O . THR D 1 226 ? -9.273 22.399 23.992 1.00 61.64 226 THR D O 1
ATOM 7187 N N . PRO D 1 227 ? -8.786 24.299 25.116 1.00 60.07 227 PRO D N 1
ATOM 7188 C CA . PRO D 1 227 ? -7.409 24.284 24.606 1.00 57.86 227 PRO D CA 1
ATOM 7189 C C . PRO D 1 227 ? -6.677 22.987 24.938 1.00 58.23 227 PRO D C 1
ATOM 7190 O O . PRO D 1 227 ? -5.786 22.582 24.198 1.00 57.03 227 PRO D O 1
ATOM 7194 N N . ALA D 1 228 ? -7.074 22.338 26.027 1.00 60.09 228 ALA D N 1
ATOM 7195 C CA . ALA D 1 228 ? -6.463 21.078 26.433 1.00 63.59 228 ALA D CA 1
ATOM 7196 C C . ALA D 1 228 ? -6.974 19.894 25.609 1.00 64.35 228 ALA D C 1
ATOM 7197 O O . ALA D 1 228 ? -6.406 18.803 25.670 1.00 62.69 228 ALA D O 1
ATOM 7199 N N . THR D 1 229 ? -8.037 20.105 24.836 1.00 62.78 229 THR D N 1
ATOM 7200 C CA . THR D 1 229 ? -8.661 19.005 24.099 1.00 64.37 229 THR D CA 1
ATOM 7201 C C . THR D 1 229 ? -8.910 19.296 22.617 1.00 63.50 229 THR D C 1
ATOM 7202 O O . THR D 1 229 ? -9.218 18.385 21.851 1.00 66.54 229 THR D O 1
ATOM 7206 N N . PHE D 1 230 ? -8.798 20.555 22.208 1.00 61.76 230 PHE D N 1
ATOM 7207 C CA . PHE D 1 230 ? -9.105 20.915 20.824 1.00 61.13 230 PHE D CA 1
ATOM 7208 C C . PHE D 1 230 ? -8.218 22.044 20.319 1.00 59.01 230 PHE D C 1
ATOM 7209 O O . PHE D 1 230 ? -8.143 23.108 20.934 1.00 57.80 230 PHE D O 1
ATOM 7217 N N . ARG D 1 231 ? -7.562 21.807 19.186 1.00 57.59 231 ARG D N 1
ATOM 7218 C CA . ARG D 1 231 ? -6.737 22.824 18.543 1.00 58.65 231 ARG D CA 1
ATOM 7219 C C . ARG D 1 231 ? -7.044 22.935 17.055 1.00 58.11 231 ARG D C 1
ATOM 7220 O O . ARG D 1 231 ? -7.229 21.927 16.380 1.00 56.36 231 ARG D O 1
ATOM 7228 N N . PHE D 1 232 ? -7.100 24.163 16.549 1.00 54.21 232 PHE D N 1
ATOM 7229 C CA . PHE D 1 232 ? -7.120 24.381 15.107 1.00 53.84 232 PHE D CA 1
ATOM 7230 C C . PHE D 1 232 ? -5.694 24.571 14.596 1.00 52.04 232 PHE D C 1
ATOM 7231 O O . PHE D 1 232 ? -5.009 25.516 14.990 1.00 50.59 232 PHE D O 1
ATOM 7239 N N . GLY D 1 233 ? -5.239 23.665 13.737 1.00 52.30 233 GLY D N 1
ATOM 7240 C CA . GLY D 1 233 ? -3.955 23.828 13.076 1.00 50.89 233 GLY D CA 1
ATOM 7241 C C . GLY D 1 233 ? -4.118 24.740 11.874 1.00 55.85 233 GLY D C 1
ATOM 7242 O O . GLY D 1 233 ? -4.606 24.309 10.828 1.00 53.78 233 GLY D O 1
ATOM 7243 N N . ALA D 1 234 ? -3.714 26.002 12.017 1.00 53.68 234 ALA D N 1
ATOM 7244 C CA . ALA D 1 234 ? -4.041 27.013 11.014 1.00 52.94 234 ALA D CA 1
ATOM 7245 C C . ALA D 1 234 ? -2.884 27.963 10.703 1.00 54.71 234 ALA D C 1
ATOM 7246 O O . ALA D 1 234 ? -2.145 28.391 11.597 1.00 50.73 234 ALA D O 1
ATOM 7248 N N . SER D 1 235 ? -2.741 28.295 9.424 1.00 61.35 235 SER D N 1
ATOM 7249 C CA . SER D 1 235 ? -1.658 29.160 8.970 1.00 65.57 235 SER D CA 1
ATOM 7250 C C . SER D 1 235 ? -2.174 30.363 8.183 1.00 65.63 235 SER D C 1
ATOM 7251 O O . SER D 1 235 ? -1.450 31.338 7.993 1.00 66.72 235 SER D O 1
ATOM 7254 N N . SER D 1 236 ? -3.423 30.294 7.732 1.00 65.75 236 SER D N 1
ATOM 7255 C CA . SER D 1 236 ? -4.022 31.384 6.963 1.00 65.07 236 SER D CA 1
ATOM 7256 C C . SER D 1 236 ? -5.506 31.550 7.287 1.00 65.58 236 SER D C 1
ATOM 7257 O O . SER D 1 236 ? -6.283 32.053 6.473 1.00 64.88 236 SER D O 1
ATOM 7260 N N . LEU D 1 237 ? -5.888 31.125 8.486 1.00 60.02 237 LEU D N 1
ATOM 7261 C CA . LEU D 1 237 ? -7.279 31.162 8.920 1.00 58.86 237 LEU D CA 1
ATOM 7262 C C . LEU D 1 237 ? -7.553 32.358 9.832 1.00 49.99 237 LEU D C 1
ATOM 7263 O O . LEU D 1 237 ? -8.664 32.881 9.871 1.00 51.14 237 LEU D O 1
ATOM 7268 N N . LEU D 1 238 ? -6.524 32.789 10.554 1.00 48.58 238 LEU D N 1
ATOM 7269 C CA . LEU D 1 238 ? -6.668 33.822 11.577 1.00 54.17 238 LEU D CA 1
ATOM 7270 C C . LEU D 1 238 ? -7.253 35.121 11.030 1.00 54.01 238 LEU D C 1
ATOM 7271 O O . LEU D 1 238 ? -8.141 35.716 11.643 1.00 49.78 238 LEU D O 1
ATOM 7276 N N . THR D 1 239 ? -6.754 35.550 9.875 1.00 53.94 239 THR D N 1
ATOM 7277 C CA . THR D 1 239 ? -7.212 36.789 9.252 1.00 55.24 239 THR D CA 1
ATOM 7278 C C . THR D 1 239 ? -8.715 36.752 8.974 1.00 56.41 239 THR D C 1
ATOM 7279 O O . THR D 1 239 ? -9.417 37.743 9.183 1.00 51.59 239 THR D O 1
ATOM 7283 N N . ASN D 1 240 ? -9.204 35.601 8.518 1.00 56.43 240 ASN D N 1
ATOM 7284 C CA . ASN D 1 240 ? -10.623 35.438 8.206 1.00 62.98 240 ASN D CA 1
ATOM 7285 C C . ASN D 1 240 ? -11.501 35.517 9.451 1.00 58.08 240 ASN D C 1
ATOM 7286 O O . ASN D 1 240 ? -12.567 36.135 9.434 1.00 55.97 240 ASN D O 1
ATOM 7291 N N . LEU D 1 241 ? -11.043 34.890 10.531 1.00 53.71 241 LEU D N 1
ATOM 7292 C CA . LEU D 1 241 ? -11.788 34.872 11.786 1.00 54.70 241 LEU D CA 1
ATOM 7293 C C . LEU D 1 241 ? -11.884 36.264 12.398 1.00 54.72 241 LEU D C 1
ATOM 7294 O O . LEU D 1 241 ? -12.953 36.680 12.847 1.00 56.31 241 LEU D O 1
ATOM 7299 N N . LEU D 1 242 ? -10.762 36.979 12.411 1.00 53.56 242 LEU D N 1
ATOM 7300 C CA . LEU D 1 242 ? -10.717 38.341 12.943 1.00 56.06 242 LEU D CA 1
ATOM 7301 C C . LEU D 1 242 ? -11.659 39.272 12.184 1.00 55.19 242 LEU D C 1
ATOM 7302 O O . LEU D 1 242 ? -12.251 40.182 12.766 1.00 56.93 242 LEU D O 1
ATOM 7307 N N . HIS D 1 243 ? -11.791 39.037 10.883 1.00 55.63 243 HIS D N 1
ATOM 7308 C CA . HIS D 1 243 ? -12.701 39.813 10.050 1.00 57.98 243 HIS D CA 1
ATOM 7309 C C . HIS D 1 243 ? -14.151 39.553 10.452 1.00 58.32 243 HIS D C 1
ATOM 7310 O O . HIS D 1 243 ? -14.957 40.477 10.519 1.00 59.77 243 HIS D O 1
ATOM 7317 N N . THR D 1 244 ? -14.470 38.290 10.724 1.00 59.24 244 THR D N 1
ATOM 7318 C CA . THR D 1 244 ? -15.802 37.908 11.191 1.00 62.54 244 THR D CA 1
ATOM 7319 C C . THR D 1 244 ? -16.128 38.609 12.510 1.00 62.20 244 THR D C 1
ATOM 7320 O O . THR D 1 244 ? -17.270 38.995 12.762 1.00 64.16 244 THR D O 1
ATOM 7324 N N . LEU D 1 245 ? -15.103 38.779 13.339 1.00 61.81 245 LEU D N 1
ATOM 7325 C CA . LEU D 1 245 ? -15.242 39.457 14.621 1.00 62.25 245 LEU D CA 1
ATOM 7326 C C . LEU D 1 245 ? -15.180 40.973 14.458 1.00 65.41 245 LEU D C 1
ATOM 7327 O O . LEU D 1 245 ? -15.218 41.713 15.444 1.00 61.17 245 LEU D O 1
ATOM 7332 N N . GLU D 1 246 ? -15.082 41.416 13.206 1.00 66.61 246 GLU D N 1
ATOM 7333 C CA . GLU D 1 246 ? -15.027 42.836 12.859 1.00 70.82 246 GLU D CA 1
ATOM 7334 C C . GLU D 1 246 ? -13.824 43.510 13.514 1.00 69.18 246 GLU D C 1
ATOM 7335 O O . GLU D 1 246 ? -13.936 44.591 14.093 1.00 69.12 246 GLU D O 1
ATOM 7341 N N . LEU D 1 247 ? -12.669 42.858 13.409 1.00 68.27 247 LEU D N 1
ATOM 7342 C CA . LEU D 1 247 ? -11.439 43.357 14.011 1.00 68.26 247 LEU D CA 1
ATOM 7343 C C . LEU D 1 247 ? -10.296 43.424 13.002 1.00 73.30 247 LEU D C 1
ATOM 7344 O O . LEU D 1 247 ? -9.228 43.954 13.305 1.00 73.52 247 LEU D O 1
ATOM 7349 N N . ALA D 1 248 ? -10.520 42.881 11.808 1.00 78.78 248 ALA D N 1
ATOM 7350 C CA . ALA D 1 248 ? -9.516 42.921 10.747 1.00 84.48 248 ALA D CA 1
ATOM 7351 C C . ALA D 1 248 ? -10.053 43.635 9.510 1.00 91.92 248 ALA D C 1
ATOM 7352 O O . ALA D 1 248 ? -11.253 43.904 9.424 1.00 95.25 248 ALA D O 1
ATOM 7354 N N . ASP D 1 249 ? -9.147 43.903 8.564 1.00 96.28 249 ASP D N 1
ATOM 7355 C CA . ASP D 1 249 ? -9.352 44.758 7.381 1.00 101.50 249 ASP D CA 1
ATOM 7356 C C . ASP D 1 249 ? -9.264 46.234 7.757 1.00 103.76 249 ASP D C 1
ATOM 7357 O O . ASP D 1 249 ? -8.305 46.917 7.396 1.00 103.70 249 ASP D O 1
#

B-factor: mean 39.53, std 19.76, range [11.68, 112.87]

InterPro domains:
  IPR002915 DeoC/FbaB/LacD aldolase [PF01791] (11-237)
  IPR002915 DeoC/FbaB/LacD aldolase [SM01133] (10-243)
  IPR011343 Deoxyribose-phosphate aldolase [PIRSF001357] (7-244)
  IPR011343 Deoxyribose-phosphate aldolase [PTHR10889] (5-246)
  IPR011343 Deoxyribose-phosphate aldolase [TIGR00126] (11-226)
  IPR011343 Deoxyribose-phosphate aldolase [cd00959] (11-221)
  IPR013785 Aldolase-type TIM barrel [G3DSA:3.20.20.70] (1-255)
  IPR023649 Deoxyribose-phosphate aldolase type II [MF_00592] (1-257)